Protein AF-0000000074578656 (afdb_homodimer)

Nearest PDB structures (foldseek):
  8wfl-assembly1_A  TM=9.248E-01  e=7.258E-25  Homo sapiens
  8wfk-assembly1_A  TM=9.212E-01  e=5.166E-25  Homo sapiens
  4hmk-assembly3_A  TM=8.824E-01  e=2.100E-24  Aquifex aeolicus VF5
  7dj1-assembly2_B  TM=8.710E-01  e=3.649E-24  Aquifex aeolicus
  8wfi-assembly1_A  TM=8.628E-01  e=2.013E-24  Homo sapiens

Foldseek 3Di:
DDFAAAPDPVLLLLLLLLQLQALCLQFVLLVLCLVLQAQQLVVLLVVLLVQFLLLLLLLLLLLLQLQLAFQLLSLCLLDVPRSLLSLLLLLLLLLCLLLLLLVLLLLVQLLVVCVVPNDDPALVCCSLCVRLVADPADVCLADFDVSSLVSSVVLLVLLLVQQLLDSHRHSSVLSVPLVVLLVVLLVVLLVVLCPAVQLVVLVCSNNDGPVVSNVDCVSNLSSNLSSLNSSSASNSLSSNSSSNHDNQDQSSVSSVSSSVVSVVSSSSSSSSLSSLLRNVCVVVVHDSSPQDDDRVCSLRPRNLVSLSPDVVSSVSSSSSSVSNSSSSSSNSSSSLNSNLRNVCFQAVDDSSVSSVVSSVVSSVVSSSLSTSNNVNLSVLLVLCSRQASRLVSLLSSLCSCPVPSNVVVSQVSNQVSHPDHCPVSSSPSSNPVNNVSSVVSNVVSVVCCVPPNPPPDDVVSSVVSNVSSVVSSVVSVCSSVRHGHDDPDPSHHSVVSSVVVVD/DDFAAAPDPVLLLLLLLLQLQALCLQFVLLVLCLVLQAQQLVVLLVVLLVQFLLLLLLLLLLLQQLQLAFQLLSLCLLDVPRSLLSLLLLLLLLLCLLLLLLVLLLLVQLLVVCVVPNDDPALVCCSLCVRLVADPADVCLADFDVSSLVSSVVLLVLLLVQQLLDSHRHSSVLSVPLVVLLVVLLVVLLVVLCPAVQLVVLVCSNNDGPVVSNVDCVSNLSSNLSSLRSSSASNSLSSNSSSNHDNQDQSSVSSVSSSVVSVVSSSSSSSSLSSLLSNVCVVVVHDSSPQDDDRSCSLRPRNLVSLSPDVVSSVSSSSSSVSNSSSSSSNSSSSLNSNLRNVCFQAVDDSSVSSVVSSVVSSVVSSSLSTSNNVNLSVLLVLCSRQASRLVSLLSSLCSCPVPSNVVVSQVSNQVSHPDHCPVSSSPSSNPVNNVSSVVSNVVSVVCCVPPNPPPHDVVSSVVSNVSSVVSSVVSVCSSVDHRPPPVPDSHHSVVSSVVVVD

Solvent-accessible surface area (backbone atoms only — not comparable to full-atom values): 47893 Å² total; per-residue (Å²): 131,83,76,66,49,55,83,38,70,65,36,47,47,38,33,53,26,24,35,23,36,26,55,50,30,57,39,46,47,39,40,51,23,61,74,36,44,17,20,30,25,53,54,42,31,50,49,30,34,66,47,31,39,33,33,45,42,34,49,34,33,46,43,3,45,63,53,56,20,22,30,29,53,24,32,29,19,65,32,82,86,37,22,31,57,18,31,33,12,28,35,48,21,51,57,49,42,26,50,50,45,40,51,36,12,51,34,51,48,50,48,53,46,37,72,72,71,43,81,69,93,48,39,59,53,43,41,46,46,69,70,46,43,54,48,92,36,68,88,38,41,76,53,72,35,60,68,41,42,53,33,35,51,51,52,53,47,51,38,46,55,31,55,51,47,33,57,45,70,9,47,24,51,50,22,70,47,44,46,59,52,38,50,52,40,48,48,53,42,27,58,51,13,60,71,36,74,40,3,56,60,16,39,27,46,45,54,32,51,36,62,76,51,67,77,40,67,62,41,44,53,52,23,40,51,49,38,39,58,39,58,41,56,37,28,25,31,46,13,33,59,29,26,23,51,66,92,87,47,44,48,52,38,48,26,38,44,34,49,49,53,34,49,50,48,29,54,50,31,32,44,23,51,28,5,36,44,13,26,38,16,58,76,69,71,45,61,62,87,70,65,62,87,47,60,72,41,36,63,58,21,45,45,50,51,36,30,64,73,38,92,64,16,68,59,52,43,46,43,49,34,49,35,45,34,46,24,30,49,41,21,47,38,36,33,49,42,22,40,26,45,35,47,22,63,40,52,58,42,58,60,60,58,28,37,49,52,50,49,51,54,39,53,62,66,24,47,64,44,25,21,15,16,7,66,53,49,40,52,49,34,51,51,46,40,61,43,42,50,34,41,48,36,41,37,50,51,36,44,43,54,32,70,67,65,38,31,64,61,56,44,50,53,47,33,73,44,18,95,52,66,55,61,68,58,42,51,43,26,33,54,47,52,34,38,53,51,36,50,49,46,35,52,51,42,50,51,44,45,74,74,69,51,60,97,79,57,60,65,68,58,52,51,55,32,48,42,50,62,50,50,29,47,52,50,12,63,48,52,65,73,50,76,65,40,64,81,89,59,74,83,55,41,46,72,60,43,44,56,57,71,75,106,130,84,76,65,49,54,84,38,71,65,36,46,46,37,34,52,26,23,36,21,37,26,54,48,32,58,37,46,47,37,40,51,24,61,73,35,44,16,19,30,24,52,55,42,30,50,51,29,36,65,47,30,38,33,34,45,42,34,48,35,32,46,43,3,46,64,52,56,21,23,31,28,54,24,32,29,19,65,33,82,85,38,22,30,56,18,32,33,11,28,34,47,21,51,56,48,42,26,48,52,47,40,53,34,12,51,34,50,48,48,48,54,47,39,73,71,70,44,83,70,93,47,39,58,53,45,40,45,47,69,69,46,43,53,48,91,36,67,88,38,41,75,53,73,34,60,68,42,44,52,33,34,52,50,51,53,47,50,38,46,55,33,55,51,48,34,55,46,71,8,47,25,50,51,23,68,47,45,49,58,52,38,50,53,40,49,50,52,43,27,57,52,14,60,70,36,72,38,3,56,61,16,39,28,46,46,53,33,51,36,61,74,51,66,75,40,67,62,42,45,53,53,23,40,50,48,38,41,60,37,59,41,55,37,27,27,32,46,13,33,60,28,26,22,51,67,92,88,46,44,48,52,38,48,24,38,43,34,49,47,53,34,49,49,48,28,55,48,30,31,43,23,51,29,5,36,43,13,25,38,16,56,76,70,70,46,61,58,85,70,64,63,89,45,62,72,41,36,62,58,22,44,45,52,52,36,30,63,74,38,90,66,15,69,60,52,43,46,43,49,33,49,34,45,35,46,25,30,49,42,21,46,37,38,32,50,41,22,40,27,45,34,48,22,63,41,54,58,41,58,59,61,58,27,37,49,51,49,49,52,53,40,52,62,65,23,48,63,44,25,20,15,16,7,68,53,50,40,53,49,34,50,51,46,41,61,44,44,51,34,41,47,35,41,38,52,50,36,44,45,53,30,69,66,64,38,33,64,60,53,44,51,55,47,32,73,43,17,95,52,65,54,60,68,59,42,52,42,28,31,54,45,52,34,38,52,49,36,50,47,45,34,52,52,42,49,51,43,45,74,74,70,52,60,97,79,57,59,66,66,59,51,52,55,32,49,43,51,62,51,48,28,48,52,50,12,64,48,52,66,73,52,74,67,40,73,47,88,57,72,81,56,41,46,72,60,44,44,55,57,70,76,106

Radius of gyration: 30.07 Å; Cα contacts (8 Å, |Δi|>4): 1705; chains: 2; bounding box: 66×87×66 Å

Secondary structure (DSSP, 8-state):
-PPP--S-HHHHHHHHHHHHSSHIIIIIHHHHHHHTTBHHHHHHHHHHIIIIIHHHHHHHHHHHHHHTS-HHHHHHHH-GGGHHHHHHHHHHHHHHHHHHHHHHHHHHHHHHHHHHH---S-HHHIIIIIIS---SSTT----B-HHHHHHHHHHHHHHHHHHHTTIIIIIIHHHHHHHHHHHHHHHHHHHHHHHSTTHHHHHHHHHSB-GGGGGSHHHHHHHHHHHHHHTTTTSSHHHHHHHTS-SS--HHHHHHHHHHHHHHHHHHHHHHHHHHHHHHHHHHTS-GGGS---HHHIIIIIHHHHHHTSTTHHHHHHHHHHHHHHHHHHHHHHHHHHHHHHHHHHHT--HHHHHHHHHHHHHHHHGGGGBTTHHHHHHHHHHHIIIIIHHHHHHHHHIIIIIITTHHHHHHHHHHH-SS--HHHHHHIIIIIHHHHHHHHHHHHHHHHHHH-STT--HHHHHHHHHHHHHHHHHHHHGGGSPP-SSS--PPPHHHHHHHHH-/-PPP--S-HHHHHHHHHHHHSSHIIIIIHHHHHHHTTBHHHHHHHHHHIIIIIHHHHHHHHHHHHHHTS-HHHHHHHH-GGGHHHHHHHHHHHHHHHHHHHHHHHHHHHHHHHHHHH---S-HHHIIIIIIS---SSTT----B-HHHHHHHHHHHHHHHHHHHTTIIIIIIHHHHHHHHHHHHHHHHHHHHHHHSTTHHHHHHHHHSB-GGGGGSHHHHHHHHHHHHHHTTTTSSHHHHHHHTS-SS--HHHHHHHHHHHHHHHHHHHHHHHHHHHHHHHHHHTS-GGGS---HHHIIIIIHHHHHHTSTTHHHHHHHHHHHHHHHHHHHHHHHHHHHHHHHHHHHT--HHHHHHHHHHHHHHHHGGGGBTTHHHHHHHHHHHIIIIIHHHHHHHHHIIIIIITTHHHHHHHHHHHSSS--HHHHHHIIIIIHHHHHHHHHHHHHHHHHHH-STT--HHHHHHHHHHHHHHHHHHHHGGGSPPSS--S-PPPHHHHHHHHH-

InterPro domains:
  IPR000175 Sodium:neurotransmitter symporter [PF00209] (3-117)
  IPR000175 Sodium:neurotransmitter symporter [PF00209] (126-474)
  IPR000175 Sodium:neurotransmitter symporter [PR00176] (11-32)
  IPR000175 Sodium:neurotransmitter symporter [PR00176] (40-59)
  IPR000175 Sodium:neurotransmitter symporter [PR00176] (84-110)
  IPR000175 Sodium:neurotransmitter symporter [PR00176] (310-329)
  IPR000175 Sodium:neurotransmitter symporter [PR00176] (387-407)
  IPR000175 Sodium:neurotransmitter symporter [PS00610] (27-41)
  IPR000175 Sodium:neurotransmitter symporter [PS50267] (2-483)
  IPR000175 Sodium:neurotransmitter symporter [PTHR11616] (3-468)
  IPR037272 Sodium:neurotransmitter symporter superfamily [SSF161070] (3-479)

pLDDT: mean 92.58, std 6.18, range [45.28, 98.5]

Organism: Methanococcus maripaludis (strain DSM 14266 / JCM 13030 / NBRC 101832 / S2 / LL) (NCBI:txid267377)

Structure (mmCIF, N/CA/C/O backbone):
data_AF-0000000074578656-model_v1
#
loop_
_entity.id
_entity.type
_entity.pdbx_description
1 polymer Transporter
#
loop_
_atom_site.group_PDB
_atom_site.id
_atom_site.type_symbol
_atom_site.label_atom_id
_atom_site.label_alt_id
_atom_site.label_comp_id
_atom_site.label_asym_id
_atom_site.label_entity_id
_atom_site.label_seq_id
_atom_site.pdbx_PDB_ins_code
_atom_site.Cartn_x
_atom_site.Cartn_y
_atom_site.Cartn_z
_atom_site.occupancy
_atom_site.B_iso_or_equiv
_atom_site.auth_seq_id
_atom_site.auth_comp_id
_atom_site.auth_asym_id
_atom_site.auth_atom_id
_atom_site.pdbx_PDB_model_num
ATOM 1 N N . MET A 1 1 ? -21.453 -36.281 -7.262 1 50.84 1 MET A N 1
ATOM 2 C CA . MET A 1 1 ? -21.297 -35.812 -5.879 1 50.84 1 MET A CA 1
ATOM 3 C C . MET A 1 1 ? -21.344 -34.312 -5.789 1 50.84 1 MET A C 1
ATOM 5 O O . MET A 1 1 ? -20.969 -33.594 -6.734 1 50.84 1 MET A O 1
ATOM 9 N N . ALA A 1 2 ? -21.922 -33.781 -4.668 1 67.75 2 ALA A N 1
ATOM 10 C CA . ALA A 1 2 ? -22.078 -32.344 -4.438 1 67.75 2 ALA A CA 1
ATOM 11 C C . ALA A 1 2 ? -20.719 -31.672 -4.281 1 67.75 2 ALA A C 1
ATOM 13 O O . ALA A 1 2 ? -19.844 -32.188 -3.566 1 67.75 2 ALA A O 1
ATOM 14 N N . ARG A 1 3 ? -20.469 -30.688 -5.031 1 84.44 3 ARG A N 1
ATOM 15 C CA . ARG A 1 3 ? -19.203 -29.969 -5 1 84.44 3 ARG A CA 1
ATOM 16 C C . ARG A 1 3 ? -18.953 -29.359 -3.623 1 84.44 3 ARG A C 1
ATOM 18 O O . ARG A 1 3 ? -19.859 -28.844 -2.988 1 84.44 3 ARG A O 1
ATOM 25 N N . GLU A 1 4 ? -17.719 -29.594 -3.148 1 88.81 4 GLU A N 1
ATOM 26 C CA . GLU A 1 4 ? -17.344 -29.016 -1.855 1 88.81 4 GLU A CA 1
ATOM 27 C C . GLU A 1 4 ? -17.484 -27.5 -1.857 1 88.81 4 GLU A C 1
ATOM 29 O O . GLU A 1 4 ? -17.5 -26.875 -2.92 1 88.81 4 GLU A O 1
ATOM 34 N N . GLN A 1 5 ? -17.734 -26.969 -0.674 1 92.38 5 GLN A N 1
ATOM 35 C CA . GLN A 1 5 ? -17.875 -25.531 -0.559 1 92.38 5 GLN A CA 1
ATOM 36 C C . GLN A 1 5 ? -16.984 -24.969 0.561 1 92.38 5 GLN A C 1
ATOM 38 O O . GLN A 1 5 ? -16.719 -25.672 1.542 1 92.38 5 GLN A O 1
ATOM 43 N N . TRP A 1 6 ? -16.562 -23.781 0.346 1 94.69 6 TRP A N 1
ATOM 44 C CA . TRP A 1 6 ? -15.852 -23.062 1.396 1 94.69 6 TRP A CA 1
ATOM 45 C C . TRP A 1 6 ? -16.719 -22.891 2.631 1 94.69 6 TRP A C 1
ATOM 47 O O . TRP A 1 6 ? -17.938 -22.75 2.52 1 94.69 6 TRP A O 1
ATOM 57 N N . ALA A 1 7 ? -16.078 -22.859 3.779 1 89.69 7 ALA A N 1
ATOM 58 C CA . ALA A 1 7 ? -16.812 -22.625 5.016 1 89.69 7 ALA A CA 1
ATOM 59 C C . ALA A 1 7 ? -17.172 -21.156 5.164 1 89.69 7 ALA A C 1
ATOM 61 O O . ALA A 1 7 ? -18.203 -20.812 5.742 1 89.69 7 ALA A O 1
ATOM 62 N N . SER A 1 8 ? -16.297 -20.359 4.688 1 89.25 8 SER A N 1
ATOM 63 C CA . SER A 1 8 ? -16.5 -18.922 4.824 1 89.25 8 SER A CA 1
ATOM 64 C C . SER A 1 8 ? -15.875 -18.172 3.654 1 89.25 8 SER A C 1
ATOM 66 O O . SER A 1 8 ? -14.969 -18.672 2.988 1 89.25 8 SER A O 1
ATOM 68 N N . LYS A 1 9 ? -16.422 -17 3.453 1 90.06 9 LYS A N 1
ATOM 69 C CA . LYS A 1 9 ? -15.836 -16.125 2.441 1 90.06 9 LYS A CA 1
ATOM 70 C C . LYS A 1 9 ? -14.391 -15.773 2.777 1 90.06 9 LYS A C 1
ATOM 72 O O . LYS A 1 9 ? -13.539 -15.703 1.887 1 90.06 9 LYS A O 1
ATOM 77 N N . MET A 1 10 ? -14.125 -15.555 4.008 1 89.38 10 MET A N 1
ATOM 78 C CA . MET A 1 10 ? -12.766 -15.258 4.449 1 89.38 10 MET A CA 1
ATOM 79 C C . MET A 1 10 ? -11.828 -16.422 4.152 1 89.38 10 MET A C 1
ATOM 81 O O . MET A 1 10 ? -10.68 -16.219 3.766 1 89.38 10 MET A O 1
ATOM 85 N N . GLY A 1 11 ? -12.367 -17.547 4.406 1 91.69 11 GLY A N 1
ATOM 86 C CA . GLY A 1 11 ? -11.578 -18.734 4.074 1 91.69 11 GLY A CA 1
ATOM 87 C C . GLY A 1 11 ? -11.195 -18.797 2.609 1 91.69 11 GLY A C 1
ATOM 88 O O . GLY A 1 11 ? -10.047 -19.109 2.275 1 91.69 11 GLY A O 1
ATOM 89 N N . PHE A 1 12 ? -12.172 -18.484 1.777 1 95.12 12 PHE A N 1
ATOM 90 C CA . PHE A 1 12 ? -11.914 -18.438 0.342 1 95.12 12 PHE A CA 1
ATOM 91 C C . PHE A 1 12 ? -10.875 -17.391 0.007 1 95.12 12 PHE A C 1
ATOM 93 O O . PHE A 1 12 ? -9.922 -17.656 -0.732 1 95.12 12 PHE A O 1
ATOM 100 N N . ILE A 1 13 ? -11.008 -16.203 0.541 1 94.12 13 ILE A N 1
ATOM 101 C CA . ILE A 1 13 ? -10.125 -15.086 0.232 1 94.12 13 ILE A CA 1
ATOM 102 C C . ILE A 1 13 ? -8.703 -15.414 0.674 1 94.12 13 ILE A C 1
ATOM 104 O O . ILE A 1 13 ? -7.75 -15.211 -0.082 1 94.12 13 ILE A O 1
ATOM 108 N N . LEU A 1 14 ? -8.547 -15.945 1.823 1 93.38 14 LEU A N 1
ATOM 109 C CA . LEU A 1 14 ? -7.215 -16.266 2.332 1 93.38 14 LEU A CA 1
ATOM 110 C C . LEU A 1 14 ? -6.566 -17.359 1.492 1 93.38 14 LEU A C 1
ATOM 112 O O . LEU A 1 14 ? -5.359 -17.328 1.24 1 93.38 14 LEU A O 1
ATOM 116 N N . ALA A 1 15 ? -7.383 -18.297 1.088 1 96 15 ALA A N 1
ATOM 117 C CA . ALA A 1 15 ? -6.852 -19.359 0.241 1 96 15 ALA A CA 1
ATOM 118 C C . ALA A 1 15 ? -6.414 -18.812 -1.115 1 96 15 ALA A C 1
ATOM 120 O O . ALA A 1 15 ? -5.367 -19.203 -1.638 1 96 15 ALA A O 1
ATOM 121 N N . ALA A 1 16 ? -7.25 -17.953 -1.66 1 96.56 16 ALA A N 1
ATOM 122 C CA . ALA A 1 16 ? -6.926 -17.359 -2.953 1 96.56 16 ALA A CA 1
ATOM 123 C C . ALA A 1 16 ? -5.684 -16.469 -2.852 1 96.56 16 ALA A C 1
ATOM 125 O O . ALA A 1 16 ? -4.836 -16.484 -3.75 1 96.56 16 ALA A O 1
ATOM 126 N N . VAL A 1 17 ? -5.594 -15.758 -1.809 1 95.38 17 VAL A N 1
ATOM 127 C CA . VAL A 1 17 ? -4.402 -14.953 -1.566 1 95.38 17 VAL A CA 1
ATOM 128 C C . VAL A 1 17 ? -3.193 -15.859 -1.369 1 95.38 17 VAL A C 1
ATOM 130 O O . VAL A 1 17 ? -2.098 -15.562 -1.851 1 95.38 17 VAL A O 1
ATOM 133 N N . GLY A 1 18 ? -3.416 -16.906 -0.67 1 95.31 18 GLY A N 1
ATOM 134 C CA . GLY A 1 18 ? -2.348 -17.859 -0.48 1 95.31 18 GLY A CA 1
ATOM 135 C C . GLY A 1 18 ? -1.84 -18.453 -1.78 1 95.31 18 GLY A C 1
ATOM 136 O O . GLY A 1 18 ? -0.661 -18.797 -1.895 1 95.31 18 GLY A O 1
ATOM 137 N N . SER A 1 19 ? -2.713 -18.578 -2.662 1 95.44 19 SER A N 1
ATOM 138 C CA . SER A 1 19 ? -2.33 -19.047 -3.988 1 95.44 19 SER A CA 1
ATOM 139 C C . SER A 1 19 ? -1.535 -17.984 -4.742 1 95.44 19 SER A C 1
ATOM 141 O O . SER A 1 19 ? -0.581 -18.297 -5.457 1 95.44 19 SER A O 1
ATOM 143 N N . ALA A 1 20 ? -1.947 -16.766 -4.562 1 93.94 20 ALA A N 1
ATOM 144 C CA . ALA A 1 20 ? -1.352 -15.656 -5.305 1 93.94 20 ALA A CA 1
ATOM 145 C C . ALA A 1 20 ? -0.014 -15.242 -4.699 1 93.94 20 ALA A C 1
ATOM 147 O O . ALA A 1 20 ? 0.956 -15 -5.422 1 93.94 20 ALA A O 1
ATOM 148 N N . VAL A 1 21 ? 0.011 -15.195 -3.402 1 93.75 21 VAL A N 1
ATOM 149 C CA . VAL A 1 21 ? 1.231 -14.812 -2.703 1 93.75 21 VAL A CA 1
ATOM 150 C C . VAL A 1 21 ? 2.174 -16 -2.611 1 93.75 21 VAL A C 1
ATOM 152 O O . VAL A 1 21 ? 1.906 -16.953 -1.875 1 93.75 21 VAL A O 1
ATOM 155 N N . GLY A 1 22 ? 3.236 -15.961 -3.295 1 92.38 22 GLY A N 1
ATOM 156 C CA . GLY A 1 22 ? 4.215 -17.031 -3.307 1 92.38 22 GLY A CA 1
ATOM 157 C C . GLY A 1 22 ? 5.648 -16.547 -3.322 1 92.38 22 GLY A C 1
ATOM 158 O O . GLY A 1 22 ? 5.953 -15.492 -2.76 1 92.38 22 GLY A O 1
ATOM 159 N N . LEU A 1 23 ? 6.492 -17.359 -3.861 1 89 23 LEU A N 1
ATOM 160 C CA . LEU A 1 23 ? 7.918 -17.062 -3.93 1 89 23 LEU A CA 1
ATOM 161 C C . LEU A 1 23 ? 8.18 -15.828 -4.789 1 89 23 LEU A C 1
ATOM 163 O O . LEU A 1 23 ? 9.07 -15.039 -4.492 1 89 23 LEU A O 1
ATOM 167 N N . GLY A 1 24 ? 7.367 -15.68 -5.719 1 87.5 24 GLY A N 1
ATOM 168 C CA . GLY A 1 24 ? 7.512 -14.555 -6.633 1 87.5 24 GLY A CA 1
ATOM 169 C C . GLY A 1 24 ? 7.301 -13.211 -5.965 1 87.5 24 GLY A C 1
ATOM 170 O O . GLY A 1 24 ? 7.914 -12.219 -6.355 1 87.5 24 GLY A O 1
ATOM 171 N N . ASN A 1 25 ? 6.527 -13.148 -4.98 1 92.19 25 ASN A N 1
ATOM 172 C CA . ASN A 1 25 ? 6.277 -11.906 -4.254 1 92.19 25 ASN A CA 1
ATOM 173 C C . ASN A 1 25 ? 7.465 -11.516 -3.383 1 92.19 25 ASN A C 1
ATOM 175 O O . ASN A 1 25 ? 7.699 -10.328 -3.139 1 92.19 25 ASN A O 1
ATOM 179 N N . ILE A 1 26 ? 8.164 -12.477 -2.979 1 89.56 26 ILE A N 1
ATOM 180 C CA . ILE A 1 26 ? 9.203 -12.227 -1.986 1 89.56 26 ILE A CA 1
ATOM 181 C C . ILE A 1 26 ? 10.523 -11.93 -2.689 1 89.56 26 ILE A C 1
ATOM 183 O O . ILE A 1 26 ? 11.258 -11.023 -2.281 1 89.56 26 ILE A O 1
ATOM 187 N N . TRP A 1 27 ? 10.828 -12.609 -3.736 1 87.44 27 TRP A N 1
ATOM 188 C CA . TRP A 1 27 ? 12.141 -12.312 -4.289 1 87.44 27 TRP A CA 1
ATOM 189 C C . TRP A 1 27 ? 12.031 -11.828 -5.73 1 87.44 27 TRP A C 1
ATOM 191 O O . TRP A 1 27 ? 12.828 -10.992 -6.176 1 87.44 27 TRP A O 1
ATOM 201 N N . ARG A 1 28 ? 11.062 -12.391 -6.465 1 88.5 28 ARG A N 1
ATOM 202 C CA . ARG A 1 28 ? 11.023 -12.016 -7.875 1 88.5 28 ARG A CA 1
ATOM 203 C C . ARG A 1 28 ? 10.562 -10.578 -8.047 1 88.5 28 ARG A C 1
ATOM 205 O O . ARG A 1 28 ? 11.133 -9.828 -8.844 1 88.5 28 ARG A O 1
ATOM 212 N N . PHE A 1 29 ? 9.516 -10.18 -7.359 1 93.19 29 PHE A N 1
ATOM 213 C CA . PHE A 1 29 ? 9.008 -8.82 -7.441 1 93.19 29 PHE A CA 1
ATOM 214 C C . PHE A 1 29 ? 10.094 -7.812 -7.082 1 93.19 29 PHE A C 1
ATOM 216 O O . PHE A 1 29 ? 10.367 -6.883 -7.844 1 93.19 29 PHE A O 1
ATOM 223 N N . PRO A 1 30 ? 10.719 -7.988 -5.941 1 93.19 30 PRO A N 1
ATOM 224 C CA . PRO A 1 30 ? 11.773 -7.027 -5.617 1 93.19 30 PRO A CA 1
ATOM 225 C C . PRO A 1 30 ? 12.914 -7.035 -6.633 1 93.19 30 PRO A C 1
ATOM 227 O O . PRO A 1 30 ? 13.508 -5.988 -6.914 1 93.19 30 PRO A O 1
ATOM 230 N N . TYR A 1 31 ? 13.195 -8.164 -7.16 1 90.06 31 TYR A N 1
ATOM 231 C CA . TYR A 1 31 ? 14.242 -8.234 -8.164 1 90.06 31 TYR A CA 1
ATOM 232 C C . TYR A 1 31 ? 13.859 -7.453 -9.414 1 90.06 31 TYR A C 1
ATOM 234 O O . TYR A 1 31 ? 14.688 -6.738 -9.992 1 90.06 31 TYR A O 1
ATOM 242 N N . MET A 1 32 ? 12.625 -7.656 -9.828 1 90.81 32 MET A N 1
ATOM 243 C CA . MET A 1 32 ? 12.148 -6.922 -11 1 90.81 32 MET A CA 1
ATOM 244 C C . MET A 1 32 ? 12.164 -5.418 -10.734 1 90.81 32 MET A C 1
ATOM 246 O O . MET A 1 32 ? 12.523 -4.633 -11.617 1 90.81 32 MET A O 1
ATOM 250 N N . ALA A 1 33 ? 11.75 -5.07 -9.539 1 92.31 33 ALA A N 1
ATOM 251 C CA . ALA A 1 33 ? 11.805 -3.658 -9.172 1 92.31 33 ALA A CA 1
ATOM 252 C C . ALA A 1 33 ? 13.242 -3.148 -9.172 1 92.31 33 ALA A C 1
ATOM 254 O O . ALA A 1 33 ? 13.516 -2.045 -9.656 1 92.31 33 ALA A O 1
ATOM 255 N N . TYR A 1 34 ? 14.125 -3.943 -8.664 1 90 34 TYR A N 1
ATOM 256 C CA . TYR A 1 34 ? 15.547 -3.621 -8.609 1 90 34 TYR A CA 1
ATOM 257 C C . TYR A 1 34 ? 16.125 -3.434 -10.008 1 90 34 TYR A C 1
ATOM 259 O O . TYR A 1 34 ? 16.828 -2.455 -10.273 1 90 34 TYR A O 1
ATOM 267 N N . GLU A 1 35 ? 15.742 -4.242 -10.883 1 88.69 35 GLU A N 1
ATOM 268 C CA . GLU A 1 35 ? 16.297 -4.25 -12.227 1 88.69 35 GLU A CA 1
ATOM 269 C C . GLU A 1 35 ? 15.688 -3.139 -13.078 1 88.69 35 GLU A C 1
ATOM 271 O O . GLU A 1 35 ? 16.328 -2.645 -14.016 1 88.69 35 GLU A O 1
ATOM 276 N N . ASN A 1 36 ? 14.469 -2.777 -12.711 1 91.25 36 ASN A N 1
ATOM 277 C CA . ASN A 1 36 ? 13.75 -1.833 -13.562 1 91.25 36 ASN A CA 1
ATOM 278 C C . ASN A 1 36 ? 13.695 -0.445 -12.93 1 91.25 36 ASN A C 1
ATOM 280 O O . ASN A 1 36 ? 12.711 0.277 -13.102 1 91.25 36 ASN A O 1
ATOM 284 N N . GLY A 1 37 ? 14.633 -0.065 -12.133 1 85.44 37 GLY A N 1
ATOM 285 C CA . GLY A 1 37 ? 14.742 1.308 -11.672 1 85.44 37 GLY A CA 1
ATOM 286 C C . GLY A 1 37 ? 13.914 1.584 -10.43 1 85.44 37 GLY A C 1
ATOM 287 O O . GLY A 1 37 ? 13.398 2.691 -10.258 1 85.44 37 GLY A O 1
ATOM 288 N N . GLY A 1 38 ? 13.695 0.582 -9.672 1 87.5 38 GLY A N 1
ATOM 289 C CA . GLY A 1 38 ? 13.039 0.774 -8.391 1 87.5 38 GLY A CA 1
ATOM 290 C C . GLY A 1 38 ? 11.609 1.269 -8.516 1 87.5 38 GLY A C 1
ATOM 291 O O . GLY A 1 38 ? 10.766 0.597 -9.109 1 87.5 38 GLY A O 1
ATOM 292 N N . GLY A 1 39 ? 11.43 2.521 -8.125 1 89.69 39 GLY A N 1
ATOM 293 C CA . GLY A 1 39 ? 10.094 3.1 -8.102 1 89.69 39 GLY A CA 1
ATOM 294 C C . GLY A 1 39 ? 9.453 3.178 -9.477 1 89.69 39 GLY A C 1
ATOM 295 O O . GLY A 1 39 ? 8.227 3.162 -9.594 1 89.69 39 GLY A O 1
ATOM 296 N N . ALA A 1 40 ? 10.234 3.275 -10.492 1 91.5 40 ALA A N 1
ATOM 297 C CA . ALA A 1 40 ? 9.695 3.34 -11.852 1 91.5 40 ALA A CA 1
ATOM 298 C C . ALA A 1 40 ? 8.922 2.072 -12.195 1 91.5 40 ALA A C 1
ATOM 300 O O . ALA A 1 40 ? 7.922 2.127 -12.922 1 91.5 40 ALA A O 1
ATOM 301 N N . PHE A 1 41 ? 9.312 0.972 -11.711 1 94.5 41 PHE A N 1
ATOM 302 C CA . PHE A 1 41 ? 8.672 -0.317 -11.945 1 94.5 41 PHE A CA 1
ATOM 303 C C . PHE A 1 41 ? 7.277 -0.351 -11.336 1 94.5 41 PHE A C 1
ATOM 305 O O . PHE A 1 41 ? 6.371 -0.982 -11.883 1 94.5 41 PHE A O 1
ATOM 312 N N . LEU A 1 42 ? 7.078 0.355 -10.258 1 93.06 42 LEU A N 1
ATOM 313 C CA . LEU A 1 42 ? 5.832 0.306 -9.5 1 93.06 42 LEU A CA 1
ATOM 314 C C . LEU A 1 42 ? 4.684 0.906 -10.305 1 93.06 42 LEU A C 1
ATOM 316 O O . LEU A 1 42 ? 3.537 0.471 -10.18 1 93.06 42 LEU A O 1
ATOM 320 N N . ILE A 1 43 ? 4.945 1.801 -11.133 1 90.88 43 ILE A N 1
ATOM 321 C CA . ILE A 1 43 ? 3.912 2.496 -11.891 1 90.88 43 ILE A CA 1
ATOM 322 C C . ILE A 1 43 ? 3.271 1.537 -12.891 1 90.88 43 ILE A C 1
ATOM 324 O O . ILE A 1 43 ? 2.07 1.267 -12.82 1 90.88 43 ILE A O 1
ATOM 328 N N . PRO A 1 44 ? 4.082 0.967 -13.797 1 93.12 44 PRO A N 1
ATOM 329 C CA . PRO A 1 44 ? 3.449 -0.006 -14.695 1 93.12 44 PRO A CA 1
ATOM 330 C C . PRO A 1 44 ? 2.893 -1.216 -13.945 1 93.12 44 PRO A C 1
ATOM 332 O O . PRO A 1 44 ? 1.905 -1.814 -14.383 1 93.12 44 PRO A O 1
ATOM 335 N N . TYR A 1 45 ? 3.49 -1.594 -12.875 1 94 45 TYR A N 1
ATOM 336 C CA . TYR A 1 45 ? 3.016 -2.709 -12.07 1 94 45 TYR A CA 1
ATOM 337 C C . TYR A 1 45 ? 1.585 -2.473 -11.602 1 94 45 TYR A C 1
ATOM 339 O O . TYR A 1 45 ? 0.732 -3.355 -11.719 1 94 45 TYR A O 1
ATOM 347 N N . PHE A 1 46 ? 1.271 -1.289 -11.172 1 91.5 46 PHE A N 1
ATOM 348 C CA . PHE A 1 46 ? -0.064 -0.966 -10.68 1 91.5 46 PHE A CA 1
ATOM 349 C C . PHE A 1 46 ? -1.042 -0.811 -11.844 1 91.5 46 PHE A C 1
ATOM 351 O O . PHE A 1 46 ? -2.217 -1.161 -11.719 1 91.5 46 PHE A O 1
ATOM 358 N N . VAL A 1 47 ? -0.571 -0.308 -12.875 1 90.12 47 VAL A N 1
ATOM 359 C CA . VAL A 1 47 ? -1.407 -0.197 -14.07 1 90.12 47 VAL A CA 1
ATOM 360 C C . VAL A 1 47 ? -1.808 -1.59 -14.555 1 90.12 47 VAL A C 1
ATOM 362 O O . VAL A 1 47 ? -2.979 -1.839 -14.844 1 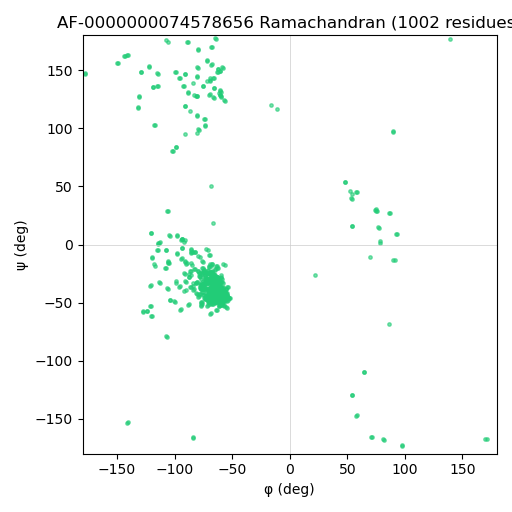90.12 47 VAL A O 1
ATOM 365 N N . ALA A 1 48 ? -0.825 -2.434 -14.578 1 93.94 48 ALA A N 1
ATOM 366 C CA . ALA A 1 48 ? -1.074 -3.811 -15 1 93.94 48 ALA A CA 1
ATOM 367 C C . ALA A 1 48 ? -2.033 -4.512 -14.047 1 93.94 48 ALA A C 1
ATOM 369 O O . ALA A 1 48 ? -2.879 -5.301 -14.469 1 93.94 48 ALA A O 1
ATOM 370 N N . LEU A 1 49 ? -1.881 -4.23 -12.797 1 94.88 49 LEU A N 1
ATOM 371 C CA . LEU A 1 49 ? -2.742 -4.84 -11.789 1 94.88 49 LEU A CA 1
ATOM 372 C C . LEU A 1 49 ? -4.195 -4.434 -12 1 94.88 49 LEU A C 1
ATOM 374 O O . LEU A 1 49 ? -5.086 -5.289 -12.047 1 94.88 49 LEU A O 1
ATOM 378 N N . LEU A 1 50 ? -4.457 -3.178 -12.227 1 91.06 50 LEU A N 1
ATOM 379 C CA . LEU A 1 50 ? -5.809 -2.627 -12.258 1 91.06 50 LEU A CA 1
ATOM 380 C C . LEU A 1 50 ? -6.512 -2.98 -13.562 1 91.06 50 LEU A C 1
ATOM 382 O O . LEU A 1 50 ? -7.703 -3.299 -13.57 1 91.06 50 LEU A O 1
ATOM 386 N N . PHE A 1 51 ? -5.742 -2.996 -14.641 1 90.94 51 PHE A N 1
ATOM 387 C CA . PHE A 1 51 ? -6.418 -3.041 -15.93 1 90.94 51 PHE A CA 1
ATOM 388 C C . PHE A 1 51 ? -6.312 -4.43 -16.547 1 90.94 51 PHE A C 1
ATOM 390 O O . PHE A 1 51 ? -7.066 -4.766 -17.469 1 90.94 51 PHE A O 1
ATOM 397 N N . VAL A 1 52 ? -5.426 -5.176 -16.031 1 93.5 52 VAL A N 1
ATOM 398 C CA . VAL A 1 52 ? -5.27 -6.5 -16.625 1 93.5 52 VAL A CA 1
ATOM 399 C C . VAL A 1 52 ? -5.449 -7.57 -15.547 1 93.5 52 VAL A C 1
ATOM 401 O O . VAL A 1 52 ? -6.363 -8.391 -15.633 1 93.5 52 VAL A O 1
ATOM 404 N N . GLY A 1 53 ? -4.664 -7.496 -14.523 1 95.38 53 GLY A N 1
ATOM 405 C CA . GLY A 1 53 ? -4.676 -8.516 -13.492 1 95.38 53 GLY A CA 1
ATOM 406 C C . GLY A 1 53 ? -6.051 -8.734 -12.883 1 95.38 53 GLY A C 1
ATOM 407 O O . GLY A 1 53 ? -6.59 -9.844 -12.945 1 95.38 53 GLY A O 1
ATOM 408 N N . ILE A 1 54 ? -6.66 -7.711 -12.422 1 96.31 54 ILE A N 1
ATOM 409 C CA . ILE A 1 54 ? -7.949 -7.797 -11.742 1 96.31 54 ILE A CA 1
ATOM 410 C C . ILE A 1 54 ? -9.039 -8.188 -12.734 1 96.31 54 ILE A C 1
ATOM 412 O O . ILE A 1 54 ? -9.914 -8.992 -12.414 1 96.31 54 ILE A O 1
ATOM 416 N N . MET A 1 55 ? -8.961 -7.691 -13.938 1 96 55 MET A N 1
ATOM 417 C CA . MET A 1 55 ? -9.977 -7.969 -14.945 1 96 55 MET A CA 1
ATOM 418 C C . MET A 1 55 ? -9.945 -9.438 -15.359 1 96 55 MET A C 1
ATOM 420 O O . MET A 1 55 ? -10.992 -10.055 -15.547 1 96 55 MET A O 1
ATOM 424 N N . VAL A 1 56 ? -8.797 -9.945 -15.453 1 96.25 56 VAL A N 1
ATOM 425 C CA . VAL A 1 56 ? -8.688 -11.352 -15.812 1 96.25 56 VAL A CA 1
ATOM 426 C C . VAL A 1 56 ? -9.047 -12.227 -14.617 1 96.25 56 VAL A C 1
ATOM 428 O O . VAL A 1 56 ? -9.617 -13.305 -14.773 1 96.25 56 VAL A O 1
ATOM 431 N N . MET A 1 57 ? -8.719 -11.781 -13.453 1 97.25 57 MET A N 1
ATOM 432 C CA . MET A 1 57 ? -9.133 -12.477 -12.242 1 97.25 57 MET A CA 1
ATOM 433 C C . MET A 1 57 ? -10.656 -12.594 -12.172 1 97.25 57 MET A C 1
ATOM 435 O O . MET A 1 57 ? -11.188 -13.656 -11.852 1 97.25 57 MET A O 1
ATOM 439 N N . VAL A 1 58 ? -11.344 -11.547 -12.477 1 97.06 58 VAL A N 1
ATOM 440 C CA . VAL A 1 58 ? -12.805 -11.562 -12.477 1 97.06 58 VAL A CA 1
ATOM 441 C C . VAL A 1 58 ? -13.305 -12.602 -13.469 1 97.06 58 VAL A C 1
ATOM 443 O O . VAL A 1 58 ? -14.258 -13.336 -13.18 1 97.06 58 VAL A O 1
ATOM 446 N N . LEU A 1 59 ? -12.672 -12.641 -14.555 1 97.38 59 LEU A N 1
ATOM 447 C CA . LEU A 1 59 ? -13.055 -13.609 -15.578 1 97.38 59 LEU A CA 1
ATOM 448 C C . LEU A 1 59 ? -12.922 -15.039 -15.055 1 97.38 59 LEU A C 1
ATOM 450 O O . LEU A 1 59 ? -13.852 -15.836 -15.18 1 97.38 59 LEU A O 1
ATOM 454 N N . GLU A 1 60 ? -11.805 -15.352 -14.492 1 97.56 60 GLU A N 1
ATOM 455 C CA . GLU A 1 60 ? -11.57 -16.719 -14.039 1 97.56 60 GLU A CA 1
ATOM 456 C C . GLU A 1 60 ? -12.5 -17.078 -12.875 1 97.56 60 GLU A C 1
ATOM 458 O O . GLU A 1 60 ? -12.992 -18.203 -12.789 1 97.56 60 GLU A O 1
ATOM 463 N N . LEU A 1 61 ? -12.68 -16.109 -12.023 1 97.81 61 LEU A N 1
ATOM 464 C CA . LEU A 1 61 ? -13.625 -16.359 -10.938 1 97.81 61 LEU A CA 1
ATOM 465 C C . LEU A 1 61 ? -15.023 -16.625 -11.484 1 97.81 61 LEU A C 1
ATOM 467 O O . LEU A 1 61 ? -15.742 -17.484 -10.984 1 97.81 61 LEU A O 1
ATOM 471 N N . ALA A 1 62 ? -15.406 -15.867 -12.5 1 97.44 62 ALA A N 1
ATOM 472 C CA . ALA A 1 62 ? -16.719 -16.031 -13.109 1 97.44 62 ALA A CA 1
ATOM 473 C C . ALA A 1 62 ? -16.844 -17.391 -13.789 1 97.44 62 ALA A C 1
ATOM 475 O O . ALA A 1 62 ? -17.906 -18.031 -13.734 1 97.44 62 ALA A O 1
ATOM 476 N N . LEU A 1 63 ? -15.859 -17.797 -14.422 1 97.5 63 LEU A N 1
ATOM 477 C CA . LEU A 1 63 ? -15.867 -19.094 -15.094 1 97.5 63 LEU A CA 1
ATOM 478 C C . LEU A 1 63 ? -16.078 -20.234 -14.094 1 97.5 63 LEU A C 1
ATOM 480 O O . LEU A 1 63 ? -16.938 -21.078 -14.289 1 97.5 63 LEU A O 1
ATOM 484 N N . GLY A 1 64 ? -15.289 -20.203 -13.094 1 97.5 64 GLY A N 1
ATOM 485 C CA . GLY A 1 64 ? -15.43 -21.25 -12.094 1 97.5 64 GLY A CA 1
ATOM 486 C C . GLY A 1 64 ? -16.75 -21.203 -11.359 1 97.5 64 GLY A C 1
ATOM 487 O O . GLY A 1 64 ? -17.406 -22.219 -11.172 1 97.5 64 GLY A O 1
ATOM 488 N N . HIS A 1 65 ? -17.141 -20.016 -10.984 1 97.38 65 HIS A N 1
ATOM 489 C CA . HIS A 1 65 ? -18.344 -19.844 -10.18 1 97.38 65 HIS A CA 1
ATOM 490 C C . HIS A 1 65 ? -19.594 -20.188 -10.984 1 97.38 65 HIS A C 1
ATOM 492 O O . HIS A 1 65 ? -20.516 -20.828 -10.469 1 97.38 65 HIS A O 1
ATOM 498 N N . SER A 1 66 ? -19.672 -19.797 -12.188 1 96.44 66 SER A N 1
ATOM 499 C CA . SER A 1 66 ? -20.875 -19.953 -12.992 1 96.44 66 SER A CA 1
ATOM 500 C C . SER A 1 66 ? -21 -21.391 -13.5 1 96.44 66 SER A C 1
ATOM 502 O O . SER A 1 66 ? -22.109 -21.859 -13.758 1 96.44 66 SER A O 1
ATOM 504 N N . THR A 1 67 ? -19.922 -22.062 -13.602 1 96.06 67 THR A N 1
ATOM 505 C CA . THR A 1 67 ? -19.969 -23.391 -14.188 1 96.06 67 THR A CA 1
ATOM 506 C C . THR A 1 67 ? -19.812 -24.469 -13.109 1 96.06 67 THR A C 1
ATOM 508 O O . THR A 1 67 ? -20.031 -25.656 -13.367 1 96.06 67 THR A O 1
ATOM 511 N N . LYS A 1 68 ? -19.391 -24.031 -11.969 1 95.94 68 LYS A N 1
ATOM 512 C CA . LYS A 1 68 ? -19.188 -24.938 -10.844 1 95.94 68 LYS A CA 1
ATOM 513 C C . LYS A 1 68 ? -18.297 -26.109 -11.234 1 95.94 68 LYS A C 1
ATOM 515 O O . LYS A 1 68 ? -18.578 -27.266 -10.891 1 95.94 68 LYS A O 1
ATOM 520 N N . GLY A 1 69 ? -17.312 -25.797 -11.992 1 95.69 69 GLY A N 1
ATOM 521 C CA . GLY A 1 69 ? -16.406 -26.828 -12.477 1 95.69 69 GLY A CA 1
ATOM 522 C C . GLY A 1 69 ? -14.953 -26.375 -12.5 1 95.69 69 GLY A C 1
ATOM 523 O O . GLY A 1 69 ? -14.664 -25.188 -12.367 1 95.69 69 GLY A O 1
ATOM 524 N N . SER A 1 70 ? -14.102 -27.438 -12.594 1 97.5 70 SER A N 1
ATOM 525 C CA . SER A 1 70 ? -12.695 -27.141 -12.836 1 97.5 70 SER A CA 1
ATOM 526 C C . SER A 1 70 ? -12.5 -26.5 -14.211 1 97.5 70 SER A C 1
ATOM 528 O O . SER A 1 70 ? -13.453 -26.359 -14.977 1 97.5 70 SER A O 1
ATOM 530 N N . ALA A 1 71 ? -11.227 -26.141 -14.508 1 98.12 71 ALA A N 1
ATOM 531 C CA . ALA A 1 71 ? -10.953 -25.375 -15.727 1 98.12 71 ALA A CA 1
ATOM 532 C C . ALA A 1 71 ? -11.414 -26.141 -16.969 1 98.12 71 ALA A C 1
ATOM 534 O O . ALA A 1 71 ? -12.102 -25.594 -17.828 1 98.12 71 ALA A O 1
ATOM 535 N N . PRO A 1 72 ? -11.148 -27.453 -17.078 1 97.88 72 PRO A N 1
ATOM 536 C CA . PRO A 1 72 ? -11.633 -28.188 -18.266 1 97.88 72 PRO A CA 1
ATOM 537 C C . PRO A 1 72 ? -13.156 -28.266 -18.328 1 97.88 72 PRO A C 1
ATOM 539 O O . PRO A 1 72 ? -13.742 -28.078 -19.391 1 97.88 72 PRO A O 1
ATOM 542 N N . LEU A 1 73 ? -13.781 -28.484 -17.234 1 96.62 73 LEU A N 1
ATOM 543 C CA . LEU A 1 73 ? -15.242 -28.562 -17.188 1 96.62 73 LEU A CA 1
ATOM 544 C C . LEU A 1 73 ? -15.867 -27.203 -17.484 1 96.62 73 LEU A C 1
ATOM 546 O O . LEU A 1 73 ? -16.891 -27.125 -18.172 1 96.62 73 LEU A O 1
ATOM 550 N N . ALA A 1 74 ? -15.281 -26.234 -16.938 1 97.38 74 ALA A N 1
ATOM 551 C CA . ALA A 1 74 ? -15.789 -24.875 -17.141 1 97.38 74 ALA A CA 1
ATOM 552 C C . ALA A 1 74 ? -15.781 -24.5 -18.625 1 97.38 74 ALA A C 1
ATOM 554 O O . ALA A 1 74 ? -16.781 -24.016 -19.156 1 97.38 74 ALA A O 1
ATOM 555 N N . LEU A 1 75 ? -14.641 -24.75 -19.266 1 97.56 75 LEU A N 1
ATOM 556 C CA . LEU A 1 75 ? -14.531 -24.375 -20.672 1 97.56 75 LEU A CA 1
ATOM 557 C C . LEU A 1 75 ? -15.352 -25.328 -21.547 1 97.56 75 LEU A C 1
ATOM 559 O O . LEU A 1 75 ? -15.875 -24.906 -22.578 1 97.56 75 LEU A O 1
ATOM 563 N N . ARG A 1 76 ? -15.539 -26.484 -21.109 1 96.25 76 ARG A N 1
ATOM 564 C CA . ARG A 1 76 ? -16.406 -27.422 -21.812 1 96.25 76 ARG A CA 1
ATOM 565 C C . ARG A 1 76 ? -17.859 -26.938 -21.797 1 96.25 76 ARG A C 1
ATOM 567 O O . ARG A 1 76 ? -18.594 -27.141 -22.766 1 96.25 76 ARG A O 1
ATOM 574 N N . ARG A 1 77 ? -18.266 -26.406 -20.719 1 95.38 77 ARG A N 1
ATOM 575 C CA . ARG A 1 77 ? -19.625 -25.922 -20.594 1 95.38 77 ARG A CA 1
ATOM 576 C C . ARG A 1 77 ? -19.859 -24.688 -21.469 1 95.38 77 ARG A C 1
ATOM 578 O O . ARG A 1 77 ? -21 -24.422 -21.875 1 95.38 77 ARG A O 1
ATOM 585 N N . LEU A 1 78 ? -18.781 -23.984 -21.734 1 96.19 78 LEU A N 1
ATOM 586 C CA . LEU A 1 78 ? -18.906 -22.844 -22.641 1 96.19 78 LEU A CA 1
ATOM 587 C C . LEU A 1 78 ? -19.078 -23.312 -24.078 1 96.19 78 LEU A C 1
ATOM 589 O O . LEU A 1 78 ? -19.672 -22.609 -24.906 1 96.19 78 LEU A O 1
ATOM 593 N N . GLY A 1 79 ? -18.469 -24.422 -24.359 1 94.56 79 GLY A N 1
ATOM 594 C CA . GLY A 1 79 ? -18.531 -25.062 -25.672 1 94.56 79 GLY A CA 1
ATOM 595 C C . GLY A 1 79 ? -17.766 -26.375 -25.734 1 94.56 79 GLY A C 1
ATOM 596 O O . GLY A 1 79 ? -16.703 -26.516 -25.125 1 94.56 79 GLY A O 1
ATOM 597 N N . LYS A 1 80 ? -18.281 -27.25 -26.531 1 91.81 80 LYS A N 1
ATOM 598 C CA . LYS A 1 80 ? -17.75 -28.609 -26.594 1 91.81 80 LYS A CA 1
ATOM 599 C C . LYS A 1 80 ? -16.312 -28.594 -27.125 1 91.81 80 LYS A C 1
ATOM 601 O O . LYS A 1 80 ? -15.5 -29.438 -26.719 1 91.81 80 LYS A O 1
ATOM 606 N N . ASN A 1 81 ? -15.961 -27.625 -27.875 1 95.12 81 ASN A N 1
ATOM 607 C CA . ASN A 1 81 ? -14.672 -27.609 -28.562 1 95.12 81 ASN A CA 1
ATOM 608 C C . ASN A 1 81 ? -13.602 -26.906 -27.734 1 95.12 81 ASN A C 1
ATOM 610 O O . ASN A 1 81 ? -12.438 -26.859 -28.109 1 95.12 81 ASN A O 1
ATOM 614 N N . PHE A 1 82 ? -13.945 -26.469 -26.562 1 97.44 82 PHE A N 1
ATOM 615 C CA . PHE A 1 82 ? -13 -25.609 -25.859 1 97.44 82 PHE A CA 1
ATOM 616 C C . PHE A 1 82 ? -12.453 -26.312 -24.625 1 97.44 82 PHE A C 1
ATOM 618 O O . PHE A 1 82 ? -11.641 -25.734 -23.891 1 97.44 82 PHE A O 1
ATOM 625 N N . GLU A 1 83 ? -12.812 -27.531 -24.344 1 97.06 83 GLU A N 1
ATOM 626 C CA . GLU A 1 83 ? -12.359 -28.297 -23.188 1 97.06 83 GLU A CA 1
ATOM 627 C C . GLU A 1 83 ? -10.836 -28.344 -23.125 1 97.06 83 GLU A C 1
ATOM 629 O O . GLU A 1 83 ? -10.258 -28.266 -22.031 1 97.06 83 GLU A O 1
ATOM 634 N N . TRP A 1 84 ? -10.211 -28.422 -24.266 1 98.12 84 TRP A N 1
ATOM 635 C CA . TRP A 1 84 ? -8.766 -28.625 -24.328 1 98.12 84 TRP A CA 1
ATOM 636 C C . TRP A 1 84 ? -8.039 -27.406 -23.75 1 98.12 84 TRP A C 1
ATOM 638 O O . TRP A 1 84 ? -6.941 -27.547 -23.188 1 98.12 84 TRP A O 1
ATOM 648 N N . ILE A 1 85 ? -8.594 -26.281 -23.812 1 98.25 85 ILE A N 1
ATOM 649 C CA . ILE A 1 85 ? -7.984 -25.078 -23.266 1 98.25 85 ILE A CA 1
ATOM 650 C C . ILE A 1 85 ? -7.918 -25.172 -21.734 1 98.25 85 ILE A C 1
ATOM 652 O O . ILE A 1 85 ? -6.934 -24.766 -21.125 1 98.25 85 ILE A O 1
ATOM 656 N N . GLY A 1 86 ? -8.977 -25.688 -21.172 1 98.38 86 GLY A N 1
ATOM 657 C CA . GLY A 1 86 ? -8.953 -25.953 -19.734 1 98.38 86 GLY A CA 1
ATOM 658 C C . GLY A 1 86 ? -7.871 -26.938 -19.328 1 98.38 86 GLY A C 1
ATOM 659 O O . GLY A 1 86 ? -7.207 -26.766 -18.312 1 98.38 86 GLY A O 1
ATOM 660 N N . TRP A 1 87 ? -7.75 -27.922 -20.156 1 98.38 87 TRP A N 1
ATOM 661 C CA . TRP A 1 87 ? -6.723 -28.922 -19.875 1 98.38 87 TRP A CA 1
ATOM 662 C C . TRP A 1 87 ? -5.324 -28.344 -20.062 1 98.38 87 TRP A C 1
ATOM 664 O O . TRP A 1 87 ? -4.379 -28.75 -19.375 1 98.38 87 TRP A O 1
ATOM 674 N N . LEU A 1 88 ? -5.184 -27.438 -20.969 1 98.25 88 LEU A N 1
ATOM 675 C CA . LEU A 1 88 ? -3.902 -26.75 -21.125 1 98.25 88 LEU A CA 1
ATOM 676 C C . LEU A 1 88 ? -3.543 -25.984 -19.875 1 98.25 88 LEU A C 1
ATOM 678 O O . LEU A 1 88 ? -2.377 -25.953 -19.469 1 98.25 88 LEU A O 1
ATOM 682 N N . ALA A 1 89 ? -4.512 -25.328 -19.281 1 97.88 89 ALA A N 1
ATOM 683 C CA . ALA A 1 89 ? -4.297 -24.641 -18.016 1 97.88 89 ALA A CA 1
ATOM 684 C C . ALA A 1 89 ? -3.838 -25.625 -16.938 1 97.88 89 ALA A C 1
ATOM 686 O O . ALA A 1 89 ? -2.914 -25.328 -16.172 1 97.88 89 ALA A O 1
ATOM 687 N N . ILE A 1 90 ? -4.441 -26.766 -16.906 1 98.25 90 ILE A N 1
ATOM 688 C CA . ILE A 1 90 ? -4.133 -27.781 -15.914 1 98.25 90 ILE A CA 1
ATOM 689 C C . ILE A 1 90 ? -2.725 -28.328 -16.156 1 98.25 90 ILE A C 1
ATOM 691 O O . ILE A 1 90 ? -1.967 -28.547 -15.203 1 98.25 90 ILE A O 1
ATOM 695 N N . ALA A 1 91 ? -2.438 -28.578 -17.406 1 97.88 91 ALA A N 1
ATOM 696 C CA . ALA A 1 91 ? -1.09 -29.031 -17.75 1 97.88 91 ALA A CA 1
ATOM 697 C C . ALA A 1 91 ? -0.041 -28.016 -17.297 1 97.88 91 ALA A C 1
ATOM 699 O O . ALA A 1 91 ? 1.031 -28.391 -16.812 1 97.88 91 ALA A O 1
ATOM 700 N N . THR A 1 92 ? -0.33 -26.797 -17.5 1 96.44 92 THR A N 1
ATOM 701 C CA . THR A 1 92 ? 0.559 -25.719 -17.078 1 96.44 92 THR A CA 1
ATOM 702 C C . THR A 1 92 ? 0.761 -25.734 -15.562 1 96.44 92 THR A C 1
ATOM 704 O O . THR A 1 92 ? 1.894 -25.672 -15.086 1 96.44 92 THR A O 1
ATOM 707 N N . ALA A 1 93 ? -0.319 -25.828 -14.852 1 96.81 93 ALA A N 1
ATOM 708 C CA . ALA A 1 93 ? -0.244 -25.891 -13.398 1 96.81 93 ALA A CA 1
ATOM 709 C C . ALA A 1 93 ? 0.579 -27.094 -12.945 1 96.81 93 ALA A C 1
ATOM 711 O O . ALA A 1 93 ? 1.372 -27 -12.008 1 96.81 93 ALA A O 1
ATOM 712 N N . PHE A 1 94 ? 0.353 -28.203 -13.617 1 97.81 94 PHE A N 1
ATOM 713 C CA . PHE A 1 94 ? 1.077 -29.422 -13.305 1 97.81 94 PHE A CA 1
ATOM 714 C C . PHE A 1 94 ? 2.578 -29.219 -13.484 1 97.81 94 PHE A C 1
ATOM 716 O O . PHE A 1 94 ? 3.361 -29.547 -12.586 1 97.81 94 PHE A O 1
ATOM 723 N N . ILE A 1 95 ? 2.988 -28.719 -14.555 1 97.44 95 ILE A N 1
ATOM 724 C CA . ILE A 1 95 ? 4.402 -28.516 -14.867 1 97.44 95 ILE A CA 1
ATOM 725 C C . ILE A 1 95 ? 5.012 -27.531 -13.867 1 97.44 95 ILE A C 1
ATOM 727 O O . ILE A 1 95 ? 6.098 -27.781 -13.328 1 97.44 95 ILE A O 1
ATOM 731 N N . ILE A 1 96 ? 4.367 -26.438 -13.57 1 95.62 96 ILE A N 1
ATOM 732 C CA . ILE A 1 96 ? 4.855 -25.422 -12.648 1 95.62 96 ILE A CA 1
ATOM 733 C C . ILE A 1 96 ? 5.051 -26.031 -11.266 1 95.62 96 ILE A C 1
ATOM 735 O O . ILE A 1 96 ? 6.074 -25.797 -10.609 1 95.62 96 ILE A O 1
ATOM 739 N N . THR A 1 97 ? 4.117 -26.828 -10.859 1 97.19 97 THR A N 1
ATOM 740 C CA . THR A 1 97 ? 4.18 -27.375 -9.516 1 97.19 97 THR A CA 1
ATOM 741 C C . THR A 1 97 ? 5.414 -28.25 -9.344 1 97.19 97 THR A C 1
ATOM 743 O O . THR A 1 97 ? 6.012 -28.297 -8.266 1 97.19 97 THR A O 1
ATOM 746 N N . THR A 1 98 ? 5.832 -28.906 -10.375 1 97.75 98 THR A N 1
ATOM 747 C CA . THR A 1 98 ? 6.949 -29.844 -10.289 1 97.75 98 THR A CA 1
ATOM 748 C C . THR A 1 98 ? 8.258 -29.094 -10.008 1 97.75 98 THR A C 1
ATOM 750 O O . THR A 1 98 ? 9.055 -29.531 -9.18 1 97.75 98 THR A O 1
ATOM 753 N N . TYR A 1 99 ? 8.484 -28.016 -10.688 1 96.31 99 TYR A N 1
ATOM 754 C CA . TYR A 1 99 ? 9.734 -27.328 -10.414 1 96.31 99 TYR A CA 1
ATOM 755 C C . TYR A 1 99 ? 9.57 -26.344 -9.25 1 96.31 99 TYR A C 1
ATOM 757 O O . TYR A 1 99 ? 10.547 -26 -8.586 1 96.31 99 TYR A O 1
ATOM 765 N N . TYR A 1 100 ? 8.352 -25.859 -9.016 1 95.88 100 TYR A N 1
ATOM 766 C CA . TYR A 1 100 ? 8.086 -24.969 -7.898 1 95.88 100 TYR A CA 1
ATOM 767 C C . TYR A 1 100 ? 8.406 -25.625 -6.566 1 95.88 100 TYR A C 1
ATOM 769 O O . TYR A 1 100 ? 8.984 -25 -5.676 1 95.88 100 TYR A O 1
ATOM 777 N N . THR A 1 101 ? 8.086 -26.891 -6.449 1 97.88 101 THR A N 1
ATOM 778 C CA . THR A 1 101 ? 8.328 -27.625 -5.215 1 97.88 101 THR A CA 1
ATOM 779 C C . THR A 1 101 ? 9.828 -27.812 -4.984 1 97.88 101 THR A C 1
ATOM 781 O O . THR A 1 101 ? 10.273 -27.891 -3.84 1 97.88 101 THR A O 1
ATOM 784 N N . ALA A 1 102 ? 10.555 -27.859 -6.047 1 97.56 102 ALA A N 1
ATOM 785 C CA . ALA A 1 102 ? 12 -27.953 -5.902 1 97.56 102 ALA A CA 1
ATOM 786 C C . ALA A 1 102 ? 12.57 -26.703 -5.25 1 97.56 102 ALA A C 1
ATOM 788 O O . ALA A 1 102 ? 13.484 -26.781 -4.426 1 97.56 102 ALA A O 1
ATOM 789 N N . ILE A 1 103 ? 12.078 -25.594 -5.602 1 96.31 103 ILE A N 1
ATOM 790 C CA . ILE A 1 103 ? 12.539 -24.344 -5.031 1 96.31 103 ILE A CA 1
ATOM 791 C C . ILE A 1 103 ? 12.203 -24.281 -3.545 1 96.31 103 ILE A C 1
ATOM 793 O O . ILE A 1 103 ? 13.008 -23.828 -2.734 1 96.31 103 ILE A O 1
ATOM 797 N N . ILE A 1 104 ? 11.023 -24.75 -3.225 1 97.62 104 ILE A N 1
ATOM 798 C CA . ILE A 1 104 ? 10.641 -24.812 -1.818 1 97.62 104 ILE A CA 1
ATOM 799 C C . ILE A 1 104 ? 11.617 -25.719 -1.061 1 97.62 104 ILE A C 1
ATOM 801 O O . ILE A 1 104 ? 12.016 -25.406 0.063 1 97.62 104 ILE A O 1
ATOM 805 N N . ALA A 1 105 ? 11.93 -26.797 -1.699 1 98.06 105 ALA A N 1
ATOM 806 C CA . ALA A 1 105 ? 12.883 -27.719 -1.083 1 98.06 105 ALA A CA 1
ATOM 807 C C . ALA A 1 105 ? 14.234 -27.047 -0.862 1 98.06 105 ALA A C 1
ATOM 809 O O . ALA A 1 105 ? 14.891 -27.281 0.158 1 98.06 105 ALA A O 1
ATOM 810 N N . TRP A 1 106 ? 14.719 -26.25 -1.856 1 97.19 106 TRP A N 1
ATOM 811 C CA . TRP A 1 106 ? 15.953 -25.5 -1.685 1 97.19 106 TRP A CA 1
ATOM 812 C C . TRP A 1 106 ? 15.898 -24.625 -0.429 1 97.19 106 TRP A C 1
ATOM 814 O O . TRP A 1 106 ? 16.875 -24.562 0.331 1 97.19 106 TRP A O 1
ATOM 824 N N . ALA A 1 107 ? 14.789 -23.984 -0.237 1 96.5 107 ALA A N 1
ATOM 825 C CA . ALA A 1 107 ? 14.617 -23.094 0.91 1 96.5 107 ALA A CA 1
ATOM 826 C C . ALA A 1 107 ? 14.672 -23.875 2.221 1 96.5 107 ALA A C 1
ATOM 828 O O . ALA A 1 107 ? 15.289 -23.422 3.189 1 96.5 107 ALA A O 1
ATOM 829 N N . LEU A 1 108 ? 14.055 -24.984 2.25 1 97.44 108 LEU A N 1
ATOM 830 C CA . LEU A 1 108 ? 14.047 -25.828 3.447 1 97.44 108 LEU A CA 1
ATOM 831 C C . LEU A 1 108 ? 15.445 -26.344 3.764 1 97.44 108 LEU A C 1
ATOM 833 O O . LEU A 1 108 ? 15.875 -26.312 4.918 1 97.44 108 LEU A O 1
ATOM 837 N N . VAL A 1 109 ? 16.125 -26.844 2.799 1 97.62 109 VAL A N 1
ATOM 838 C CA . VAL A 1 109 ? 17.469 -27.375 2.982 1 97.62 109 VAL A CA 1
ATOM 839 C C . VAL A 1 109 ? 18.422 -26.25 3.43 1 97.62 109 VAL A C 1
ATOM 841 O O . VAL A 1 109 ? 19.266 -26.469 4.301 1 97.62 109 VAL A O 1
ATOM 844 N N . TYR A 1 110 ? 18.266 -25.094 2.764 1 97.06 110 TYR A N 1
ATOM 845 C CA . TYR A 1 110 ? 19.062 -23.938 3.152 1 97.06 110 TYR A CA 1
ATOM 846 C C . TYR A 1 110 ? 18.875 -23.625 4.629 1 97.06 110 TYR A C 1
ATOM 848 O O . TYR A 1 110 ? 19.859 -23.391 5.348 1 97.06 110 TYR A O 1
ATOM 856 N N . LEU A 1 111 ? 17.641 -23.594 5.094 1 96.5 111 LEU A N 1
ATOM 857 C CA . LEU A 1 111 ? 17.297 -23.297 6.48 1 96.5 111 LEU A CA 1
ATOM 858 C C . LEU A 1 111 ? 17.953 -24.297 7.426 1 96.5 111 LEU A C 1
ATOM 860 O O . LEU A 1 111 ? 18.578 -23.922 8.422 1 96.5 111 LEU A O 1
ATOM 864 N N . VAL A 1 112 ? 17.875 -25.562 7.094 1 96.31 112 VAL A N 1
ATOM 865 C CA . VAL A 1 112 ? 18.422 -26.625 7.945 1 96.31 112 VAL A CA 1
ATOM 866 C C . VAL A 1 112 ? 19.938 -26.516 7.984 1 96.31 112 VAL A C 1
ATOM 868 O O . VAL A 1 112 ? 20.547 -26.609 9.055 1 96.31 112 VAL A O 1
ATOM 871 N N . LYS A 1 113 ? 20.531 -26.297 6.848 1 95.31 113 LYS A N 1
ATOM 872 C CA . LYS A 1 113 ? 21.984 -26.219 6.777 1 95.31 113 LYS A CA 1
ATOM 873 C C . LYS A 1 113 ? 22.5 -24.969 7.504 1 95.31 113 LYS A C 1
ATOM 875 O O . LYS A 1 113 ? 23.578 -25 8.109 1 95.31 113 LYS A O 1
ATOM 880 N N . LEU A 1 114 ? 21.781 -23.969 7.371 1 93.94 114 LEU A N 1
ATOM 881 C CA . LEU A 1 114 ? 22.172 -22.734 8.07 1 93.94 114 LEU A CA 1
ATOM 882 C C . LEU A 1 114 ? 22.234 -22.969 9.578 1 93.94 114 LEU A C 1
ATOM 884 O O . LEU A 1 114 ? 23.109 -22.438 10.25 1 93.94 114 LEU A O 1
ATOM 888 N N . PHE A 1 115 ? 21.344 -23.734 10.141 1 93.19 115 PHE A N 1
ATOM 889 C CA . PHE A 1 115 ? 21.328 -24 11.57 1 93.19 115 PHE A CA 1
ATOM 890 C C . PHE A 1 115 ? 22.406 -25 11.961 1 93.19 115 PHE A C 1
ATOM 892 O O . PHE A 1 115 ? 22.906 -24.984 13.086 1 93.19 115 PHE A O 1
ATOM 899 N N . MET A 1 116 ? 22.766 -25.766 11.062 1 93.25 116 MET A N 1
ATOM 900 C CA . MET A 1 116 ? 23.75 -26.812 11.352 1 93.25 116 MET A CA 1
ATOM 901 C C . MET A 1 116 ? 25.172 -26.266 11.273 1 93.25 116 MET A C 1
ATOM 903 O O . MET A 1 116 ? 26.016 -26.609 12.094 1 93.25 116 MET A O 1
ATOM 907 N N . VAL A 1 117 ? 25.422 -25.375 10.289 1 92.62 117 VAL A N 1
ATOM 908 C CA . VAL A 1 117 ? 26.812 -25 10.031 1 92.62 117 VAL A CA 1
ATOM 909 C C . VAL A 1 117 ? 27 -23.5 10.234 1 92.62 117 VAL A C 1
ATOM 911 O O . VAL A 1 117 ? 28.125 -23.016 10.328 1 92.62 117 VAL A O 1
ATOM 914 N N . GLY A 1 118 ? 25.891 -22.766 10.352 1 92.5 118 GLY A N 1
ATOM 915 C CA . GLY A 1 118 ? 25.984 -21.328 10.477 1 92.5 118 GLY A CA 1
ATOM 916 C C . GLY A 1 118 ? 26.156 -20.625 9.133 1 92.5 118 GLY A C 1
ATOM 917 O O . GLY A 1 118 ? 25.969 -21.234 8.086 1 92.5 118 GLY A O 1
ATOM 918 N N . PHE A 1 119 ? 26.484 -19.359 9.266 1 93.88 119 PHE A N 1
ATOM 919 C CA . PHE A 1 119 ? 26.656 -18.594 8.039 1 93.88 119 PHE A CA 1
ATOM 920 C C . PHE A 1 119 ? 27.969 -18.938 7.352 1 93.88 119 PHE A C 1
ATOM 922 O O . PHE A 1 119 ? 29.016 -19.031 8 1 93.88 119 PHE A O 1
ATOM 929 N N . PRO A 1 120 ? 27.891 -19.094 6.066 1 93.44 120 PRO A N 1
ATOM 930 C CA . PRO A 1 120 ? 29.109 -19.359 5.312 1 93.44 120 PRO A CA 1
ATOM 931 C C . PRO A 1 120 ? 29.922 -18.094 5.035 1 93.44 120 PRO A C 1
ATOM 933 O O . PRO A 1 120 ? 29.422 -16.984 5.227 1 93.44 120 PRO A O 1
ATOM 936 N N . THR A 1 121 ? 31.188 -18.312 4.555 1 92.06 121 THR A N 1
ATOM 937 C CA . THR A 1 121 ? 32.031 -17.203 4.113 1 92.06 121 THR A CA 1
ATOM 938 C C . THR A 1 121 ? 31.703 -16.844 2.66 1 92.06 121 THR A C 1
ATOM 940 O O . THR A 1 121 ? 31.75 -15.672 2.283 1 92.06 121 THR A O 1
ATOM 943 N N . ASP A 1 122 ? 31.391 -17.906 1.926 1 94.31 122 ASP A N 1
ATOM 944 C CA . ASP A 1 122 ? 31.016 -17.75 0.523 1 94.31 122 ASP A CA 1
ATOM 945 C C . ASP A 1 122 ? 29.578 -18.219 0.286 1 94.31 122 ASP A C 1
ATOM 947 O O . ASP A 1 122 ? 29.328 -19.406 0.113 1 94.31 122 ASP A O 1
ATOM 951 N N . PHE A 1 123 ? 28.766 -17.266 0.172 1 93.25 123 PHE A N 1
ATOM 952 C CA . PHE A 1 123 ? 27.344 -17.562 0.078 1 93.25 123 PHE A CA 1
ATOM 953 C C . PHE A 1 123 ? 27 -18.141 -1.29 1 93.25 123 PHE A C 1
ATOM 955 O O . PHE A 1 123 ? 26.078 -18.953 -1.415 1 93.25 123 PHE A O 1
ATOM 962 N N . GLY A 1 124 ? 27.672 -17.703 -2.342 1 92.56 124 GLY A N 1
ATOM 963 C CA . GLY A 1 124 ? 27.5 -18.312 -3.652 1 92.56 124 GLY A CA 1
ATOM 964 C C . GLY A 1 124 ? 27.859 -19.781 -3.686 1 92.56 124 GLY A C 1
ATOM 965 O O . GLY A 1 124 ? 27.078 -20.609 -4.156 1 92.56 124 GLY A O 1
ATOM 966 N N . GLY A 1 125 ? 29.062 -20.016 -3.18 1 94.19 125 GLY A N 1
ATOM 967 C CA . GLY A 1 125 ? 29.5 -21.406 -3.086 1 94.19 125 GLY A CA 1
ATOM 968 C C . GLY A 1 125 ? 28.609 -22.25 -2.201 1 94.19 125 GLY A C 1
ATOM 969 O O . GLY A 1 125 ? 28.359 -23.422 -2.496 1 94.19 125 GLY A O 1
ATOM 970 N N . PHE A 1 126 ? 28.156 -21.688 -1.17 1 95.5 126 PHE A N 1
ATOM 971 C CA . PHE A 1 126 ? 27.281 -22.391 -0.247 1 95.5 126 PHE A CA 1
ATOM 972 C C . PHE A 1 126 ? 26 -22.828 -0.951 1 95.5 126 PHE A C 1
ATOM 974 O O . PHE A 1 126 ? 25.578 -23.984 -0.826 1 95.5 126 PHE A O 1
ATOM 981 N N . PHE A 1 127 ? 25.406 -21.984 -1.711 1 95.38 127 PHE A N 1
ATOM 982 C CA . PHE A 1 127 ? 24.141 -22.297 -2.379 1 95.38 127 PHE A CA 1
ATOM 983 C C . PHE A 1 127 ? 24.375 -23.203 -3.582 1 95.38 127 PHE A C 1
ATOM 985 O O . PHE A 1 127 ? 23.781 -24.266 -3.686 1 95.38 127 PHE A O 1
ATOM 992 N N . PHE A 1 128 ? 25.297 -22.859 -4.477 1 95.12 128 PHE A N 1
ATOM 993 C CA . PHE A 1 128 ? 25.438 -23.516 -5.773 1 95.12 128 PHE A CA 1
ATOM 994 C C . PHE A 1 128 ? 26.219 -24.812 -5.641 1 95.12 128 PHE A C 1
ATOM 996 O O . PHE A 1 128 ? 25.953 -25.781 -6.355 1 95.12 128 PHE A O 1
ATOM 1003 N N . SER A 1 129 ? 27.156 -24.859 -4.742 1 94.81 129 SER A N 1
ATOM 1004 C CA . SER A 1 129 ? 28 -26.031 -4.617 1 94.81 129 SER A CA 1
ATOM 1005 C C . SER A 1 129 ? 27.547 -26.922 -3.463 1 94.81 129 SER A C 1
ATOM 1007 O O . SER A 1 129 ? 27.328 -28.125 -3.643 1 94.81 129 SER A O 1
ATOM 1009 N N . ASP A 1 130 ? 27.328 -26.359 -2.32 1 95 130 ASP A N 1
ATOM 1010 C CA . ASP A 1 130 ? 27.062 -27.172 -1.136 1 95 130 ASP A CA 1
ATOM 1011 C C . ASP A 1 130 ? 25.594 -27.625 -1.095 1 95 130 ASP A C 1
ATOM 1013 O O . ASP A 1 130 ? 25.312 -28.766 -0.746 1 95 130 ASP A O 1
ATOM 1017 N N . ILE A 1 131 ? 24.734 -26.781 -1.417 1 95.81 131 ILE A N 1
ATOM 1018 C CA . ILE A 1 131 ? 23.312 -27.094 -1.291 1 95.81 131 ILE A CA 1
ATOM 1019 C C . ILE A 1 131 ? 22.812 -27.766 -2.572 1 95.81 131 ILE A C 1
ATOM 1021 O O . ILE A 1 131 ? 22.234 -28.844 -2.527 1 95.81 131 ILE A O 1
ATOM 1025 N N . LEU A 1 132 ? 23.094 -27.109 -3.717 1 96.19 132 LEU A N 1
ATOM 1026 C CA . LEU A 1 132 ? 22.562 -27.625 -4.977 1 96.19 132 LEU A CA 1
ATOM 1027 C C . LEU A 1 132 ? 23.484 -28.688 -5.555 1 96.19 132 LEU A C 1
ATOM 1029 O O . LEU A 1 132 ? 23.062 -29.516 -6.379 1 96.19 132 LEU A O 1
ATOM 1033 N N . ALA A 1 133 ? 24.781 -28.656 -5.16 1 96.31 133 ALA A N 1
ATOM 1034 C CA . ALA A 1 133 ? 25.766 -29.547 -5.77 1 96.31 133 ALA A CA 1
ATOM 1035 C C . ALA A 1 133 ? 25.672 -29.516 -7.293 1 96.31 133 ALA A C 1
ATOM 1037 O O . ALA A 1 133 ? 25.562 -30.562 -7.938 1 96.31 133 ALA A O 1
ATOM 1038 N N . LEU A 1 134 ? 25.75 -28.312 -7.809 1 95.44 134 LEU A N 1
ATOM 1039 C CA . LEU A 1 134 ? 25.453 -28.062 -9.211 1 95.44 134 LEU A CA 1
ATOM 1040 C C . LEU A 1 134 ? 26.469 -28.734 -10.117 1 95.44 134 LEU A C 1
ATOM 1042 O O . LEU A 1 134 ? 27.672 -28.672 -9.859 1 95.44 134 LEU A O 1
ATOM 1046 N N . SER A 1 135 ? 25.984 -29.359 -11.117 1 96.12 135 SER A N 1
ATOM 1047 C CA . SER A 1 135 ? 26.828 -29.969 -12.148 1 96.12 135 SER A CA 1
ATOM 1048 C C . SER A 1 135 ? 27.234 -28.953 -13.203 1 96.12 135 SER A C 1
ATOM 1050 O O . SER A 1 135 ? 27.078 -27.75 -13 1 96.12 135 SER A O 1
ATOM 1052 N N . SER A 1 136 ? 27.75 -29.469 -14.328 1 93.69 136 SER A N 1
ATOM 1053 C CA . SER A 1 136 ? 28.297 -28.562 -15.344 1 93.69 136 SER A CA 1
ATOM 1054 C C . SER A 1 136 ? 27.203 -28.062 -16.281 1 93.69 136 SER A C 1
ATOM 1056 O O . SER A 1 136 ? 27.406 -27.094 -17.016 1 93.69 136 SER A O 1
ATOM 1058 N N . GLY A 1 137 ? 26.047 -28.734 -16.266 1 94.06 137 GLY A N 1
ATOM 1059 C CA . GLY A 1 137 ? 25 -28.297 -17.156 1 94.06 137 GLY A CA 1
ATOM 1060 C C . GLY A 1 137 ? 23.828 -29.266 -17.234 1 94.06 137 GLY A C 1
ATOM 1061 O O . GLY A 1 137 ? 23.766 -30.219 -16.453 1 94.06 137 GLY A O 1
ATOM 1062 N N . HIS A 1 138 ? 23 -29 -18.234 1 94.88 138 HIS A N 1
ATOM 1063 C CA . HIS A 1 138 ? 21.797 -29.797 -18.422 1 94.88 138 HIS A CA 1
ATOM 1064 C C . HIS A 1 138 ? 22.125 -31.266 -18.641 1 94.88 138 HIS A C 1
ATOM 1066 O O . HIS A 1 138 ? 21.453 -32.156 -18.109 1 94.88 138 HIS A O 1
ATOM 1072 N N . GLY A 1 139 ? 23.094 -31.516 -19.422 1 93.38 139 GLY A N 1
ATOM 1073 C CA . GLY A 1 139 ? 23.422 -32.844 -19.859 1 93.38 139 GLY A CA 1
ATOM 1074 C C . GLY A 1 139 ? 24.109 -33.688 -18.781 1 93.38 139 GLY A C 1
ATOM 1075 O O . GLY A 1 139 ? 24.188 -34.906 -18.891 1 93.38 139 GLY A O 1
ATOM 1076 N N . ASP A 1 140 ? 24.578 -33.062 -17.766 1 95.62 140 ASP A N 1
ATOM 1077 C CA . ASP A 1 140 ? 25.234 -33.719 -16.641 1 95.62 140 ASP A CA 1
ATOM 1078 C C . ASP A 1 140 ? 24.297 -33.844 -15.438 1 95.62 140 ASP A C 1
ATOM 1080 O O . ASP A 1 140 ? 24.453 -33.125 -14.453 1 95.62 140 ASP A O 1
ATOM 1084 N N . LEU A 1 141 ? 23.469 -34.875 -15.555 1 94.31 141 LEU A N 1
ATOM 1085 C CA . LEU A 1 141 ? 22.438 -35.031 -14.539 1 94.31 141 LEU A CA 1
ATOM 1086 C C . LEU A 1 141 ? 23.062 -35.344 -13.18 1 94.31 141 LEU A C 1
ATOM 1088 O O . LEU A 1 141 ? 22.469 -35.031 -12.141 1 94.31 141 LEU A O 1
ATOM 1092 N N . GLY A 1 142 ? 24.203 -35.969 -13.266 1 93 142 GLY A N 1
ATOM 1093 C CA . GLY A 1 142 ? 24.797 -36.406 -12.016 1 93 142 GLY A CA 1
ATOM 1094 C C . GLY A 1 142 ? 23.906 -37.344 -11.234 1 93 142 GLY A C 1
ATOM 1095 O O . GLY A 1 142 ? 23.297 -38.25 -11.805 1 93 142 GLY A O 1
ATOM 1096 N N . GLY A 1 143 ? 23.938 -37.312 -9.945 1 94.31 143 GLY A N 1
ATOM 1097 C CA . GLY A 1 143 ? 23.078 -38.094 -9.062 1 94.31 143 GLY A CA 1
ATOM 1098 C C . GLY A 1 143 ? 22.016 -37.281 -8.367 1 94.31 143 GLY A C 1
ATOM 1099 O O . GLY A 1 143 ? 21.891 -36.062 -8.633 1 94.31 143 GLY A O 1
ATOM 1100 N N . PHE A 1 144 ? 21.266 -37.969 -7.699 1 96.75 144 PHE A N 1
ATOM 1101 C CA . PHE A 1 144 ? 20.281 -37.281 -6.887 1 96.75 144 PHE A CA 1
ATOM 1102 C C . PHE A 1 144 ? 20.953 -36.562 -5.719 1 96.75 144 PHE A C 1
ATOM 1104 O O . PHE A 1 144 ? 21.859 -37.094 -5.098 1 96.75 144 PHE A O 1
ATOM 1111 N N . ASN A 1 145 ? 20.625 -35.312 -5.594 1 97.19 145 ASN A N 1
ATOM 1112 C CA . ASN A 1 145 ? 20.953 -34.594 -4.371 1 97.19 145 ASN A CA 1
ATOM 1113 C C . ASN A 1 145 ? 20.047 -35 -3.213 1 97.19 145 ASN A C 1
ATOM 1115 O O . ASN A 1 145 ? 18.891 -34.562 -3.129 1 97.19 145 ASN A O 1
ATOM 1119 N N . LEU A 1 146 ? 20.531 -35.688 -2.303 1 96.69 146 LEU A N 1
ATOM 1120 C CA . LEU A 1 146 ? 19.734 -36.375 -1.296 1 96.69 146 LEU A CA 1
ATOM 1121 C C . LEU A 1 146 ? 18.984 -35.375 -0.421 1 96.69 146 LEU A C 1
ATOM 1123 O O . LEU A 1 146 ? 17.797 -35.562 -0.152 1 96.69 146 LEU A O 1
ATOM 1127 N N . PRO A 1 147 ? 19.641 -34.375 0.123 1 97.31 147 PRO A N 1
ATOM 1128 C CA . PRO A 1 147 ? 18.891 -33.406 0.926 1 97.31 147 PRO A CA 1
ATOM 1129 C C . PRO A 1 147 ? 17.719 -32.812 0.163 1 97.31 147 PRO A C 1
ATOM 1131 O O . PRO A 1 147 ? 16.641 -32.625 0.727 1 97.31 147 PRO A O 1
ATOM 1134 N N . ILE A 1 148 ? 17.906 -32.5 -1.054 1 97.75 148 ILE A N 1
ATOM 1135 C CA . ILE A 1 148 ? 16.844 -31.891 -1.861 1 97.75 148 ILE A CA 1
ATOM 1136 C C . ILE A 1 148 ? 15.75 -32.938 -2.121 1 97.75 148 ILE A C 1
ATOM 1138 O O . ILE A 1 148 ? 14.562 -32.594 -2.105 1 97.75 148 ILE A O 1
ATOM 1142 N N . LEU A 1 149 ? 16.172 -34.125 -2.4 1 98.06 149 LEU A N 1
ATOM 1143 C CA . LEU A 1 149 ? 15.219 -35.219 -2.625 1 98.06 149 LEU A CA 1
ATOM 1144 C C . LEU A 1 149 ? 14.328 -35.406 -1.4 1 98.06 149 LEU A C 1
ATOM 1146 O O . LEU A 1 149 ? 13.117 -35.594 -1.53 1 98.06 149 LEU A O 1
ATOM 1150 N N . VAL A 1 150 ? 14.914 -35.406 -0.254 1 97.94 150 VAL A N 1
ATOM 1151 C CA . VAL A 1 150 ? 14.164 -35.562 0.988 1 97.94 150 VAL A CA 1
ATOM 1152 C C . VAL A 1 150 ? 13.227 -34.375 1.177 1 97.94 150 VAL A C 1
ATOM 1154 O O . VAL A 1 150 ? 12.07 -34.531 1.579 1 97.94 150 VAL A O 1
ATOM 1157 N N . GLY A 1 151 ? 13.766 -33.156 0.964 1 97.88 151 GLY A N 1
ATOM 1158 C CA . GLY A 1 151 ? 12.914 -32 1.013 1 97.88 151 GLY A CA 1
ATOM 1159 C C . GLY A 1 151 ? 11.727 -32.094 0.069 1 97.88 151 GLY A C 1
ATOM 1160 O O . GLY A 1 151 ? 10.602 -31.734 0.445 1 97.88 151 GLY A O 1
ATOM 1161 N N . LEU A 1 152 ? 12.008 -32.531 -1.101 1 97.94 152 LEU A N 1
ATOM 1162 C CA . LEU A 1 152 ? 10.961 -32.688 -2.105 1 97.94 152 LEU A CA 1
ATOM 1163 C C . LEU A 1 152 ? 9.891 -33.656 -1.624 1 97.94 152 LEU A C 1
ATOM 1165 O O . LEU A 1 152 ? 8.695 -33.375 -1.765 1 97.94 152 LEU A O 1
ATOM 1169 N N . ALA A 1 153 ? 10.32 -34.719 -1.103 1 98.06 153 ALA A N 1
ATOM 1170 C CA . ALA A 1 153 ? 9.383 -35.719 -0.591 1 98.06 153 ALA A CA 1
ATOM 1171 C C . ALA A 1 153 ? 8.523 -35.156 0.531 1 98.06 153 ALA A C 1
ATOM 1173 O O . ALA A 1 153 ? 7.32 -35.406 0.596 1 98.06 153 ALA A O 1
ATOM 1174 N N . LEU A 1 154 ? 9.094 -34.406 1.354 1 98.12 154 LEU A N 1
ATOM 1175 C CA . LEU A 1 154 ? 8.375 -33.812 2.467 1 98.12 154 LEU A CA 1
ATOM 1176 C C . LEU A 1 154 ? 7.332 -32.812 1.958 1 98.12 154 LEU A C 1
ATOM 1178 O O . LEU A 1 154 ? 6.203 -32.781 2.455 1 98.12 154 LEU A O 1
ATOM 1182 N N . ILE A 1 155 ? 7.707 -32.031 1.023 1 98.19 155 ILE A N 1
ATOM 1183 C CA . ILE A 1 155 ? 6.809 -31.031 0.478 1 98.19 155 ILE A CA 1
ATOM 1184 C C . ILE A 1 155 ? 5.621 -31.703 -0.199 1 98.19 155 ILE A C 1
ATOM 1186 O O . ILE A 1 155 ? 4.477 -31.281 -0.03 1 98.19 155 ILE A O 1
ATOM 1190 N N . TRP A 1 156 ? 5.887 -32.688 -0.977 1 98.5 156 TRP A N 1
ATOM 1191 C CA . TRP A 1 156 ? 4.801 -33.406 -1.625 1 98.5 156 TRP A CA 1
ATOM 1192 C C . TRP A 1 156 ? 3.916 -34.094 -0.593 1 98.5 156 TRP A C 1
ATOM 1194 O O . TRP A 1 156 ? 2.705 -34.25 -0.791 1 98.5 156 TRP A O 1
ATOM 1204 N N . GLY A 1 157 ? 4.531 -34.531 0.485 1 98.31 157 GLY A N 1
ATOM 1205 C CA . GLY A 1 157 ? 3.748 -35.062 1.59 1 98.31 157 GLY A CA 1
ATOM 1206 C C . GLY A 1 157 ? 2.795 -34.062 2.184 1 98.31 157 GLY A C 1
ATOM 1207 O O . GLY A 1 157 ? 1.63 -34.344 2.445 1 98.31 157 GLY A O 1
ATOM 1208 N N . VAL A 1 158 ? 3.252 -32.875 2.402 1 97.94 158 VAL A N 1
ATOM 1209 C CA . VAL A 1 158 ? 2.42 -31.797 2.939 1 97.94 158 VAL A CA 1
ATOM 1210 C C . VAL A 1 158 ? 1.295 -31.484 1.96 1 97.94 158 VAL A C 1
ATOM 1212 O O . VAL A 1 158 ? 0.143 -31.297 2.363 1 97.94 158 VAL A O 1
ATOM 1215 N N . ASN A 1 159 ? 1.654 -31.391 0.692 1 98.25 159 ASN A N 1
ATOM 1216 C CA . ASN A 1 159 ? 0.643 -31.141 -0.33 1 98.25 159 ASN A CA 1
ATOM 1217 C C . ASN A 1 159 ? -0.446 -32.219 -0.311 1 98.25 159 ASN A C 1
ATOM 1219 O O . ASN A 1 159 ? -1.63 -31.891 -0.454 1 98.25 159 ASN A O 1
ATOM 1223 N N . TYR A 1 160 ? -0.008 -33.406 -0.143 1 98.06 160 TYR A N 1
ATOM 1224 C CA . TYR A 1 160 ? -0.97 -34.5 -0.107 1 98.06 160 TYR A CA 1
ATOM 1225 C C . TYR A 1 160 ? -1.913 -34.375 1.082 1 98.06 160 TYR A C 1
ATOM 1227 O O . TYR A 1 160 ? -3.129 -34.5 0.938 1 98.06 160 TYR A O 1
ATOM 1235 N N . ILE A 1 161 ? -1.38 -34.094 2.188 1 98 161 ILE A N 1
ATOM 1236 C CA . ILE A 1 161 ? -2.17 -34 3.408 1 98 161 ILE A CA 1
ATOM 1237 C C . ILE A 1 161 ? -3.193 -32.875 3.27 1 98 161 ILE A C 1
ATOM 1239 O O . ILE A 1 161 ? -4.371 -33.062 3.592 1 98 161 ILE A O 1
ATOM 1243 N N . VAL A 1 162 ? -2.822 -31.781 2.785 1 97.62 162 VAL A N 1
ATOM 1244 C CA . VAL A 1 162 ? -3.697 -30.609 2.697 1 97.62 162 VAL A CA 1
ATOM 1245 C C . VAL A 1 162 ? -4.766 -30.844 1.633 1 97.62 162 VAL A C 1
ATOM 1247 O O . VAL A 1 162 ? -5.957 -30.656 1.888 1 97.62 162 VAL A O 1
ATOM 1250 N N . VAL A 1 163 ? -4.375 -31.297 0.457 1 97.38 163 VAL A N 1
ATOM 1251 C CA . VAL A 1 163 ? -5.309 -31.453 -0.653 1 97.38 163 VAL A CA 1
ATOM 1252 C C . VAL A 1 163 ? -6.273 -32.594 -0.361 1 97.38 163 VAL A C 1
ATOM 1254 O O . VAL A 1 163 ? -7.469 -32.5 -0.649 1 97.38 163 VAL A O 1
ATOM 1257 N N . ASN A 1 164 ? -5.738 -33.625 0.2 1 96.62 164 ASN A N 1
ATOM 1258 C CA . ASN A 1 164 ? -6.574 -34.781 0.508 1 96.62 164 ASN A CA 1
ATOM 1259 C C . ASN A 1 164 ? -7.594 -34.469 1.596 1 96.62 164 ASN A C 1
ATOM 1261 O O . ASN A 1 164 ? -8.648 -35.094 1.668 1 96.62 164 ASN A O 1
ATOM 1265 N N . SER A 1 165 ? -7.336 -33.5 2.395 1 96.62 165 SER A N 1
ATOM 1266 C CA . SER A 1 165 ? -8.219 -33.156 3.498 1 96.62 165 SER A CA 1
ATOM 1267 C C . SER A 1 165 ? -9.406 -32.344 3.004 1 96.62 165 SER A C 1
ATOM 1269 O O . SER A 1 165 ? -10.336 -32.062 3.766 1 96.62 165 SER A O 1
ATOM 1271 N N . GLY A 1 166 ? -9.398 -31.906 1.798 1 94.56 166 GLY A N 1
ATOM 1272 C CA . GLY A 1 166 ? -10.555 -31.234 1.222 1 94.56 166 GLY A CA 1
ATOM 1273 C C . GLY A 1 166 ? -10.445 -29.719 1.268 1 94.56 166 GLY A C 1
ATOM 1274 O O . GLY A 1 166 ? -9.406 -29.172 1.638 1 94.56 166 GLY A O 1
ATOM 1275 N N . VAL A 1 167 ? -11.586 -29.141 0.864 1 94.31 167 VAL A N 1
ATOM 1276 C CA . VAL A 1 167 ? -11.602 -27.688 0.721 1 94.31 167 VAL A CA 1
ATOM 1277 C C . VAL A 1 167 ? -11.711 -27.031 2.098 1 94.31 167 VAL A C 1
ATOM 1279 O O . VAL A 1 167 ? -10.891 -26.172 2.453 1 94.31 167 VAL A O 1
ATOM 1282 N N . ARG A 1 168 ? -12.672 -27.406 2.877 1 92.44 168 ARG A N 1
ATOM 1283 C CA . ARG A 1 168 ? -12.938 -26.781 4.168 1 92.44 168 ARG A CA 1
ATOM 1284 C C . ARG A 1 168 ? -11.875 -27.156 5.191 1 92.44 168 ARG A C 1
ATOM 1286 O O . ARG A 1 168 ? -11.266 -26.281 5.816 1 92.44 168 ARG A O 1
ATOM 1293 N N . LYS A 1 169 ? -11.547 -28.406 5.266 1 94.88 169 LYS A N 1
ATOM 1294 C CA . LYS A 1 169 ? -10.664 -28.906 6.316 1 94.88 169 LYS A CA 1
ATOM 1295 C C . LYS A 1 169 ? -9.211 -28.875 5.867 1 94.88 169 LYS A C 1
ATOM 1297 O O . LYS A 1 169 ? -8.297 -29 6.688 1 94.88 169 LYS A O 1
ATOM 1302 N N . GLY A 1 170 ? -8.961 -28.734 4.695 1 96 170 GLY A N 1
ATOM 1303 C CA . GLY A 1 170 ? -7.613 -28.734 4.145 1 96 170 GLY A CA 1
ATOM 1304 C C . GLY A 1 170 ? -7.148 -27.359 3.705 1 96 170 GLY A C 1
ATOM 1305 O O . GLY A 1 170 ? -6.488 -26.656 4.465 1 96 170 GLY A O 1
ATOM 1306 N N . LEU A 1 171 ? -7.617 -26.984 2.562 1 94.5 171 LEU A N 1
ATOM 1307 C CA . LEU A 1 171 ? -7.172 -25.75 1.927 1 94.5 171 LEU A CA 1
ATOM 1308 C C . LEU A 1 171 ? -7.465 -24.547 2.814 1 94.5 171 LEU A C 1
ATOM 1310 O O . LEU A 1 171 ? -6.582 -23.719 3.072 1 94.5 171 LEU A O 1
ATOM 1314 N N . GLU A 1 172 ? -8.688 -24.438 3.246 1 95 172 GLU A N 1
ATOM 1315 C CA . GLU A 1 172 ? -9.117 -23.281 4.035 1 95 172 GLU A CA 1
ATOM 1316 C C . GLU A 1 172 ? -8.359 -23.203 5.359 1 95 172 GLU A C 1
ATOM 1318 O O . GLU A 1 172 ? -7.809 -22.156 5.707 1 95 172 GLU A O 1
ATOM 1323 N N . LYS A 1 173 ? -8.297 -24.297 6.062 1 95.44 173 LYS A N 1
ATOM 1324 C CA . LYS A 1 173 ? -7.641 -24.312 7.367 1 95.44 173 LYS A CA 1
ATOM 1325 C C . LYS A 1 173 ? -6.148 -24.047 7.238 1 95.44 173 LYS A C 1
ATOM 1327 O O . LYS A 1 173 ? -5.566 -23.344 8.07 1 95.44 173 LYS A O 1
ATOM 1332 N N . ALA A 1 174 ? -5.574 -24.609 6.266 1 95.81 174 ALA A N 1
ATOM 1333 C CA . ALA A 1 174 ? -4.148 -24.391 6.039 1 95.81 174 ALA A CA 1
ATOM 1334 C C . ALA A 1 174 ? -3.852 -22.906 5.824 1 95.81 174 ALA A C 1
ATOM 1336 O O . ALA A 1 174 ? -2.938 -22.359 6.445 1 95.81 174 ALA A O 1
ATOM 1337 N N . ASN A 1 175 ? -4.637 -22.281 5.031 1 95.25 175 ASN A N 1
ATOM 1338 C CA . ASN A 1 175 ? -4.344 -20.891 4.676 1 95.25 175 ASN A CA 1
ATOM 1339 C C . ASN A 1 175 ? -4.773 -19.922 5.773 1 95.25 175 ASN A C 1
ATOM 1341 O O . ASN A 1 175 ? -4.262 -18.812 5.859 1 95.25 175 ASN A O 1
ATOM 1345 N N . GLU A 1 176 ? -5.703 -20.312 6.621 1 92.19 176 GLU A N 1
ATOM 1346 C CA . GLU A 1 176 ? -6.066 -19.516 7.793 1 92.19 176 GLU A CA 1
ATOM 1347 C C . GLU A 1 176 ? -4.887 -19.375 8.75 1 92.19 176 GLU A C 1
ATOM 1349 O O . GLU A 1 176 ? -4.805 -18.406 9.508 1 92.19 176 GLU A O 1
ATOM 1354 N N . ILE A 1 177 ? -4.004 -20.234 8.594 1 93.12 177 ILE A N 1
ATOM 1355 C CA . ILE A 1 177 ? -2.826 -20.219 9.453 1 93.12 177 ILE A CA 1
ATOM 1356 C C . ILE A 1 177 ? -1.634 -19.656 8.68 1 93.12 177 ILE A C 1
ATOM 1358 O O . ILE A 1 177 ? -0.95 -18.75 9.156 1 93.12 177 ILE A O 1
ATOM 1362 N N . LEU A 1 178 ? -1.418 -20.109 7.516 1 94.44 178 LEU A N 1
ATOM 1363 C CA . LEU A 1 178 ? -0.219 -19.797 6.742 1 94.44 178 LEU A CA 1
ATOM 1364 C C . LEU A 1 178 ? -0.166 -18.312 6.391 1 94.44 178 LEU A C 1
ATOM 1366 O O . LEU A 1 178 ? 0.895 -17.688 6.465 1 94.44 178 LEU A O 1
ATOM 1370 N N . MET A 1 179 ? -1.294 -17.734 6.043 1 93.19 179 MET A N 1
ATOM 1371 C CA . MET A 1 179 ? -1.281 -16.375 5.535 1 93.19 179 MET A CA 1
ATOM 1372 C C . MET A 1 179 ? -0.978 -15.383 6.652 1 93.19 179 MET A C 1
ATOM 1374 O O . MET A 1 179 ? -0.119 -14.508 6.496 1 93.19 179 MET A O 1
ATOM 1378 N N . PRO A 1 180 ? -1.575 -15.492 7.855 1 90 180 PRO A N 1
ATOM 1379 C CA . PRO A 1 180 ? -1.191 -14.609 8.953 1 90 180 PRO A CA 1
ATOM 1380 C C . PRO A 1 180 ? 0.263 -14.789 9.383 1 90 180 PRO A C 1
ATOM 1382 O O . PRO A 1 180 ? 0.958 -13.812 9.664 1 90 180 PRO A O 1
ATOM 1385 N N . VAL A 1 181 ? 0.644 -16.016 9.414 1 93.44 181 VAL A N 1
ATOM 1386 C CA . VAL A 1 181 ? 2.031 -16.281 9.781 1 93.44 181 VAL A CA 1
ATOM 1387 C C . VAL A 1 181 ? 2.969 -15.602 8.781 1 93.44 181 VAL A C 1
ATOM 1389 O O . VAL A 1 181 ? 3.93 -14.938 9.18 1 93.44 181 VAL A O 1
ATOM 1392 N N . LEU A 1 182 ? 2.674 -15.797 7.578 1 94.31 182 LEU A N 1
ATOM 1393 C CA . LEU A 1 182 ? 3.486 -15.18 6.535 1 94.31 182 LEU A CA 1
ATOM 1394 C C . LEU A 1 182 ? 3.502 -13.664 6.688 1 94.31 182 LEU A C 1
ATOM 1396 O O . LEU A 1 182 ? 4.551 -13.031 6.543 1 94.31 182 LEU A O 1
ATOM 1400 N N . PHE A 1 183 ? 2.426 -13.055 6.957 1 91.75 183 PHE A N 1
ATOM 1401 C CA . PHE A 1 183 ? 2.309 -11.609 7.113 1 91.75 183 PHE A CA 1
ATOM 1402 C C . PHE A 1 183 ? 3.207 -11.117 8.242 1 91.75 183 PHE A C 1
ATOM 1404 O O . PHE A 1 183 ? 3.947 -10.148 8.07 1 91.75 183 PHE A O 1
ATOM 1411 N N . PHE A 1 184 ? 3.197 -11.758 9.312 1 91.31 184 PHE A N 1
ATOM 1412 C CA . PHE A 1 184 ? 3.969 -11.32 10.477 1 91.31 184 PHE A CA 1
ATOM 1413 C C . PHE A 1 184 ? 5.461 -11.539 10.25 1 91.31 184 PHE A C 1
ATOM 1415 O O . PHE A 1 184 ? 6.289 -10.766 10.719 1 91.31 184 PHE A O 1
ATOM 1422 N N . LEU A 1 185 ? 5.766 -12.578 9.539 1 92.62 185 LEU A N 1
ATOM 1423 C CA . LEU A 1 185 ? 7.168 -12.82 9.234 1 92.62 185 LEU A CA 1
ATOM 1424 C C . LEU A 1 185 ? 7.734 -11.711 8.352 1 92.62 185 LEU A C 1
ATOM 1426 O O . LEU A 1 185 ? 8.82 -11.195 8.617 1 92.62 185 LEU A O 1
ATOM 1430 N N . ILE A 1 186 ? 6.961 -11.375 7.387 1 93.5 186 ILE A N 1
ATOM 1431 C CA . ILE A 1 186 ? 7.422 -10.336 6.477 1 93.5 186 ILE A CA 1
ATOM 1432 C C . ILE A 1 186 ? 7.469 -8.992 7.207 1 93.5 186 ILE A C 1
ATOM 1434 O O . ILE A 1 186 ? 8.383 -8.195 6.996 1 93.5 186 ILE A O 1
ATOM 1438 N N . LEU A 1 187 ? 6.488 -8.727 8.023 1 90.81 187 LEU A N 1
ATOM 1439 C CA . LEU A 1 187 ? 6.461 -7.492 8.797 1 90.81 187 LEU A CA 1
ATOM 1440 C C . LEU A 1 187 ? 7.691 -7.387 9.695 1 90.81 187 LEU A C 1
ATOM 1442 O O . LEU A 1 187 ? 8.258 -6.305 9.859 1 90.81 187 LEU A O 1
ATOM 1446 N N . ALA A 1 188 ? 8.062 -8.477 10.266 1 91.19 188 ALA A N 1
ATOM 1447 C CA . ALA A 1 188 ? 9.258 -8.5 11.102 1 91.19 188 ALA A CA 1
ATOM 1448 C C . ALA A 1 188 ? 10.5 -8.117 10.297 1 91.19 188 ALA A C 1
ATOM 1450 O O . ALA A 1 188 ? 11.352 -7.367 10.773 1 91.19 188 ALA A O 1
ATOM 1451 N N . LEU A 1 189 ? 10.562 -8.625 9.125 1 92 189 LEU A N 1
ATOM 1452 C CA . LEU A 1 189 ? 11.703 -8.305 8.266 1 92 189 LEU A CA 1
ATOM 1453 C C . LEU A 1 189 ? 11.672 -6.844 7.84 1 92 189 LEU A C 1
ATOM 1455 O O . LEU A 1 189 ? 12.719 -6.203 7.727 1 92 189 LEU A O 1
ATOM 1459 N N . VAL A 1 190 ? 10.508 -6.344 7.629 1 91 190 VAL A N 1
ATOM 1460 C CA . VAL A 1 190 ? 10.352 -4.949 7.23 1 91 190 VAL A CA 1
ATOM 1461 C C . VAL A 1 190 ? 10.805 -4.035 8.367 1 91 190 VAL A C 1
ATOM 1463 O O . VAL A 1 190 ? 11.57 -3.092 8.141 1 91 190 VAL A O 1
ATOM 1466 N N . VAL A 1 191 ? 10.375 -4.277 9.547 1 86.19 191 VAL A N 1
ATOM 1467 C CA . VAL A 1 191 ? 10.727 -3.455 10.703 1 86.19 191 VAL A CA 1
ATOM 1468 C C . VAL A 1 191 ? 12.234 -3.461 10.906 1 86.19 191 VAL A C 1
ATOM 1470 O O . VAL A 1 191 ? 12.844 -2.412 11.141 1 86.19 191 VAL A O 1
ATOM 1473 N N . ARG A 1 192 ? 12.781 -4.57 10.766 1 89.06 192 ARG A N 1
ATOM 1474 C CA . ARG A 1 192 ? 14.227 -4.668 10.945 1 89.06 192 ARG A CA 1
ATOM 1475 C C . ARG A 1 192 ? 14.969 -3.924 9.836 1 89.06 192 ARG A C 1
ATOM 1477 O O . ARG A 1 192 ? 15.961 -3.238 10.094 1 89.06 192 ARG A O 1
ATOM 1484 N N . SER A 1 193 ? 14.5 -4.098 8.664 1 89.06 193 SER A N 1
ATOM 1485 C CA . SER A 1 193 ? 15.18 -3.5 7.52 1 89.06 193 SER A CA 1
ATOM 1486 C C . SER A 1 193 ? 15.164 -1.977 7.605 1 89.06 193 SER A C 1
ATOM 1488 O O . SER A 1 193 ? 16.141 -1.32 7.215 1 89.06 193 SER A O 1
ATOM 1490 N N . ILE A 1 194 ? 14.172 -1.404 8.117 1 83.19 194 ILE A N 1
ATOM 1491 C CA . ILE A 1 194 ? 14.023 0.046 8.172 1 83.19 194 ILE A CA 1
ATOM 1492 C C . ILE A 1 194 ? 14.93 0.613 9.266 1 83.19 194 ILE A C 1
ATOM 1494 O O . ILE A 1 194 ? 15.344 1.775 9.195 1 83.19 194 ILE A O 1
ATOM 1498 N N . THR A 1 195 ? 15.273 -0.208 10.219 1 83.25 195 THR A N 1
ATOM 1499 C CA . THR A 1 195 ? 16.047 0.269 11.359 1 83.25 195 THR A CA 1
ATOM 1500 C C . THR A 1 195 ? 17.547 0.052 11.125 1 83.25 195 THR A C 1
ATOM 1502 O O . THR A 1 195 ? 18.359 0.467 11.938 1 83.25 195 THR A O 1
ATOM 1505 N N . LEU A 1 196 ? 17.875 -0.549 10.031 1 85.75 196 LEU A N 1
ATOM 1506 C CA . LEU A 1 196 ? 19.281 -0.803 9.727 1 85.75 196 LEU A CA 1
ATOM 1507 C C . LEU A 1 196 ? 19.953 0.447 9.164 1 85.75 196 LEU A C 1
ATOM 1509 O O . LEU A 1 196 ? 19.312 1.229 8.453 1 85.75 196 LEU A O 1
ATOM 1513 N N . PRO A 1 197 ? 21.266 0.556 9.562 1 86.81 197 PRO A N 1
ATOM 1514 C CA . PRO A 1 197 ? 22 1.61 8.859 1 86.81 197 PRO A CA 1
ATOM 1515 C C . PRO A 1 197 ? 22.047 1.401 7.348 1 86.81 197 PRO A C 1
ATOM 1517 O O . PRO A 1 197 ? 22.328 0.297 6.883 1 86.81 197 PRO A O 1
ATOM 1520 N N . GLY A 1 198 ? 21.672 2.338 6.602 1 87.44 198 GLY A N 1
ATOM 1521 C CA . GLY A 1 198 ? 21.625 2.236 5.152 1 87.44 198 GLY A CA 1
ATOM 1522 C C . GLY A 1 198 ? 20.281 1.762 4.633 1 87.44 198 GLY A C 1
ATOM 1523 O O . GLY A 1 198 ? 20.047 1.769 3.424 1 87.44 198 GLY A O 1
ATOM 1524 N N . GLY A 1 199 ? 19.516 1.274 5.566 1 90.06 199 GLY A N 1
ATOM 1525 C CA . GLY A 1 199 ? 18.203 0.783 5.18 1 90.06 199 GLY A CA 1
ATOM 1526 C C . GLY A 1 199 ? 17.375 1.819 4.453 1 90.06 199 GLY A C 1
ATOM 1527 O O . GLY A 1 199 ? 16.719 1.509 3.453 1 90.06 199 GLY A O 1
ATOM 1528 N N . LEU A 1 200 ? 17.453 3.029 4.859 1 87.94 200 LEU A N 1
ATOM 1529 C CA . LEU A 1 200 ? 16.672 4.102 4.266 1 87.94 200 LEU A CA 1
ATOM 1530 C C . LEU A 1 200 ? 17.094 4.363 2.828 1 87.94 200 LEU A C 1
ATOM 1532 O O . LEU A 1 200 ? 16.266 4.684 1.977 1 87.94 200 LEU A O 1
ATOM 1536 N N . MET A 1 201 ? 18.359 4.289 2.598 1 89.19 201 MET A N 1
ATOM 1537 C CA . MET A 1 201 ? 18.859 4.484 1.235 1 89.19 201 MET A CA 1
ATOM 1538 C C . MET A 1 201 ? 18.266 3.438 0.293 1 89.19 201 MET A C 1
ATOM 1540 O O . MET A 1 201 ? 17.922 3.75 -0.845 1 89.19 201 MET A O 1
ATOM 1544 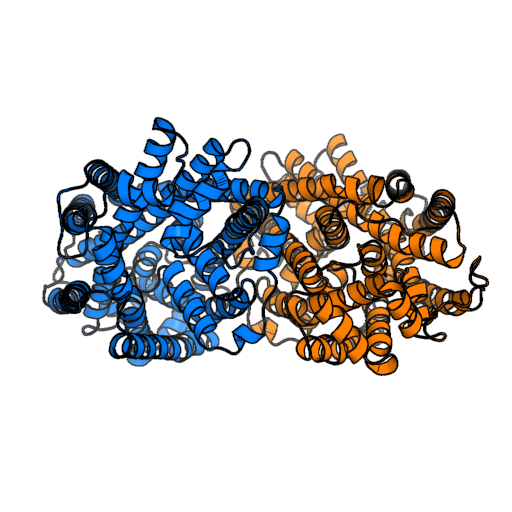N N . GLY A 1 202 ? 18.203 2.219 0.786 1 91.94 202 GLY A N 1
ATOM 1545 C CA . GLY A 1 202 ? 17.594 1.167 -0.002 1 91.94 202 GLY A CA 1
ATOM 1546 C C . GLY A 1 202 ? 16.109 1.406 -0.256 1 91.94 202 GLY A C 1
ATOM 1547 O O . GLY A 1 202 ? 15.625 1.182 -1.365 1 91.94 202 GLY A O 1
ATOM 1548 N N . ILE A 1 203 ? 15.453 1.909 0.727 1 92.06 203 ILE A N 1
ATOM 1549 C CA . ILE A 1 203 ? 14.023 2.18 0.627 1 92.06 203 ILE A CA 1
ATOM 1550 C C . ILE A 1 203 ? 13.781 3.336 -0.34 1 92.06 203 ILE A C 1
ATOM 1552 O O . ILE A 1 203 ? 12.82 3.32 -1.11 1 92.06 203 ILE A O 1
ATOM 1556 N N . GLU A 1 204 ? 14.609 4.277 -0.31 1 91.38 204 GLU A N 1
ATOM 1557 C CA . GLU A 1 204 ? 14.5 5.398 -1.239 1 91.38 204 GLU A CA 1
ATOM 1558 C C . GLU A 1 204 ? 14.68 4.941 -2.684 1 91.38 204 GLU A C 1
ATOM 1560 O O . GLU A 1 204 ? 13.984 5.414 -3.584 1 91.38 204 GLU A O 1
ATOM 1565 N N . TYR A 1 205 ? 15.633 4.016 -2.818 1 89.56 205 TYR A N 1
ATOM 1566 C CA . TYR A 1 205 ? 15.812 3.432 -4.145 1 89.56 205 TYR A CA 1
ATOM 1567 C C . TYR A 1 205 ? 14.547 2.73 -4.609 1 89.56 205 TYR A C 1
ATOM 1569 O O . TYR A 1 205 ? 14.164 2.834 -5.781 1 89.56 205 TYR A O 1
ATOM 1577 N N . TYR A 1 206 ? 13.891 2.125 -3.729 1 93.06 206 TYR A N 1
ATOM 1578 C CA . TYR A 1 206 ? 12.688 1.344 -3.994 1 93.06 206 TYR A CA 1
ATOM 1579 C C . TYR A 1 206 ? 11.523 2.248 -4.387 1 93.06 206 TYR A C 1
ATOM 1581 O O . TYR A 1 206 ? 10.711 1.89 -5.242 1 93.06 206 TYR A O 1
ATOM 1589 N N . LEU A 1 207 ? 11.539 3.455 -3.854 1 91.56 207 LEU A N 1
ATOM 1590 C CA . LEU A 1 207 ? 10.32 4.242 -3.943 1 91.56 207 LEU A CA 1
ATOM 1591 C C . LEU A 1 207 ? 10.469 5.375 -4.949 1 91.56 207 LEU A C 1
ATOM 1593 O O . LEU A 1 207 ? 9.477 5.938 -5.418 1 91.56 207 LEU A O 1
ATOM 1597 N N . THR A 1 208 ? 11.625 5.758 -5.277 1 89.88 208 THR A N 1
ATOM 1598 C CA . THR A 1 208 ? 11.852 6.902 -6.152 1 89.88 208 THR A CA 1
ATOM 1599 C C . THR A 1 208 ? 11.93 6.461 -7.613 1 89.88 208 THR A C 1
ATOM 1601 O O . THR A 1 208 ? 12.836 5.719 -7.996 1 89.88 208 THR A O 1
ATOM 1604 N N . PRO A 1 209 ? 11.078 6.926 -8.43 1 89.19 209 PRO A N 1
ATOM 1605 C CA . PRO A 1 209 ? 11.055 6.477 -9.82 1 89.19 209 PRO A CA 1
ATOM 1606 C C . PRO A 1 209 ? 12.102 7.184 -10.688 1 89.19 209 PRO A C 1
ATOM 1608 O O . PRO A 1 209 ? 12.242 8.406 -10.609 1 89.19 209 PRO A O 1
ATOM 1611 N N . ASN A 1 210 ? 12.875 6.379 -11.367 1 87.25 210 ASN A N 1
ATOM 1612 C CA . ASN A 1 210 ? 13.594 6.895 -12.531 1 87.25 210 ASN A CA 1
ATOM 1613 C C . ASN A 1 210 ? 12.688 6.984 -13.75 1 87.25 210 ASN A C 1
ATOM 1615 O O . ASN A 1 210 ? 12.508 6 -14.477 1 87.25 210 ASN A O 1
ATOM 1619 N N . PHE A 1 211 ? 12.188 8.078 -14.062 1 83.81 211 PHE A N 1
ATOM 1620 C CA . PHE A 1 211 ? 11.148 8.273 -15.07 1 83.81 211 PHE A CA 1
ATOM 1621 C C . PHE A 1 211 ? 11.672 7.953 -16.469 1 83.81 211 PHE A C 1
ATOM 1623 O O . PHE A 1 211 ? 10.898 7.613 -17.359 1 83.81 211 PHE A O 1
ATOM 1630 N N . ALA A 1 212 ? 12.961 8.07 -16.625 1 85.12 212 ALA A N 1
ATOM 1631 C CA . ALA A 1 212 ? 13.547 7.77 -17.938 1 85.12 212 ALA A CA 1
ATOM 1632 C C . ALA A 1 212 ? 13.312 6.316 -18.328 1 85.12 212 ALA A C 1
ATOM 1634 O O . ALA A 1 212 ? 13.141 6.004 -19.5 1 85.12 212 ALA A O 1
ATOM 1635 N N . VAL A 1 213 ? 13.203 5.48 -17.359 1 89.62 213 VAL A N 1
ATOM 1636 C CA . VAL A 1 213 ? 13.047 4.047 -17.594 1 89.62 213 VAL A CA 1
ATOM 1637 C C . VAL A 1 213 ? 11.633 3.75 -18.078 1 89.62 213 VAL A C 1
ATOM 1639 O O . VAL A 1 213 ? 11.406 2.766 -18.781 1 89.62 213 VAL A O 1
ATOM 1642 N N . LEU A 1 214 ? 10.711 4.582 -17.781 1 88.75 214 LEU A N 1
ATOM 1643 C CA . LEU A 1 214 ? 9.312 4.379 -18.125 1 88.75 214 LEU A CA 1
ATOM 1644 C C . LEU A 1 214 ? 9.109 4.508 -19.641 1 88.75 214 LEU A C 1
ATOM 1646 O O . LEU A 1 214 ? 8.086 4.078 -20.172 1 88.75 214 LEU A O 1
ATOM 1650 N N . LEU A 1 215 ? 10.078 5.137 -20.25 1 88.06 215 LEU A N 1
ATOM 1651 C CA . LEU A 1 215 ? 9.969 5.332 -21.688 1 88.06 215 LEU A CA 1
ATOM 1652 C C . LEU A 1 215 ? 10.414 4.082 -22.438 1 88.06 215 LEU A C 1
ATOM 1654 O O . LEU A 1 215 ? 10.188 3.967 -23.641 1 88.06 215 LEU A O 1
ATOM 1658 N N . THR A 1 216 ? 10.93 3.125 -21.75 1 88.56 216 THR A N 1
ATOM 1659 C CA . THR A 1 216 ? 11.344 1.868 -22.359 1 88.56 216 THR A CA 1
ATOM 1660 C C . THR A 1 216 ? 10.25 0.814 -22.234 1 88.56 216 THR A C 1
ATOM 1662 O O . THR A 1 216 ? 9.602 0.711 -21.188 1 88.56 216 THR A O 1
ATOM 1665 N N . PRO A 1 217 ? 10.07 -0.031 -23.234 1 87.12 217 PRO A N 1
ATOM 1666 C CA . PRO A 1 217 ? 9.031 -1.062 -23.188 1 87.12 217 PRO A CA 1
ATOM 1667 C C . PRO A 1 217 ? 9.352 -2.182 -22.203 1 87.12 217 PRO A C 1
ATOM 1669 O O . PRO A 1 217 ? 8.445 -2.828 -21.672 1 87.12 217 PRO A O 1
ATOM 1672 N N . LYS A 1 218 ? 10.531 -2.391 -21.922 1 88.12 218 LYS A N 1
ATOM 1673 C CA . LYS A 1 218 ? 10.969 -3.502 -21.078 1 88.12 218 LYS A CA 1
ATOM 1674 C C . LYS A 1 218 ? 10.305 -3.445 -19.703 1 88.12 218 LYS A C 1
ATOM 1676 O O . LYS A 1 218 ? 9.812 -4.461 -19.203 1 88.12 218 LYS A O 1
ATOM 1681 N N . VAL A 1 219 ? 10.32 -2.26 -19.094 1 92.44 219 VAL A N 1
ATOM 1682 C CA . VAL A 1 219 ? 9.781 -2.121 -17.75 1 92.44 219 VAL A CA 1
ATOM 1683 C C . VAL A 1 219 ? 8.297 -2.475 -17.75 1 92.44 219 VAL A C 1
ATOM 1685 O O . VAL A 1 219 ? 7.805 -3.111 -16.812 1 92.44 219 VAL A O 1
ATOM 1688 N N . TRP A 1 220 ? 7.605 -2.162 -18.766 1 89.75 220 TRP A N 1
ATOM 1689 C CA . TRP A 1 220 ? 6.18 -2.451 -18.859 1 89.75 220 TRP A CA 1
ATOM 1690 C C . TRP A 1 220 ? 5.941 -3.943 -19.078 1 89.75 220 TRP A C 1
ATOM 1692 O O . TRP A 1 220 ? 5.07 -4.535 -18.438 1 89.75 220 TRP A O 1
ATOM 1702 N N . ILE A 1 221 ? 6.695 -4.543 -19.922 1 87.19 221 ILE A N 1
ATOM 1703 C CA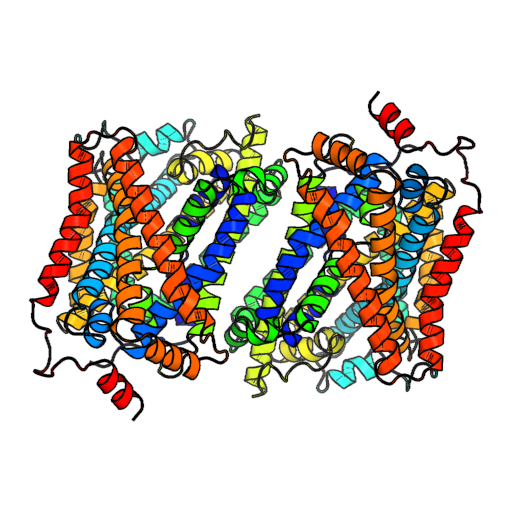 . ILE A 1 221 ? 6.562 -5.969 -20.188 1 87.19 221 ILE A CA 1
ATOM 1704 C C . ILE A 1 221 ? 6.855 -6.77 -18.922 1 87.19 221 ILE A C 1
ATOM 1706 O O . ILE A 1 221 ? 6.125 -7.707 -18.594 1 87.19 221 ILE A O 1
ATOM 1710 N N . ASP A 1 222 ? 7.871 -6.367 -18.203 1 88.81 222 ASP A N 1
ATOM 1711 C CA . ASP A 1 222 ? 8.25 -7.062 -16.969 1 88.81 222 ASP A CA 1
ATOM 1712 C C . ASP A 1 222 ? 7.164 -6.93 -15.914 1 88.81 222 ASP A C 1
ATOM 1714 O O . ASP A 1 222 ? 6.844 -7.902 -15.219 1 88.81 222 ASP A O 1
ATOM 1718 N N . ALA A 1 223 ? 6.656 -5.742 -15.828 1 92.31 223 ALA A N 1
ATOM 1719 C CA . ALA A 1 223 ? 5.621 -5.492 -14.828 1 92.31 223 ALA A CA 1
ATOM 1720 C C . ALA A 1 223 ? 4.359 -6.293 -15.141 1 92.31 223 ALA A C 1
ATOM 1722 O O . ALA A 1 223 ? 3.779 -6.918 -14.25 1 92.31 223 ALA A O 1
ATOM 1723 N N . PHE A 1 224 ? 3.957 -6.316 -16.359 1 88.62 224 PHE A N 1
ATOM 1724 C CA . PHE A 1 224 ? 2.748 -7.023 -16.75 1 88.62 224 PHE A CA 1
ATOM 1725 C C . PHE A 1 224 ? 2.928 -8.531 -16.609 1 88.62 224 PHE A C 1
ATOM 1727 O O . PHE A 1 224 ? 2.012 -9.227 -16.172 1 88.62 224 PHE A O 1
ATOM 1734 N N . SER A 1 225 ? 4.059 -8.953 -16.938 1 84.12 225 SER A N 1
ATOM 1735 C CA . SER A 1 225 ? 4.355 -10.367 -16.766 1 84.12 225 SER A CA 1
ATOM 1736 C C . SER A 1 225 ? 4.316 -10.766 -15.289 1 84.12 225 SER A C 1
ATOM 1738 O O . SER A 1 225 ? 3.779 -11.82 -14.938 1 84.12 225 SER A O 1
ATOM 1740 N N . GLN A 1 226 ? 4.855 -9.922 -14.484 1 88.38 226 GLN A N 1
ATOM 1741 C CA . GLN A 1 226 ? 4.883 -10.188 -13.047 1 88.38 226 GLN A CA 1
ATOM 1742 C C . GLN A 1 226 ? 3.473 -10.281 -12.477 1 88.38 226 GLN A C 1
ATOM 1744 O O . GLN A 1 226 ? 3.201 -11.117 -11.609 1 88.38 226 GLN A O 1
ATOM 1749 N N . ILE A 1 227 ? 2.59 -9.5 -12.969 1 91.5 227 ILE A N 1
ATOM 1750 C CA . ILE A 1 227 ? 1.223 -9.477 -12.461 1 91.5 227 ILE A CA 1
ATOM 1751 C C . ILE A 1 227 ? 0.518 -10.789 -12.82 1 91.5 227 ILE A C 1
ATOM 1753 O O . ILE A 1 227 ? -0.193 -11.359 -11.992 1 91.5 227 ILE A O 1
ATOM 1757 N N . PHE A 1 228 ? 0.681 -11.266 -13.93 1 82.19 228 PHE A N 1
ATOM 1758 C CA . PHE A 1 228 ? 0.036 -12.5 -14.367 1 82.19 228 PHE A CA 1
ATOM 1759 C C . PHE A 1 228 ? 0.556 -13.688 -13.57 1 82.19 228 PHE A C 1
ATOM 1761 O O . PHE A 1 228 ? -0.218 -14.562 -13.18 1 82.19 228 PHE A O 1
ATOM 1768 N N . PHE A 1 229 ? 1.788 -13.617 -13.336 1 80.69 229 PHE A N 1
ATOM 1769 C CA . PHE A 1 229 ? 2.412 -14.703 -12.594 1 80.69 229 PHE A CA 1
ATOM 1770 C C . PHE A 1 229 ? 1.988 -14.664 -11.133 1 80.69 229 PHE A C 1
ATOM 1772 O O . PHE A 1 229 ? 1.621 -15.695 -10.562 1 80.69 229 PHE A O 1
ATOM 1779 N N . THR A 1 230 ? 2.016 -13.539 -10.602 1 90.31 230 THR A N 1
ATOM 1780 C CA . THR A 1 230 ? 1.821 -13.438 -9.156 1 90.31 230 THR A CA 1
ATOM 1781 C C . THR A 1 230 ? 0.366 -13.711 -8.789 1 90.31 230 THR A C 1
ATOM 1783 O O . THR A 1 230 ? 0.079 -14.219 -7.699 1 90.31 230 THR A O 1
ATOM 1786 N N . LEU A 1 231 ? -0.533 -13.492 -9.688 1 92.31 231 LEU A N 1
ATOM 1787 C CA . LEU A 1 231 ? -1.947 -13.688 -9.383 1 92.31 231 LEU A CA 1
ATOM 1788 C C . LEU A 1 231 ? -2.395 -15.094 -9.773 1 92.31 231 LEU A C 1
ATOM 1790 O O . LEU A 1 231 ? -3.576 -15.422 -9.656 1 92.31 231 LEU A O 1
ATOM 1794 N N . SER A 1 232 ? -1.533 -15.883 -10.18 1 89.56 232 SER A N 1
ATOM 1795 C CA . SER A 1 232 ? -1.823 -17.266 -10.539 1 89.56 232 SER A CA 1
ATOM 1796 C C . SER A 1 232 ? -2.891 -17.344 -11.625 1 89.56 232 SER A C 1
ATOM 1798 O O . SER A 1 232 ? -3.842 -18.109 -11.516 1 89.56 232 SER A O 1
ATOM 1800 N N . LEU A 1 233 ? -2.746 -16.531 -12.609 1 92.88 233 LEU A N 1
ATOM 1801 C CA . LEU A 1 233 ? -3.719 -16.516 -13.695 1 92.88 233 LEU A CA 1
ATOM 1802 C C . LEU A 1 233 ? -3.291 -17.453 -14.828 1 92.88 233 LEU A C 1
ATOM 1804 O O . LEU A 1 233 ? -2.104 -17.547 -15.141 1 92.88 233 LEU A O 1
ATOM 1808 N N . GLY A 1 234 ? -4.188 -18.172 -15.312 1 92.12 234 GLY A N 1
ATOM 1809 C CA . GLY A 1 234 ? -3.9 -19.078 -16.406 1 92.12 234 GLY A CA 1
ATOM 1810 C C . GLY A 1 234 ? -3.533 -20.469 -15.961 1 92.12 234 GLY A C 1
ATOM 1811 O O . GLY A 1 234 ? -3.082 -21.297 -16.766 1 92.12 234 GLY A O 1
ATOM 1812 N N . PHE A 1 235 ? -3.717 -20.703 -14.648 1 93.5 235 PHE A N 1
ATOM 1813 C CA . PHE A 1 235 ? -3.332 -21.984 -14.062 1 93.5 235 PHE A CA 1
ATOM 1814 C C . PHE A 1 235 ? -4.562 -22.812 -13.719 1 93.5 235 PHE A C 1
ATOM 1816 O O . PHE A 1 235 ? -4.445 -23.953 -13.273 1 93.5 235 PHE A O 1
ATOM 1823 N N . GLY A 1 236 ? -5.66 -22.297 -13.883 1 96.31 236 GLY A N 1
ATOM 1824 C CA . GLY A 1 236 ? -6.895 -22.984 -13.539 1 96.31 236 GLY A CA 1
ATOM 1825 C C . GLY A 1 236 ? -7.191 -22.953 -12.047 1 96.31 236 GLY A C 1
ATOM 1826 O O . GLY A 1 236 ? -8.188 -23.531 -11.602 1 96.31 236 GLY A O 1
ATOM 1827 N N . ILE A 1 237 ? -6.324 -22.312 -11.312 1 97.19 237 ILE A N 1
ATOM 1828 C CA . ILE A 1 237 ? -6.461 -22.312 -9.859 1 97.19 237 ILE A CA 1
ATOM 1829 C C . ILE A 1 237 ? -7.684 -21.484 -9.453 1 97.19 237 ILE A C 1
ATOM 1831 O O . ILE A 1 237 ? -8.523 -21.953 -8.688 1 97.19 237 ILE A O 1
ATOM 1835 N N . MET A 1 238 ? -7.793 -20.328 -9.969 1 97.44 238 MET A N 1
ATOM 1836 C CA . MET A 1 238 ? -8.883 -19.438 -9.57 1 97.44 238 MET A CA 1
ATOM 1837 C C . MET A 1 238 ? -10.219 -19.969 -10.07 1 97.44 238 MET A C 1
ATOM 1839 O O . MET A 1 238 ? -11.25 -19.781 -9.43 1 97.44 238 MET A O 1
ATOM 1843 N N . VAL A 1 239 ? -10.188 -20.703 -11.188 1 98 239 VAL A N 1
ATOM 1844 C CA . VAL A 1 239 ? -11.398 -21.344 -11.695 1 98 239 VAL A CA 1
ATOM 1845 C C . VAL A 1 239 ? -11.859 -22.422 -10.719 1 98 239 VAL A C 1
ATOM 1847 O O . VAL A 1 239 ? -13.031 -22.484 -10.344 1 98 239 VAL A O 1
ATOM 1850 N N . ALA A 1 240 ? -10.945 -23.188 -10.297 1 97.69 240 ALA A N 1
ATOM 1851 C CA . ALA A 1 240 ? -11.289 -24.234 -9.336 1 97.69 240 ALA A CA 1
ATOM 1852 C C . ALA A 1 240 ? -11.742 -23.641 -8.008 1 97.69 240 ALA A C 1
ATOM 1854 O O . ALA A 1 240 ? -12.773 -24.047 -7.465 1 97.69 240 ALA A O 1
ATOM 1855 N N . TYR A 1 241 ? -10.984 -22.719 -7.504 1 97.62 241 TYR A N 1
ATOM 1856 C CA . TYR A 1 241 ? -11.266 -22.125 -6.199 1 97.62 241 TYR A CA 1
ATOM 1857 C C . TYR A 1 241 ? -12.633 -21.453 -6.195 1 97.62 241 TYR A C 1
ATOM 1859 O O . TYR A 1 241 ? -13.375 -21.547 -5.219 1 97.62 241 TYR A O 1
ATOM 1867 N N . SER A 1 242 ? -12.977 -20.75 -7.262 1 97.56 242 SER A N 1
ATOM 1868 C CA . SER A 1 242 ? -14.25 -20.031 -7.301 1 97.56 242 SER A CA 1
ATOM 1869 C C . SER A 1 242 ? -15.414 -21 -7.504 1 97.56 242 SER A C 1
ATOM 1871 O O . SER A 1 242 ? -16.562 -20.672 -7.18 1 97.56 242 SER A O 1
ATOM 1873 N N . SER A 1 243 ? -15.156 -22.172 -8.031 1 97.31 243 SER A N 1
ATOM 1874 C CA . SER A 1 243 ? -16.203 -23.172 -8.219 1 97.31 243 SER A CA 1
ATOM 1875 C C . SER A 1 243 ? -16.719 -23.703 -6.879 1 97.31 243 SER A C 1
ATOM 1877 O O . SER A 1 243 ? -17.797 -24.297 -6.812 1 97.31 243 SER A O 1
ATOM 1879 N N . TYR A 1 244 ? -15.922 -23.453 -5.801 1 97.25 244 TYR A N 1
ATOM 1880 C CA . TYR A 1 244 ? -16.312 -23.906 -4.473 1 97.25 244 TYR A CA 1
ATOM 1881 C C . TYR A 1 244 ? -17.062 -22.828 -3.715 1 97.25 244 TYR A C 1
ATOM 1883 O O . TYR A 1 244 ? -17.406 -23.016 -2.543 1 97.25 244 TYR A O 1
ATOM 1891 N N . LEU A 1 245 ? -17.344 -21.719 -4.324 1 96.31 245 LEU A N 1
ATOM 1892 C CA . LEU A 1 245 ? -18.047 -20.625 -3.684 1 96.31 245 LEU A CA 1
ATOM 1893 C C . LEU A 1 245 ? -19.547 -20.875 -3.674 1 96.31 245 LEU A C 1
ATOM 1895 O O . LEU A 1 245 ? -20.094 -21.516 -4.582 1 96.31 245 LEU A O 1
ATOM 1899 N N . PRO A 1 246 ? -20.234 -20.312 -2.695 1 94.25 246 PRO A N 1
ATOM 1900 C CA . PRO A 1 246 ? -21.703 -20.359 -2.738 1 94.25 246 PRO A CA 1
ATOM 1901 C C . PRO A 1 246 ? -22.297 -19.516 -3.869 1 94.25 246 PRO A C 1
ATOM 1903 O O . PRO A 1 246 ? -21.578 -18.734 -4.488 1 94.25 246 PRO A O 1
ATOM 1906 N N . LYS A 1 247 ? -23.578 -19.688 -4.082 1 92.44 247 LYS A N 1
ATOM 1907 C CA . LYS A 1 247 ? -24.266 -19.094 -5.227 1 92.44 247 LYS A CA 1
ATOM 1908 C C . LYS A 1 247 ? -24.25 -17.562 -5.129 1 92.44 247 LYS A C 1
ATOM 1910 O O . LYS A 1 247 ? -24.078 -16.875 -6.141 1 92.44 247 LYS A O 1
ATOM 1915 N N . LYS A 1 248 ? -24.406 -17.094 -3.939 1 91.19 248 LYS A N 1
ATOM 1916 C CA . LYS A 1 248 ? -24.422 -15.641 -3.752 1 91.19 248 LYS A CA 1
ATOM 1917 C C . LYS A 1 248 ? -23.062 -15.133 -3.289 1 91.19 248 LYS A C 1
ATOM 1919 O O . LYS A 1 248 ? -22.797 -15.055 -2.088 1 91.19 248 LYS A O 1
ATOM 1924 N N . SER A 1 249 ? -22.203 -14.922 -4.223 1 93.19 249 SER A N 1
ATOM 1925 C CA . SER A 1 249 ? -20.875 -14.414 -3.939 1 93.19 249 SER A CA 1
ATOM 1926 C C . SER A 1 249 ? -20.531 -13.234 -4.844 1 93.19 249 SER A C 1
ATOM 1928 O O . SER A 1 249 ? -20.719 -13.297 -6.059 1 93.19 249 SER A O 1
ATOM 1930 N N . ASP A 1 250 ? -20.125 -12.148 -4.242 1 93.88 250 ASP A N 1
ATOM 1931 C CA . ASP A 1 250 ? -19.688 -10.984 -5.016 1 93.88 250 ASP A CA 1
ATOM 1932 C C . ASP A 1 250 ? -18.312 -11.219 -5.641 1 93.88 250 ASP A C 1
ATOM 1934 O O . ASP A 1 250 ? -17.281 -11.062 -4.973 1 93.88 250 ASP A O 1
ATOM 1938 N N . LEU A 1 251 ? -18.312 -11.508 -6.867 1 95.81 251 LEU A N 1
ATOM 1939 C CA . LEU A 1 251 ? -17.094 -11.914 -7.555 1 95.81 251 LEU A CA 1
ATOM 1940 C C . LEU A 1 251 ? -16.188 -10.711 -7.801 1 95.81 251 LEU A C 1
ATOM 1942 O O . LEU A 1 251 ? -14.961 -10.82 -7.699 1 95.81 251 LEU A O 1
ATOM 1946 N N . THR A 1 252 ? -16.781 -9.586 -8.125 1 94.69 252 THR A N 1
ATOM 1947 C CA . THR A 1 252 ? -16 -8.375 -8.375 1 94.69 252 THR A CA 1
ATOM 1948 C C . THR A 1 252 ? -15.234 -7.957 -7.121 1 94.69 252 THR A C 1
ATOM 1950 O O . THR A 1 252 ? -14.023 -7.734 -7.172 1 94.69 252 THR A O 1
ATOM 1953 N N . ALA A 1 253 ? -15.93 -7.91 -6.051 1 93.19 253 ALA A N 1
ATOM 1954 C CA . ALA A 1 253 ? -15.305 -7.523 -4.789 1 93.19 253 ALA A CA 1
ATOM 1955 C C . ALA A 1 253 ? -14.203 -8.508 -4.398 1 93.19 253 ALA A C 1
ATOM 1957 O O . ALA A 1 253 ? -13.156 -8.102 -3.887 1 93.19 253 ALA A O 1
ATOM 1958 N N . SER A 1 254 ? -14.453 -9.75 -4.617 1 95.44 254 SER A N 1
ATOM 1959 C CA . SER A 1 254 ? -13.469 -10.773 -4.293 1 95.44 254 SER A CA 1
ATOM 1960 C C . SER A 1 254 ? -12.211 -10.617 -5.141 1 95.44 254 SER A C 1
ATOM 1962 O O . SER A 1 254 ? -11.094 -10.742 -4.633 1 95.44 254 SER A O 1
ATOM 1964 N N . ALA A 1 255 ? -12.438 -10.383 -6.402 1 96.56 255 ALA A N 1
ATOM 1965 C CA . ALA A 1 255 ? -11.305 -10.227 -7.312 1 96.56 255 ALA A CA 1
ATOM 1966 C C . ALA A 1 255 ? -10.43 -9.039 -6.902 1 96.56 255 ALA A C 1
ATOM 1968 O O . ALA A 1 255 ? -9.203 -9.148 -6.887 1 96.56 255 ALA A O 1
ATOM 1969 N N . PHE A 1 256 ? -11.055 -7.977 -6.586 1 94.5 256 PHE A N 1
ATOM 1970 C CA . PHE A 1 256 ? -10.312 -6.797 -6.156 1 94.5 256 PHE A CA 1
ATOM 1971 C C . PHE A 1 256 ? -9.578 -7.062 -4.848 1 94.5 256 PHE A C 1
ATOM 1973 O O . PHE A 1 256 ? -8.406 -6.703 -4.699 1 94.5 256 PHE A O 1
ATOM 1980 N N . THR A 1 257 ? -10.211 -7.652 -3.939 1 92.75 257 THR A N 1
ATOM 1981 C CA . THR A 1 257 ? -9.641 -7.914 -2.625 1 92.75 257 THR A CA 1
ATOM 1982 C C . THR A 1 257 ? -8.422 -8.828 -2.738 1 92.75 257 THR A C 1
ATOM 1984 O O . THR A 1 257 ? -7.355 -8.523 -2.201 1 92.75 257 THR A O 1
ATOM 1987 N N . ILE A 1 258 ? -8.578 -9.906 -3.469 1 95.75 258 ILE A N 1
ATOM 1988 C CA . ILE A 1 258 ? -7.508 -10.875 -3.637 1 95.75 258 ILE A CA 1
ATOM 1989 C C . ILE A 1 258 ? -6.305 -10.211 -4.301 1 95.75 258 ILE A C 1
ATOM 1991 O O . ILE A 1 258 ? -5.172 -10.352 -3.832 1 95.75 258 ILE A O 1
ATOM 1995 N N . SER A 1 259 ? -6.566 -9.5 -5.332 1 96.19 259 SER A N 1
ATOM 1996 C CA . SER A 1 259 ? -5.504 -8.898 -6.133 1 96.19 259 SER A CA 1
ATOM 1997 C C . SER A 1 259 ? -4.773 -7.809 -5.359 1 96.19 259 SER A C 1
ATOM 1999 O O . SER A 1 259 ? -3.547 -7.707 -5.426 1 96.19 259 SER A O 1
ATOM 2001 N N . LEU A 1 260 ? -5.465 -7.07 -4.633 1 92.12 260 LEU A N 1
ATOM 2002 C CA . LEU A 1 260 ? -4.848 -5.969 -3.9 1 92.12 260 LEU A CA 1
ATOM 2003 C C . LEU A 1 260 ? -4.098 -6.484 -2.676 1 92.12 260 LEU A C 1
ATOM 2005 O O . LEU A 1 260 ? -3.068 -5.922 -2.293 1 92.12 260 LEU A O 1
ATOM 2009 N N . MET A 1 261 ? -4.633 -7.453 -2.066 1 90.81 261 MET A N 1
ATOM 2010 C CA . MET A 1 261 ? -3.893 -8.062 -0.965 1 90.81 261 MET A CA 1
ATOM 2011 C C . MET A 1 261 ? -2.58 -8.664 -1.457 1 90.81 261 MET A C 1
ATOM 2013 O O . MET A 1 261 ? -1.549 -8.539 -0.794 1 90.81 261 MET A O 1
ATOM 2017 N N . ASN A 1 262 ? -2.678 -9.32 -2.592 1 94.38 262 ASN A N 1
ATOM 2018 C CA . ASN A 1 262 ? -1.466 -9.844 -3.213 1 94.38 262 ASN A CA 1
ATOM 2019 C C . ASN A 1 262 ? -0.454 -8.742 -3.488 1 94.38 262 ASN A C 1
ATOM 2021 O O . ASN A 1 262 ? 0.729 -8.883 -3.178 1 94.38 262 ASN A O 1
ATOM 2025 N N . CYS A 1 263 ? -0.931 -7.766 -4.059 1 92 263 CYS A N 1
ATOM 2026 C CA . CYS A 1 263 ? -0.061 -6.641 -4.387 1 92 263 CYS A CA 1
ATOM 2027 C C . CYS A 1 263 ? 0.488 -5.992 -3.123 1 92 263 CYS A C 1
ATOM 2029 O O . CYS A 1 263 ? 1.65 -5.582 -3.084 1 92 263 CYS A O 1
ATOM 2031 N N . GLY A 1 264 ? -0.338 -5.84 -2.152 1 90.12 264 GLY A N 1
ATOM 2032 C CA . GLY A 1 264 ? 0.107 -5.309 -0.875 1 90.12 264 GLY A CA 1
ATOM 2033 C C . GLY A 1 264 ? 1.24 -6.105 -0.257 1 90.12 264 GLY A C 1
ATOM 2034 O O . GLY A 1 264 ? 2.178 -5.531 0.301 1 90.12 264 GLY A O 1
ATOM 2035 N N . PHE A 1 265 ? 1.124 -7.316 -0.385 1 92.5 265 PHE A N 1
ATOM 2036 C CA . PHE A 1 265 ? 2.174 -8.18 0.136 1 92.5 265 PHE A CA 1
ATOM 2037 C C . PHE A 1 265 ? 3.479 -7.969 -0.624 1 92.5 265 PHE A C 1
ATOM 2039 O O . PHE A 1 265 ? 4.551 -7.883 -0.019 1 92.5 265 PHE A O 1
ATOM 2046 N N . SER A 1 266 ? 3.377 -7.977 -1.917 1 94 266 SER A N 1
ATOM 2047 C CA . SER A 1 266 ? 4.562 -7.727 -2.73 1 94 266 SER A CA 1
ATOM 2048 C C . SER A 1 266 ? 5.203 -6.391 -2.379 1 94 266 SER A C 1
ATOM 2050 O O . SER A 1 266 ? 6.43 -6.289 -2.275 1 94 266 SER A O 1
ATOM 2052 N N . PHE A 1 267 ? 4.398 -5.465 -2.205 1 91.31 267 PHE A N 1
ATOM 2053 C CA . PHE A 1 267 ? 4.883 -4.129 -1.885 1 91.31 267 PHE A CA 1
ATOM 2054 C C . PHE A 1 267 ? 5.598 -4.117 -0.54 1 91.31 267 PHE A C 1
ATOM 2056 O O . PHE A 1 267 ? 6.652 -3.496 -0.397 1 91.31 267 PHE A O 1
ATOM 2063 N N . LEU A 1 268 ? 5.109 -4.77 0.409 1 90.31 268 LEU A N 1
ATOM 2064 C CA . LEU A 1 268 ? 5.73 -4.879 1.726 1 90.31 268 LEU A CA 1
ATOM 2065 C C . LEU A 1 268 ? 7.047 -5.641 1.645 1 90.31 268 LEU A C 1
ATOM 2067 O O . LEU A 1 268 ? 8.031 -5.258 2.283 1 90.31 268 LEU A O 1
ATOM 2071 N N . ALA A 1 269 ? 6.988 -6.723 0.901 1 93.62 269 ALA A N 1
ATOM 2072 C CA . ALA A 1 269 ? 8.211 -7.508 0.722 1 93.62 269 ALA A CA 1
ATOM 2073 C C . ALA A 1 269 ? 9.32 -6.664 0.106 1 93.62 269 ALA A C 1
ATOM 2075 O O . ALA A 1 269 ? 10.5 -6.852 0.421 1 93.62 269 ALA A O 1
ATOM 2076 N N . GLY A 1 270 ? 8.945 -5.75 -0.712 1 93.56 270 GLY A N 1
ATOM 2077 C CA . GLY A 1 270 ? 9.914 -4.836 -1.296 1 93.56 270 GLY A CA 1
ATOM 2078 C C . GLY A 1 270 ? 10.656 -4.012 -0.261 1 93.56 270 GLY A C 1
ATOM 2079 O O . GLY A 1 270 ? 11.867 -3.809 -0.374 1 93.56 270 GLY A O 1
ATOM 2080 N N . PHE A 1 271 ? 9.977 -3.564 0.774 1 92.75 271 PHE A N 1
ATOM 2081 C CA . PHE A 1 271 ? 10.617 -2.803 1.838 1 92.75 271 PHE A CA 1
ATOM 2082 C C . PHE A 1 271 ? 11.656 -3.65 2.561 1 92.75 271 PHE A C 1
ATOM 2084 O O . PHE A 1 271 ? 12.75 -3.172 2.875 1 92.75 271 PHE A O 1
ATOM 2091 N N . ALA A 1 272 ? 11.281 -4.848 2.814 1 92.38 272 ALA A N 1
ATOM 2092 C CA . ALA A 1 272 ? 12.195 -5.754 3.502 1 92.38 272 ALA A CA 1
ATOM 2093 C C . ALA A 1 272 ? 13.453 -6.004 2.668 1 92.38 272 ALA A C 1
ATOM 2095 O O . ALA A 1 272 ? 14.57 -5.949 3.184 1 92.38 272 ALA A O 1
ATOM 2096 N N . VAL A 1 273 ? 13.234 -6.234 1.407 1 92.19 273 VAL A N 1
ATOM 2097 C CA . VAL A 1 273 ? 14.336 -6.605 0.527 1 92.19 273 VAL A CA 1
ATOM 2098 C C . VAL A 1 273 ? 15.219 -5.387 0.264 1 92.19 273 VAL A C 1
ATOM 2100 O O . VAL A 1 273 ? 16.438 -5.445 0.443 1 92.19 273 VAL A O 1
ATOM 2103 N N . PHE A 1 274 ? 14.672 -4.266 -0.051 1 92.88 274 PHE A N 1
ATOM 2104 C CA . PHE A 1 274 ? 15.453 -3.1 -0.426 1 92.88 274 PHE A CA 1
ATOM 2105 C C . PHE A 1 274 ? 16.125 -2.484 0.795 1 92.88 274 PHE A C 1
ATOM 2107 O O . PHE A 1 274 ? 17.25 -1.968 0.703 1 92.88 274 PHE A O 1
ATOM 2114 N N . GLY A 1 275 ? 15.438 -2.486 1.921 1 92.31 275 GLY A N 1
ATOM 2115 C CA . GLY A 1 275 ? 16.109 -2.055 3.137 1 92.31 275 GLY A CA 1
ATOM 2116 C C . GLY A 1 275 ? 17.344 -2.881 3.463 1 92.31 275 GLY A C 1
ATOM 2117 O O . GLY A 1 275 ? 18.375 -2.338 3.857 1 92.31 275 GLY A O 1
ATOM 2118 N N . THR A 1 276 ? 17.219 -4.137 3.264 1 90.44 276 THR A N 1
ATOM 2119 C CA . THR A 1 276 ? 18.328 -5.047 3.52 1 90.44 276 THR A CA 1
ATOM 2120 C C . THR A 1 276 ? 19.438 -4.848 2.496 1 90.44 276 THR A C 1
ATOM 2122 O O . THR A 1 276 ? 20.625 -4.859 2.846 1 90.44 276 THR A O 1
ATOM 2125 N N . LEU A 1 277 ? 19.094 -4.684 1.264 1 89.5 277 LEU A N 1
ATOM 2126 C CA . LEU A 1 277 ? 20.078 -4.438 0.219 1 89.5 277 LEU A CA 1
ATOM 2127 C C . LEU A 1 277 ? 20.781 -3.107 0.445 1 89.5 277 LEU A C 1
ATOM 2129 O O . LEU A 1 277 ? 21.969 -2.969 0.123 1 89.5 277 LEU A O 1
ATOM 2133 N N . GLY A 1 278 ? 20.047 -2.18 0.952 1 91.06 278 GLY A N 1
ATOM 2134 C CA . GLY A 1 278 ? 20.688 -0.921 1.313 1 91.06 278 GLY A CA 1
ATOM 2135 C C . GLY A 1 278 ? 21.766 -1.077 2.369 1 91.06 278 GLY A C 1
ATOM 2136 O O . GLY A 1 278 ? 22.828 -0.472 2.268 1 91.06 278 GLY A O 1
ATOM 2137 N N . TYR A 1 279 ? 21.422 -1.844 3.34 1 90.62 279 TYR A N 1
ATOM 2138 C CA . TYR A 1 279 ? 22.406 -2.141 4.375 1 90.62 279 TYR A CA 1
ATOM 2139 C C . TYR A 1 279 ? 23.625 -2.84 3.781 1 90.62 279 TYR A C 1
ATOM 2141 O O . TYR A 1 279 ? 24.766 -2.508 4.117 1 90.62 279 TYR A O 1
ATOM 2149 N N . MET A 1 280 ? 23.375 -3.746 2.963 1 88.38 280 MET A N 1
ATOM 2150 C CA . MET A 1 280 ? 24.453 -4.48 2.318 1 88.38 280 MET A CA 1
ATOM 2151 C C . MET A 1 280 ? 25.312 -3.545 1.471 1 88.38 280 MET A C 1
ATOM 2153 O O . MET A 1 280 ? 26.547 -3.637 1.491 1 88.38 280 MET A O 1
ATOM 2157 N N . ALA A 1 281 ? 24.688 -2.732 0.762 1 90.31 281 ALA A N 1
ATOM 2158 C CA . ALA A 1 281 ? 25.406 -1.764 -0.068 1 90.31 281 ALA A CA 1
ATOM 2159 C C . ALA A 1 281 ? 26.297 -0.864 0.782 1 90.31 281 ALA A C 1
ATOM 2161 O O . ALA A 1 281 ? 27.453 -0.612 0.43 1 90.31 281 ALA A O 1
ATOM 2162 N N . MET A 1 282 ? 25.797 -0.444 1.838 1 90 282 MET A N 1
ATOM 2163 C CA . MET A 1 282 ? 26.547 0.418 2.75 1 90 282 MET A CA 1
ATOM 2164 C C . MET A 1 282 ? 27.734 -0.327 3.355 1 90 282 MET A C 1
ATOM 2166 O O . MET A 1 282 ? 28.844 0.2 3.398 1 90 282 MET A O 1
ATOM 2170 N N . THR A 1 283 ? 27.5 -1.483 3.797 1 88.06 283 THR A N 1
ATOM 2171 C CA . THR A 1 283 ? 28.531 -2.271 4.477 1 88.06 283 THR A CA 1
ATOM 2172 C C . THR A 1 283 ? 29.625 -2.693 3.498 1 88.06 283 THR A C 1
ATOM 2174 O O . THR A 1 283 ? 30.797 -2.77 3.867 1 88.06 283 THR A O 1
ATOM 2177 N N . GLN A 1 284 ? 29.25 -2.934 2.275 1 88 284 GLN A N 1
ATOM 2178 C CA . GLN A 1 284 ? 30.203 -3.371 1.271 1 88 284 GLN A CA 1
ATOM 2179 C C . GLN A 1 284 ? 30.828 -2.18 0.545 1 88 284 GLN A C 1
ATOM 2181 O O . GLN A 1 284 ? 31.828 -2.328 -0.167 1 88 284 GLN A O 1
ATOM 2186 N N . GLY A 1 285 ? 30.203 -1.052 0.677 1 90.25 285 GLY A N 1
ATOM 2187 C CA . GLY A 1 285 ? 30.719 0.16 0.059 1 90.25 285 GLY A CA 1
ATOM 2188 C C . GLY A 1 285 ? 30.5 0.207 -1.44 1 90.25 285 GLY A C 1
ATOM 2189 O O . GLY A 1 285 ? 31.359 0.66 -2.189 1 90.25 285 GLY A O 1
ATOM 2190 N N . VAL A 1 286 ? 29.469 -0.398 -1.873 1 88.44 286 VAL A N 1
ATOM 2191 C CA . VAL A 1 286 ? 29.109 -0.4 -3.287 1 88.44 286 VAL A CA 1
ATOM 2192 C C . VAL A 1 286 ? 27.703 0.173 -3.467 1 88.44 286 VAL A C 1
ATOM 2194 O O . VAL A 1 286 ? 26.922 0.197 -2.523 1 88.44 286 VAL A O 1
ATOM 2197 N N . PRO A 1 287 ? 27.484 0.73 -4.652 1 87.19 287 PRO A N 1
ATOM 2198 C CA . PRO A 1 287 ? 26.125 1.21 -4.898 1 87.19 287 PRO A CA 1
ATOM 2199 C C . PRO A 1 287 ? 25.078 0.089 -4.859 1 87.19 287 PRO A C 1
ATOM 2201 O O . PRO A 1 287 ? 25.406 -1.061 -5.176 1 87.19 287 PRO A O 1
ATOM 2204 N N . ILE A 1 288 ? 23.953 0.412 -4.512 1 86.31 288 ILE A N 1
ATOM 2205 C CA . ILE A 1 288 ? 22.859 -0.551 -4.363 1 86.31 288 ILE A CA 1
ATOM 2206 C C . ILE A 1 288 ? 22.609 -1.258 -5.695 1 86.31 288 ILE A C 1
ATOM 2208 O O . ILE A 1 288 ? 22.25 -2.436 -5.723 1 86.31 288 ILE A O 1
ATOM 2212 N N . SER A 1 289 ? 22.875 -0.631 -6.816 1 83.12 289 SER A N 1
ATOM 2213 C CA . SER A 1 289 ? 22.594 -1.165 -8.148 1 83.12 289 SER A CA 1
ATOM 2214 C C . SER A 1 289 ? 23.562 -2.291 -8.5 1 83.12 289 SER A C 1
ATOM 2216 O O . SER A 1 289 ? 23.359 -3.02 -9.469 1 83.12 289 SER A O 1
ATOM 2218 N N . GLU A 1 290 ? 24.531 -2.586 -7.656 1 83.69 290 GLU A N 1
ATOM 2219 C CA . GLU A 1 290 ? 25.562 -3.568 -7.996 1 83.69 290 GLU A CA 1
ATOM 2220 C C . GLU A 1 290 ? 25.578 -4.723 -6.996 1 83.69 290 GLU A C 1
ATOM 2222 O O . GLU A 1 290 ? 26.422 -5.621 -7.086 1 83.69 290 GLU A O 1
ATOM 2227 N N . VAL A 1 291 ? 24.625 -4.73 -6.211 1 80.94 291 VAL A N 1
ATOM 2228 C CA . VAL A 1 291 ? 24.656 -5.699 -5.121 1 80.94 291 VAL A CA 1
ATOM 2229 C C . VAL A 1 291 ? 24.047 -7.02 -5.582 1 80.94 291 VAL A C 1
ATOM 2231 O O . VAL A 1 291 ? 24.406 -8.086 -5.082 1 80.94 291 VAL A O 1
ATOM 2234 N N . VAL A 1 292 ? 23.141 -6.969 -6.52 1 80.25 292 VAL A N 1
ATOM 2235 C CA . VAL A 1 292 ? 22.438 -8.18 -6.938 1 80.25 292 VAL A CA 1
ATOM 2236 C C . VAL A 1 292 ? 22.719 -8.453 -8.414 1 80.25 292 VAL A C 1
ATOM 2238 O O . VAL A 1 292 ? 22.703 -7.535 -9.234 1 80.25 292 VAL A O 1
ATOM 2241 N N . THR A 1 293 ? 22.984 -9.727 -8.641 1 71.88 293 THR A N 1
ATOM 2242 C CA . THR A 1 293 ? 23.375 -10.047 -10.008 1 71.88 293 THR A CA 1
ATOM 2243 C C . THR A 1 293 ? 22.312 -10.914 -10.688 1 71.88 293 THR A C 1
ATOM 2245 O O . THR A 1 293 ? 22.219 -10.93 -11.922 1 71.88 293 THR A O 1
ATOM 2248 N N . GLN A 1 294 ? 21.656 -11.734 -9.992 1 75.06 294 GLN A N 1
ATOM 2249 C CA . GLN A 1 294 ? 20.625 -12.586 -10.586 1 75.06 294 GLN A CA 1
ATOM 2250 C C . GLN A 1 294 ? 19.438 -12.773 -9.633 1 75.06 294 GLN A C 1
ATOM 2252 O O . GLN A 1 294 ? 19.562 -12.531 -8.43 1 75.06 294 GLN A O 1
ATOM 2257 N N . SER A 1 295 ? 18.344 -13.203 -10.227 1 76.56 295 SER A N 1
ATOM 2258 C CA . SER A 1 295 ? 17.094 -13.312 -9.492 1 76.56 295 SER A CA 1
ATOM 2259 C C . SER A 1 295 ? 17.188 -14.328 -8.367 1 76.56 295 SER A C 1
ATOM 2261 O O . SER A 1 295 ? 17.109 -13.969 -7.188 1 76.56 295 SER A O 1
ATOM 2263 N N . ILE A 1 296 ? 17.547 -15.578 -8.695 1 82.06 296 ILE A N 1
ATOM 2264 C CA . ILE A 1 296 ? 17.625 -16.625 -7.68 1 82.06 296 ILE A CA 1
ATOM 2265 C C . ILE A 1 296 ? 18.734 -16.297 -6.684 1 82.06 296 ILE A C 1
ATOM 2267 O O . ILE A 1 296 ? 18.641 -16.641 -5.504 1 82.06 296 ILE A O 1
ATOM 2271 N N . GLY A 1 297 ? 19.656 -15.578 -7.172 1 83.44 297 GLY A N 1
ATOM 2272 C CA . GLY A 1 297 ? 20.766 -15.133 -6.34 1 83.44 297 GLY A CA 1
ATOM 2273 C C . GLY A 1 297 ? 20.344 -14.141 -5.273 1 83.44 297 GLY A C 1
ATOM 2274 O O . GLY A 1 297 ? 20.984 -14.031 -4.227 1 83.44 297 GLY A O 1
ATOM 2275 N N . LEU A 1 298 ? 19.297 -13.531 -5.551 1 85 298 LEU A N 1
ATOM 2276 C CA . LEU A 1 298 ? 18.812 -12.57 -4.559 1 85 298 LEU A CA 1
ATOM 2277 C C . LEU A 1 298 ? 18.344 -13.289 -3.299 1 85 298 LEU A C 1
ATOM 2279 O O . LEU A 1 298 ? 18.703 -12.906 -2.188 1 85 298 LEU A O 1
ATOM 2283 N N . ALA A 1 299 ? 17.609 -14.352 -3.451 1 88.69 299 ALA A N 1
ATOM 2284 C CA . ALA A 1 299 ? 17 -15.031 -2.316 1 88.69 299 ALA A CA 1
ATOM 2285 C C . ALA A 1 299 ? 18 -15.938 -1.608 1 88.69 299 ALA A C 1
ATOM 2287 O O . ALA A 1 299 ? 17.953 -16.078 -0.385 1 88.69 299 ALA A O 1
ATOM 2288 N N . PHE A 1 300 ? 18.938 -16.5 -2.375 1 93.75 300 PHE A N 1
ATOM 2289 C CA . PHE A 1 300 ? 19.703 -17.594 -1.773 1 93.75 300 PHE A CA 1
ATOM 2290 C C . PHE A 1 300 ? 21.172 -17.203 -1.611 1 93.75 300 PHE A C 1
ATOM 2292 O O . PHE A 1 300 ? 21.969 -17.969 -1.068 1 93.75 300 PHE A O 1
ATOM 2299 N N . VAL A 1 301 ? 21.531 -16.047 -2.096 1 92 301 VAL A N 1
ATOM 2300 C CA . VAL A 1 301 ? 22.922 -15.625 -1.958 1 92 301 VAL A CA 1
ATOM 2301 C C . VAL A 1 301 ? 22.984 -14.227 -1.337 1 92 301 VAL A C 1
ATOM 2303 O O . VAL A 1 301 ? 23.391 -14.078 -0.182 1 92 301 VAL A O 1
ATOM 2306 N N . ALA A 1 302 ? 22.328 -13.305 -1.989 1 86.44 302 ALA A N 1
ATOM 2307 C CA . ALA A 1 302 ? 22.469 -11.906 -1.588 1 86.44 302 ALA A CA 1
ATOM 2308 C C . ALA A 1 302 ? 21.75 -11.641 -0.266 1 86.44 302 ALA A C 1
ATOM 2310 O O . ALA A 1 302 ? 22.312 -11 0.63 1 86.44 302 ALA A O 1
ATOM 2311 N N . PHE A 1 303 ? 20.594 -12.109 -0.16 1 88 303 PHE A N 1
ATOM 2312 C CA . PHE A 1 303 ? 19.797 -11.812 1.02 1 88 303 PHE A CA 1
ATOM 2313 C C . PHE A 1 303 ? 20.391 -12.453 2.262 1 88 303 PHE A C 1
ATOM 2315 O O . PHE A 1 303 ? 20.562 -11.797 3.289 1 88 303 PHE A O 1
ATOM 2322 N N . PRO A 1 304 ? 20.688 -13.719 2.164 1 91.25 304 PRO A N 1
ATOM 2323 C CA . PRO A 1 304 ? 21.344 -14.305 3.34 1 91.25 304 PRO A CA 1
ATOM 2324 C C . PRO A 1 304 ? 22.672 -13.633 3.68 1 91.25 304 PRO A C 1
ATOM 2326 O O . PRO A 1 304 ? 23.016 -13.516 4.855 1 91.25 304 PRO A O 1
ATOM 2329 N N . GLN A 1 305 ? 23.391 -13.25 2.697 1 90.31 305 GLN A N 1
ATOM 2330 C CA . GLN A 1 305 ? 24.625 -12.523 2.949 1 90.31 305 GLN A CA 1
ATOM 2331 C C . GLN A 1 305 ? 24.359 -11.219 3.697 1 90.31 305 GLN A C 1
ATOM 2333 O O . GLN A 1 305 ? 25.062 -10.891 4.652 1 90.31 305 GLN A O 1
ATOM 2338 N N . ALA A 1 306 ? 23.359 -10.602 3.287 1 88 306 ALA A N 1
ATOM 2339 C CA . ALA A 1 306 ? 22.984 -9.344 3.938 1 88 306 ALA A CA 1
ATOM 2340 C C . ALA A 1 306 ? 22.562 -9.586 5.383 1 88 306 ALA A C 1
ATOM 2342 O O . ALA A 1 306 ? 22.922 -8.82 6.281 1 88 306 ALA A O 1
ATOM 2343 N N . LEU A 1 307 ? 21.875 -10.57 5.574 1 90.25 307 LEU A N 1
ATOM 2344 C CA . LEU A 1 307 ? 21.375 -10.875 6.91 1 90.25 307 LEU A CA 1
ATOM 2345 C C . LEU A 1 307 ? 22.5 -11.289 7.84 1 90.25 307 LEU A C 1
ATOM 2347 O O . LEU A 1 307 ? 22.453 -11.023 9.039 1 90.25 307 LEU A O 1
ATOM 2351 N N . SER A 1 308 ? 23.5 -11.938 7.242 1 91.56 308 SER A N 1
ATOM 2352 C CA . SER A 1 308 ? 24.625 -12.398 8.039 1 91.56 308 SER A CA 1
ATOM 2353 C C . SER A 1 308 ? 25.406 -11.227 8.633 1 91.56 308 SER A C 1
ATOM 2355 O O . SER A 1 308 ? 26.109 -11.383 9.633 1 91.56 308 SER A O 1
ATOM 2357 N N . LEU A 1 309 ? 25.234 -10.094 8.023 1 87.31 309 LEU A N 1
ATOM 2358 C CA . LEU A 1 309 ? 25.953 -8.906 8.453 1 87.31 309 LEU A CA 1
ATOM 2359 C C . LEU A 1 309 ? 25.203 -8.195 9.578 1 87.31 309 LEU A C 1
ATOM 2361 O O . LEU A 1 309 ? 25.734 -7.258 10.188 1 87.31 309 LEU A O 1
ATOM 2365 N N . MET A 1 310 ? 24.078 -8.68 9.906 1 85.44 310 MET A N 1
ATOM 2366 C CA . MET A 1 310 ? 23.234 -8.016 10.898 1 85.44 310 MET A CA 1
ATOM 2367 C C . MET A 1 310 ? 23.375 -8.688 12.258 1 85.44 310 MET A C 1
ATOM 2369 O O . MET A 1 310 ? 23.641 -9.891 12.344 1 85.44 310 MET A O 1
ATOM 2373 N N . PRO A 1 311 ? 23.219 -7.781 13.344 1 84.44 311 PRO A N 1
ATOM 2374 C CA . PRO A 1 311 ? 23.078 -8.422 14.656 1 84.44 311 PRO A CA 1
ATOM 2375 C C . PRO A 1 311 ? 21.859 -9.336 14.734 1 84.44 311 PRO A C 1
ATOM 2377 O O . PRO A 1 311 ? 20.75 -8.93 14.359 1 84.44 311 PRO A O 1
ATOM 2380 N N . GLY A 1 312 ? 22.062 -10.555 15.172 1 88.62 312 GLY A N 1
ATOM 2381 C CA . GLY A 1 312 ? 20.969 -11.508 15.203 1 88.62 312 GLY A CA 1
ATOM 2382 C C . GLY A 1 312 ? 20.594 -12.039 13.836 1 88.62 312 GLY A C 1
ATOM 2383 O O . GLY A 1 312 ? 19.453 -12.414 13.594 1 88.62 312 GLY A O 1
ATOM 2384 N N . GLY A 1 313 ? 21.547 -12.078 13.062 1 92.25 313 GLY A N 1
ATOM 2385 C CA . GLY A 1 313 ? 21.328 -12.398 11.656 1 92.25 313 GLY A CA 1
ATOM 2386 C C . GLY A 1 313 ? 20.75 -13.789 11.453 1 92.25 313 GLY A C 1
ATOM 2387 O O . GLY A 1 313 ? 19.922 -13.992 10.562 1 92.25 313 GLY A O 1
ATOM 2388 N N . ILE A 1 314 ? 21.172 -14.703 12.281 1 93.38 314 ILE A N 1
ATOM 2389 C CA . ILE A 1 314 ? 20.75 -16.094 12.102 1 93.38 314 ILE A CA 1
ATOM 2390 C C . ILE A 1 314 ? 19.234 -16.203 12.312 1 93.38 314 ILE A C 1
ATOM 2392 O O . ILE A 1 314 ? 18.562 -16.969 11.625 1 93.38 314 ILE A O 1
ATOM 2396 N N . ILE A 1 315 ? 18.672 -15.453 13.219 1 93.94 315 ILE A N 1
ATOM 2397 C CA . ILE A 1 315 ? 17.234 -15.461 13.484 1 93.94 315 ILE A CA 1
ATOM 2398 C C . ILE A 1 315 ? 16.5 -14.828 12.312 1 93.94 315 ILE A C 1
ATOM 2400 O O . ILE A 1 315 ? 15.453 -15.328 11.891 1 93.94 315 ILE A O 1
ATOM 2404 N N . LEU A 1 316 ? 17.078 -13.797 11.844 1 94.06 316 LEU A N 1
ATOM 2405 C CA . LEU A 1 316 ? 16.453 -13.117 10.719 1 94.06 316 LEU A CA 1
ATOM 2406 C C . LEU A 1 316 ? 16.484 -13.984 9.469 1 94.06 316 LEU A C 1
ATOM 2408 O O . LEU A 1 316 ? 15.516 -14 8.695 1 94.06 316 LEU A O 1
ATOM 2412 N N . ALA A 1 317 ? 17.578 -14.664 9.352 1 95.19 317 ALA A N 1
ATOM 2413 C CA . ALA A 1 317 ? 17.672 -15.586 8.227 1 95.19 317 ALA A CA 1
ATOM 2414 C C . ALA A 1 317 ? 16.641 -16.703 8.359 1 95.19 317 ALA A C 1
ATOM 2416 O O . ALA A 1 317 ? 16.031 -17.125 7.367 1 95.19 317 ALA A O 1
ATOM 2417 N N . ALA A 1 318 ? 16.5 -17.156 9.531 1 95.62 318 ALA A N 1
ATOM 2418 C CA . ALA A 1 318 ? 15.477 -18.172 9.773 1 95.62 318 ALA A CA 1
ATOM 2419 C C . ALA A 1 318 ? 14.086 -17.656 9.43 1 95.62 318 ALA A C 1
ATOM 2421 O O . ALA A 1 318 ? 13.305 -18.359 8.781 1 95.62 318 ALA A O 1
ATOM 2422 N N . ILE A 1 319 ? 13.805 -16.453 9.844 1 95.69 319 ILE A N 1
ATOM 2423 C CA . ILE A 1 319 ? 12.508 -15.828 9.555 1 95.69 319 ILE A CA 1
ATOM 2424 C C . ILE A 1 319 ? 12.305 -15.734 8.047 1 95.69 319 ILE A C 1
ATOM 2426 O O . ILE A 1 319 ? 11.227 -16.047 7.543 1 95.69 319 ILE A O 1
ATOM 2430 N N . PHE A 1 320 ? 13.312 -15.43 7.406 1 95 320 PHE A N 1
ATOM 2431 C CA . PHE A 1 320 ? 13.234 -15.258 5.957 1 95 320 PHE A CA 1
ATOM 2432 C C . PHE A 1 320 ? 12.945 -16.594 5.273 1 95 320 PHE A C 1
ATOM 2434 O O . PHE A 1 320 ? 12.039 -16.688 4.449 1 95 320 PHE A O 1
ATOM 2441 N N . PHE A 1 321 ? 13.68 -17.562 5.57 1 96.56 321 PHE A N 1
ATOM 2442 C CA . PHE A 1 321 ? 13.531 -18.844 4.883 1 96.56 321 PHE A CA 1
ATOM 2443 C C . PHE A 1 321 ? 12.25 -19.547 5.316 1 96.56 321 PHE A C 1
ATOM 2445 O O . PHE A 1 321 ? 11.633 -20.25 4.523 1 96.56 321 PHE A O 1
ATOM 2452 N N . ILE A 1 322 ? 11.797 -19.312 6.512 1 96.88 322 ILE A N 1
ATOM 2453 C CA . ILE A 1 322 ? 10.492 -19.812 6.914 1 96.88 322 ILE A CA 1
ATOM 2454 C C . ILE A 1 322 ? 9.398 -19.109 6.102 1 96.88 322 ILE A C 1
ATOM 2456 O O . ILE A 1 322 ? 8.422 -19.75 5.691 1 96.88 322 ILE A O 1
ATOM 2460 N N . ALA A 1 323 ? 9.57 -17.828 5.934 1 95.94 323 ALA A N 1
ATOM 2461 C CA . ALA A 1 323 ? 8.617 -17.094 5.109 1 95.94 323 ALA A CA 1
ATOM 2462 C C . ALA A 1 323 ? 8.57 -17.656 3.691 1 95.94 323 ALA A C 1
ATOM 2464 O O . ALA A 1 323 ? 7.488 -17.812 3.119 1 95.94 323 ALA A O 1
ATOM 2465 N N . LEU A 1 324 ? 9.734 -17.938 3.148 1 95.5 324 LEU A N 1
ATOM 2466 C CA . LEU A 1 324 ? 9.797 -18.516 1.812 1 95.5 324 LEU A CA 1
ATOM 2467 C C . LEU A 1 324 ? 9.102 -19.875 1.778 1 95.5 324 LEU A C 1
ATOM 2469 O O . LEU A 1 324 ? 8.383 -20.188 0.828 1 95.5 324 LEU A O 1
ATOM 2473 N N . PHE A 1 325 ? 9.344 -20.594 2.74 1 96.5 325 PHE A N 1
ATOM 2474 C CA . PHE A 1 325 ? 8.758 -21.922 2.836 1 96.5 325 PHE A CA 1
ATOM 2475 C C . PHE A 1 325 ? 7.238 -21.844 2.939 1 96.5 325 PHE A C 1
ATOM 2477 O O . PHE A 1 325 ? 6.523 -22.547 2.227 1 96.5 325 PHE A O 1
ATOM 2484 N N . VAL A 1 326 ? 6.758 -20.969 3.77 1 96.38 326 VAL A N 1
ATOM 2485 C CA . VAL A 1 326 ? 5.328 -20.828 4.004 1 96.38 326 VAL A CA 1
ATOM 2486 C C . VAL A 1 326 ? 4.645 -20.312 2.74 1 96.38 326 VAL A C 1
ATOM 2488 O O . VAL A 1 326 ? 3.6 -20.828 2.338 1 96.38 326 VAL A O 1
ATOM 2491 N N . ALA A 1 327 ? 5.219 -19.328 2.145 1 95.62 327 ALA A N 1
ATOM 2492 C CA . ALA A 1 327 ? 4.68 -18.797 0.898 1 95.62 327 ALA A CA 1
ATOM 2493 C C . ALA A 1 327 ? 4.668 -19.859 -0.198 1 95.62 327 ALA A C 1
ATOM 2495 O O . ALA A 1 327 ? 3.709 -19.953 -0.967 1 95.62 327 ALA A O 1
ATOM 2496 N N . GLY A 1 328 ? 5.688 -20.609 -0.248 1 96.69 328 GLY A N 1
ATOM 2497 C CA . GLY A 1 328 ? 5.785 -21.672 -1.239 1 96.69 328 GLY A CA 1
ATOM 2498 C C . GLY A 1 328 ? 4.742 -22.75 -1.058 1 96.69 328 GLY A C 1
ATOM 2499 O O . GLY A 1 328 ? 4.098 -23.172 -2.021 1 96.69 328 GLY A O 1
ATOM 2500 N N . ILE A 1 329 ? 4.531 -23.141 0.125 1 97.31 329 ILE A N 1
ATOM 2501 C CA . ILE A 1 329 ? 3.605 -24.234 0.409 1 97.31 329 ILE A CA 1
ATOM 2502 C C . ILE A 1 329 ? 2.178 -23.797 0.088 1 97.31 329 ILE A C 1
ATOM 2504 O O . ILE A 1 329 ? 1.407 -24.562 -0.5 1 97.31 329 ILE A O 1
ATOM 2508 N N . SER A 1 330 ? 1.85 -22.625 0.498 1 96.38 330 SER A N 1
ATOM 2509 C CA . SER A 1 330 ? 0.495 -22.156 0.238 1 96.38 330 SER A CA 1
ATOM 2510 C C . SER A 1 330 ? 0.192 -22.141 -1.257 1 96.38 330 SER A C 1
ATOM 2512 O O . SER A 1 330 ? -0.909 -22.5 -1.675 1 96.38 330 SER A O 1
ATOM 2514 N N . SER A 1 331 ? 1.122 -21.781 -2.061 1 95.94 331 SER A N 1
ATOM 2515 C CA . SER A 1 331 ? 0.938 -21.75 -3.508 1 95.94 331 SER A CA 1
ATOM 2516 C C . SER A 1 331 ? 0.96 -23.141 -4.105 1 95.94 331 SER A C 1
ATOM 2518 O O . SER A 1 331 ? 0.187 -23.453 -5.016 1 95.94 331 SER A O 1
ATOM 2520 N N . SER A 1 332 ? 1.861 -23.984 -3.611 1 97.44 332 SER A N 1
ATOM 2521 C CA . SER A 1 332 ? 1.964 -25.328 -4.168 1 97.44 332 SER A CA 1
ATOM 2522 C C . SER A 1 332 ? 0.688 -26.125 -3.926 1 97.44 332 SER A C 1
ATOM 2524 O O . SER A 1 332 ? 0.262 -26.906 -4.781 1 97.44 332 SER A O 1
ATOM 2526 N N . VAL A 1 333 ? 0.088 -25.906 -2.826 1 97.5 333 VAL A N 1
ATOM 2527 C CA . VAL A 1 333 ? -1.16 -26.594 -2.5 1 97.5 333 VAL A CA 1
ATOM 2528 C C . VAL A 1 333 ? -2.244 -26.188 -3.496 1 97.5 333 VAL A C 1
ATOM 2530 O O . VAL A 1 333 ? -3.031 -27.031 -3.939 1 97.5 333 VAL A O 1
ATOM 2533 N N . SER A 1 334 ? -2.299 -24.938 -3.828 1 97.19 334 SER A N 1
ATOM 2534 C CA . SER A 1 334 ? -3.305 -24.453 -4.77 1 97.19 334 SER A CA 1
ATOM 2535 C C . SER A 1 334 ? -3.066 -25.016 -6.168 1 97.19 334 SER A C 1
ATOM 2537 O O . SER A 1 334 ? -4.016 -25.312 -6.891 1 97.19 334 SER A O 1
ATOM 2539 N N . LEU A 1 335 ? -1.835 -25.125 -6.535 1 97.06 335 LEU A N 1
ATOM 2540 C CA . LEU A 1 335 ? -1.493 -25.688 -7.832 1 97.06 335 LEU A CA 1
ATOM 2541 C C . LEU A 1 335 ? -1.939 -27.156 -7.914 1 97.06 335 LEU A C 1
ATOM 2543 O O . LEU A 1 335 ? -2.529 -27.562 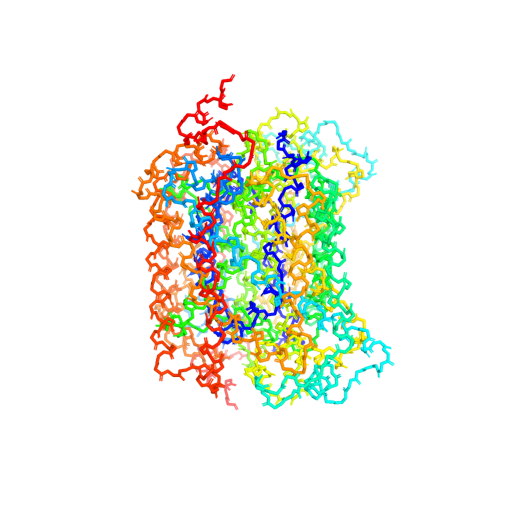-8.914 1 97.06 335 LEU A O 1
ATOM 2547 N N . VAL A 1 336 ? -1.7 -27.859 -6.887 1 98.06 336 VAL A N 1
ATOM 2548 C CA . VAL A 1 336 ? -2.09 -29.266 -6.844 1 98.06 336 VAL A CA 1
ATOM 2549 C C . VAL A 1 336 ? -3.613 -29.375 -6.863 1 98.06 336 VAL A C 1
ATOM 2551 O O . VAL A 1 336 ? -4.168 -30.25 -7.535 1 98.06 336 VAL A O 1
ATOM 2554 N N . GLU A 1 337 ? -4.23 -28.516 -6.152 1 97.69 337 GLU A N 1
ATOM 2555 C CA . GLU A 1 337 ? -5.688 -28.547 -6.117 1 97.69 337 GLU A CA 1
ATOM 2556 C C . GLU A 1 337 ? -6.281 -28.297 -7.504 1 97.69 337 GLU A C 1
ATOM 2558 O O . GLU A 1 337 ? -7.293 -28.906 -7.867 1 97.69 337 GLU A O 1
ATOM 2563 N N . SER A 1 338 ? -5.715 -27.391 -8.211 1 97.62 338 SER A N 1
ATOM 2564 C CA . SER A 1 338 ? -6.176 -27.109 -9.562 1 97.62 338 SER A CA 1
ATOM 2565 C C . SER A 1 338 ? -6.168 -28.391 -10.414 1 97.62 338 SER A C 1
ATOM 2567 O O . SER A 1 338 ? -7.145 -28.688 -11.102 1 97.62 338 SER A O 1
ATOM 2569 N N . THR A 1 339 ? -5.145 -29.156 -10.312 1 98.25 339 THR A N 1
ATOM 2570 C CA . THR A 1 339 ? -4.996 -30.391 -11.086 1 98.25 339 THR A CA 1
ATOM 2571 C C . THR A 1 339 ? -5.91 -31.484 -10.539 1 98.25 339 THR A C 1
ATOM 2573 O O . THR A 1 339 ? -6.574 -32.188 -11.297 1 98.25 339 THR A O 1
ATOM 2576 N N . ALA A 1 340 ? -5.934 -31.578 -9.281 1 97.75 340 ALA A N 1
ATOM 2577 C CA . ALA A 1 340 ? -6.754 -32.625 -8.648 1 97.75 340 ALA A CA 1
ATOM 2578 C C . ALA A 1 340 ? -8.234 -32.406 -8.953 1 97.75 340 ALA A C 1
ATOM 2580 O O . ALA A 1 340 ? -8.961 -33.344 -9.242 1 97.75 340 ALA A O 1
ATOM 2581 N N . SER A 1 341 ? -8.68 -31.172 -8.852 1 97.12 341 SER A N 1
ATOM 2582 C CA . SER A 1 341 ? -10.078 -30.859 -9.125 1 97.12 341 SER A CA 1
ATOM 2583 C C . SER A 1 341 ? -10.461 -31.25 -10.555 1 97.12 341 SER A C 1
ATOM 2585 O O . SER A 1 341 ? -11.57 -31.719 -10.789 1 97.12 341 SER A O 1
ATOM 2587 N N . ALA A 1 342 ? -9.586 -31.047 -11.469 1 97.56 342 ALA A N 1
ATOM 2588 C CA . ALA A 1 342 ? -9.844 -31.391 -12.867 1 97.56 342 ALA A CA 1
ATOM 2589 C C . ALA A 1 342 ? -9.969 -32.906 -13.031 1 97.56 342 ALA A C 1
ATOM 2591 O O . ALA A 1 342 ? -10.844 -33.406 -13.75 1 97.56 342 ALA A O 1
ATOM 2592 N N . VAL A 1 343 ? -9.125 -33.625 -12.367 1 96.94 343 VAL A N 1
ATOM 2593 C CA . VAL A 1 343 ? -9.133 -35.094 -12.445 1 96.94 343 VAL A CA 1
ATOM 2594 C C . VAL A 1 343 ? -10.391 -35.625 -11.773 1 96.94 343 VAL A C 1
ATOM 2596 O O . VAL A 1 343 ? -11.008 -36.562 -12.281 1 96.94 343 VAL A O 1
ATOM 2599 N N . ILE A 1 344 ? -10.766 -35.062 -10.688 1 95.81 344 ILE A N 1
ATOM 2600 C CA . ILE A 1 344 ? -11.977 -35.469 -9.984 1 95.81 344 ILE A CA 1
ATOM 2601 C C . ILE A 1 344 ? -13.195 -35.25 -10.891 1 95.81 344 ILE A C 1
ATOM 2603 O O . ILE A 1 344 ? -14.031 -36.156 -11.023 1 95.81 344 ILE A O 1
ATOM 2607 N N . ASP A 1 345 ? -13.258 -34.125 -11.516 1 94.69 345 ASP A N 1
ATOM 2608 C CA . ASP A 1 345 ? -14.391 -33.812 -12.383 1 94.69 345 ASP A CA 1
ATOM 2609 C C . ASP A 1 345 ? -14.438 -34.75 -13.578 1 94.69 345 ASP A C 1
ATOM 2611 O O . ASP A 1 345 ? -15.5 -35.25 -13.93 1 94.69 345 ASP A O 1
ATOM 2615 N N . LYS A 1 346 ? -13.32 -34.938 -14.195 1 95.19 346 LYS A N 1
ATOM 2616 C CA . LYS A 1 346 ? -13.25 -35.688 -15.453 1 95.19 346 LYS A CA 1
ATOM 2617 C C . LYS A 1 346 ? -13.555 -37.188 -15.227 1 95.19 346 LYS A C 1
ATOM 2619 O O . LYS A 1 346 ? -14.281 -37.781 -16.016 1 95.19 346 LYS A O 1
ATOM 2624 N N . PHE A 1 347 ? -13.078 -37.688 -14.125 1 94.38 347 PHE A N 1
ATOM 2625 C CA . PHE A 1 347 ? -13.125 -39.156 -13.953 1 94.38 347 PHE A CA 1
ATOM 2626 C C . PHE A 1 347 ? -14.047 -39.531 -12.805 1 94.38 347 PHE A C 1
ATOM 2628 O O . PHE A 1 347 ? -14.211 -40.719 -12.492 1 94.38 347 PHE A O 1
ATOM 2635 N N . ASN A 1 348 ? -14.633 -38.562 -12.18 1 93.12 348 ASN A N 1
ATOM 2636 C CA . ASN A 1 348 ? -15.539 -38.781 -11.055 1 93.12 348 ASN A CA 1
ATOM 2637 C C . ASN A 1 348 ? -14.883 -39.656 -9.984 1 93.12 348 ASN A C 1
ATOM 2639 O O . ASN A 1 348 ? -15.469 -40.656 -9.539 1 93.12 348 ASN A O 1
ATOM 2643 N N . LEU A 1 349 ? -13.703 -39.344 -9.68 1 94 349 LEU A N 1
ATOM 2644 C CA . LEU A 1 349 ? -12.93 -40.062 -8.672 1 94 349 LEU A CA 1
ATOM 2645 C C . LEU A 1 349 ? -13.109 -39.438 -7.297 1 94 349 LEU A C 1
ATOM 2647 O O . LEU A 1 349 ? -13.289 -38.219 -7.18 1 94 349 LEU A O 1
ATOM 2651 N N . PRO A 1 350 ? -13.047 -40.406 -6.363 1 94.88 350 PRO A N 1
ATOM 2652 C CA . PRO A 1 350 ? -12.969 -39.812 -5.023 1 94.88 350 PRO A CA 1
ATOM 2653 C C . PRO A 1 350 ? -11.703 -39 -4.824 1 94.88 350 PRO A C 1
ATOM 2655 O O . PRO A 1 350 ? -10.656 -39.281 -5.402 1 94.88 350 PRO A O 1
ATOM 2658 N N . ARG A 1 351 ? -11.805 -38.031 -4.051 1 95.62 351 ARG A N 1
ATOM 2659 C CA . ARG A 1 351 ? -10.742 -37.062 -3.842 1 95.62 351 ARG A CA 1
ATOM 2660 C C . ARG A 1 351 ? -9.43 -37.75 -3.475 1 95.62 351 ARG A C 1
ATOM 2662 O O . ARG A 1 351 ? -8.367 -37.375 -3.982 1 95.62 351 ARG A O 1
ATOM 2669 N N . HIS A 1 352 ? -9.461 -38.719 -2.551 1 96.38 352 HIS A N 1
ATOM 2670 C CA . HIS A 1 352 ? -8.242 -39.344 -2.086 1 96.38 352 HIS A CA 1
ATOM 2671 C C . HIS A 1 352 ? -7.516 -40.062 -3.232 1 96.38 352 HIS A C 1
ATOM 2673 O O . HIS A 1 352 ? -6.285 -40.094 -3.273 1 96.38 352 HIS A O 1
ATOM 2679 N N . LYS A 1 353 ? -8.227 -40.625 -4.16 1 97.12 353 LYS A N 1
ATOM 2680 C CA . LYS A 1 353 ? -7.621 -41.281 -5.309 1 97.12 353 LYS A CA 1
ATOM 2681 C C . LYS A 1 353 ? -7.051 -40.25 -6.297 1 97.12 353 LYS A C 1
ATOM 2683 O O . LYS A 1 353 ? -5.957 -40.469 -6.832 1 97.12 353 LYS A O 1
ATOM 2688 N N . ALA A 1 354 ? -7.82 -39.281 -6.555 1 96.81 354 ALA A N 1
ATOM 2689 C CA . ALA A 1 354 ? -7.359 -38.25 -7.465 1 96.81 354 ALA A CA 1
ATOM 2690 C C . ALA A 1 354 ? -6.113 -37.562 -6.918 1 96.81 354 ALA A C 1
ATOM 2692 O O . ALA A 1 354 ? -5.137 -37.375 -7.648 1 96.81 354 ALA A O 1
ATOM 2693 N N . ALA A 1 355 ? -6.152 -37.188 -5.656 1 97.06 355 ALA A N 1
ATOM 2694 C CA . ALA A 1 355 ? -5.012 -36.531 -5.02 1 97.06 355 ALA A CA 1
ATOM 2695 C C . ALA A 1 355 ? -3.775 -37.438 -5.055 1 97.06 355 ALA A C 1
ATOM 2697 O O . ALA A 1 355 ? -2.672 -36.969 -5.344 1 97.06 355 ALA A O 1
ATOM 2698 N N . SER A 1 356 ? -3.963 -38.656 -4.734 1 97.88 356 SER A N 1
ATOM 2699 C CA . SER A 1 356 ? -2.848 -39.594 -4.75 1 97.88 356 SER A CA 1
ATOM 2700 C C . SER A 1 356 ? -2.236 -39.719 -6.145 1 97.88 356 SER A C 1
ATOM 2702 O O . SER A 1 356 ? -1.013 -39.719 -6.289 1 97.88 356 SER A O 1
ATOM 2704 N N . ALA A 1 357 ? -3.068 -39.812 -7.102 1 97.69 357 ALA A N 1
ATOM 2705 C CA . ALA A 1 357 ? -2.586 -39.938 -8.477 1 97.69 357 ALA A CA 1
ATOM 2706 C C . ALA A 1 357 ? -1.821 -38.688 -8.906 1 97.69 357 ALA A C 1
ATOM 2708 O O . ALA A 1 357 ? -0.746 -38.781 -9.508 1 97.69 357 ALA A O 1
ATOM 2709 N N . VAL A 1 358 ? -2.396 -37.562 -8.656 1 97.88 358 VAL A N 1
ATOM 2710 C CA . VAL A 1 358 ? -1.792 -36.312 -9.062 1 97.88 358 VAL A CA 1
ATOM 2711 C C . VAL A 1 358 ? -0.468 -36.125 -8.328 1 97.88 358 VAL A C 1
ATOM 2713 O O . VAL A 1 358 ? 0.533 -35.719 -8.93 1 97.88 358 VAL A O 1
ATOM 2716 N N . ILE A 1 359 ? -0.463 -36.375 -7.059 1 98.12 359 ILE A N 1
ATOM 2717 C CA . ILE A 1 359 ? 0.734 -36.156 -6.25 1 98.12 359 ILE A CA 1
ATOM 2718 C C . ILE A 1 359 ? 1.814 -37.156 -6.668 1 98.12 359 ILE A C 1
ATOM 2720 O O . ILE A 1 359 ? 2.984 -36.781 -6.805 1 98.12 359 ILE A O 1
ATOM 2724 N N . ALA A 1 360 ? 1.454 -38.375 -6.824 1 98 360 ALA A N 1
ATOM 2725 C CA . ALA A 1 360 ? 2.424 -39.406 -7.23 1 98 360 ALA A CA 1
ATOM 2726 C C . ALA A 1 360 ? 3.059 -39.031 -8.57 1 98 360 ALA A C 1
ATOM 2728 O O . ALA A 1 360 ? 4.281 -39.094 -8.719 1 98 360 ALA A O 1
ATOM 2729 N N . THR A 1 361 ? 2.248 -38.719 -9.523 1 97.81 361 THR A N 1
ATOM 2730 C CA . THR A 1 361 ? 2.771 -38.406 -10.844 1 97.81 361 THR A CA 1
ATOM 2731 C C . THR A 1 361 ? 3.625 -37.125 -10.781 1 97.81 361 THR A C 1
ATOM 2733 O O . THR A 1 361 ? 4.656 -37.031 -11.453 1 97.81 361 THR A O 1
ATOM 2736 N N . SER A 1 362 ? 3.207 -36.188 -10.031 1 98 362 SER A N 1
ATOM 2737 C CA . SER A 1 362 ? 3.957 -34.938 -9.906 1 98 362 SER A CA 1
ATOM 2738 C C . SER A 1 362 ? 5.277 -35.156 -9.18 1 98 362 SER A C 1
ATOM 2740 O O . SER A 1 362 ? 6.289 -34.531 -9.516 1 98 362 SER A O 1
ATOM 2742 N N . PHE A 1 363 ? 5.211 -35.969 -8.133 1 98.06 363 PHE A N 1
ATOM 2743 C CA . PHE A 1 363 ? 6.434 -36.281 -7.402 1 98.06 363 PHE A CA 1
ATOM 2744 C C . PHE A 1 363 ? 7.477 -36.906 -8.328 1 98.06 363 PHE A C 1
ATOM 2746 O O . PHE A 1 363 ? 8.625 -36.469 -8.359 1 98.06 363 PHE A O 1
ATOM 2753 N N . PHE A 1 364 ? 7.07 -37.844 -9.102 1 98 364 PHE A N 1
ATOM 2754 C CA . PHE A 1 364 ? 8.008 -38.5 -10 1 98 364 PHE A CA 1
ATOM 2755 C C . PHE A 1 364 ? 8.492 -37.531 -11.086 1 98 364 PHE A C 1
ATOM 2757 O O . PHE A 1 364 ? 9.664 -37.562 -11.469 1 98 364 PHE A O 1
ATOM 2764 N N . ALA A 1 365 ? 7.629 -36.719 -11.57 1 97.25 365 ALA A N 1
ATOM 2765 C CA . ALA A 1 365 ? 8.008 -35.75 -12.586 1 97.25 365 ALA A CA 1
ATOM 2766 C C . ALA A 1 365 ? 8.984 -34.719 -12.008 1 97.25 365 ALA A C 1
ATOM 2768 O O . ALA A 1 365 ? 9.812 -34.188 -12.734 1 97.25 365 ALA A O 1
ATOM 2769 N N . SER A 1 366 ? 8.938 -34.5 -10.742 1 98.12 366 SER A N 1
ATOM 2770 C CA . SER A 1 366 ? 9.758 -33.438 -10.117 1 98.12 366 SER A CA 1
ATOM 2771 C C . SER A 1 366 ? 11.156 -33.969 -9.805 1 98.12 366 SER A C 1
ATOM 2773 O O . SER A 1 366 ? 12.047 -33.188 -9.445 1 98.12 366 SER A O 1
ATOM 2775 N N . LEU A 1 367 ? 11.398 -35.25 -9.992 1 97.88 367 LEU A N 1
ATOM 2776 C CA . LEU A 1 367 ? 12.664 -35.875 -9.609 1 97.88 367 LEU A CA 1
ATOM 2777 C C . LEU A 1 367 ? 13.82 -35.312 -10.414 1 97.88 367 LEU A C 1
ATOM 2779 O O . LEU A 1 367 ? 14.945 -35.219 -9.914 1 97.88 367 LEU A O 1
ATOM 2783 N N . ILE A 1 368 ? 13.586 -34.875 -11.625 1 96.81 368 ILE A N 1
ATOM 2784 C CA . ILE A 1 368 ? 14.641 -34.344 -12.477 1 96.81 368 ILE A CA 1
ATOM 2785 C C . ILE A 1 368 ? 15.227 -33.094 -11.828 1 96.81 368 ILE A C 1
ATOM 2787 O O . ILE A 1 368 ? 16.422 -32.812 -11.984 1 96.81 368 ILE A O 1
ATOM 2791 N N . TYR A 1 369 ? 14.438 -32.406 -11.055 1 97.81 369 TYR A N 1
ATOM 2792 C CA . TYR A 1 369 ? 14.867 -31.141 -10.461 1 97.81 369 TYR A CA 1
ATOM 2793 C C . TYR A 1 369 ? 15.625 -31.375 -9.156 1 97.81 369 TYR A C 1
ATOM 2795 O O . TYR A 1 369 ? 16.156 -30.453 -8.562 1 97.81 369 TYR A O 1
ATOM 2803 N N . ALA A 1 370 ? 15.648 -32.656 -8.719 1 97.62 370 ALA A N 1
ATOM 2804 C CA . ALA A 1 370 ? 16.391 -33.031 -7.52 1 97.62 370 ALA A CA 1
ATOM 2805 C C . ALA A 1 370 ? 17.75 -33.594 -7.879 1 97.62 370 ALA A C 1
ATOM 2807 O O . ALA A 1 370 ? 18.484 -34.094 -7.008 1 97.62 370 ALA A O 1
ATOM 2808 N N . THR A 1 371 ? 18.109 -33.531 -9.148 1 97.5 371 THR A N 1
ATOM 2809 C CA . THR A 1 371 ? 19.438 -33.969 -9.594 1 97.5 371 THR A CA 1
ATOM 2810 C C . THR A 1 371 ? 20.422 -32.812 -9.531 1 97.5 371 THR A C 1
ATOM 2812 O O . THR A 1 371 ? 20.031 -31.672 -9.234 1 97.5 371 THR A O 1
ATOM 2815 N N . ASN A 1 372 ? 21.75 -33.094 -9.812 1 97.75 372 ASN A N 1
ATOM 2816 C CA . ASN A 1 372 ? 22.766 -32.031 -9.797 1 97.75 372 ASN A CA 1
ATOM 2817 C C . ASN A 1 372 ? 22.578 -31.078 -10.953 1 97.75 372 ASN A C 1
ATOM 2819 O O . ASN A 1 372 ? 23.172 -30 -10.969 1 97.75 372 ASN A O 1
ATOM 2823 N N . ALA A 1 373 ? 21.703 -31.406 -11.891 1 97.19 373 ALA A N 1
ATOM 2824 C CA . ALA A 1 373 ? 21.391 -30.531 -13.016 1 97.19 373 ALA A CA 1
ATOM 2825 C C . ALA A 1 373 ? 20.031 -29.859 -12.82 1 97.19 373 ALA A C 1
ATOM 2827 O O . ALA A 1 373 ? 19.516 -29.203 -13.727 1 97.19 373 ALA A O 1
ATOM 2828 N N . GLY A 1 374 ? 19.484 -30.031 -11.664 1 96.62 374 GLY A N 1
ATOM 2829 C CA . GLY A 1 374 ? 18.125 -29.594 -11.383 1 96.62 374 GLY A CA 1
ATOM 2830 C C . GLY A 1 374 ? 17.875 -28.125 -11.672 1 96.62 374 GLY A C 1
ATOM 2831 O O . GLY A 1 374 ? 16.859 -27.766 -12.266 1 96.62 374 GLY A O 1
ATOM 2832 N N . LEU A 1 375 ? 18.797 -27.281 -11.281 1 95.81 375 LEU A N 1
ATOM 2833 C CA . LEU A 1 375 ? 18.641 -25.844 -11.477 1 95.81 375 LEU A CA 1
ATOM 2834 C C . LEU A 1 375 ? 18.578 -25.5 -12.953 1 95.81 375 LEU A C 1
ATOM 2836 O O . LEU A 1 375 ? 17.781 -24.641 -13.367 1 95.81 375 LEU A O 1
ATOM 2840 N N . TYR A 1 376 ? 19.391 -26.109 -13.789 1 96.12 376 TYR A N 1
ATOM 2841 C CA . TYR A 1 376 ? 19.422 -25.812 -15.219 1 96.12 376 TYR A CA 1
ATOM 2842 C C . TYR A 1 376 ? 18.094 -26.188 -15.875 1 96.12 376 TYR A C 1
ATOM 2844 O O . TYR A 1 376 ? 17.562 -25.406 -16.672 1 96.12 376 TYR A O 1
ATOM 2852 N N . TRP A 1 377 ? 17.625 -27.328 -15.508 1 97 377 TRP A N 1
ATOM 2853 C CA . TRP A 1 377 ? 16.359 -27.781 -16.078 1 97 377 TRP A CA 1
ATOM 2854 C C . TRP A 1 377 ? 15.203 -26.922 -15.594 1 97 377 TRP A C 1
ATOM 2856 O O . TRP A 1 377 ? 14.32 -26.547 -16.375 1 97 377 TRP A O 1
ATOM 2866 N N . LEU A 1 378 ? 15.219 -26.688 -14.312 1 96.56 378 LEU A N 1
ATOM 2867 C CA . LEU A 1 378 ? 14.203 -25.797 -13.75 1 96.56 378 LEU A CA 1
ATOM 2868 C C . LEU A 1 378 ? 14.195 -24.453 -14.453 1 96.56 378 LEU A C 1
ATOM 2870 O O . LEU A 1 378 ? 13.141 -23.953 -14.852 1 96.56 378 LEU A O 1
ATOM 2874 N N . ASP A 1 379 ? 15.305 -23.859 -14.609 1 94.31 379 ASP A N 1
ATOM 2875 C CA . ASP A 1 379 ? 15.453 -22.531 -15.203 1 94.31 379 ASP A CA 1
ATOM 2876 C C . ASP A 1 379 ? 14.938 -22.516 -16.641 1 94.31 379 ASP A C 1
ATOM 2878 O O . ASP A 1 379 ? 14.188 -21.609 -17.016 1 94.31 379 ASP A O 1
ATOM 2882 N N . SER A 1 380 ? 15.289 -23.484 -17.422 1 95.56 380 SER A N 1
ATOM 2883 C CA . SER A 1 380 ? 14.898 -23.516 -18.828 1 95.56 380 SER A CA 1
ATOM 2884 C C . SER A 1 380 ? 13.414 -23.812 -18.984 1 95.56 380 SER A C 1
ATOM 2886 O O . SER A 1 380 ? 12.742 -23.219 -19.812 1 95.56 380 SER A O 1
ATOM 2888 N N . VAL A 1 381 ? 12.898 -24.719 -18.203 1 96.12 381 VAL A N 1
ATOM 2889 C CA . VAL A 1 381 ? 11.477 -25.047 -18.281 1 96.12 381 VAL A CA 1
ATOM 2890 C C . VAL A 1 381 ? 10.641 -23.844 -17.828 1 96.12 381 VAL A C 1
ATOM 2892 O O . VAL A 1 381 ? 9.648 -23.5 -18.469 1 96.12 381 VAL A O 1
ATOM 2895 N N . ASP A 1 382 ? 11.07 -23.281 -16.734 1 92.88 382 ASP A N 1
ATOM 2896 C CA . ASP A 1 382 ? 10.391 -22.094 -16.203 1 92.88 382 ASP A CA 1
ATOM 2897 C C . ASP A 1 382 ? 10.375 -20.969 -17.219 1 92.88 382 ASP A C 1
ATOM 2899 O O . ASP A 1 382 ? 9.383 -20.234 -17.328 1 92.88 382 ASP A O 1
ATOM 2903 N N . HIS A 1 383 ? 11.391 -20.844 -17.922 1 91.62 383 HIS A N 1
ATOM 2904 C CA . HIS A 1 383 ? 11.508 -19.812 -18.953 1 91.62 383 HIS A CA 1
ATOM 2905 C C . HIS A 1 383 ? 10.406 -19.953 -20 1 91.62 383 HIS A C 1
ATOM 2907 O O . HIS A 1 383 ? 9.719 -18.984 -20.312 1 91.62 383 HIS A O 1
ATOM 2913 N N . TYR A 1 384 ? 10.141 -21.141 -20.453 1 93.56 384 TYR A N 1
ATOM 2914 C CA . TYR A 1 384 ? 9.156 -21.359 -21.516 1 93.56 384 TYR A CA 1
ATOM 2915 C C . TYR A 1 384 ? 7.738 -21.281 -20.969 1 93.56 384 TYR A C 1
ATOM 2917 O O . TYR A 1 384 ? 6.828 -20.812 -21.656 1 93.56 384 TYR A O 1
ATOM 2925 N N . ILE A 1 385 ? 7.586 -21.719 -19.797 1 92.5 385 ILE A N 1
ATOM 2926 C CA . ILE A 1 385 ? 6.27 -21.641 -19.172 1 92.5 385 ILE A CA 1
ATOM 2927 C C . ILE A 1 385 ? 5.852 -20.188 -19 1 92.5 385 ILE A C 1
ATOM 2929 O O . ILE A 1 385 ? 4.703 -19.828 -19.266 1 92.5 385 ILE A O 1
ATOM 2933 N N . ASN A 1 386 ? 6.762 -19.344 -18.688 1 86.75 386 ASN A N 1
ATOM 2934 C CA . ASN A 1 386 ? 6.453 -17.969 -18.297 1 86.75 386 ASN A CA 1
ATOM 2935 C C . ASN A 1 386 ? 6.164 -17.094 -19.516 1 86.75 386 ASN A C 1
ATOM 2937 O O . ASN A 1 386 ? 5.223 -16.297 -19.5 1 86.75 386 ASN A O 1
ATOM 2941 N N . TRP A 1 387 ? 6.957 -17.203 -20.547 1 85.94 387 TRP A N 1
ATOM 2942 C CA . TRP A 1 387 ? 6.746 -16.234 -21.609 1 85.94 387 TRP A CA 1
ATOM 2943 C C . TRP A 1 387 ? 5.82 -16.781 -22.688 1 85.94 387 TRP A C 1
ATOM 2945 O O . TRP A 1 387 ? 5.262 -16.031 -23.484 1 85.94 387 TRP A O 1
ATOM 2955 N N . PHE A 1 388 ? 5.57 -18.172 -22.609 1 89.31 388 PHE A N 1
ATOM 2956 C CA . PHE A 1 388 ? 4.809 -18.766 -23.703 1 89.31 388 PHE A CA 1
ATOM 2957 C C . PHE A 1 388 ? 3.52 -19.391 -23.188 1 89.31 388 PHE A C 1
ATOM 2959 O O . PHE A 1 388 ? 2.426 -18.906 -23.484 1 89.31 388 PHE A O 1
ATOM 2966 N N . THR A 1 389 ? 3.604 -20.344 -22.344 1 92.62 389 THR A N 1
ATOM 2967 C CA . THR A 1 389 ? 2.465 -21.188 -22.031 1 92.62 389 THR A CA 1
ATOM 2968 C C . THR A 1 389 ? 1.416 -20.422 -21.234 1 92.62 389 THR A C 1
ATOM 2970 O O . THR A 1 389 ? 0.226 -20.469 -21.562 1 92.62 389 THR A O 1
ATOM 2973 N N . ILE A 1 390 ? 1.829 -19.734 -20.172 1 91.38 390 ILE A N 1
ATOM 2974 C CA . ILE A 1 390 ? 0.893 -19.047 -19.297 1 91.38 390 ILE A CA 1
ATOM 2975 C C . ILE A 1 390 ? 0.141 -17.969 -20.094 1 91.38 390 ILE A C 1
ATOM 2977 O O . ILE A 1 390 ? -1.092 -17.953 -20.094 1 91.38 390 ILE A O 1
ATOM 2981 N N . PRO A 1 391 ? 0.861 -17.094 -20.781 1 91.69 391 PRO A N 1
ATOM 2982 C CA . PRO A 1 391 ? 0.133 -16.094 -21.562 1 91.69 391 PRO A CA 1
ATOM 2983 C C . PRO A 1 391 ? -0.757 -16.719 -22.641 1 91.69 391 PRO A C 1
ATOM 2985 O O . PRO A 1 391 ? -1.825 -16.188 -22.953 1 91.69 391 PRO A O 1
ATOM 2988 N N . LEU A 1 392 ? -0.364 -17.812 -23.188 1 94.31 392 LEU A N 1
ATOM 2989 C CA . LEU A 1 392 ? -1.167 -18.484 -24.219 1 94.31 392 LEU A CA 1
ATOM 2990 C C . LEU A 1 392 ? -2.494 -18.953 -23.641 1 94.31 392 LEU A C 1
ATOM 2992 O O . LEU A 1 392 ? -3.549 -18.75 -24.25 1 94.31 392 LEU A O 1
ATOM 2996 N N . VAL A 1 393 ? -2.398 -19.578 -22.531 1 95.75 393 VAL A N 1
ATOM 2997 C CA . VAL A 1 393 ? -3.609 -20.047 -21.875 1 95.75 393 VAL A CA 1
ATOM 2998 C C . VAL A 1 393 ? -4.543 -18.875 -21.594 1 95.75 393 VAL A C 1
ATOM 3000 O O . VAL A 1 393 ? -5.746 -18.953 -21.859 1 95.75 393 VAL A O 1
ATOM 3003 N N . ALA A 1 394 ? -3.994 -17.828 -21.109 1 94.5 394 ALA A N 1
ATOM 3004 C CA . ALA A 1 394 ? -4.789 -16.656 -20.766 1 94.5 394 ALA A CA 1
ATOM 3005 C C . ALA A 1 394 ? -5.465 -16.047 -22 1 94.5 394 ALA A C 1
ATOM 3007 O O . ALA A 1 394 ? -6.652 -15.719 -21.969 1 94.5 394 ALA A O 1
ATOM 3008 N N . VAL A 1 395 ? -4.734 -15.953 -23.062 1 96.12 395 VAL A N 1
ATOM 3009 C CA . VAL A 1 395 ? -5.27 -15.383 -24.297 1 96.12 395 VAL A CA 1
ATOM 3010 C C . VAL A 1 395 ? -6.41 -16.266 -24.812 1 96.12 395 VAL A C 1
ATOM 3012 O O . VAL A 1 395 ? -7.473 -15.75 -25.172 1 96.12 395 VAL A O 1
ATOM 3015 N N . LEU A 1 396 ? -6.223 -17.5 -24.812 1 97.44 396 LEU A N 1
ATOM 3016 C CA . LEU A 1 396 ? -7.23 -18.422 -25.328 1 97.44 396 LEU A CA 1
ATOM 3017 C C . LEU A 1 396 ? -8.477 -18.406 -24.438 1 97.44 396 LEU A C 1
ATOM 3019 O O . LEU A 1 396 ? -9.602 -18.422 -24.953 1 97.44 396 LEU A O 1
ATOM 3023 N N . GLU A 1 397 ? -8.242 -18.375 -23.188 1 96.75 397 GLU A N 1
ATOM 3024 C CA . GLU A 1 397 ? -9.359 -18.297 -22.25 1 96.75 397 GLU A CA 1
ATOM 3025 C C . GLU A 1 397 ? -10.188 -17.031 -22.484 1 96.75 397 GLU A C 1
ATOM 3027 O O . GLU A 1 397 ? -11.422 -17.078 -22.469 1 96.75 397 GLU A O 1
ATOM 3032 N N . ILE A 1 398 ? -9.523 -15.992 -22.703 1 96.75 398 ILE A N 1
ATOM 3033 C CA . ILE A 1 398 ? -10.188 -14.711 -22.906 1 96.75 398 ILE A CA 1
ATOM 3034 C C . ILE A 1 398 ? -10.953 -14.727 -24.234 1 96.75 398 ILE A C 1
ATOM 3036 O O . ILE A 1 398 ? -12.125 -14.336 -24.281 1 96.75 398 ILE A O 1
ATOM 3040 N N . ILE A 1 399 ? -10.328 -15.203 -25.234 1 97.06 399 ILE A N 1
ATOM 3041 C CA . ILE A 1 399 ? -10.945 -15.227 -26.562 1 97.06 399 ILE A CA 1
ATOM 3042 C C . ILE A 1 399 ? -12.188 -16.109 -26.531 1 97.06 399 ILE A C 1
ATOM 3044 O O . ILE A 1 399 ? -13.25 -15.703 -27.016 1 97.06 399 ILE A O 1
ATOM 3048 N N . VAL A 1 400 ? -12.109 -17.188 -25.969 1 97.31 400 VAL A N 1
ATOM 3049 C CA . VAL A 1 400 ? -13.227 -18.125 -25.938 1 97.31 400 VAL A CA 1
ATOM 3050 C C . VAL A 1 400 ? -14.336 -17.562 -25.047 1 97.31 400 VAL A C 1
ATOM 3052 O O . VAL A 1 400 ? -15.508 -17.547 -25.438 1 97.31 400 VAL A O 1
ATOM 3055 N N . SER A 1 401 ? -14.008 -17.047 -23.906 1 96.62 401 SER A N 1
ATOM 3056 C CA . SER A 1 401 ? -14.992 -16.641 -22.906 1 96.62 401 SER A CA 1
ATOM 3057 C C . SER A 1 401 ? -15.688 -15.344 -23.312 1 96.62 401 SER A C 1
ATOM 3059 O O . SER A 1 401 ? -16.891 -15.172 -23.062 1 96.62 401 SER A O 1
ATOM 3061 N N . ILE A 1 402 ? -14.93 -14.484 -23.969 1 95.81 402 ILE A N 1
ATOM 3062 C CA . ILE A 1 402 ? -15.484 -13.156 -24.188 1 95.81 402 ILE A CA 1
ATOM 3063 C C . ILE A 1 402 ? -15.883 -13.008 -25.656 1 95.81 402 ILE A C 1
ATOM 3065 O O . ILE A 1 402 ? -16.953 -12.461 -25.969 1 95.81 402 ILE A O 1
ATOM 3069 N N . TRP A 1 403 ? -15.141 -13.539 -26.594 1 95.06 403 TRP A N 1
ATOM 3070 C CA . TRP A 1 403 ? -15.375 -13.242 -28 1 95.06 403 TRP A CA 1
ATOM 3071 C C . TRP A 1 403 ? -16.172 -14.352 -28.672 1 95.06 403 TRP A C 1
ATOM 3073 O O . TRP A 1 403 ? -16.953 -14.102 -29.594 1 95.06 403 TRP A O 1
ATOM 3083 N N . ILE A 1 404 ? -16.016 -15.562 -28.234 1 95.31 404 ILE A N 1
ATOM 3084 C CA . ILE A 1 404 ? -16.719 -16.672 -28.875 1 95.31 404 ILE A CA 1
ATOM 3085 C C . ILE A 1 404 ? -18.016 -16.969 -28.109 1 95.31 404 ILE A C 1
ATOM 3087 O O . ILE A 1 404 ? -19.094 -17.016 -28.703 1 95.31 404 ILE A O 1
ATOM 3091 N N . PHE A 1 405 ? -18.031 -17.25 -26.797 1 91.94 405 PHE A N 1
ATOM 3092 C CA . PHE A 1 405 ? -19.188 -17.578 -25.984 1 91.94 405 PHE A CA 1
ATOM 3093 C C . PHE A 1 405 ? -20.094 -16.375 -25.828 1 91.94 405 PHE A C 1
ATOM 3095 O O . PHE A 1 405 ? -21.297 -16.516 -25.547 1 91.94 405 PHE A O 1
ATOM 3102 N N . LYS A 1 406 ? -19.688 -15.055 -26.062 1 86.69 406 LYS A N 1
ATOM 3103 C CA . LYS A 1 406 ? -20.344 -13.766 -25.875 1 86.69 406 LYS A CA 1
ATOM 3104 C C . LYS A 1 406 ? -20.078 -13.203 -24.484 1 86.69 406 LYS A C 1
ATOM 3106 O O . LYS A 1 406 ? -20.859 -13.414 -23.562 1 86.69 406 LYS A O 1
ATOM 3111 N N . GLY A 1 407 ? -19.312 -12.531 -24.438 1 89.12 407 GLY A N 1
ATOM 3112 C CA . GLY A 1 407 ? -18.844 -11.891 -23.219 1 89.12 407 GLY A CA 1
ATOM 3113 C C . GLY A 1 407 ? -19.938 -11.148 -22.469 1 89.12 407 GLY A C 1
ATOM 3114 O O . GLY A 1 407 ? -19.859 -10.969 -21.266 1 89.12 407 GLY A O 1
ATOM 3115 N N . SER A 1 408 ? -21.016 -10.859 -23.109 1 92.5 408 SER A N 1
ATOM 3116 C CA . SER A 1 408 ? -22.125 -10.141 -22.5 1 92.5 408 SER A CA 1
ATOM 3117 C C . SER A 1 408 ? -22.859 -11 -21.484 1 92.5 408 SER A C 1
ATOM 3119 O O . SER A 1 408 ? -23.375 -10.492 -20.484 1 92.5 408 SER A O 1
ATOM 3121 N N . LYS A 1 409 ? -22.922 -12.289 -21.734 1 94.25 409 LYS A N 1
ATOM 3122 C CA . LYS A 1 409 ? -23.547 -13.203 -20.781 1 94.25 409 LYS A CA 1
ATOM 3123 C C . LYS A 1 409 ? -22.75 -13.258 -19.469 1 94.25 409 LYS A C 1
ATOM 3125 O O . LYS A 1 409 ? -23.328 -13.211 -18.391 1 94.25 409 LYS A O 1
ATOM 3130 N N . LEU A 1 410 ? -21.531 -13.328 -19.641 1 95.12 410 LEU A N 1
ATOM 3131 C CA . LEU A 1 410 ? -20.672 -13.367 -18.469 1 95.12 410 LEU A CA 1
ATOM 3132 C C . LEU A 1 410 ? -20.688 -12.023 -17.734 1 95.12 410 LEU A C 1
ATOM 3134 O O . LEU A 1 410 ? -20.656 -11.977 -16.516 1 95.12 410 LEU A O 1
ATOM 3138 N N . GLU A 1 411 ? -20.641 -10.984 -18.516 1 95.31 411 GLU A N 1
ATOM 3139 C CA . GLU A 1 411 ? -20.734 -9.648 -17.938 1 95.31 411 GLU A CA 1
ATOM 3140 C C . GLU A 1 411 ? -21.969 -9.5 -17.062 1 95.31 411 GLU A C 1
ATOM 3142 O O . GLU A 1 411 ? -21.891 -9 -15.945 1 95.31 411 GLU A O 1
ATOM 3147 N N . LYS A 1 412 ? -23.109 -9.914 -17.562 1 94.75 412 LYS A N 1
ATOM 3148 C CA . LYS A 1 412 ? -24.359 -9.844 -16.812 1 94.75 412 LYS A CA 1
ATOM 3149 C C . LYS A 1 412 ? -24.312 -10.734 -15.578 1 94.75 412 LYS A C 1
ATOM 3151 O O . LYS A 1 412 ? -24.828 -10.367 -14.516 1 94.75 412 LYS A O 1
ATOM 3156 N N . TYR A 1 413 ? -23.75 -11.859 -15.766 1 95.31 413 TYR A N 1
ATOM 3157 C CA . TYR A 1 413 ? -23.625 -12.781 -14.641 1 95.31 413 TYR A CA 1
ATOM 3158 C C . TYR A 1 413 ? -22.812 -12.156 -13.516 1 95.31 413 TYR A C 1
ATOM 3160 O O . TYR A 1 413 ? -23.219 -12.203 -12.352 1 95.31 413 TYR A O 1
ATOM 3168 N N . ILE A 1 414 ? -21.703 -11.57 -13.82 1 95.19 414 ILE A N 1
ATOM 3169 C CA . ILE A 1 414 ? -20.812 -10.922 -12.867 1 95.19 414 ILE A CA 1
ATOM 3170 C C . ILE A 1 414 ? -21.531 -9.758 -12.188 1 95.19 414 ILE A C 1
ATOM 3172 O O . ILE A 1 414 ? -21.516 -9.641 -10.961 1 95.19 414 ILE A O 1
ATOM 3176 N N . ASP A 1 415 ? -22.156 -8.945 -12.992 1 93.75 415 ASP A N 1
ATOM 3177 C CA . ASP A 1 415 ? -22.781 -7.727 -12.492 1 93.75 415 ASP A CA 1
ATOM 3178 C C . ASP A 1 415 ? -23.984 -8.047 -11.617 1 93.75 415 ASP A C 1
ATOM 3180 O O . ASP A 1 415 ? -24.266 -7.328 -10.656 1 93.75 415 ASP A O 1
ATOM 3184 N N . ASN A 1 416 ? -24.688 -9.117 -11.883 1 93.25 416 ASN A N 1
ATOM 3185 C CA . ASN A 1 416 ? -25.859 -9.516 -11.086 1 93.25 416 ASN A CA 1
ATOM 3186 C C . ASN A 1 416 ? -25.453 -9.977 -9.688 1 93.25 416 ASN A C 1
ATOM 3188 O O . ASN A 1 416 ? -26.219 -9.844 -8.742 1 93.25 416 ASN A O 1
ATOM 3192 N N . LEU A 1 417 ? -24.266 -10.414 -9.609 1 92.69 417 LEU A N 1
ATOM 3193 C CA . LEU A 1 417 ? -23.812 -10.969 -8.336 1 92.69 417 LEU A CA 1
ATOM 3194 C C . LEU A 1 417 ? -23.016 -9.938 -7.551 1 92.69 417 LEU A C 1
ATOM 3196 O O . LEU A 1 417 ? -22.719 -10.141 -6.371 1 92.69 417 LEU A O 1
ATOM 3200 N N . SER A 1 418 ? -22.734 -8.836 -8.188 1 90 418 SER A N 1
ATOM 3201 C CA . SER A 1 418 ? -21.797 -7.902 -7.574 1 90 418 SER A CA 1
ATOM 3202 C C . SER A 1 418 ? -22.484 -6.594 -7.211 1 90 418 SER A C 1
ATOM 3204 O O . SER A 1 418 ? -23.422 -6.164 -7.895 1 90 418 SER A O 1
ATOM 3206 N N . GLU A 1 419 ? -22.047 -5.992 -6.137 1 82.81 419 GLU A N 1
ATOM 3207 C CA . GLU A 1 419 ? -22.594 -4.711 -5.695 1 82.81 419 GLU A CA 1
ATOM 3208 C C . GLU A 1 419 ? -22.281 -3.605 -6.707 1 82.81 419 GLU A C 1
ATOM 3210 O O . GLU A 1 419 ? -23.109 -2.705 -6.914 1 82.81 419 GLU A O 1
ATOM 3215 N N . TYR A 1 420 ? -21.156 -3.709 -7.223 1 83.38 420 TYR A N 1
ATOM 3216 C CA . TYR A 1 420 ? -20.766 -2.721 -8.227 1 83.38 420 TYR A CA 1
ATOM 3217 C C . TYR A 1 420 ? -20.594 -3.367 -9.594 1 83.38 420 TYR A C 1
ATOM 3219 O O . TYR A 1 420 ? -19.938 -4.406 -9.719 1 83.38 420 TYR A O 1
ATOM 3227 N N . ASN A 1 421 ? -21.125 -2.654 -10.555 1 88.62 421 ASN A N 1
ATOM 3228 C CA . ASN A 1 421 ? -21.062 -3.174 -11.922 1 88.62 421 ASN A CA 1
ATOM 3229 C C . ASN A 1 421 ? -19.781 -2.738 -12.625 1 88.62 421 ASN A C 1
ATOM 3231 O O . ASN A 1 421 ? -19.391 -1.573 -12.547 1 88.62 421 ASN A O 1
ATOM 3235 N N . LEU A 1 422 ? -19.141 -3.678 -13.203 1 89.88 422 LEU A N 1
ATOM 3236 C CA . LEU A 1 422 ? -17.984 -3.363 -14.023 1 89.88 422 LEU A CA 1
ATOM 3237 C C . LEU A 1 422 ? -18.406 -3.033 -15.453 1 89.88 422 LEU A C 1
ATOM 3239 O O . LEU A 1 422 ? -17.812 -2.158 -16.094 1 89.88 422 LEU A O 1
ATOM 3243 N N . GLY A 1 423 ? -19.406 -3.725 -15.914 1 89.81 423 GLY A N 1
ATOM 3244 C CA . GLY A 1 423 ? -20.016 -3.449 -17.203 1 89.81 423 GLY A CA 1
ATOM 3245 C C . GLY A 1 423 ? -19.016 -3.436 -18.344 1 89.81 423 GLY A C 1
ATOM 3246 O O . GLY A 1 423 ? -18.219 -4.359 -18.484 1 89.81 423 GLY A O 1
ATOM 3247 N N . SER A 1 424 ? -19.062 -2.359 -19.156 1 88.44 424 SER A N 1
ATOM 3248 C CA . SER A 1 424 ? -18.266 -2.25 -20.375 1 88.44 424 SER A CA 1
ATOM 3249 C C . SER A 1 424 ? -16.797 -2.061 -20.062 1 88.44 424 SER A C 1
ATOM 3251 O O . SER A 1 424 ? -15.93 -2.393 -20.875 1 88.44 424 SER A O 1
ATOM 3253 N N . PHE A 1 425 ? -16.578 -1.593 -18.906 1 89.19 425 PHE A N 1
ATOM 3254 C CA . PHE A 1 425 ? -15.195 -1.435 -18.469 1 89.19 425 PHE A CA 1
ATOM 3255 C C . PHE A 1 425 ? -14.484 -2.779 -18.438 1 89.19 425 PHE A C 1
ATOM 3257 O O . PHE A 1 425 ? -13.375 -2.914 -18.953 1 89.19 425 PHE A O 1
ATOM 3264 N N . TRP A 1 426 ? -15.148 -3.732 -17.875 1 93.69 426 TRP A N 1
ATOM 3265 C CA . TRP A 1 426 ? -14.586 -5.078 -17.797 1 93.69 426 TRP A CA 1
ATOM 3266 C C . TRP A 1 426 ? -14.43 -5.695 -19.172 1 93.69 426 TRP A C 1
ATOM 3268 O O . TRP A 1 426 ? -13.398 -6.301 -19.469 1 93.69 426 TRP A O 1
ATOM 3278 N N . LYS A 1 427 ? -15.445 -5.52 -20.047 1 93.12 427 LYS A N 1
ATOM 3279 C CA . LYS A 1 427 ? -15.414 -6.125 -21.375 1 93.12 427 LYS A CA 1
ATOM 3280 C C . LYS A 1 427 ? -14.266 -5.566 -22.203 1 93.12 427 LYS A C 1
ATOM 3282 O O . LYS A 1 427 ? -13.625 -6.305 -22.969 1 93.12 427 LYS A O 1
ATOM 3287 N N . PHE A 1 428 ? -14.008 -4.371 -21.984 1 93.81 428 PHE A N 1
ATOM 3288 C CA . PHE A 1 428 ? -12.953 -3.736 -22.766 1 93.81 428 PHE A CA 1
ATOM 3289 C C . PHE A 1 428 ? -11.578 -4.16 -22.266 1 93.81 428 PHE A C 1
ATOM 3291 O O . PHE A 1 428 ? -10.734 -4.598 -23.047 1 93.81 428 PHE A O 1
ATOM 3298 N N . PHE A 1 429 ? -11.344 -4.082 -21.047 1 94.31 429 PHE A N 1
ATOM 3299 C CA . PHE A 1 429 ? -10 -4.324 -20.531 1 94.31 429 PHE A CA 1
ATOM 3300 C C . PHE A 1 429 ? -9.703 -5.816 -20.469 1 94.31 429 PHE A C 1
ATOM 3302 O O . PHE A 1 429 ? -8.578 -6.238 -20.766 1 94.31 429 PHE A O 1
ATOM 3309 N N . ALA A 1 430 ? -10.625 -6.598 -20.156 1 95 430 ALA A N 1
ATOM 3310 C CA . ALA A 1 430 ? -10.422 -8.047 -20.156 1 95 430 ALA A CA 1
ATOM 3311 C C . ALA A 1 430 ? -10.438 -8.602 -21.578 1 95 430 ALA A C 1
ATOM 3313 O O . ALA A 1 430 ? -9.656 -9.492 -21.922 1 95 430 ALA A O 1
ATOM 3314 N N . GLY A 1 431 ? -11.32 -8.047 -22.391 1 95.94 431 GLY A N 1
ATOM 3315 C CA . GLY A 1 431 ? -11.594 -8.664 -23.672 1 95.94 431 GLY A CA 1
ATOM 3316 C C . GLY A 1 431 ? -10.711 -8.125 -24.781 1 95.94 431 GLY A C 1
ATOM 3317 O O . GLY A 1 431 ? -10.484 -8.805 -25.781 1 95.94 431 GLY A O 1
ATOM 3318 N N . ILE A 1 432 ? -10.227 -6.961 -24.625 1 95.75 432 ILE A N 1
ATOM 3319 C CA . ILE A 1 432 ? -9.477 -6.363 -25.719 1 95.75 432 ILE A CA 1
ATOM 3320 C C . ILE A 1 432 ? -8.062 -6.016 -25.266 1 95.75 432 ILE A C 1
ATOM 3322 O O . ILE A 1 432 ? -7.086 -6.523 -25.812 1 95.75 432 ILE A O 1
ATOM 3326 N N . PHE A 1 433 ? -7.98 -5.289 -24.203 1 95.12 433 PHE A N 1
ATOM 3327 C CA . PHE A 1 433 ? -6.684 -4.785 -23.766 1 95.12 433 PHE A CA 1
ATOM 3328 C C . PHE A 1 433 ? -5.793 -5.93 -23.297 1 95.12 433 PHE A C 1
ATOM 3330 O O . PHE A 1 433 ? -4.621 -6.004 -23.672 1 95.12 433 PHE A O 1
ATOM 3337 N N . SER A 1 434 ? -6.332 -6.781 -22.516 1 94.12 434 SER A N 1
ATOM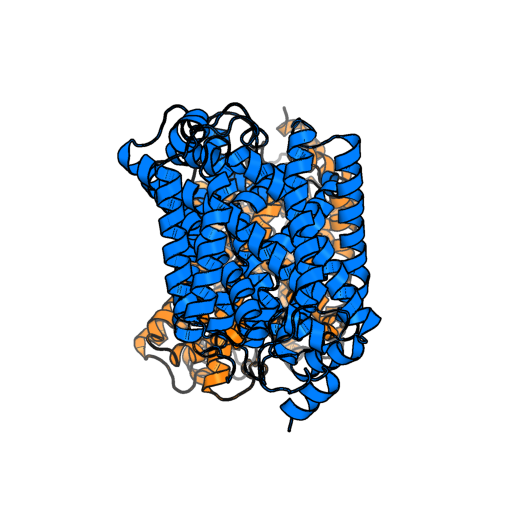 3338 C CA . SER A 1 434 ? -5.543 -7.848 -21.906 1 94.12 434 SER A CA 1
ATOM 3339 C C . SER A 1 434 ? -5.004 -8.812 -22.953 1 94.12 434 SER A C 1
ATOM 3341 O O . SER A 1 434 ? -3.807 -9.094 -22.984 1 94.12 434 SER A O 1
ATOM 3343 N N . PRO A 1 435 ? -5.848 -9.297 -23.859 1 95.06 435 PRO A N 1
ATOM 3344 C CA . PRO A 1 435 ? -5.312 -10.234 -24.859 1 95.06 435 PRO A CA 1
ATOM 3345 C C . PRO A 1 435 ? -4.32 -9.578 -25.812 1 95.06 435 PRO A C 1
ATOM 3347 O O . PRO A 1 435 ? -3.367 -10.227 -26.266 1 95.06 435 PRO A O 1
ATOM 3350 N N . LEU A 1 436 ? -4.504 -8.352 -26.109 1 95.19 436 LEU A N 1
ATOM 3351 C CA . LEU A 1 436 ? -3.561 -7.664 -26.984 1 95.19 436 LEU A CA 1
ATOM 3352 C C . LEU A 1 436 ? -2.188 -7.57 -26.328 1 95.19 436 LEU A C 1
ATOM 3354 O O . LEU A 1 436 ? -1.165 -7.801 -26.969 1 95.19 436 LEU A O 1
ATOM 3358 N N . PHE A 1 437 ? -2.209 -7.277 -25.141 1 91 437 PHE A N 1
ATOM 3359 C CA . PHE A 1 437 ? -0.947 -7.188 -24.422 1 91 437 PHE A CA 1
ATOM 3360 C C . PHE A 1 437 ? -0.282 -8.555 -24.312 1 91 437 PHE A C 1
ATOM 3362 O O . PHE A 1 437 ? 0.937 -8.672 -24.453 1 91 437 PHE A O 1
ATOM 3369 N N . LEU A 1 438 ? -1.044 -9.523 -23.969 1 91.62 438 LEU A N 1
ATOM 3370 C CA . LEU A 1 438 ? -0.501 -10.867 -23.812 1 91.62 438 LEU A CA 1
ATOM 3371 C C . LEU A 1 438 ? 0.05 -11.391 -25.125 1 91.62 438 LEU A C 1
ATOM 3373 O O . LEU A 1 438 ? 1.086 -12.062 -25.141 1 91.62 438 LEU A O 1
ATOM 3377 N N . ILE A 1 439 ? -0.68 -11.109 -26.188 1 95.12 439 ILE A N 1
ATOM 3378 C CA . ILE A 1 439 ? -0.196 -11.523 -27.5 1 95.12 439 ILE A CA 1
ATOM 3379 C C . ILE A 1 439 ? 1.128 -10.82 -27.797 1 95.12 439 ILE A C 1
ATOM 3381 O O . ILE A 1 439 ? 2.059 -11.445 -28.312 1 95.12 439 ILE A O 1
ATOM 3385 N N . TYR A 1 440 ? 1.163 -9.578 -27.453 1 92.44 440 TYR A N 1
ATOM 3386 C CA . TYR A 1 440 ? 2.414 -8.844 -27.641 1 92.44 440 TYR A CA 1
ATOM 3387 C C . TYR A 1 440 ? 3.533 -9.484 -26.812 1 92.44 440 TYR A C 1
ATOM 3389 O O . TYR A 1 440 ? 4.668 -9.586 -27.297 1 92.44 440 TYR A O 1
ATOM 3397 N N . MET A 1 441 ? 3.248 -9.867 -25.672 1 88.06 441 MET A N 1
ATOM 3398 C CA . MET A 1 441 ? 4.234 -10.5 -24.797 1 88.06 441 MET A CA 1
ATOM 3399 C C . MET A 1 441 ? 4.75 -11.797 -25.422 1 88.06 441 MET A C 1
ATOM 3401 O O . MET A 1 441 ? 5.949 -12.078 -25.375 1 88.06 441 MET A O 1
ATOM 3405 N N . ILE A 1 442 ? 3.859 -12.578 -25.969 1 91.62 442 ILE A N 1
ATOM 3406 C CA . ILE A 1 442 ? 4.223 -13.852 -26.578 1 91.62 442 ILE A CA 1
ATOM 3407 C C . ILE A 1 442 ? 5.117 -13.594 -27.797 1 91.62 442 ILE A C 1
ATOM 3409 O O . ILE A 1 442 ? 6.152 -14.242 -27.969 1 91.62 442 ILE A O 1
ATOM 3413 N N . LEU A 1 443 ? 4.719 -12.617 -28.578 1 94.25 443 LEU A N 1
ATOM 3414 C CA . LEU A 1 443 ? 5.477 -12.312 -29.797 1 94.25 443 LEU A CA 1
ATOM 3415 C C . LEU A 1 443 ? 6.859 -11.773 -29.453 1 94.25 443 LEU A C 1
ATOM 3417 O O . LEU A 1 443 ? 7.848 -12.133 -30.094 1 94.25 443 LEU A O 1
ATOM 3421 N N . ASN A 1 444 ? 6.91 -10.93 -28.484 1 90.31 444 ASN A N 1
ATOM 3422 C CA . ASN A 1 444 ? 8.203 -10.406 -28.047 1 90.31 444 ASN A CA 1
ATOM 3423 C C . ASN A 1 444 ? 9.078 -11.508 -27.469 1 90.31 444 ASN A C 1
ATOM 3425 O O . ASN A 1 444 ? 10.297 -11.492 -27.641 1 90.31 444 ASN A O 1
ATOM 3429 N N . GLY A 1 445 ? 8.508 -12.352 -26.688 1 87.94 445 GLY A N 1
ATOM 3430 C CA . GLY A 1 445 ? 9.242 -13.492 -26.156 1 87.94 445 GLY A CA 1
ATOM 3431 C C . GLY A 1 445 ? 9.781 -14.414 -27.234 1 87.94 445 GLY A C 1
ATOM 3432 O O . GLY A 1 445 ? 10.93 -14.859 -27.172 1 87.94 445 GLY A O 1
ATOM 3433 N N . ALA A 1 446 ? 8.969 -14.633 -28.219 1 91.25 446 ALA A N 1
ATOM 3434 C CA . ALA A 1 446 ? 9.383 -15.477 -29.328 1 91.25 446 ALA A CA 1
ATOM 3435 C C . ALA A 1 446 ? 10.523 -14.836 -30.109 1 91.25 446 ALA A C 1
ATOM 3437 O O . ALA A 1 446 ? 11.484 -15.508 -30.484 1 91.25 446 ALA A O 1
ATOM 3438 N N . TRP A 1 447 ? 10.344 -13.586 -30.312 1 92.19 447 TRP A N 1
ATOM 3439 C CA . TRP A 1 447 ? 11.383 -12.859 -31.047 1 92.19 447 TRP A CA 1
ATOM 3440 C C . TRP A 1 447 ? 12.711 -12.914 -30.281 1 92.19 447 TRP A C 1
ATOM 3442 O O . TRP A 1 447 ? 13.758 -13.164 -30.875 1 92.19 447 TRP A O 1
ATOM 3452 N N . THR A 1 448 ? 12.664 -12.711 -29.016 1 88.75 448 THR A N 1
ATOM 3453 C CA . THR A 1 448 ? 13.867 -12.719 -28.188 1 88.75 448 THR A CA 1
ATOM 3454 C C . THR A 1 448 ? 14.492 -14.117 -28.156 1 88.75 448 THR A C 1
ATOM 3456 O O . THR A 1 448 ? 15.711 -14.258 -28.203 1 88.75 448 THR A O 1
ATOM 3459 N N . GLU A 1 449 ? 13.68 -15.086 -28.062 1 88.56 449 GLU A N 1
ATOM 3460 C CA . GLU A 1 449 ? 14.141 -16.469 -28.047 1 88.56 449 GLU A CA 1
ATOM 3461 C C . GLU A 1 449 ? 14.844 -16.828 -29.344 1 88.56 449 GLU A C 1
ATOM 3463 O O . GLU A 1 449 ? 15.891 -17.484 -29.344 1 88.56 449 GLU A O 1
ATOM 3468 N N . LEU A 1 450 ? 14.344 -16.406 -30.422 1 89.81 450 LEU A N 1
ATOM 3469 C CA . LEU A 1 450 ? 14.852 -16.781 -31.734 1 89.81 450 LEU A CA 1
ATOM 3470 C C . LEU A 1 450 ? 16.125 -16 -32.062 1 89.81 450 LEU A C 1
ATOM 3472 O O . LEU A 1 450 ? 17 -16.516 -32.75 1 89.81 450 LEU A O 1
ATOM 3476 N N . THR A 1 451 ? 16.297 -14.805 -31.531 1 91.44 451 THR A N 1
ATOM 3477 C CA . THR A 1 451 ? 17.422 -13.953 -31.906 1 91.44 451 THR A CA 1
ATOM 3478 C C . THR A 1 451 ? 18.562 -14.109 -30.922 1 91.44 451 THR A C 1
ATOM 3480 O O . THR A 1 451 ? 19.734 -14.102 -31.312 1 91.44 451 THR A O 1
ATOM 3483 N N . LEU A 1 452 ? 18.266 -14.281 -29.625 1 88.38 452 LEU A N 1
ATOM 3484 C CA . LEU A 1 452 ? 19.312 -14.203 -28.625 1 88.38 452 LEU A CA 1
ATOM 3485 C C . LEU A 1 452 ? 19.484 -15.539 -27.906 1 88.38 452 LEU A C 1
ATOM 3487 O O . LEU A 1 452 ? 20.516 -15.789 -27.281 1 88.38 452 LEU A O 1
ATOM 3491 N N . GLY A 1 453 ? 18.562 -16.359 -27.969 1 88.31 453 GLY A N 1
ATOM 3492 C CA . GLY A 1 453 ? 18.578 -17.562 -27.156 1 88.31 453 GLY A CA 1
ATOM 3493 C C . GLY A 1 453 ? 18.328 -17.281 -25.688 1 88.31 453 GLY A C 1
ATOM 3494 O O . GLY A 1 453 ? 17.781 -16.234 -25.328 1 88.31 453 GLY A O 1
ATOM 3495 N N . TYR A 1 454 ? 18.641 -18.328 -24.812 1 90.5 454 TYR A N 1
ATOM 3496 C CA . TYR A 1 454 ? 18.391 -18.156 -23.391 1 90.5 454 TYR A CA 1
ATOM 3497 C C . TYR A 1 454 ? 19.609 -18.578 -22.562 1 90.5 454 TYR A C 1
ATOM 3499 O O . TYR A 1 454 ? 20 -19.734 -22.578 1 90.5 454 TYR A O 1
ATOM 3507 N N . GLU A 1 455 ? 20.172 -17.609 -21.828 1 88.06 455 GLU A N 1
ATOM 3508 C CA . GLU A 1 455 ? 21.234 -17.766 -20.844 1 88.06 455 GLU A CA 1
ATOM 3509 C C . GLU A 1 455 ? 22.438 -18.484 -21.453 1 88.06 455 GLU A C 1
ATOM 3511 O O . GLU A 1 455 ? 23.219 -19.125 -20.734 1 88.06 455 GLU A O 1
ATOM 3516 N N . GLY A 1 456 ? 22.547 -18.578 -22.75 1 89.62 456 GLY A N 1
ATOM 3517 C CA . GLY A 1 456 ? 23.688 -19.219 -23.391 1 89.62 456 GLY A CA 1
ATOM 3518 C C . GLY A 1 456 ? 23.625 -20.734 -23.328 1 89.62 456 GLY A C 1
ATOM 3519 O O . GLY A 1 456 ? 24.625 -21.406 -23.594 1 89.62 456 GLY A O 1
ATOM 3520 N N . TYR A 1 457 ? 22.516 -21.281 -23.016 1 93.5 457 TYR A N 1
ATOM 3521 C CA . TYR A 1 457 ? 22.359 -22.734 -22.969 1 93.5 457 TYR A CA 1
ATOM 3522 C C . TYR A 1 457 ? 22.453 -23.344 -24.359 1 93.5 457 TYR A C 1
ATOM 3524 O O . TYR A 1 457 ? 22.094 -22.703 -25.359 1 93.5 457 TYR A O 1
ATOM 3532 N N . ALA A 1 458 ? 22.844 -24.625 -24.391 1 93.81 458 ALA A N 1
ATOM 3533 C CA . ALA A 1 458 ? 22.906 -25.344 -25.656 1 93.81 458 ALA A CA 1
ATOM 3534 C C . ALA A 1 458 ? 21.5 -25.516 -26.25 1 93.81 458 ALA A C 1
ATOM 3536 O O . ALA A 1 458 ? 20.562 -25.828 -25.516 1 93.81 458 ALA A O 1
ATOM 3537 N N . PRO A 1 459 ? 21.391 -25.422 -27.562 1 92.81 459 PRO A N 1
ATOM 3538 C CA . PRO A 1 459 ? 20.094 -25.453 -28.234 1 92.81 459 PRO A CA 1
ATOM 3539 C C . PRO A 1 459 ? 19.359 -26.781 -27.984 1 92.81 459 PRO A C 1
ATOM 3541 O O . PRO A 1 459 ? 18.125 -26.797 -27.875 1 92.81 459 PRO A O 1
ATOM 3544 N N . ILE A 1 460 ? 20.062 -27.781 -27.922 1 94.12 460 ILE A N 1
ATOM 3545 C CA . ILE A 1 460 ? 19.406 -29.078 -27.75 1 94.12 460 ILE A CA 1
ATOM 3546 C C . ILE A 1 460 ? 18.672 -29.109 -26.406 1 94.12 460 ILE A C 1
ATOM 3548 O O . ILE A 1 460 ? 17.594 -29.672 -26.312 1 94.12 460 ILE A O 1
ATOM 3552 N N . PHE A 1 461 ? 19.25 -28.562 -25.406 1 94.44 461 PHE A N 1
ATOM 3553 C CA . PHE A 1 461 ? 18.625 -28.578 -24.078 1 94.44 461 PHE A CA 1
ATOM 3554 C C . PHE A 1 461 ? 17.453 -27.609 -24.031 1 94.44 461 PHE A C 1
ATOM 3556 O O . PHE A 1 461 ? 16.469 -27.859 -23.328 1 94.44 461 PHE A O 1
ATOM 3563 N N . LEU A 1 462 ? 17.562 -26.547 -24.75 1 94.19 462 LEU A N 1
ATOM 3564 C CA . LEU A 1 462 ? 16.422 -25.625 -24.875 1 94.19 462 LEU A CA 1
ATOM 3565 C C . LEU A 1 462 ? 15.266 -26.312 -25.609 1 94.19 462 LEU A C 1
ATOM 3567 O O . LEU A 1 462 ? 14.102 -26.141 -25.219 1 94.19 462 LEU A O 1
ATOM 3571 N N . LEU A 1 463 ? 15.578 -27.062 -26.594 1 93.56 463 LEU A N 1
ATOM 3572 C CA . LEU A 1 463 ? 14.547 -27.797 -27.328 1 93.56 463 LEU A CA 1
ATOM 3573 C C . LEU A 1 463 ? 13.883 -28.844 -26.438 1 93.56 463 LEU A C 1
ATOM 3575 O O . LEU A 1 463 ? 12.664 -29.016 -26.484 1 93.56 463 LEU A O 1
ATOM 3579 N N . LEU A 1 464 ? 14.672 -29.531 -25.703 1 94.38 464 LEU A N 1
ATOM 3580 C CA . LEU A 1 464 ? 14.141 -30.531 -24.797 1 94.38 464 LEU A CA 1
ATOM 3581 C C . LEU A 1 464 ? 13.281 -29.875 -23.703 1 94.38 464 LEU A C 1
ATOM 3583 O O . LEU A 1 464 ? 12.25 -30.438 -23.312 1 94.38 464 LEU A O 1
ATOM 3587 N N . SER A 1 465 ? 13.766 -28.766 -23.234 1 95.94 465 SER A N 1
ATOM 3588 C CA . SER A 1 465 ? 12.992 -28.031 -22.234 1 95.94 465 SER A CA 1
ATOM 3589 C C . SER A 1 465 ? 11.664 -27.547 -22.812 1 95.94 465 SER A C 1
ATOM 3591 O O . SER A 1 465 ? 10.641 -27.578 -22.125 1 95.94 465 SER A O 1
ATOM 3593 N N . LEU A 1 466 ? 11.695 -27.078 -24.016 1 94.31 466 LEU A N 1
ATOM 3594 C CA . LEU A 1 466 ? 10.484 -26.672 -24.719 1 94.31 466 LEU A CA 1
ATOM 3595 C C . LEU A 1 466 ? 9.547 -27.859 -24.922 1 94.31 466 LEU A C 1
ATOM 3597 O O . LEU A 1 466 ? 8.328 -27.703 -24.953 1 94.31 466 LEU A O 1
ATOM 3601 N N . GLY A 1 467 ? 10.125 -28.969 -25 1 95.06 467 GLY A N 1
ATOM 3602 C CA . GLY A 1 467 ? 9.359 -30.203 -25.188 1 95.06 467 GLY A CA 1
ATOM 3603 C C . GLY A 1 467 ? 8.375 -30.453 -24.062 1 95.06 467 GLY A C 1
ATOM 3604 O O . GLY A 1 467 ? 7.324 -31.062 -24.266 1 95.06 467 GLY A O 1
ATOM 3605 N N . ILE A 1 468 ? 8.672 -29.969 -22.938 1 95 468 ILE A N 1
ATOM 3606 C CA . ILE A 1 468 ? 7.836 -30.234 -21.766 1 95 468 ILE A CA 1
ATOM 3607 C C . ILE A 1 468 ? 6.516 -29.484 -21.891 1 95 468 ILE A C 1
ATOM 3609 O O . ILE A 1 468 ? 5.438 -30.078 -21.828 1 95 468 ILE A O 1
ATOM 3613 N N . PRO A 1 469 ? 6.551 -28.188 -22.141 1 95.12 469 PRO A N 1
ATOM 3614 C CA . PRO A 1 469 ? 5.266 -27.5 -22.359 1 95.12 469 PRO A CA 1
ATOM 3615 C C . PRO A 1 469 ? 4.551 -28 -23.609 1 95.12 469 PRO A C 1
ATOM 3617 O O . PRO A 1 469 ? 3.316 -28.016 -23.656 1 95.12 469 PRO A O 1
ATOM 3620 N N . VAL A 1 470 ? 5.25 -28.375 -24.609 1 95 470 VAL A N 1
ATOM 3621 C CA . VAL A 1 470 ? 4.633 -28.922 -25.812 1 95 470 VAL A CA 1
ATOM 3622 C C . VAL A 1 470 ? 3.945 -30.234 -25.484 1 95 470 VAL A C 1
ATOM 3624 O O . VAL A 1 470 ? 2.857 -30.516 -26 1 95 470 VAL A O 1
ATOM 3627 N N . PHE A 1 471 ? 4.625 -31.016 -24.719 1 95.25 471 PHE A N 1
ATOM 3628 C CA . PHE A 1 471 ? 3.994 -32.25 -24.25 1 95.25 471 PHE A CA 1
ATOM 3629 C C . PHE A 1 471 ? 2.713 -31.938 -23.484 1 95.25 471 PHE A C 1
ATOM 3631 O O . PHE A 1 471 ? 1.708 -32.625 -23.641 1 95.25 471 PHE A O 1
ATOM 3638 N N . GLY A 1 472 ? 2.729 -30.953 -22.672 1 95.88 472 GLY A N 1
ATOM 3639 C CA . GLY A 1 472 ? 1.518 -30.5 -22 1 95.88 472 GLY A CA 1
ATOM 3640 C C . GLY A 1 472 ? 0.404 -30.141 -22.969 1 95.88 472 GLY A C 1
ATOM 3641 O O . GLY A 1 472 ? -0.761 -30.469 -22.734 1 95.88 472 GLY A O 1
ATOM 3642 N N . LEU A 1 473 ? 0.771 -29.453 -24 1 96.19 473 LEU A N 1
ATOM 3643 C CA . LEU A 1 473 ? -0.199 -29.094 -25.031 1 96.19 473 LEU A CA 1
ATOM 3644 C C . LEU A 1 473 ? -0.79 -30.328 -25.688 1 96.19 473 LEU A C 1
ATOM 3646 O O . LEU A 1 473 ? -2 -30.406 -25.922 1 96.19 473 LEU A O 1
ATOM 3650 N N . VAL A 1 474 ? 0.011 -31.297 -25.953 1 97 474 VAL A N 1
ATOM 3651 C CA . VAL A 1 474 ? -0.443 -32.531 -26.594 1 97 474 VAL A CA 1
ATOM 3652 C C . VAL A 1 474 ? -1.404 -33.281 -25.656 1 97 474 VAL A C 1
ATOM 3654 O O . VAL A 1 474 ? -2.465 -33.719 -26.078 1 97 474 VAL A O 1
ATOM 3657 N N . VAL A 1 475 ? -1.027 -33.312 -24.438 1 96.38 475 VAL A N 1
ATOM 3658 C CA . VAL A 1 475 ? -1.886 -33.969 -23.453 1 96.38 475 VAL A CA 1
ATOM 3659 C C . VAL A 1 475 ? -3.229 -33.25 -23.391 1 96.38 475 VAL A C 1
ATOM 3661 O O . VAL A 1 475 ? -4.277 -33.875 -23.281 1 96.38 475 VAL A O 1
ATOM 3664 N N . SER A 1 476 ? -3.17 -31.953 -23.438 1 97.56 476 SER A N 1
ATOM 3665 C CA . SER A 1 476 ? -4.383 -31.156 -23.344 1 97.56 476 SER A CA 1
ATOM 3666 C C . SER A 1 476 ? -5.309 -31.406 -24.531 1 97.56 476 SER A C 1
ATOM 3668 O O . SER A 1 476 ? -6.527 -31.297 -24.406 1 97.56 476 SER A O 1
ATOM 3670 N N . LEU A 1 477 ? -4.766 -31.781 -25.672 1 96.88 477 LEU A N 1
ATOM 3671 C CA . LEU A 1 477 ? -5.551 -32.062 -26.875 1 96.88 477 LEU A CA 1
ATOM 3672 C C . LEU A 1 477 ? -6.105 -33.469 -26.844 1 96.88 477 LEU A C 1
ATOM 3674 O O . LEU A 1 477 ? -7.148 -33.75 -27.438 1 96.88 477 LEU A O 1
ATOM 3678 N N . ILE A 1 478 ? -5.52 -34.312 -26.078 1 97.12 478 ILE A N 1
ATOM 3679 C CA . ILE A 1 478 ? -5.91 -35.719 -26.031 1 97.12 478 ILE A CA 1
ATOM 3680 C C . ILE A 1 478 ? -6.977 -35.938 -24.953 1 97.12 478 ILE A C 1
ATOM 3682 O O . ILE A 1 478 ? -7.879 -36.75 -25.125 1 97.12 478 ILE A O 1
ATOM 3686 N N . MET A 1 479 ? -6.934 -35.219 -23.969 1 95.94 479 MET A N 1
ATOM 3687 C CA . MET A 1 479 ? -7.785 -35.438 -22.797 1 95.94 479 MET A CA 1
ATOM 3688 C C . MET A 1 479 ? -9.258 -35.281 -23.172 1 95.94 479 MET A C 1
ATOM 3690 O O . MET A 1 479 ? -10.094 -36.062 -22.703 1 95.94 479 MET A O 1
ATOM 3694 N N . PRO A 1 480 ? -9.57 -34.312 -24.047 1 94.81 480 PRO A N 1
ATOM 3695 C CA . PRO A 1 480 ? -10.984 -34.219 -24.406 1 94.81 480 PRO A CA 1
ATOM 3696 C C . PRO A 1 480 ? -11.508 -35.438 -25.141 1 94.81 480 PRO A C 1
ATOM 3698 O O . PRO A 1 480 ? -12.719 -35.656 -25.203 1 94.81 480 PRO A O 1
ATOM 3701 N N . MET A 1 481 ? -10.617 -36.188 -25.656 1 94.19 481 MET A N 1
ATOM 3702 C CA . MET A 1 481 ? -11.023 -37.406 -26.375 1 94.19 481 MET A CA 1
ATOM 3703 C C . MET A 1 481 ? -11.445 -38.5 -25.406 1 94.19 481 MET A C 1
ATOM 3705 O O . MET A 1 481 ? -12.141 -39.438 -25.812 1 94.19 481 MET A O 1
ATOM 3709 N N . ILE A 1 482 ? -11.055 -38.406 -24.266 1 93.5 482 ILE A N 1
ATOM 3710 C CA . ILE A 1 482 ? -11.484 -39.312 -23.219 1 93.5 482 ILE A CA 1
ATOM 3711 C C . ILE A 1 482 ? -12.859 -38.906 -22.688 1 93.5 482 ILE A C 1
ATOM 3713 O O . ILE A 1 482 ? -13.055 -37.781 -22.297 1 93.5 482 ILE A O 1
ATOM 3717 N N . PRO A 1 483 ? -13.773 -39.812 -22.641 1 91 483 PRO A N 1
ATOM 3718 C CA . PRO A 1 483 ? -15.133 -39.469 -22.219 1 91 483 PRO A CA 1
ATOM 3719 C C . PRO A 1 483 ? -15.203 -39.125 -20.719 1 91 483 PRO A C 1
ATOM 3721 O O . PRO A 1 483 ? -14.445 -39.688 -19.922 1 91 483 PRO A O 1
ATOM 3724 N N . TRP A 1 484 ? -15.961 -38.188 -20.375 1 92.69 484 TRP A N 1
ATOM 3725 C CA . TRP A 1 484 ? -16.25 -37.875 -18.984 1 92.69 484 TRP A CA 1
ATOM 3726 C C . TRP A 1 484 ? -16.891 -39.062 -18.281 1 92.69 484 TRP A C 1
ATOM 3728 O O . TRP A 1 484 ? -17.766 -39.719 -18.844 1 92.69 484 TRP A O 1
ATOM 3738 N N . ILE A 1 485 ? -16.188 -39.344 -16.938 1 80.94 485 ILE A N 1
ATOM 3739 C CA . ILE A 1 485 ? -16.688 -40.469 -16.203 1 80.94 485 ILE A CA 1
ATOM 3740 C C . ILE A 1 485 ? -17.859 -40.062 -15.312 1 80.94 485 ILE A C 1
ATOM 3742 O O . ILE A 1 485 ? -17.75 -39.094 -14.547 1 80.94 485 ILE A O 1
ATOM 3746 N N . ASP A 1 486 ? -18.703 -40.312 -15.352 1 61.22 486 ASP A N 1
ATOM 3747 C CA . ASP A 1 486 ? -20.047 -40.219 -14.789 1 61.22 486 ASP A CA 1
ATOM 3748 C C . ASP A 1 486 ? -21.094 -40.156 -15.891 1 61.22 486 ASP A C 1
ATOM 3750 O O . ASP A 1 486 ? -20.781 -39.812 -17.031 1 61.22 486 ASP A O 1
ATOM 3754 N N . LYS A 1 487 ? -22.609 -40.125 -15.391 1 45.28 487 LYS A N 1
ATOM 3755 C CA . LYS A 1 487 ? -23.875 -40.812 -15.516 1 45.28 487 LYS A CA 1
ATOM 3756 C C . LYS A 1 487 ? -24.469 -40.656 -16.906 1 45.28 487 LYS A C 1
ATOM 3758 O O . LYS A 1 487 ? -25.391 -39.875 -17.125 1 45.28 487 LYS A O 1
ATOM 3763 N N . GLY A 1 488 ? -23.734 -40.906 -18.094 1 48.5 488 GLY A N 1
ATOM 3764 C CA . GLY A 1 488 ? -24.578 -40.906 -19.281 1 48.5 488 GLY A CA 1
ATOM 3765 C C . GLY A 1 488 ? -25.109 -39.531 -19.641 1 48.5 488 GLY A C 1
ATOM 3766 O O . GLY A 1 488 ? -25.875 -39.406 -20.609 1 48.5 488 GLY A O 1
ATOM 3767 N N . ARG A 1 489 ? -24.828 -38.5 -18.484 1 54.91 489 ARG A N 1
ATOM 3768 C CA . ARG A 1 489 ? -25.562 -37.25 -18.703 1 54.91 489 ARG A CA 1
ATOM 3769 C C . ARG A 1 489 ? -24.734 -36.25 -19.484 1 54.91 489 ARG A C 1
ATOM 3771 O O . ARG A 1 489 ? -23.547 -36.094 -19.219 1 54.91 489 ARG A O 1
ATOM 3778 N N . GLU A 1 490 ? -24.812 -36.125 -20.641 1 74.25 490 GLU A N 1
ATOM 3779 C CA . GLU A 1 490 ? -24.344 -35.031 -21.484 1 74.25 490 GLU A CA 1
ATOM 3780 C C . GLU A 1 490 ? -24.047 -33.781 -20.656 1 74.25 490 GLU A C 1
ATOM 3782 O O . GLU A 1 490 ? -24.844 -33.375 -19.812 1 74.25 490 GLU A O 1
ATOM 3787 N N . ILE A 1 491 ? -22.672 -33.344 -20.766 1 87.25 491 ILE A N 1
ATOM 3788 C CA . ILE A 1 491 ? -22.297 -32.125 -20.094 1 87.25 491 ILE A CA 1
ATOM 3789 C C . ILE A 1 491 ? -23.172 -30.969 -20.578 1 87.25 491 ILE A C 1
ATOM 3791 O O . ILE A 1 491 ? -23.234 -30.703 -21.781 1 87.25 491 ILE A O 1
ATOM 3795 N N . GLU A 1 492 ? -23.781 -30.359 -19.641 1 89.44 492 GLU A N 1
ATOM 3796 C CA . GLU A 1 492 ? -24.703 -29.266 -19.953 1 89.44 492 GLU A CA 1
ATOM 3797 C C . GLU A 1 492 ? -23.938 -28.031 -20.422 1 89.44 492 GLU A C 1
ATOM 3799 O O . GLU A 1 492 ? -22.875 -27.703 -19.875 1 89.44 492 GLU A O 1
ATOM 3804 N N . GLU A 1 493 ? -24.469 -27.406 -21.359 1 92.19 493 GLU A N 1
ATOM 3805 C CA . GLU A 1 493 ? -23.938 -26.125 -21.797 1 92.19 493 GLU A CA 1
ATOM 3806 C C . GLU A 1 493 ? -24.219 -25.031 -20.766 1 92.19 493 GLU A C 1
ATOM 3808 O O . GLU A 1 493 ? -25.125 -25.156 -19.953 1 92.19 493 GLU A O 1
ATOM 3813 N N . TRP A 1 494 ? -23.453 -24.047 -20.844 1 94.12 494 TRP A N 1
ATOM 3814 C CA . TRP A 1 494 ? -23.469 -22.984 -19.844 1 94.12 494 TRP A CA 1
ATOM 3815 C C . TRP A 1 494 ? -24.875 -22.438 -19.641 1 94.12 494 TRP A C 1
ATOM 3817 O O . TRP A 1 494 ? -25.344 -22.312 -18.5 1 94.12 494 TRP A O 1
ATOM 3827 N N . ASP A 1 495 ? -25.625 -22.156 -20.75 1 92.19 495 ASP A N 1
ATOM 3828 C CA . ASP A 1 495 ? -26.953 -21.562 -20.656 1 92.19 495 ASP A CA 1
ATOM 3829 C C . ASP A 1 495 ? -27.922 -22.469 -19.922 1 92.19 495 ASP A C 1
ATOM 3831 O O . ASP A 1 495 ? -28.703 -22.016 -19.094 1 92.19 495 ASP A O 1
ATOM 3835 N N . GLU A 1 496 ? -27.844 -23.688 -20.219 1 88.88 496 GLU A N 1
ATOM 3836 C CA . GLU A 1 496 ? -28.703 -24.672 -19.562 1 88.88 496 GLU A CA 1
ATOM 3837 C C . GLU A 1 496 ? -28.312 -24.859 -18.109 1 88.88 496 GLU A C 1
ATOM 3839 O O . GLU A 1 496 ? -29.172 -24.984 -17.234 1 88.88 496 GLU A O 1
ATOM 3844 N N . PHE A 1 497 ? -27.094 -24.844 -17.922 1 89 497 PHE A N 1
ATOM 3845 C CA . PHE A 1 497 ? -26.594 -25.094 -16.578 1 89 497 PHE A CA 1
ATOM 3846 C C . PHE A 1 497 ? -26.953 -23.953 -15.641 1 89 497 PHE A C 1
ATOM 3848 O O . PHE A 1 497 ? -27.453 -24.188 -14.531 1 89 497 PHE A O 1
ATOM 3855 N N . VAL A 1 498 ? -26.672 -22.75 -16.031 1 89.06 498 VAL A N 1
ATOM 3856 C CA . VAL A 1 498 ? -26.906 -21.562 -15.203 1 89.06 498 VAL A CA 1
ATOM 3857 C C . VAL A 1 498 ? -28.406 -21.422 -14.938 1 89.06 498 VAL A C 1
ATOM 3859 O O . VAL A 1 498 ? -28.812 -21.047 -13.828 1 89.06 498 VAL A O 1
ATOM 3862 N N . LYS A 1 499 ? -29.312 -21.734 -15.914 1 82.12 499 LYS A N 1
ATOM 3863 C CA . LYS A 1 499 ? -30.766 -21.672 -15.742 1 82.12 499 LYS A CA 1
ATOM 3864 C C . LYS A 1 499 ? -31.234 -22.672 -14.68 1 82.12 499 LYS A C 1
ATOM 3866 O O . LYS A 1 499 ? -32.094 -22.344 -13.844 1 82.12 499 LYS A O 1
ATOM 3871 N N . LYS A 1 500 ? -30.672 -23.734 -14.727 1 81 500 LYS A N 1
ATOM 3872 C CA . LYS A 1 500 ? -31.031 -24.797 -13.789 1 81 500 LYS A CA 1
ATOM 3873 C C . LYS A 1 500 ? -30.562 -24.469 -12.375 1 81 500 LYS A C 1
ATOM 3875 O O . LYS A 1 500 ? -31.25 -24.766 -11.398 1 81 500 LYS A O 1
ATOM 3880 N N . ASP A 1 501 ? -29.422 -23.906 -12.352 1 76.31 501 ASP A N 1
ATOM 3881 C CA . ASP A 1 501 ? -28.828 -23.594 -11.055 1 76.31 501 ASP A CA 1
ATOM 3882 C C . ASP A 1 501 ? -29.594 -22.469 -10.367 1 76.31 501 ASP A C 1
ATOM 3884 O O . ASP A 1 501 ? -29.609 -22.375 -9.141 1 76.31 501 ASP A O 1
ATOM 3888 N N . GLU A 1 502 ? -30.203 -21.516 -11.047 1 74.56 502 GLU A N 1
ATOM 3889 C CA . GLU A 1 502 ? -31 -20.422 -10.508 1 74.56 502 GLU A CA 1
ATOM 3890 C C . GLU A 1 502 ? -32.344 -20.922 -10 1 74.56 502 GLU A C 1
ATOM 3892 O O . GLU A 1 502 ? -32.938 -20.328 -9.102 1 74.56 502 GLU A O 1
ATOM 3897 N N . GLU A 1 503 ? -32.938 -22.016 -10.609 1 65.88 503 GLU A N 1
ATOM 3898 C CA . GLU A 1 503 ? -34.219 -22.594 -10.203 1 65.88 503 GLU A CA 1
ATOM 3899 C C . GLU A 1 503 ? -34.062 -23.438 -8.93 1 65.88 503 GLU A C 1
ATOM 3901 O O . GLU A 1 503 ? -34.969 -23.453 -8.086 1 65.88 503 GLU A O 1
ATOM 3906 N N . MET B 1 1 ? 23.406 32.969 14.227 1 50.94 1 MET B N 1
ATOM 3907 C CA . MET B 1 1 ? 23.656 31.641 14.789 1 50.94 1 MET B CA 1
ATOM 3908 C C . MET B 1 1 ? 23.5 30.562 13.727 1 50.94 1 MET B C 1
ATOM 3910 O O . MET B 1 1 ? 22.719 30.719 12.781 1 50.94 1 MET B O 1
ATOM 3914 N N . ALA B 1 2 ? 24.281 29.562 13.828 1 64.81 2 ALA B N 1
ATOM 3915 C CA . ALA B 1 2 ? 24.297 28.453 12.875 1 64.81 2 ALA B CA 1
ATOM 3916 C C . ALA B 1 2 ? 23 27.656 12.93 1 64.81 2 ALA B C 1
ATOM 3918 O O . ALA B 1 2 ? 22.5 27.344 14.016 1 64.81 2 ALA B O 1
ATOM 3919 N N . ARG B 1 3 ? 22.391 27.484 11.844 1 84.19 3 ARG B N 1
ATOM 3920 C CA . ARG B 1 3 ? 21.125 26.781 11.766 1 84.19 3 ARG B CA 1
ATOM 3921 C C . ARG B 1 3 ? 21.266 25.344 12.25 1 84.19 3 ARG B C 1
ATOM 3923 O O . ARG B 1 3 ? 22.266 24.672 11.945 1 84.19 3 ARG B O 1
ATOM 3930 N N . GLU B 1 4 ? 20.328 24.938 13.102 1 88.69 4 GLU B N 1
ATOM 3931 C CA . GLU B 1 4 ? 20.344 23.562 13.602 1 88.69 4 GLU B CA 1
ATOM 3932 C C . GLU B 1 4 ? 20.25 22.562 12.461 1 88.69 4 GLU B C 1
ATOM 3934 O O . GLU B 1 4 ? 19.797 22.906 11.367 1 88.69 4 GLU B O 1
ATOM 3939 N N . GLN B 1 5 ? 20.797 21.406 12.711 1 92.25 5 GLN B N 1
ATOM 3940 C CA . GLN B 1 5 ? 20.75 20.359 11.695 1 92.25 5 GLN B CA 1
ATOM 3941 C C . GLN B 1 5 ? 20.234 19.047 12.273 1 92.25 5 GLN B C 1
ATOM 3943 O O . GLN B 1 5 ? 20.422 18.766 13.461 1 92.25 5 GLN B O 1
ATOM 3948 N N . TRP B 1 6 ? 19.578 18.328 11.438 1 94.62 6 TRP B N 1
ATOM 3949 C CA . TRP B 1 6 ? 19.172 16.969 11.805 1 94.62 6 TRP B CA 1
ATOM 3950 C C . TRP B 1 6 ? 20.391 16.094 12.109 1 94.62 6 TRP B C 1
ATOM 3952 O O . TRP B 1 6 ? 21.453 16.281 11.531 1 94.62 6 TRP B O 1
ATOM 3962 N N . ALA B 1 7 ? 20.172 15.156 13.008 1 89.56 7 ALA B N 1
ATOM 3963 C CA . ALA B 1 7 ? 21.25 14.227 13.32 1 89.56 7 ALA B CA 1
ATOM 3964 C C . ALA B 1 7 ? 21.406 13.172 12.227 1 89.56 7 ALA B C 1
ATOM 3966 O O . ALA B 1 7 ? 22.516 12.688 11.977 1 89.56 7 ALA B O 1
ATOM 3967 N N . SER B 1 8 ? 20.312 12.844 11.672 1 89.19 8 SER B N 1
ATOM 3968 C CA . SER B 1 8 ? 20.328 11.805 10.648 1 89.19 8 SER B CA 1
ATOM 3969 C C . SER B 1 8 ? 19.219 12.039 9.617 1 89.19 8 SER B C 1
ATOM 3971 O O . SER B 1 8 ? 18.234 12.719 9.898 1 89.19 8 SER B O 1
ATOM 3973 N N . LYS B 1 9 ? 19.484 11.469 8.469 1 89.94 9 LYS B N 1
ATOM 3974 C CA . LYS B 1 9 ? 18.453 11.516 7.43 1 89.94 9 LYS B CA 1
ATOM 3975 C C . LYS B 1 9 ? 17.188 10.812 7.883 1 89.94 9 LYS B C 1
ATOM 3977 O O . LYS B 1 9 ? 16.078 11.273 7.594 1 89.94 9 LYS B O 1
ATOM 3982 N N . MET B 1 10 ? 17.328 9.734 8.57 1 89.38 10 MET B N 1
ATOM 3983 C CA . MET B 1 10 ? 16.188 9.008 9.094 1 89.38 10 MET B CA 1
ATOM 3984 C C . MET B 1 10 ? 15.398 9.867 10.078 1 89.38 10 MET B C 1
ATOM 3986 O O . MET B 1 10 ? 14.164 9.828 10.094 1 89.38 10 MET B O 1
ATOM 3990 N N . GLY B 1 11 ? 16.156 10.531 10.844 1 91.56 11 GLY B N 1
ATOM 3991 C CA . GLY B 1 11 ? 15.492 11.445 11.766 1 91.56 11 GLY B CA 1
ATOM 3992 C C . GLY B 1 11 ? 14.641 12.484 11.062 1 91.56 11 GLY B C 1
ATOM 3993 O O . GLY B 1 11 ? 13.508 12.758 11.477 1 91.56 11 GLY B O 1
ATOM 3994 N N . PHE B 1 12 ? 15.203 13.016 10 1 95.06 12 PHE B N 1
ATOM 3995 C CA . PHE B 1 12 ? 14.469 13.984 9.195 1 95.06 12 PHE B CA 1
ATOM 3996 C C . PHE B 1 12 ? 13.219 13.344 8.586 1 95.06 12 PHE B C 1
ATOM 3998 O O . PHE B 1 12 ? 12.133 13.906 8.656 1 95.06 12 PHE B O 1
ATOM 4005 N N . ILE B 1 13 ? 13.359 12.18 8.016 1 94.06 13 ILE B N 1
ATOM 4006 C CA . ILE B 1 13 ? 12.266 11.508 7.332 1 94.06 13 ILE B CA 1
ATOM 4007 C C . ILE B 1 13 ? 11.148 11.188 8.328 1 94.06 13 ILE B C 1
ATOM 4009 O O . ILE B 1 13 ? 9.977 11.445 8.055 1 94.06 13 ILE B O 1
ATOM 4013 N N . LEU B 1 14 ? 11.477 10.695 9.461 1 93.31 14 LEU B N 1
ATOM 4014 C CA . LEU B 1 14 ? 10.477 10.344 10.453 1 93.31 14 LEU B CA 1
ATOM 4015 C C . LEU B 1 14 ? 9.75 11.586 10.961 1 93.31 14 LEU B C 1
ATOM 4017 O O . LEU B 1 14 ? 8.539 11.555 11.203 1 93.31 14 LEU B O 1
ATOM 4021 N N . ALA B 1 15 ? 10.516 12.633 11.109 1 95.94 15 ALA B N 1
ATOM 4022 C CA . ALA B 1 15 ? 9.898 13.883 11.547 1 95.94 15 ALA B CA 1
ATOM 4023 C C . ALA B 1 15 ? 8.938 14.422 10.492 1 95.94 15 ALA B C 1
ATOM 4025 O O . ALA B 1 15 ? 7.844 14.891 10.82 1 95.94 15 ALA B O 1
ATOM 4026 N N . ALA B 1 16 ? 9.383 14.359 9.25 1 96.5 16 ALA B N 1
ATOM 4027 C CA . ALA B 1 16 ? 8.547 14.828 8.156 1 96.5 16 ALA B CA 1
ATOM 4028 C C . ALA B 1 16 ? 7.293 13.969 8.016 1 96.5 16 ALA B C 1
ATOM 4030 O O . ALA B 1 16 ? 6.199 14.484 7.766 1 96.5 16 ALA B O 1
ATOM 4031 N N . VAL B 1 17 ? 7.461 12.719 8.156 1 95.38 17 VAL B N 1
ATOM 4032 C CA . VAL B 1 17 ? 6.32 11.812 8.133 1 95.38 17 VAL B CA 1
ATOM 4033 C C . VAL B 1 17 ? 5.406 12.094 9.328 1 95.38 17 VAL B C 1
ATOM 4035 O O . VAL B 1 17 ? 4.18 12.062 9.203 1 95.38 17 VAL B O 1
ATOM 4038 N N . GLY B 1 18 ? 6.023 12.328 10.422 1 95.25 18 GLY B N 1
ATOM 4039 C CA . GLY B 1 18 ? 5.25 12.68 11.602 1 95.25 18 GLY B CA 1
ATOM 4040 C C . GLY B 1 18 ? 4.418 13.938 11.422 1 95.25 18 GLY B C 1
ATOM 4041 O O . GLY B 1 18 ? 3.34 14.07 12 1 95.25 18 GLY B O 1
ATOM 4042 N N . SER B 1 19 ? 4.938 14.789 10.664 1 95.31 19 SER B N 1
ATOM 4043 C CA . SER B 1 19 ? 4.191 16 10.336 1 95.31 19 SER B CA 1
ATOM 4044 C C . SER B 1 19 ? 3.029 15.703 9.398 1 95.31 19 SER B C 1
ATOM 4046 O O . SER B 1 19 ? 1.948 16.281 9.539 1 95.31 19 SER B O 1
ATOM 4048 N N . ALA B 1 20 ? 3.287 14.82 8.484 1 93.94 20 ALA B N 1
ATOM 4049 C CA . ALA B 1 20 ? 2.305 14.508 7.449 1 93.94 20 ALA B CA 1
ATOM 4050 C C . ALA B 1 20 ? 1.215 13.586 7.984 1 93.94 20 ALA B C 1
ATOM 4052 O O . ALA B 1 20 ? 0.029 13.789 7.719 1 93.94 20 ALA B O 1
ATOM 4053 N N . VAL B 1 21 ? 1.644 12.617 8.734 1 93.69 21 VAL B N 1
ATOM 4054 C CA . VAL B 1 21 ? 0.697 11.664 9.305 1 93.69 21 VAL B CA 1
ATOM 4055 C C . VAL B 1 21 ? 0.04 12.258 10.547 1 93.69 21 VAL B C 1
ATOM 4057 O O . VAL B 1 21 ? 0.689 12.43 11.578 1 93.69 21 VAL B O 1
ATOM 4060 N N . GLY B 1 22 ? -1.192 12.547 10.469 1 92.12 22 GLY B N 1
ATOM 4061 C CA . GLY B 1 22 ? -1.934 13.133 11.57 1 92.12 22 GLY B CA 1
ATOM 4062 C C . GLY B 1 22 ? -3.344 12.586 11.703 1 92.12 22 GLY B C 1
ATOM 4063 O O . GLY B 1 22 ? -3.594 11.422 11.391 1 92.12 22 GLY B O 1
ATOM 4064 N N . LEU B 1 23 ? -4.184 13.406 12.258 1 88.62 23 LEU B N 1
ATOM 4065 C CA . LEU B 1 23 ? -5.57 13.031 12.492 1 88.62 23 LEU B CA 1
ATOM 4066 C C . LEU B 1 23 ? -6.301 12.781 11.18 1 88.62 23 LEU B C 1
ATOM 4068 O O . LEU B 1 23 ? -7.148 11.891 11.094 1 88.62 23 LEU B O 1
ATOM 4072 N N . GLY B 1 24 ? -5.891 13.469 10.234 1 87.38 24 GLY B N 1
ATOM 4073 C CA . GLY B 1 24 ? -6.516 13.344 8.93 1 87.38 24 GLY B CA 1
ATOM 4074 C C . GLY B 1 24 ? -6.297 11.984 8.289 1 87.38 24 GLY B C 1
ATOM 4075 O O . GLY B 1 24 ? -7.156 11.492 7.555 1 87.38 24 GLY B O 1
ATOM 4076 N N . ASN B 1 25 ? -5.254 11.359 8.562 1 92.25 25 ASN B N 1
ATOM 4077 C CA . ASN B 1 25 ? -4.965 10.031 8.023 1 92.25 25 ASN B CA 1
ATOM 4078 C C . ASN B 1 25 ? -5.82 8.961 8.68 1 92.25 25 ASN B C 1
ATOM 4080 O O . ASN B 1 25 ? -6.141 7.945 8.055 1 92.25 25 ASN B O 1
ATOM 4084 N N . ILE B 1 26 ? -6.164 9.203 9.867 1 89.5 26 ILE B N 1
ATOM 4085 C CA . ILE B 1 26 ? -6.82 8.156 10.641 1 89.5 26 ILE B CA 1
ATOM 4086 C C . ILE B 1 26 ? -8.336 8.25 10.461 1 89.5 26 ILE B C 1
ATOM 4088 O O . ILE B 1 26 ? -9.016 7.234 10.32 1 89.5 26 ILE B O 1
ATOM 4092 N N . TRP B 1 27 ? -8.875 9.422 10.414 1 87.38 27 TRP B N 1
ATOM 4093 C CA . TRP B 1 27 ? -10.328 9.406 10.32 1 87.38 27 TRP B CA 1
ATOM 4094 C C . TRP B 1 27 ? -10.805 10.133 9.062 1 87.38 27 TRP B C 1
ATOM 4096 O O . TRP B 1 27 ? -11.812 9.758 8.469 1 87.38 27 TRP B O 1
ATOM 4106 N N . ARG B 1 28 ? -10.078 11.203 8.711 1 88.38 28 ARG B N 1
ATOM 4107 C CA . ARG B 1 28 ? -10.586 11.969 7.578 1 88.38 28 ARG B CA 1
ATOM 4108 C C . ARG B 1 28 ? -10.445 11.188 6.277 1 88.38 28 ARG B C 1
ATOM 4110 O O . ARG B 1 28 ? -11.367 11.164 5.457 1 88.38 28 ARG B O 1
ATOM 4117 N N . PHE B 1 29 ? -9.305 10.594 6.035 1 93.12 29 PHE B N 1
ATOM 4118 C CA . PHE B 1 29 ? -9.078 9.812 4.828 1 93.12 29 PHE B CA 1
ATOM 4119 C C . PHE B 1 29 ? -10.109 8.695 4.699 1 93.12 29 PHE B C 1
ATOM 4121 O O . PHE B 1 29 ? -10.766 8.57 3.668 1 93.12 29 PHE B O 1
ATOM 4128 N N . PRO B 1 30 ? -10.258 7.902 5.734 1 93.12 30 PRO B N 1
ATOM 4129 C CA . PRO B 1 30 ? -11.273 6.855 5.602 1 93.12 30 PRO B CA 1
ATOM 4130 C C . PRO B 1 30 ? -12.68 7.414 5.391 1 93.12 30 PRO B C 1
ATOM 4132 O O . PRO B 1 30 ? -13.484 6.812 4.672 1 93.12 30 PRO B O 1
ATOM 4135 N N . TYR B 1 31 ? -12.945 8.508 5.988 1 89.94 31 TYR B N 1
ATOM 4136 C CA . TYR B 1 31 ? -14.258 9.117 5.797 1 89.94 31 TYR B CA 1
ATOM 4137 C C . TYR B 1 31 ? -14.453 9.539 4.344 1 89.94 31 TYR B C 1
ATOM 4139 O O . TYR B 1 31 ? -15.523 9.336 3.771 1 89.94 31 TYR B O 1
ATOM 4147 N N . MET B 1 32 ? -13.422 10.172 3.814 1 90.69 32 MET B N 1
ATOM 4148 C CA . MET B 1 32 ? -13.5 10.586 2.416 1 90.69 32 MET B CA 1
ATOM 4149 C C . MET B 1 32 ? -13.664 9.375 1.501 1 90.69 32 MET B C 1
ATOM 4151 O O . MET B 1 32 ? -14.422 9.422 0.532 1 90.69 32 MET B O 1
ATOM 4155 N N . ALA B 1 33 ? -12.914 8.344 1.82 1 92.25 33 ALA B N 1
ATOM 4156 C CA . ALA B 1 33 ? -13.062 7.117 1.045 1 92.25 33 ALA B CA 1
ATOM 4157 C C . ALA B 1 33 ? -14.477 6.547 1.177 1 92.25 33 ALA B C 1
ATOM 4159 O O . ALA B 1 33 ? -15.062 6.102 0.191 1 92.25 33 ALA B O 1
ATOM 4160 N N . TYR B 1 34 ? -14.984 6.586 2.363 1 89.88 34 TYR B N 1
ATOM 4161 C CA . TYR B 1 34 ? -16.328 6.102 2.662 1 89.88 34 TYR B CA 1
ATOM 4162 C C . TYR B 1 34 ? -17.375 6.891 1.883 1 89.88 34 TYR B C 1
ATOM 4164 O O . TYR B 1 34 ? -18.266 6.305 1.264 1 89.88 34 TYR B O 1
ATOM 4172 N N . GLU B 1 35 ? -17.203 8.133 1.809 1 88.5 35 GLU B N 1
ATOM 4173 C CA . GLU B 1 35 ? -18.172 9.016 1.19 1 88.5 35 GLU B CA 1
ATOM 4174 C C . GLU B 1 35 ? -18.078 8.969 -0.332 1 88.5 35 GLU B C 1
ATOM 4176 O O . GLU B 1 35 ? -19.078 9.195 -1.027 1 88.5 35 GLU B O 1
ATOM 4181 N N . ASN B 1 36 ? -16.891 8.656 -0.794 1 91.19 36 ASN B N 1
ATOM 4182 C CA . ASN B 1 36 ? -16.672 8.742 -2.234 1 91.19 36 ASN B CA 1
ATOM 4183 C C . ASN B 1 36 ? -16.609 7.355 -2.873 1 91.19 36 ASN B C 1
ATOM 4185 O O . ASN B 1 36 ? -15.875 7.141 -3.84 1 91.19 36 ASN B O 1
ATOM 4189 N N . GLY B 1 37 ? -17.266 6.379 -2.342 1 85.38 37 GLY B N 1
ATOM 4190 C CA . GLY B 1 37 ? -17.422 5.098 -3.01 1 85.38 37 GLY B CA 1
ATOM 4191 C C . GLY B 1 37 ? -16.266 4.148 -2.754 1 85.38 37 GLY B C 1
ATOM 4192 O O . GLY B 1 37 ? -15.891 3.359 -3.627 1 85.38 37 GLY B O 1
ATOM 4193 N N . GLY B 1 38 ? -15.641 4.309 -1.659 1 87.5 38 GLY B N 1
ATOM 4194 C CA . GLY B 1 38 ? -14.617 3.355 -1.249 1 87.5 38 GLY B CA 1
ATOM 4195 C C . GLY B 1 38 ? -13.414 3.332 -2.174 1 87.5 38 GLY B C 1
ATOM 4196 O O . GLY B 1 38 ? -12.734 4.348 -2.342 1 87.5 38 GLY B O 1
ATOM 4197 N N . GLY B 1 39 ? -13.312 2.229 -2.898 1 89.75 39 GLY B N 1
ATOM 4198 C CA . GLY B 1 39 ? -12.156 2.027 -3.764 1 89.75 39 GLY B CA 1
ATOM 4199 C C . GLY B 1 39 ? -12.055 3.061 -4.867 1 89.75 39 GLY B C 1
ATOM 4200 O O . GLY B 1 39 ? -10.953 3.348 -5.355 1 89.75 39 GLY B O 1
ATOM 4201 N N . ALA B 1 40 ? -13.141 3.604 -5.293 1 91.5 40 ALA B N 1
ATOM 4202 C CA . ALA B 1 40 ? -13.117 4.617 -6.344 1 91.5 40 ALA B CA 1
ATOM 4203 C C . ALA B 1 40 ? -12.32 5.844 -5.91 1 91.5 40 ALA B C 1
ATOM 4205 O O . ALA B 1 40 ? -11.648 6.477 -6.727 1 91.5 40 ALA B O 1
ATOM 4206 N N . PHE B 1 41 ? -12.352 6.18 -4.68 1 94.44 41 PHE B N 1
ATOM 4207 C CA . PHE B 1 41 ? -11.648 7.328 -4.121 1 94.44 41 PHE B CA 1
ATOM 4208 C C . PHE B 1 41 ? -10.141 7.133 -4.207 1 94.44 41 PHE B C 1
ATOM 4210 O O . PHE B 1 41 ? -9.398 8.094 -4.398 1 94.44 41 PHE B O 1
ATOM 4217 N N . LEU B 1 42 ? -9.688 5.906 -4.141 1 93.06 42 LEU B N 1
ATOM 4218 C CA . LEU B 1 42 ? -8.266 5.594 -4.082 1 93.06 42 LEU B CA 1
ATOM 4219 C C . LEU B 1 42 ? -7.574 5.941 -5.398 1 93.06 42 LEU B C 1
ATOM 4221 O O . LEU B 1 42 ? -6.402 6.324 -5.406 1 93.06 42 LEU B O 1
ATOM 4225 N N . ILE B 1 43 ? -8.242 5.898 -6.445 1 90.75 43 ILE B N 1
ATOM 4226 C CA . ILE B 1 43 ? -7.66 6.137 -7.762 1 90.75 43 ILE B CA 1
ATOM 4227 C C . ILE B 1 43 ? -7.266 7.605 -7.891 1 90.75 43 ILE B C 1
ATOM 4229 O O . ILE B 1 43 ? -6.086 7.922 -8.07 1 90.75 43 ILE B O 1
ATOM 4233 N N . PRO B 1 44 ? -8.242 8.516 -7.754 1 93.06 44 PRO B N 1
ATOM 4234 C CA . PRO B 1 44 ? -7.812 9.914 -7.805 1 93.06 44 PRO B CA 1
ATOM 4235 C C . PRO B 1 44 ? -6.852 10.289 -6.68 1 93.06 44 PRO B C 1
ATOM 4237 O O . PRO B 1 44 ? -6 11.156 -6.852 1 93.06 44 PRO B O 1
ATOM 4240 N N . TYR B 1 45 ? -6.98 9.672 -5.555 1 93.94 45 TYR B N 1
ATOM 4241 C CA . TYR B 1 45 ? -6.09 9.922 -4.426 1 93.94 45 TYR B CA 1
ATOM 4242 C C . TYR B 1 45 ? -4.641 9.648 -4.809 1 93.94 45 TYR B C 1
ATOM 4244 O O . TYR B 1 45 ? -3.756 10.461 -4.539 1 93.94 45 TYR B O 1
ATOM 4252 N N . PHE B 1 46 ? -4.375 8.586 -5.52 1 91.44 46 PHE B N 1
ATOM 4253 C CA . PHE B 1 46 ? -3.021 8.227 -5.918 1 91.44 46 PHE B CA 1
ATOM 4254 C C . PHE B 1 46 ? -2.543 9.109 -7.066 1 91.44 46 PHE B C 1
ATOM 4256 O O . PHE B 1 46 ? -1.358 9.438 -7.148 1 91.44 46 PHE B O 1
ATOM 4263 N N . VAL B 1 47 ? -3.418 9.445 -7.887 1 90 47 VAL B N 1
ATOM 4264 C CA . VAL B 1 47 ? -3.074 10.359 -8.977 1 90 47 VAL B CA 1
ATOM 4265 C C . VAL B 1 47 ? -2.656 11.711 -8.398 1 90 47 VAL B C 1
ATOM 4267 O O . VAL B 1 47 ? -1.638 12.273 -8.805 1 90 47 VAL B O 1
ATOM 4270 N N . ALA B 1 48 ? -3.439 12.148 -7.469 1 93.81 48 ALA B N 1
ATOM 4271 C CA . ALA B 1 48 ? -3.143 13.414 -6.812 1 93.81 48 ALA B CA 1
ATOM 4272 C C . ALA B 1 48 ? -1.814 13.352 -6.066 1 93.81 48 ALA B C 1
ATOM 4274 O O . ALA B 1 48 ? -1.058 14.328 -6.043 1 93.81 48 ALA B O 1
ATOM 4275 N N . LEU B 1 49 ? -1.57 12.234 -5.469 1 94.75 49 LEU B N 1
ATOM 4276 C CA . LEU B 1 49 ? -0.33 12.055 -4.723 1 94.75 49 LEU B CA 1
ATOM 4277 C C . LEU B 1 49 ? 0.88 12.156 -5.645 1 94.75 49 LEU B C 1
ATOM 4279 O O . LEU B 1 49 ? 1.818 12.906 -5.359 1 94.75 49 LEU B O 1
ATOM 4283 N N . LEU B 1 50 ? 0.85 11.516 -6.766 1 90.88 50 LEU B N 1
ATOM 4284 C CA . LEU B 1 50 ? 2.004 11.375 -7.648 1 90.88 50 LEU B CA 1
ATOM 4285 C C . LEU B 1 50 ? 2.256 12.664 -8.422 1 90.88 50 LEU B C 1
ATOM 4287 O O . LEU B 1 50 ? 3.406 13.062 -8.609 1 90.88 50 LEU B O 1
ATOM 4291 N N . PHE B 1 51 ? 1.172 13.32 -8.797 1 90.62 51 PHE B N 1
ATOM 4292 C CA . PHE B 1 51 ? 1.354 14.383 -9.781 1 90.62 51 PHE B CA 1
ATOM 4293 C C . PHE B 1 51 ? 1.262 15.758 -9.117 1 90.62 51 PHE B C 1
ATOM 4295 O O . PHE B 1 51 ? 1.698 16.75 -9.688 1 90.62 51 PHE B O 1
ATOM 4302 N N . VAL B 1 52 ? 0.738 15.75 -7.961 1 93.31 52 VAL B N 1
ATOM 4303 C CA . VAL B 1 52 ? 0.593 17.047 -7.312 1 93.31 52 VAL B CA 1
ATOM 4304 C C . VAL B 1 52 ? 1.299 17.031 -5.957 1 93.31 52 VAL B C 1
ATOM 4306 O O . VAL B 1 52 ? 2.246 17.781 -5.734 1 93.31 52 VAL B O 1
ATOM 4309 N N . GLY B 1 53 ? 0.904 16.125 -5.125 1 95.31 53 GLY B N 1
ATOM 4310 C CA . GLY B 1 53 ? 1.434 16.062 -3.77 1 95.31 53 GLY B CA 1
ATOM 4311 C C . GLY B 1 53 ? 2.949 16 -3.725 1 95.31 53 GLY B C 1
ATOM 4312 O O . GLY B 1 53 ? 3.6 16.875 -3.154 1 95.31 53 GLY B O 1
ATOM 4313 N N . ILE B 1 54 ? 3.525 15.062 -4.398 1 96.25 54 ILE B N 1
ATOM 4314 C CA . ILE B 1 54 ? 4.965 14.828 -4.371 1 96.25 54 ILE B CA 1
ATOM 4315 C C . ILE B 1 54 ? 5.688 15.984 -5.062 1 96.25 54 ILE B C 1
ATOM 4317 O O . ILE B 1 54 ? 6.738 16.438 -4.602 1 96.25 54 ILE B O 1
ATOM 4321 N N . MET B 1 55 ? 5.121 16.5 -6.117 1 95.94 55 MET B N 1
ATOM 4322 C CA . MET B 1 55 ? 5.754 17.562 -6.879 1 95.94 55 MET B CA 1
ATOM 4323 C C . MET B 1 55 ? 5.812 18.859 -6.062 1 95.94 55 MET B C 1
ATOM 4325 O O . MET B 1 55 ? 6.812 19.578 -6.098 1 95.94 55 MET B O 1
ATOM 4329 N N . VAL B 1 56 ? 4.797 19.078 -5.363 1 96.19 56 VAL B N 1
ATOM 4330 C CA . VAL B 1 56 ? 4.781 20.281 -4.527 1 96.19 56 VAL B CA 1
ATOM 4331 C C . VAL B 1 56 ? 5.664 20.062 -3.299 1 96.19 56 VAL B C 1
ATOM 4333 O O . VAL B 1 56 ? 6.309 21 -2.82 1 96.19 56 VAL B O 1
ATOM 4336 N N . MET B 1 57 ? 5.695 18.891 -2.809 1 97.19 57 MET B N 1
ATOM 4337 C CA . MET B 1 57 ? 6.605 18.547 -1.717 1 97.19 57 MET B CA 1
ATOM 4338 C C . MET B 1 57 ? 8.055 18.812 -2.119 1 97.19 57 MET B C 1
ATOM 4340 O O . MET B 1 57 ? 8.82 19.375 -1.343 1 97.19 57 MET B O 1
ATOM 4344 N N . VAL B 1 58 ? 8.422 18.422 -3.297 1 97.06 58 VAL B N 1
ATOM 4345 C CA . VAL B 1 58 ? 9.773 18.672 -3.793 1 97.06 58 VAL B CA 1
ATOM 4346 C C . VAL B 1 58 ? 10.062 20.172 -3.816 1 97.06 58 VAL B C 1
ATOM 4348 O O . VAL B 1 58 ? 11.156 20.609 -3.455 1 97.06 58 VAL B O 1
ATOM 4351 N N . LEU B 1 59 ? 9.109 20.875 -4.219 1 97.31 59 LEU B N 1
ATOM 4352 C CA . LEU B 1 59 ? 9.258 22.328 -4.273 1 97.31 59 LEU B CA 1
ATOM 4353 C C . LEU B 1 59 ? 9.531 22.891 -2.887 1 97.31 59 LEU B C 1
ATOM 4355 O O . LEU B 1 59 ? 10.469 23.672 -2.705 1 97.31 59 LEU B O 1
ATOM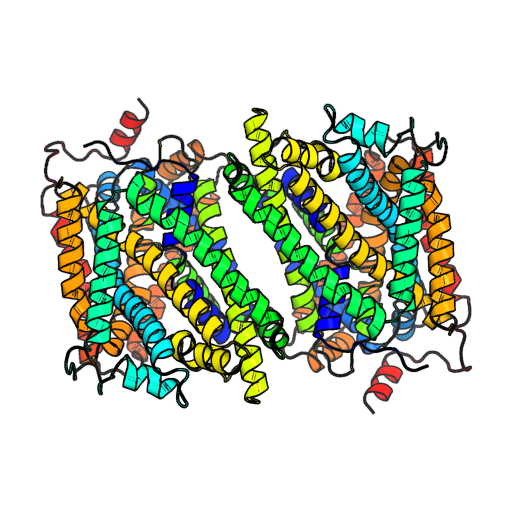 4359 N N . GLU B 1 60 ? 8.734 22.531 -1.935 1 97.5 60 GLU B N 1
ATOM 4360 C CA . GLU B 1 60 ? 8.891 23.094 -0.595 1 97.5 60 GLU B CA 1
ATOM 4361 C C . GLU B 1 60 ? 10.211 22.641 0.04 1 97.5 60 GLU B C 1
ATOM 4363 O O . GLU B 1 60 ? 10.859 23.422 0.738 1 97.5 60 GLU B O 1
ATOM 4368 N N . LEU B 1 61 ? 10.523 21.406 -0.201 1 97.81 61 LEU B N 1
ATOM 4369 C CA . LEU B 1 61 ? 11.805 20.938 0.309 1 97.81 61 LEU B CA 1
ATOM 4370 C C . LEU B 1 61 ? 12.953 21.719 -0.322 1 97.81 61 LEU B C 1
ATOM 4372 O O . LEU B 1 61 ? 13.93 22.062 0.356 1 97.81 61 LEU B O 1
ATOM 4376 N N . ALA B 1 62 ? 12.852 22 -1.604 1 97.38 62 ALA B N 1
ATOM 4377 C CA . ALA B 1 62 ? 13.883 22.766 -2.309 1 97.38 62 ALA B CA 1
ATOM 4378 C C . ALA B 1 62 ? 13.969 24.188 -1.783 1 97.38 62 ALA B C 1
ATOM 4380 O O . ALA B 1 62 ? 15.062 24.75 -1.656 1 97.38 62 ALA B O 1
ATOM 4381 N N . LEU B 1 63 ? 12.891 24.766 -1.53 1 97.5 63 LEU B N 1
ATOM 4382 C CA . LEU B 1 63 ? 12.867 26.125 -1.008 1 97.5 63 LEU B CA 1
ATOM 4383 C C . LEU B 1 63 ? 13.578 26.219 0.337 1 97.5 63 LEU B C 1
ATOM 4385 O O . LEU B 1 63 ? 14.445 27.062 0.535 1 97.5 63 LEU B O 1
ATOM 4389 N N . GLY B 1 64 ? 13.195 25.359 1.188 1 97.5 64 GLY B N 1
ATOM 4390 C CA . GLY B 1 64 ? 13.836 25.359 2.496 1 97.5 64 GLY B CA 1
ATOM 4391 C C . GLY B 1 64 ? 15.305 25 2.447 1 97.5 64 GLY B C 1
ATOM 4392 O O . GLY B 1 64 ? 16.125 25.672 3.078 1 97.5 64 GLY B O 1
ATOM 4393 N N . HIS B 1 65 ? 15.602 24 1.697 1 97.38 65 HIS B N 1
ATOM 4394 C CA . HIS B 1 65 ? 16.969 23.484 1.641 1 97.38 65 HIS B CA 1
ATOM 4395 C C . HIS B 1 65 ? 17.906 24.484 0.967 1 97.38 65 HIS B C 1
ATOM 4397 O O . HIS B 1 65 ? 19.031 24.703 1.426 1 97.38 65 HIS B O 1
ATOM 4403 N N . SER B 1 66 ? 17.484 25.109 -0.07 1 96.44 66 SER B N 1
ATOM 4404 C CA . SER B 1 66 ? 18.344 25.984 -0.854 1 96.44 66 SER B CA 1
ATOM 4405 C C . SER B 1 66 ? 18.516 27.344 -0.173 1 96.44 66 SER B C 1
ATOM 4407 O O . SER B 1 66 ? 19.531 28.016 -0.376 1 96.44 66 SER B O 1
ATOM 4409 N N . THR B 1 67 ? 17.578 27.703 0.623 1 96.06 67 THR B N 1
ATOM 4410 C CA . THR B 1 67 ? 17.625 29.031 1.216 1 96.06 67 THR B CA 1
ATOM 4411 C C . THR B 1 67 ? 18.031 28.953 2.688 1 96.06 67 THR B C 1
ATOM 4413 O O . THR B 1 67 ? 18.328 29.969 3.311 1 96.06 67 THR B O 1
ATOM 4416 N N . LYS B 1 68 ? 17.953 27.766 3.219 1 95.88 68 LYS B N 1
ATOM 4417 C CA . LYS B 1 68 ? 18.297 27.531 4.617 1 95.88 68 LYS B CA 1
ATOM 4418 C C . LYS B 1 68 ? 17.516 28.469 5.535 1 95.88 68 LYS B C 1
ATOM 4420 O O . LYS B 1 68 ? 18.094 29.062 6.457 1 95.88 68 LYS B O 1
ATOM 4425 N N . GLY B 1 69 ? 16.297 28.672 5.195 1 95.69 69 GLY B N 1
ATOM 4426 C CA . GLY B 1 69 ? 15.453 29.562 5.957 1 95.69 69 GLY B CA 1
ATOM 4427 C C . GLY B 1 69 ? 14.031 29.062 6.121 1 95.69 69 GLY B C 1
ATOM 4428 O O . GLY B 1 69 ? 13.625 28.109 5.445 1 95.69 69 GLY B O 1
ATOM 4429 N N . SER B 1 70 ? 13.383 29.703 7.117 1 97.56 70 SER B N 1
ATOM 4430 C CA . SER B 1 70 ? 11.945 29.469 7.242 1 97.56 70 SER B CA 1
ATOM 4431 C C . SER B 1 70 ? 11.188 29.984 6.027 1 97.56 70 SER B C 1
ATOM 4433 O O . SER B 1 70 ? 11.781 30.594 5.133 1 97.56 70 SER B O 1
ATOM 4435 N N . ALA B 1 71 ? 9.859 29.766 6.012 1 98.12 71 ALA B N 1
ATOM 4436 C CA . ALA B 1 71 ? 9.062 30.094 4.832 1 98.12 71 ALA B CA 1
ATOM 4437 C C . ALA B 1 71 ? 9.18 31.562 4.477 1 98.12 71 ALA B C 1
ATOM 4439 O O . ALA B 1 71 ? 9.43 31.922 3.32 1 98.12 71 ALA B O 1
ATOM 4440 N N . PRO B 1 72 ? 9.102 32.5 5.453 1 97.88 72 PRO B N 1
ATOM 4441 C CA . PRO B 1 72 ? 9.25 33.906 5.094 1 97.88 72 PRO B CA 1
ATOM 4442 C C . PRO B 1 72 ? 10.648 34.25 4.586 1 97.88 72 PRO B C 1
ATOM 4444 O O . PRO B 1 72 ? 10.797 34.969 3.605 1 97.88 72 PRO B O 1
ATOM 4447 N N . LEU B 1 73 ? 11.641 33.719 5.18 1 96.69 73 LEU B N 1
ATOM 4448 C CA . LEU B 1 73 ? 13.016 33.969 4.758 1 96.69 73 LEU B CA 1
ATOM 4449 C C . LEU B 1 73 ? 13.281 33.344 3.387 1 96.69 73 LEU B C 1
ATOM 4451 O O . LEU B 1 73 ? 13.977 33.938 2.559 1 96.69 73 LEU B O 1
ATOM 4455 N N . ALA B 1 74 ? 12.766 32.219 3.217 1 97.38 74 ALA B N 1
ATOM 4456 C CA . ALA B 1 74 ? 12.961 31.516 1.943 1 97.38 74 ALA B CA 1
ATOM 4457 C C . ALA B 1 74 ? 12.383 32.312 0.788 1 97.38 74 ALA B C 1
ATOM 4459 O O . ALA B 1 74 ? 13.047 32.531 -0.228 1 97.38 74 ALA B O 1
ATOM 4460 N N . LEU B 1 75 ? 11.156 32.781 0.972 1 97.56 75 LEU B N 1
ATOM 4461 C CA . LEU B 1 75 ? 10.508 33.531 -0.102 1 97.56 75 LEU B CA 1
ATOM 4462 C C . LEU B 1 75 ? 11.109 34.906 -0.24 1 97.56 75 LEU B C 1
ATOM 4464 O O . LEU B 1 75 ? 11.172 35.469 -1.343 1 97.56 75 LEU B O 1
ATOM 4468 N N . ARG B 1 76 ? 11.609 35.406 0.802 1 96.25 76 ARG B N 1
ATOM 4469 C CA . ARG B 1 76 ? 12.32 36.688 0.75 1 96.25 76 ARG B CA 1
ATOM 4470 C C . ARG B 1 76 ? 13.586 36.594 -0.083 1 96.25 76 ARG B C 1
ATOM 4472 O O . ARG B 1 76 ? 13.969 37.531 -0.781 1 96.25 76 ARG B O 1
ATOM 4479 N N . ARG B 1 77 ? 14.258 35.5 0.026 1 95.31 77 ARG B N 1
ATOM 4480 C CA . ARG B 1 77 ? 15.492 35.281 -0.717 1 95.31 77 ARG B CA 1
ATOM 4481 C C . ARG B 1 77 ? 15.219 35.125 -2.207 1 95.31 77 ARG B C 1
ATOM 4483 O O . ARG B 1 77 ? 16.078 35.406 -3.041 1 95.31 77 ARG B O 1
ATOM 4490 N N . LEU B 1 78 ? 14 34.688 -2.49 1 96.12 78 LEU B N 1
ATOM 4491 C CA . LEU B 1 78 ? 13.633 34.562 -3.898 1 96.12 78 LEU B CA 1
ATOM 4492 C C . LEU B 1 78 ? 13.359 35.969 -4.488 1 96.12 78 LEU B C 1
ATOM 4494 O O . LEU B 1 78 ? 13.508 36.156 -5.695 1 96.12 78 LEU B O 1
ATOM 4498 N N . GLY B 1 79 ? 12.875 36.812 -3.646 1 94.5 79 GLY B N 1
ATOM 4499 C CA . GLY B 1 79 ? 12.57 38.188 -4.004 1 94.5 79 GLY B CA 1
ATOM 4500 C C . GLY B 1 79 ? 12.055 39 -2.84 1 94.5 79 GLY B C 1
ATOM 4501 O O . GLY B 1 79 ? 11.312 38.5 -1.998 1 94.5 79 GLY B O 1
ATOM 4502 N N . LYS B 1 80 ? 12.391 40.25 -2.863 1 91.62 80 LYS B N 1
ATOM 4503 C CA . LYS B 1 80 ? 12.078 41.156 -1.741 1 91.62 80 LYS B CA 1
ATOM 4504 C C . LYS B 1 80 ? 10.57 41.281 -1.559 1 91.62 80 LYS B C 1
ATOM 4506 O O . LYS B 1 80 ? 10.086 41.469 -0.435 1 91.62 80 LYS B O 1
ATOM 4511 N N . ASN B 1 81 ? 9.828 41.125 -2.621 1 95 81 ASN B N 1
ATOM 4512 C CA . ASN B 1 81 ? 8.398 41.406 -2.584 1 95 81 ASN B CA 1
ATOM 4513 C C . ASN B 1 81 ? 7.594 40.156 -2.225 1 95 81 ASN B C 1
ATOM 4515 O O . ASN B 1 81 ? 6.371 40.219 -2.082 1 95 81 ASN B O 1
ATOM 4519 N N . PHE B 1 82 ? 8.242 39.094 -1.938 1 97.38 82 PHE B N 1
ATOM 4520 C CA . PHE B 1 82 ? 7.477 37.844 -1.81 1 97.38 82 PHE B CA 1
ATOM 4521 C C . PHE B 1 82 ? 7.504 37.344 -0.373 1 97.38 82 PHE B C 1
ATOM 4523 O O . PHE B 1 82 ? 6.918 36.312 -0.064 1 97.38 82 PHE B O 1
ATOM 4530 N N . GLU B 1 83 ? 8.133 38.031 0.548 1 97.12 83 GLU B N 1
ATOM 4531 C CA . GLU B 1 83 ? 8.234 37.656 1.953 1 97.12 83 GLU B CA 1
ATOM 4532 C C . GLU B 1 83 ? 6.855 37.406 2.559 1 97.12 83 GLU B C 1
ATOM 4534 O O . GLU B 1 83 ? 6.684 36.469 3.35 1 97.12 83 GLU B O 1
ATOM 4539 N N . TRP B 1 84 ? 5.891 38.188 2.133 1 98.12 84 TRP B N 1
ATOM 4540 C CA . TRP B 1 84 ? 4.562 38.125 2.738 1 98.12 84 TRP B CA 1
ATOM 4541 C C . TRP B 1 84 ? 3.904 36.75 2.473 1 98.12 84 TRP B C 1
ATOM 4543 O O . TRP B 1 84 ? 3.104 36.281 3.281 1 98.12 84 TRP B O 1
ATOM 4553 N N . ILE B 1 85 ? 4.223 36.125 1.425 1 98.19 85 ILE B N 1
ATOM 4554 C CA . ILE B 1 85 ? 3.662 34.812 1.103 1 98.19 85 ILE B CA 1
ATOM 4555 C C . ILE B 1 85 ? 4.145 33.781 2.119 1 98.19 85 ILE B C 1
ATOM 4557 O O . ILE B 1 85 ? 3.383 32.906 2.529 1 98.19 85 ILE B O 1
ATOM 4561 N N . GLY B 1 86 ? 5.398 33.906 2.463 1 98.38 86 GLY B N 1
ATOM 4562 C CA . GLY B 1 86 ? 5.91 33.031 3.525 1 98.38 86 GLY B CA 1
ATOM 4563 C C . GLY B 1 86 ? 5.203 33.25 4.852 1 98.38 86 GLY B C 1
ATOM 4564 O O . GLY B 1 86 ? 4.918 32.281 5.566 1 98.38 86 GLY B O 1
ATOM 4565 N N . TRP B 1 87 ? 4.953 34.5 5.113 1 98.38 87 TRP B N 1
ATOM 4566 C CA . TRP B 1 87 ? 4.258 34.812 6.359 1 98.38 87 TRP B CA 1
ATOM 4567 C C . TRP B 1 87 ? 2.811 34.312 6.305 1 98.38 87 TRP B C 1
ATOM 4569 O O . TRP B 1 87 ? 2.234 33.969 7.332 1 98.38 87 TRP B O 1
ATOM 4579 N N . LEU B 1 88 ? 2.229 34.344 5.152 1 98.19 88 LEU B N 1
ATOM 4580 C CA . LEU B 1 88 ? 0.884 33.812 5.016 1 98.19 88 LEU B CA 1
ATOM 4581 C C . LEU B 1 88 ? 0.87 32.312 5.34 1 98.19 88 LEU B C 1
ATOM 4583 O O . LEU B 1 88 ? -0.071 31.812 5.969 1 98.19 88 LEU B O 1
ATOM 4587 N N . ALA B 1 89 ? 1.861 31.594 4.879 1 97.81 89 ALA B N 1
ATOM 4588 C CA . ALA B 1 89 ? 2 30.172 5.23 1 97.81 89 ALA B CA 1
ATOM 4589 C C . ALA B 1 89 ? 2.102 30 6.742 1 97.81 89 ALA B C 1
ATOM 4591 O O . ALA B 1 89 ? 1.471 29.094 7.309 1 97.81 89 ALA B O 1
ATOM 4592 N N . ILE B 1 90 ? 2.852 30.844 7.367 1 98.19 90 ILE B N 1
ATOM 4593 C CA . ILE B 1 90 ? 3.07 30.766 8.805 1 98.19 90 ILE B CA 1
ATOM 4594 C C . ILE B 1 90 ? 1.772 31.094 9.547 1 98.19 90 ILE B C 1
ATOM 4596 O O . ILE B 1 90 ? 1.435 30.438 10.531 1 98.19 90 ILE B O 1
ATOM 4600 N N . ALA B 1 91 ? 1.112 32.125 9.07 1 97.88 91 ALA B N 1
ATOM 4601 C CA . ALA B 1 91 ? -0.178 32.469 9.664 1 97.88 91 ALA B CA 1
ATOM 4602 C C . ALA B 1 91 ? -1.152 31.297 9.562 1 97.88 91 ALA B C 1
ATOM 4604 O O . ALA B 1 91 ? -1.92 31.031 10.492 1 97.88 91 ALA B O 1
ATOM 4605 N N . THR B 1 92 ? -1.145 30.656 8.469 1 96.38 92 THR B N 1
ATOM 4606 C CA . THR B 1 92 ? -1.992 29.484 8.258 1 96.38 92 THR B CA 1
ATOM 4607 C C . THR B 1 92 ? -1.651 28.375 9.25 1 96.38 92 THR B C 1
ATOM 4609 O O . THR B 1 92 ? -2.543 27.812 9.875 1 96.38 92 THR B O 1
ATOM 4612 N N . ALA B 1 93 ? -0.395 28.094 9.352 1 96.75 93 ALA B N 1
ATOM 4613 C CA . ALA B 1 93 ? 0.053 27.078 10.305 1 96.75 93 ALA B CA 1
ATOM 4614 C C . ALA B 1 93 ? -0.366 27.438 11.727 1 96.75 93 ALA B C 1
ATOM 4616 O O . ALA B 1 93 ? -0.788 26.578 12.5 1 96.75 93 ALA B O 1
ATOM 4617 N N . PHE B 1 94 ? -0.211 28.703 12.055 1 97.75 94 PHE B N 1
ATOM 4618 C CA . PHE B 1 94 ? -0.584 29.203 13.375 1 97.75 94 PHE B CA 1
ATOM 4619 C C . PHE B 1 94 ? -2.064 28.953 13.648 1 97.75 94 PHE B C 1
ATOM 4621 O O . PHE B 1 94 ? -2.43 28.406 14.68 1 97.75 94 PHE B O 1
ATOM 4628 N N . ILE B 1 95 ? -2.895 29.328 12.766 1 97.31 95 ILE B N 1
ATOM 4629 C CA . ILE B 1 95 ? -4.34 29.188 12.922 1 97.31 95 ILE B CA 1
ATOM 4630 C C . ILE B 1 95 ? -4.707 27.703 13.031 1 97.31 95 ILE B C 1
ATOM 4632 O O . ILE B 1 95 ? -5.492 27.328 13.906 1 97.31 95 ILE B O 1
ATOM 4636 N N . ILE B 1 96 ? -4.176 26.859 12.211 1 95.5 96 ILE B N 1
ATOM 4637 C CA . ILE B 1 96 ? -4.469 25.422 12.203 1 95.5 96 ILE B CA 1
ATOM 4638 C C . ILE B 1 96 ? -4.074 24.812 13.539 1 95.5 96 ILE B C 1
ATOM 4640 O O . ILE B 1 96 ? -4.828 24.031 14.117 1 95.5 96 ILE B O 1
ATOM 4644 N N . THR B 1 97 ? -2.947 25.203 14.016 1 97.19 97 THR B N 1
ATOM 4645 C CA . THR B 1 97 ? -2.449 24.594 15.25 1 97.19 97 THR B CA 1
ATOM 4646 C C . THR B 1 97 ? -3.4 24.875 16.406 1 97.19 97 THR B C 1
ATOM 4648 O O . THR B 1 97 ? -3.568 24.047 17.297 1 97.19 97 THR B O 1
ATOM 4651 N N . THR B 1 98 ? -4.043 26 16.406 1 97.69 98 THR B N 1
ATOM 4652 C CA . THR B 1 98 ? -4.902 26.391 17.531 1 97.69 98 THR B CA 1
ATOM 4653 C C . THR B 1 98 ? -6.125 25.484 17.609 1 97.69 98 THR B C 1
ATOM 4655 O O . THR B 1 98 ? -6.516 25.062 18.688 1 97.69 98 THR B O 1
ATOM 4658 N N . TYR B 1 99 ? -6.746 25.219 16.5 1 96.19 99 TYR B N 1
ATOM 4659 C CA . TYR B 1 99 ? -7.914 24.344 16.594 1 96.19 99 TYR B CA 1
ATOM 4660 C C . TYR B 1 99 ? -7.508 22.875 16.531 1 96.19 99 TYR B C 1
ATOM 4662 O O . TYR B 1 99 ? -8.234 22 17.016 1 96.19 99 TYR B O 1
ATOM 4670 N N . TYR B 1 100 ? -6.391 22.562 15.906 1 95.75 100 TYR B N 1
ATOM 4671 C CA . TYR B 1 100 ? -5.891 21.188 15.844 1 95.75 100 TYR B CA 1
ATOM 4672 C C . TYR B 1 100 ? -5.625 20.641 17.234 1 95.75 100 TYR B C 1
ATOM 4674 O O . TYR B 1 100 ? -5.949 19.484 17.531 1 95.75 100 TYR B O 1
ATOM 4682 N N . THR B 1 101 ? -5.086 21.453 18.094 1 97.81 101 THR B N 1
ATOM 4683 C CA . THR B 1 101 ? -4.77 21.031 19.453 1 97.81 101 THR B CA 1
ATOM 4684 C C . THR B 1 101 ? -6.043 20.766 20.25 1 97.81 101 THR B C 1
ATOM 4686 O O . THR B 1 101 ? -6.051 19.922 21.156 1 97.81 101 THR B O 1
ATOM 4689 N N . ALA B 1 102 ? -7.078 21.453 19.906 1 97.5 102 ALA B N 1
ATOM 4690 C CA . ALA B 1 102 ? -8.359 21.188 20.562 1 97.5 102 ALA B CA 1
ATOM 4691 C C . ALA B 1 102 ? -8.852 19.781 20.25 1 97.5 102 ALA B C 1
ATOM 4693 O O . ALA B 1 102 ? -9.398 19.094 21.109 1 97.5 102 ALA B O 1
ATOM 4694 N N . ILE B 1 103 ? -8.688 19.359 19.078 1 96.25 103 ILE B N 1
ATOM 4695 C CA . ILE B 1 103 ? -9.109 18.031 18.672 1 96.25 103 ILE B CA 1
ATOM 4696 C C . ILE B 1 103 ? -8.289 16.969 19.406 1 96.25 103 ILE B C 1
ATOM 4698 O O . ILE B 1 103 ? -8.828 15.953 19.844 1 96.25 103 ILE B O 1
ATOM 4702 N N . ILE B 1 104 ? -7.023 17.234 19.516 1 97.56 104 ILE B N 1
ATOM 4703 C CA . ILE B 1 104 ? -6.172 16.328 20.281 1 97.56 104 ILE B CA 1
ATOM 4704 C C . ILE B 1 104 ? -6.672 16.234 21.719 1 97.56 104 ILE B C 1
ATOM 4706 O O . ILE B 1 104 ? -6.703 15.156 22.312 1 97.56 104 ILE B O 1
ATOM 4710 N N . ALA B 1 105 ? -7.012 17.375 22.234 1 98.06 105 ALA B N 1
ATOM 4711 C CA . ALA B 1 105 ? -7.531 17.406 23.594 1 98.06 105 ALA B CA 1
ATOM 4712 C C . ALA B 1 105 ? -8.812 16.594 23.719 1 98.06 105 ALA B C 1
ATOM 4714 O O . ALA B 1 105 ? -9.023 15.914 24.719 1 98.06 105 ALA B O 1
ATOM 4715 N N . TRP B 1 106 ? -9.727 16.688 22.703 1 97.12 106 TRP B N 1
ATOM 4716 C CA . TRP B 1 106 ? -10.93 15.859 22.703 1 97.12 106 TRP B CA 1
ATOM 4717 C C . TRP B 1 106 ? -10.57 14.383 22.812 1 97.12 106 TRP B C 1
ATOM 4719 O O . TRP B 1 106 ? -11.211 13.641 23.562 1 97.12 106 TRP B O 1
ATOM 4729 N N . ALA B 1 107 ? -9.578 13.977 22.062 1 96.5 107 ALA B N 1
ATOM 4730 C CA . ALA B 1 107 ? -9.164 12.578 22.062 1 96.5 107 ALA B CA 1
ATOM 4731 C C . ALA B 1 107 ? -8.641 12.156 23.438 1 96.5 107 ALA B C 1
ATOM 4733 O O . ALA B 1 107 ? -8.945 11.055 23.906 1 96.5 107 ALA B O 1
ATOM 4734 N N . LEU B 1 108 ? -7.887 12.992 24.047 1 97.44 108 LEU B N 1
ATOM 4735 C CA . LEU B 1 108 ? -7.332 12.695 25.359 1 97.44 108 LEU B CA 1
ATOM 4736 C C . LEU B 1 108 ? -8.438 12.602 26.406 1 97.44 108 LEU B C 1
ATOM 4738 O O . LEU B 1 108 ? -8.445 11.68 27.234 1 97.44 108 LEU B O 1
ATOM 4742 N N . VAL B 1 109 ? -9.336 13.523 26.422 1 97.56 109 VAL B N 1
ATOM 4743 C CA . VAL B 1 109 ? -10.438 13.539 27.391 1 97.56 109 VAL B CA 1
ATOM 4744 C C . VAL B 1 109 ? -11.32 12.32 27.172 1 97.56 109 VAL B C 1
ATOM 4746 O O . VAL B 1 109 ? -11.773 11.695 28.141 1 97.56 109 VAL B O 1
ATOM 4749 N N . TYR B 1 110 ? -11.594 12.039 25.891 1 97 110 TYR B N 1
ATOM 4750 C CA . TYR B 1 110 ? -12.383 10.852 25.562 1 97 110 TYR B CA 1
ATOM 4751 C C . TYR B 1 110 ? -11.742 9.602 26.156 1 97 110 TYR B C 1
ATOM 4753 O O . TYR B 1 110 ? -12.43 8.773 26.766 1 97 110 TYR B O 1
ATOM 4761 N N . LEU B 1 111 ? -10.438 9.445 25.984 1 96.5 111 LEU B N 1
ATOM 4762 C CA . LEU B 1 111 ? -9.695 8.297 26.484 1 96.5 111 LEU B CA 1
ATOM 4763 C C . LEU B 1 111 ? -9.812 8.188 28 1 96.5 111 LEU B C 1
ATOM 4765 O O . LEU B 1 111 ? -10.102 7.113 28.547 1 96.5 111 LEU B O 1
ATOM 4769 N N . VAL B 1 112 ? -9.656 9.289 28.688 1 96.31 112 VAL B N 1
ATOM 4770 C CA . VAL B 1 112 ? -9.695 9.305 30.156 1 96.31 112 VAL B CA 1
ATOM 4771 C C . VAL B 1 112 ? -11.109 8.977 30.625 1 96.31 112 VAL B C 1
ATOM 4773 O O . VAL B 1 112 ? -11.281 8.172 31.547 1 96.31 112 VAL B O 1
ATOM 4776 N N . LYS B 1 113 ? -12.086 9.555 30 1 95.25 113 LYS B N 1
ATOM 4777 C CA . LYS B 1 113 ? -13.477 9.32 30.391 1 95.25 113 LYS B CA 1
ATOM 4778 C C . LYS B 1 113 ? -13.883 7.879 30.109 1 95.25 113 LYS B C 1
ATOM 4780 O O . LYS B 1 113 ? -14.664 7.293 30.875 1 95.25 113 LYS B O 1
ATOM 4785 N N . LEU B 1 114 ? -13.414 7.406 29.062 1 93.88 114 LEU B N 1
ATOM 4786 C CA . LEU B 1 114 ? -13.719 6.02 28.734 1 93.88 114 LEU B CA 1
ATOM 4787 C C . LEU B 1 114 ? -13.211 5.082 29.828 1 93.88 114 LEU B C 1
ATOM 4789 O O . LEU B 1 114 ? -13.875 4.102 30.172 1 93.88 114 LEU B O 1
ATOM 4793 N N . PHE B 1 115 ? -12.086 5.324 30.406 1 93.12 115 PHE B N 1
ATOM 4794 C CA . PHE B 1 115 ? -11.516 4.48 31.453 1 93.12 115 PHE B CA 1
ATOM 4795 C C . PHE B 1 115 ? -12.227 4.711 32.781 1 93.12 115 PHE B C 1
ATOM 4797 O O . PHE B 1 115 ? -12.305 3.809 33.625 1 93.12 115 PHE B O 1
ATOM 4804 N N . MET B 1 116 ? -12.758 5.812 32.906 1 93.19 116 MET B N 1
ATOM 4805 C CA . MET B 1 116 ? -13.406 6.156 34.188 1 93.19 116 MET B CA 1
ATOM 4806 C C . MET B 1 116 ? -14.828 5.617 34.219 1 93.19 116 MET B C 1
ATOM 4808 O O . MET B 1 116 ? -15.281 5.133 35.281 1 93.19 116 MET B O 1
ATOM 4812 N N . VAL B 1 117 ? -15.555 5.684 33.094 1 92.5 117 VAL B N 1
ATOM 4813 C CA . VAL B 1 117 ? -16.984 5.398 33.156 1 92.5 117 VAL B CA 1
ATOM 4814 C C . VAL B 1 117 ? -17.312 4.211 32.25 1 92.5 117 VAL B C 1
ATOM 4816 O O . VAL B 1 117 ? -18.406 3.633 32.344 1 92.5 117 VAL B O 1
ATOM 4819 N N . GLY B 1 118 ? -16.359 3.803 31.422 1 92.44 118 GLY B N 1
ATOM 4820 C CA . GLY B 1 118 ? -16.625 2.727 30.484 1 92.44 118 GLY B CA 1
ATOM 4821 C C . GLY B 1 118 ? -17.359 3.189 29.234 1 92.44 118 GLY B C 1
ATOM 4822 O O . GLY B 1 118 ? -17.469 4.391 28.984 1 92.44 118 GLY B O 1
ATOM 4823 N N . PHE B 1 119 ? -17.828 2.195 28.516 1 93.88 119 PHE B N 1
ATOM 4824 C CA . PHE B 1 119 ? -18.531 2.527 27.281 1 93.88 119 PHE B CA 1
ATOM 4825 C C . PHE B 1 119 ? -19.922 3.055 27.578 1 93.88 119 PHE B C 1
ATOM 4827 O O . PHE B 1 119 ? -20.641 2.486 28.391 1 93.88 119 PHE B O 1
ATOM 4834 N N . PRO B 1 120 ? -20.266 4.098 26.891 1 93.38 120 PRO B N 1
ATOM 4835 C CA . PRO B 1 120 ? -21.609 4.625 27.047 1 93.38 120 PRO B CA 1
ATOM 4836 C C . PRO B 1 120 ? -22.656 3.842 26.25 1 93.38 120 PRO B C 1
ATOM 4838 O O . PRO B 1 120 ? -22.297 3.031 25.391 1 93.38 120 PRO B O 1
ATOM 4841 N N . THR B 1 121 ? -23.969 4.129 26.578 1 92.06 121 THR B N 1
ATOM 4842 C CA . THR B 1 121 ? -25.047 3.562 25.781 1 92.06 121 THR B CA 1
ATOM 4843 C C . THR B 1 121 ? -25.328 4.414 24.547 1 92.06 121 THR B C 1
ATOM 4845 O O . THR B 1 121 ? -25.656 3.887 23.484 1 92.06 121 THR B O 1
ATOM 4848 N N . ASP B 1 122 ? -25.125 5.707 24.75 1 94.25 122 ASP B N 1
ATOM 4849 C CA . ASP B 1 122 ? -25.297 6.672 23.672 1 94.25 122 ASP B CA 1
ATOM 4850 C C . ASP B 1 122 ? -23.969 7.379 23.375 1 94.25 122 ASP B C 1
ATOM 4852 O O . ASP B 1 122 ? -23.609 8.344 24.047 1 94.25 122 ASP B O 1
ATOM 4856 N N . PHE B 1 123 ? -23.406 6.945 22.328 1 93.19 123 PHE B N 1
ATOM 4857 C CA . PHE B 1 123 ? -22.078 7.441 22 1 93.19 123 PHE B CA 1
ATOM 4858 C C . PHE B 1 123 ? -22.156 8.867 21.469 1 93.19 123 PHE B C 1
ATOM 4860 O O . PHE B 1 123 ? -21.219 9.656 21.656 1 93.19 123 PHE B O 1
ATOM 4867 N N . GLY B 1 124 ? -23.203 9.219 20.75 1 92.56 124 GLY B N 1
ATOM 4868 C CA . GLY B 1 124 ? -23.406 10.594 20.328 1 92.56 124 GLY B CA 1
ATOM 4869 C C . GLY B 1 124 ? -23.531 11.562 21.5 1 92.56 124 GLY B C 1
ATOM 4870 O O . GLY B 1 124 ? -22.844 12.586 21.531 1 92.56 124 GLY B O 1
ATOM 4871 N N . GLY B 1 125 ? -24.438 11.172 22.391 1 94.06 125 GLY B N 1
ATOM 4872 C CA . GLY B 1 125 ? -24.594 11.984 23.594 1 94.06 125 GLY B CA 1
ATOM 4873 C C . GLY B 1 125 ? -23.328 12.055 24.422 1 94.06 125 GLY B C 1
ATOM 4874 O O . GLY B 1 125 ? -23.016 13.102 25 1 94.06 125 GLY B O 1
ATOM 4875 N N . PHE B 1 126 ? -22.641 11.008 24.5 1 95.44 126 PHE B N 1
ATOM 4876 C CA . PHE B 1 126 ? -21.391 10.953 25.25 1 95.44 126 PHE B CA 1
ATOM 4877 C C . PHE B 1 126 ? -20.391 11.961 24.703 1 95.44 126 PHE B C 1
ATOM 4879 O O . PHE B 1 126 ? -19.766 12.711 25.453 1 95.44 126 PHE B O 1
ATOM 4886 N N . PHE B 1 127 ? -20.234 12.016 23.422 1 95.31 127 PHE B N 1
ATOM 4887 C CA . PHE B 1 127 ? -19.25 12.906 22.812 1 95.31 127 PHE B CA 1
ATOM 4888 C C . PHE B 1 127 ? -19.75 14.344 22.828 1 95.31 127 PHE B C 1
ATOM 4890 O O . PHE B 1 127 ? -19.062 15.242 23.328 1 95.31 127 PHE B O 1
ATOM 4897 N N . PHE B 1 128 ? -20.953 14.617 22.359 1 95.06 128 PHE B N 1
ATOM 4898 C CA . PHE B 1 128 ? -21.422 15.977 22.094 1 95.06 128 PHE B CA 1
ATOM 4899 C C . PHE B 1 128 ? -21.906 16.641 23.375 1 95.06 128 PHE B C 1
ATOM 4901 O O . PHE B 1 128 ? -21.75 17.844 23.547 1 95.06 128 PHE B O 1
ATOM 4908 N N . SER B 1 129 ? -22.469 15.875 24.266 1 94.75 129 SER B N 1
ATOM 4909 C CA . SER B 1 129 ? -23.031 16.453 25.484 1 94.75 129 SER B CA 1
ATOM 4910 C C . SER B 1 129 ? -22.062 16.297 26.656 1 94.75 129 SER B C 1
ATOM 4912 O O . SER B 1 129 ? -21.75 17.266 27.344 1 94.75 129 SER B O 1
ATOM 4914 N N . ASP B 1 130 ? -21.562 15.141 26.859 1 94.88 130 ASP B N 1
ATOM 4915 C CA . ASP B 1 130 ? -20.766 14.875 28.062 1 94.88 130 ASP B CA 1
ATOM 4916 C C . ASP B 1 130 ? -19.344 15.375 27.906 1 94.88 130 ASP B C 1
ATOM 4918 O O . ASP B 1 130 ? -18.766 15.938 28.844 1 94.88 130 ASP B O 1
ATOM 4922 N N . ILE B 1 131 ? -18.766 15.164 26.812 1 95.75 131 ILE B N 1
ATOM 4923 C CA . ILE B 1 131 ? -17.375 15.508 26.625 1 95.75 131 ILE B CA 1
ATOM 4924 C C . ILE B 1 131 ? -17.25 16.953 26.156 1 95.75 131 ILE B C 1
ATOM 4926 O O . ILE B 1 131 ? -16.531 17.75 26.766 1 95.75 131 ILE B O 1
ATOM 4930 N N . LEU B 1 132 ? -18 17.297 25.109 1 96.12 132 LEU B N 1
ATOM 4931 C CA . LEU B 1 132 ? -17.859 18.641 24.531 1 96.12 132 LEU B CA 1
ATOM 4932 C C . LEU B 1 132 ? -18.75 19.625 25.266 1 96.12 132 LEU B C 1
ATOM 4934 O O . LEU B 1 132 ? -18.516 20.844 25.219 1 96.12 132 LEU B O 1
ATOM 4938 N N . ALA B 1 133 ? -19.812 19.125 25.922 1 96.19 133 ALA B N 1
ATOM 4939 C CA . ALA B 1 133 ? -20.797 20 26.531 1 96.19 133 ALA B CA 1
ATOM 4940 C C . ALA B 1 133 ? -21.25 21.094 25.562 1 96.19 133 ALA B C 1
ATOM 4942 O O . ALA B 1 133 ? -21.219 22.281 25.891 1 96.19 133 ALA B O 1
ATOM 4943 N N . LEU B 1 134 ? -21.688 20.641 24.406 1 95.31 134 LEU B N 1
ATOM 4944 C CA . LEU B 1 134 ? -21.938 21.531 23.281 1 95.31 134 LEU B CA 1
ATOM 4945 C C . LEU B 1 134 ? -23.078 22.484 23.578 1 95.31 134 LEU B C 1
ATOM 4947 O O . LEU B 1 134 ? -24.109 22.062 24.109 1 95.31 134 LEU B O 1
ATOM 4951 N N . SER B 1 135 ? -22.875 23.703 23.266 1 96.06 135 SER B N 1
ATOM 4952 C CA . SER B 1 135 ? -23.922 24.719 23.375 1 96.06 135 SER B CA 1
ATOM 4953 C C . SER B 1 135 ? -24.812 24.734 22.156 1 96.06 135 SER B C 1
ATOM 4955 O O . SER B 1 135 ? -24.797 23.797 21.344 1 96.06 135 SER B O 1
ATOM 4957 N N . SER B 1 136 ? -25.625 25.797 22.016 1 93.44 136 SER B N 1
ATOM 4958 C CA . SER B 1 136 ? -26.609 25.828 20.953 1 93.44 136 SER B CA 1
ATOM 4959 C C . SER B 1 136 ? -26 26.328 19.641 1 93.44 136 SER B C 1
ATOM 4961 O O . SER B 1 136 ? -26.594 26.172 18.578 1 93.44 136 SER B O 1
ATOM 4963 N N . GLY B 1 137 ? -24.844 26.969 19.75 1 93.88 137 GLY B N 1
ATOM 4964 C CA . GLY B 1 137 ? -24.25 27.469 18.516 1 93.88 137 GLY B CA 1
ATOM 4965 C C . GLY B 1 137 ? -23.047 28.375 18.766 1 93.88 137 GLY B C 1
ATOM 4966 O O . GLY B 1 137 ? -22.562 28.469 19.891 1 93.88 137 GLY B O 1
ATOM 4967 N N . HIS B 1 138 ? -22.672 29.047 17.672 1 94.75 138 HIS B N 1
ATOM 4968 C CA . HIS B 1 138 ? -21.5 29.906 17.703 1 94.75 138 HIS B CA 1
ATOM 4969 C C . HIS B 1 138 ? -21.656 31.016 18.75 1 94.75 138 HIS B C 1
ATOM 4971 O O . HIS B 1 138 ? -20.719 31.328 19.469 1 94.75 138 HIS B O 1
ATOM 4977 N N . GLY B 1 139 ? -22.781 31.578 18.797 1 93.25 139 GLY B N 1
ATOM 4978 C CA . GLY B 1 139 ? -23.031 32.75 19.609 1 93.25 139 GLY B CA 1
ATOM 4979 C C . GLY B 1 139 ? -23.172 32.438 21.094 1 93.25 139 GLY B C 1
ATOM 4980 O O . GLY B 1 139 ? -23.094 33.312 21.938 1 93.25 139 GLY B O 1
ATOM 4981 N N . ASP B 1 140 ? -23.344 31.203 21.438 1 95.5 140 ASP B N 1
ATOM 4982 C CA . ASP B 1 140 ? -23.453 30.734 22.812 1 95.5 140 ASP B CA 1
ATOM 4983 C C . ASP B 1 140 ? -22.156 30.094 23.297 1 95.5 140 ASP B C 1
ATOM 4985 O O . ASP B 1 140 ? -22.062 28.875 23.406 1 95.5 140 ASP B O 1
ATOM 4989 N N . LEU B 1 141 ? -21.266 31 23.672 1 94.19 141 LEU B N 1
ATOM 4990 C CA . LEU B 1 141 ? -19.938 30.547 24.047 1 94.19 141 LEU B CA 1
ATOM 4991 C C . LEU B 1 141 ? -19.984 29.672 25.297 1 94.19 141 LEU B C 1
ATOM 4993 O O . LEU B 1 141 ? -19.141 28.797 25.484 1 94.19 141 LEU B O 1
ATOM 4997 N N . GLY B 1 142 ? -20.984 29.969 26.094 1 92.94 142 GLY B N 1
ATOM 4998 C CA . GLY B 1 142 ? -21.031 29.281 27.359 1 92.94 142 GLY B CA 1
ATOM 4999 C C . GLY B 1 142 ? -19.781 29.484 28.203 1 92.94 142 GLY B C 1
ATOM 5000 O O . GLY B 1 142 ? -19.266 30.609 28.297 1 92.94 142 GLY B O 1
ATOM 5001 N N . GLY B 1 143 ? -19.375 28.547 28.984 1 94.38 143 GLY B N 1
ATOM 5002 C CA . GLY B 1 143 ? -18.172 28.562 29.781 1 94.38 143 GLY B CA 1
ATOM 5003 C C . GLY B 1 143 ? -17.062 27.672 29.234 1 94.38 143 GLY B C 1
ATOM 5004 O O . GLY B 1 143 ? -17.219 27.078 28.172 1 94.38 143 GLY B O 1
ATOM 5005 N N . PHE B 1 144 ? -16.031 27.797 29.875 1 96.81 144 PHE B N 1
ATOM 5006 C CA . PHE B 1 144 ? -14.938 26.891 29.531 1 96.81 144 PHE B CA 1
ATOM 5007 C C . PHE B 1 144 ? -15.258 25.469 29.938 1 96.81 144 PHE B C 1
ATOM 5009 O O . PHE B 1 144 ? -15.812 25.234 31.016 1 96.81 144 PHE B O 1
ATOM 5016 N N . ASN B 1 145 ? -15.094 24.578 29 1 97.19 145 ASN B N 1
ATOM 5017 C CA . ASN B 1 145 ? -15.078 23.156 29.328 1 97.19 145 ASN B CA 1
ATOM 5018 C C . ASN B 1 145 ? -13.773 22.75 30.016 1 97.19 145 ASN B C 1
ATOM 5020 O O . ASN B 1 145 ? -12.742 22.609 29.359 1 97.19 145 ASN B O 1
ATOM 5024 N N . LEU B 1 146 ? -13.805 22.484 31.234 1 96.69 146 LEU B N 1
ATOM 5025 C CA . LEU B 1 146 ? -12.617 22.359 32.062 1 96.69 146 LEU B CA 1
ATOM 5026 C C . LEU B 1 146 ? -11.766 21.172 31.625 1 96.69 146 LEU B C 1
ATOM 5028 O O . LEU B 1 146 ? -10.539 21.297 31.5 1 96.69 146 LEU B O 1
ATOM 5032 N N . PRO B 1 147 ? -12.344 20 31.453 1 97.25 147 PRO B N 1
ATOM 5033 C CA . PRO B 1 147 ? -11.508 18.891 30.969 1 97.25 147 PRO B CA 1
ATOM 5034 C C . PRO B 1 147 ? -10.781 19.203 29.672 1 97.25 147 PRO B C 1
ATOM 5036 O O . PRO B 1 147 ? -9.617 18.844 29.5 1 97.25 147 PRO B O 1
ATOM 5039 N N . ILE B 1 148 ? -11.445 19.828 28.781 1 97.75 148 ILE B N 1
ATOM 5040 C CA . ILE B 1 148 ? -10.836 20.172 27.5 1 97.75 148 ILE B CA 1
ATOM 5041 C C . ILE B 1 148 ? -9.758 21.234 27.703 1 97.75 148 ILE B C 1
ATOM 5043 O O . ILE B 1 148 ? -8.703 21.188 27.062 1 97.75 148 ILE B O 1
ATOM 5047 N N . LEU B 1 149 ? -10.055 22.188 28.547 1 98.06 149 LEU B N 1
ATOM 5048 C CA . LEU B 1 149 ? -9.078 23.234 28.859 1 98.06 149 LEU B CA 1
ATOM 5049 C C . LEU B 1 149 ? -7.801 22.625 29.438 1 98.06 149 LEU B C 1
ATOM 5051 O O . LEU B 1 149 ? -6.695 23.031 29.078 1 98.06 149 LEU B O 1
ATOM 5055 N N . VAL B 1 150 ? -7.941 21.688 30.312 1 97.94 150 VAL B N 1
ATOM 5056 C CA . VAL B 1 150 ? -6.793 21.031 30.922 1 97.94 150 VAL B CA 1
ATOM 5057 C C . VAL B 1 150 ? -6.039 20.234 29.844 1 97.94 150 VAL B C 1
ATOM 5059 O O . VAL B 1 150 ? -4.805 20.234 29.812 1 97.94 150 VAL B O 1
ATOM 5062 N N . GLY B 1 151 ? -6.805 19.484 29.047 1 97.81 151 GLY B N 1
ATOM 5063 C CA . GLY B 1 151 ? -6.176 18.797 27.938 1 97.81 151 GLY B CA 1
ATOM 5064 C C . GLY B 1 151 ? -5.395 19.719 27.031 1 97.81 151 GLY B C 1
ATOM 5065 O O . GLY B 1 151 ? -4.281 19.391 26.609 1 97.81 151 GLY B O 1
ATOM 5066 N N . LEU B 1 152 ? -6.004 20.812 26.719 1 97.94 152 LEU B N 1
ATOM 5067 C CA . LEU B 1 152 ? -5.363 21.812 25.875 1 97.94 152 LEU B CA 1
ATOM 5068 C C . LEU B 1 152 ? -4.055 22.297 26.484 1 97.94 152 LEU B C 1
ATOM 5070 O O . LEU B 1 152 ? -3.039 22.391 25.797 1 97.94 152 LEU B O 1
ATOM 5074 N N . ALA B 1 153 ? -4.09 22.578 27.734 1 98.06 153 ALA B N 1
ATOM 5075 C CA . ALA B 1 153 ? -2.896 23.031 28.438 1 98.06 153 ALA B CA 1
ATOM 5076 C C . ALA B 1 153 ? -1.8 21.969 28.406 1 98.06 153 ALA B C 1
ATOM 5078 O O . ALA B 1 153 ? -0.623 22.297 28.219 1 98.06 153 ALA B O 1
ATOM 5079 N N . LEU B 1 154 ? -2.15 20.797 28.562 1 98.12 154 LEU B N 1
ATOM 5080 C CA . LEU B 1 154 ? -1.189 19.688 28.547 1 98.12 154 LEU B CA 1
ATOM 5081 C C . LEU B 1 154 ? -0.552 19.547 27.172 1 98.12 154 LEU B C 1
ATOM 5083 O O . LEU B 1 154 ? 0.66 19.359 27.062 1 98.12 154 LEU B O 1
ATOM 5087 N N . ILE B 1 155 ? -1.344 19.641 26.172 1 98.12 155 ILE B N 1
ATOM 5088 C CA . ILE B 1 155 ? -0.857 19.484 24.797 1 98.12 155 ILE B CA 1
ATOM 5089 C C . ILE B 1 155 ? 0.112 20.625 24.469 1 98.12 155 ILE B C 1
ATOM 5091 O O . ILE B 1 155 ? 1.164 20.391 23.875 1 98.12 155 ILE B O 1
ATOM 5095 N N . TRP B 1 156 ? -0.264 21.812 24.812 1 98.44 156 TRP B N 1
ATOM 5096 C CA . TRP B 1 156 ? 0.627 22.938 24.578 1 98.44 156 TRP B CA 1
ATOM 5097 C C . TRP B 1 156 ? 1.91 22.797 25.391 1 98.44 156 TRP B C 1
ATOM 5099 O O . TRP B 1 156 ? 2.98 23.219 24.938 1 98.44 156 TRP B O 1
ATOM 5109 N N . GLY B 1 157 ? 1.783 22.219 26.562 1 98.31 157 GLY B N 1
ATOM 5110 C CA . GLY B 1 157 ? 2.973 21.906 27.328 1 98.31 157 GLY B CA 1
ATOM 5111 C C . GLY B 1 157 ? 3.904 20.938 26.625 1 98.31 157 GLY B C 1
ATOM 5112 O O . GLY B 1 157 ? 5.121 21.141 26.609 1 98.31 157 GLY B O 1
ATOM 5113 N N . VAL B 1 158 ? 3.379 19.906 26.078 1 97.88 158 VAL B N 1
ATOM 5114 C CA . VAL B 1 158 ? 4.168 18.922 25.344 1 97.88 158 VAL B CA 1
ATOM 5115 C C . VAL B 1 158 ? 4.82 19.594 24.125 1 97.88 158 VAL B C 1
ATOM 5117 O O . VAL B 1 158 ? 6 19.359 23.844 1 97.88 158 VAL B O 1
ATOM 5120 N N . ASN B 1 159 ? 4.035 20.391 23.422 1 98.19 159 ASN B N 1
ATOM 5121 C CA . ASN B 1 159 ? 4.578 21.109 22.281 1 98.19 159 ASN B CA 1
ATOM 5122 C C . ASN B 1 159 ? 5.758 22 22.688 1 98.19 159 ASN B C 1
ATOM 5124 O O . ASN B 1 159 ? 6.754 22.078 21.953 1 98.19 159 ASN B O 1
ATOM 5128 N N . TYR B 1 160 ? 5.598 22.609 23.812 1 98 160 TYR B N 1
ATOM 5129 C CA . TYR B 1 160 ? 6.668 23.484 24.281 1 98 160 TYR B CA 1
ATOM 5130 C C . TYR B 1 160 ? 7.934 22.688 24.578 1 98 160 TYR B C 1
ATOM 5132 O O . TYR B 1 160 ? 9.031 23.078 24.172 1 98 160 TYR B O 1
ATOM 5140 N N . ILE B 1 161 ? 7.785 21.625 25.234 1 97.94 161 ILE B N 1
ATOM 5141 C CA . ILE B 1 161 ? 8.93 20.797 25.609 1 97.94 161 ILE B CA 1
ATOM 5142 C C . ILE B 1 161 ? 9.648 20.297 24.375 1 97.94 161 ILE B C 1
ATOM 5144 O O . ILE B 1 161 ? 10.883 20.375 24.281 1 97.94 161 ILE B O 1
ATOM 5148 N N . VAL B 1 162 ? 8.961 19.828 23.406 1 97.62 162 VAL B N 1
ATOM 5149 C CA . VAL B 1 162 ? 9.562 19.25 22.219 1 97.62 162 VAL B CA 1
ATOM 5150 C C . VAL B 1 162 ? 10.219 20.344 21.375 1 97.62 162 VAL B C 1
ATOM 5152 O O . VAL B 1 162 ? 11.383 20.219 20.984 1 97.62 162 VAL B O 1
ATOM 5155 N N . VAL B 1 163 ? 9.516 21.438 21.125 1 97.31 163 VAL B N 1
ATOM 5156 C CA . VAL B 1 163 ? 10.023 22.484 20.25 1 97.31 163 VAL B CA 1
ATOM 5157 C C . VAL B 1 163 ? 11.188 23.203 20.922 1 97.31 163 VAL B C 1
ATOM 5159 O O . VAL B 1 163 ? 12.18 23.531 20.266 1 97.31 163 VAL B O 1
ATOM 5162 N N . ASN B 1 164 ? 11.047 23.406 22.172 1 96.56 164 ASN B N 1
ATOM 5163 C CA . ASN B 1 164 ? 12.109 24.109 22.891 1 96.56 164 ASN B CA 1
ATOM 5164 C C . ASN B 1 164 ? 13.383 23.266 22.969 1 96.56 164 ASN B C 1
ATOM 5166 O O . ASN B 1 164 ? 14.477 23.797 23.109 1 96.56 164 ASN B O 1
ATOM 5170 N N . SER B 1 165 ? 13.266 22 22.859 1 96.56 165 SER B N 1
ATOM 5171 C CA . SER B 1 165 ? 14.406 21.094 22.953 1 96.56 165 SER B CA 1
ATOM 5172 C C . SER B 1 165 ? 15.211 21.094 21.656 1 96.56 165 SER B C 1
ATOM 5174 O O . SER B 1 165 ? 16.297 20.5 21.594 1 96.56 165 SER B O 1
ATOM 5176 N N . GLY B 1 166 ? 14.703 21.672 20.625 1 94.38 166 GLY B N 1
ATOM 5177 C CA . GLY B 1 166 ? 15.469 21.812 19.391 1 94.38 166 GLY B CA 1
ATOM 5178 C C . GLY B 1 166 ? 15.156 20.734 18.375 1 94.38 166 GLY B C 1
ATOM 5179 O O . GLY B 1 166 ? 14.234 19.938 18.562 1 94.38 166 GLY B O 1
ATOM 5180 N N . VAL B 1 167 ? 15.984 20.797 17.312 1 94.19 167 VAL B N 1
ATOM 5181 C CA . VAL B 1 167 ? 15.727 19.906 16.188 1 94.19 167 VAL B CA 1
ATOM 5182 C C . VAL B 1 167 ? 16.203 18.5 16.5 1 94.19 167 VAL B C 1
ATOM 5184 O O . VAL B 1 167 ? 15.438 17.531 16.391 1 94.19 167 VAL B O 1
ATOM 5187 N N . ARG B 1 168 ? 17.422 18.344 16.922 1 92.44 168 ARG B N 1
ATOM 5188 C CA . ARG B 1 168 ? 18.016 17.031 17.141 1 92.44 168 ARG B CA 1
ATOM 5189 C C . ARG B 1 168 ? 17.438 16.391 18.406 1 92.44 168 ARG B C 1
ATOM 5191 O O . ARG B 1 168 ? 16.969 15.258 18.375 1 92.44 168 ARG B O 1
ATOM 5198 N N . LYS B 1 169 ? 17.375 17.141 19.469 1 94.69 169 LYS B N 1
ATOM 5199 C CA . LYS B 1 169 ? 17 16.578 20.766 1 94.69 169 LYS B CA 1
ATOM 5200 C C . LYS B 1 169 ? 15.492 16.656 20.984 1 94.69 169 LYS B C 1
ATOM 5202 O O . LYS B 1 169 ? 14.953 16.016 21.875 1 94.69 169 LYS B O 1
ATOM 5207 N N . GLY B 1 170 ? 14.836 17.375 20.25 1 95.88 170 GLY B N 1
ATOM 5208 C CA . GLY B 1 170 ? 13.398 17.562 20.375 1 95.88 170 GLY B CA 1
ATOM 5209 C C . GLY B 1 170 ? 12.609 16.859 19.281 1 95.88 170 GLY B C 1
ATOM 5210 O O . GLY B 1 170 ? 12.148 15.734 19.453 1 95.88 170 GLY B O 1
ATOM 5211 N N . LEU B 1 171 ? 12.578 17.5 18.156 1 94.44 171 LEU B N 1
ATOM 5212 C CA . LEU B 1 171 ? 11.758 17.047 17.031 1 94.44 171 LEU B CA 1
ATOM 5213 C C . LEU B 1 171 ? 12.156 15.633 16.609 1 94.44 171 LEU B C 1
ATOM 5215 O O . LEU B 1 171 ? 11.297 14.758 16.484 1 94.44 171 LEU B O 1
ATOM 5219 N N . GLU B 1 172 ? 13.414 15.445 16.375 1 95 172 GLU B N 1
ATOM 5220 C CA . GLU B 1 172 ? 13.906 14.164 15.875 1 95 172 GLU B CA 1
ATOM 5221 C C . GLU B 1 172 ? 13.648 13.047 16.875 1 95 172 GLU B C 1
ATOM 5223 O O . GLU B 1 172 ? 13.109 12 16.531 1 95 172 GLU B O 1
ATOM 5228 N N . LYS B 1 173 ? 14.016 13.266 18.109 1 95.31 173 LYS B N 1
ATOM 5229 C CA . LYS B 1 173 ? 13.867 12.25 19.141 1 95.31 173 LYS B CA 1
ATOM 5230 C C . LYS B 1 173 ? 12.398 11.914 19.375 1 95.31 173 LYS B C 1
ATOM 5232 O O . LYS B 1 173 ? 12.039 10.75 19.578 1 95.31 173 LYS B O 1
ATOM 5237 N N . ALA B 1 174 ? 11.617 12.914 19.391 1 95.69 174 ALA B N 1
ATOM 5238 C CA . ALA B 1 174 ? 10.188 12.703 19.594 1 95.69 174 ALA B CA 1
ATOM 5239 C C . ALA B 1 174 ? 9.609 11.797 18.5 1 95.69 174 ALA B C 1
ATOM 5241 O O . ALA B 1 174 ? 8.891 10.844 18.797 1 95.69 174 ALA B O 1
ATOM 5242 N N . ASN B 1 175 ? 9.961 12.07 17.297 1 95.12 175 ASN B N 1
ATOM 5243 C CA . ASN B 1 175 ? 9.344 11.344 16.188 1 95.12 175 ASN B CA 1
ATOM 5244 C C . ASN B 1 175 ? 9.977 9.969 16.016 1 95.12 175 ASN B C 1
ATOM 5246 O O . ASN B 1 175 ? 9.359 9.07 15.43 1 95.12 175 ASN B O 1
ATOM 5250 N N . GLU B 1 176 ? 11.188 9.758 16.469 1 92 176 GLU B N 1
ATOM 5251 C CA . GLU B 1 176 ? 11.805 8.438 16.484 1 92 176 GLU B CA 1
ATOM 5252 C C . GLU B 1 176 ? 11.023 7.469 17.375 1 92 176 GLU B C 1
ATOM 5254 O O . GLU B 1 176 ? 11.062 6.254 17.156 1 92 176 GLU B O 1
ATOM 5259 N N . ILE B 1 177 ? 10.289 8.023 18.203 1 92.94 177 ILE B N 1
ATOM 5260 C CA . ILE B 1 177 ? 9.492 7.207 19.109 1 92.94 177 ILE B CA 1
ATOM 5261 C C . ILE B 1 177 ? 8.039 7.199 18.641 1 92.94 177 ILE B C 1
ATOM 5263 O O . ILE B 1 177 ? 7.43 6.137 18.516 1 92.94 177 ILE B O 1
ATOM 5267 N N . LEU B 1 178 ? 7.508 8.312 18.344 1 94.25 178 LEU B N 1
ATOM 5268 C CA . LEU B 1 178 ? 6.086 8.477 18.078 1 94.25 178 LEU B CA 1
ATOM 5269 C C . LEU B 1 178 ? 5.684 7.719 16.812 1 94.25 178 LEU B C 1
ATOM 5271 O O . LEU B 1 178 ? 4.629 7.074 16.781 1 94.25 178 LEU B O 1
ATOM 5275 N N . MET B 1 179 ? 6.508 7.75 15.805 1 93.06 179 MET B N 1
ATOM 5276 C CA . MET B 1 179 ? 6.105 7.188 14.516 1 93.06 179 MET B CA 1
ATOM 5277 C C . MET B 1 179 ? 6.059 5.668 14.578 1 93.06 179 MET B C 1
ATOM 5279 O O . MET B 1 179 ? 5.074 5.055 14.156 1 93.06 179 MET B O 1
ATOM 5283 N N . PRO B 1 180 ? 7.055 4.977 15.18 1 89.75 180 PRO B N 1
ATOM 5284 C CA . PRO B 1 180 ? 6.941 3.521 15.336 1 89.75 180 PRO B CA 1
ATOM 5285 C C . PRO B 1 180 ? 5.773 3.113 16.234 1 89.75 180 PRO B C 1
ATOM 5287 O O . PRO B 1 180 ? 5.074 2.141 15.93 1 89.75 180 PRO B O 1
ATOM 5290 N N . VAL B 1 181 ? 5.621 3.861 17.266 1 93.31 181 VAL B N 1
ATOM 5291 C CA . VAL B 1 181 ? 4.504 3.562 18.156 1 93.31 181 VAL B CA 1
ATOM 5292 C C . VAL B 1 181 ? 3.188 3.67 17.391 1 93.31 181 VAL B C 1
ATOM 5294 O O . VAL B 1 181 ? 2.334 2.785 17.484 1 93.31 181 VAL B O 1
ATOM 5297 N N . LEU B 1 182 ? 3.076 4.719 16.719 1 94.12 182 LEU B N 1
ATOM 5298 C CA . LEU B 1 182 ? 1.867 4.922 15.922 1 94.12 182 LEU B CA 1
ATOM 5299 C C . LEU B 1 182 ? 1.67 3.781 14.93 1 94.12 182 LEU B C 1
ATOM 5301 O O . LEU B 1 182 ? 0.551 3.293 14.75 1 94.12 182 LEU B O 1
ATOM 5305 N N . PHE B 1 183 ? 2.658 3.352 14.273 1 91.62 183 PHE B N 1
ATOM 5306 C CA . PHE B 1 183 ? 2.596 2.279 13.289 1 91.62 183 PHE B CA 1
ATOM 5307 C C . PHE B 1 183 ? 2.082 0.991 13.922 1 91.62 183 PHE B C 1
ATOM 5309 O O . PHE B 1 183 ? 1.187 0.34 13.383 1 91.62 183 PHE B O 1
ATOM 5316 N N . PHE B 1 184 ? 2.574 0.642 15.023 1 91.06 184 PHE B N 1
ATOM 5317 C CA . PHE B 1 184 ? 2.197 -0.606 15.672 1 91.06 184 PHE B CA 1
ATOM 5318 C C . PHE B 1 184 ? 0.772 -0.526 16.219 1 91.06 184 PHE B C 1
ATOM 5320 O O . PHE B 1 184 ? 0.051 -1.525 16.219 1 91.06 184 PHE B O 1
ATOM 5327 N N . LEU B 1 185 ? 0.403 0.634 16.641 1 92.56 185 LEU B N 1
ATOM 5328 C CA . LEU B 1 185 ? -0.964 0.8 17.125 1 92.56 185 LEU B CA 1
ATOM 5329 C C . LEU B 1 185 ? -1.966 0.599 15.984 1 92.56 185 LEU B C 1
ATOM 5331 O O . LEU B 1 185 ? -2.959 -0.112 16.156 1 92.56 185 LEU B O 1
ATOM 5335 N N . ILE B 1 186 ? -1.64 1.189 14.891 1 93.44 186 ILE B N 1
ATOM 5336 C CA . ILE B 1 186 ? -2.543 1.064 13.75 1 93.44 186 ILE B CA 1
ATOM 5337 C C . ILE B 1 186 ? -2.539 -0.376 13.242 1 93.44 186 ILE B C 1
ATOM 5339 O O . ILE B 1 186 ? -3.58 -0.907 12.852 1 93.44 186 ILE B O 1
ATOM 5343 N N . LEU B 1 187 ? -1.395 -0.981 13.203 1 90.69 187 LEU B N 1
ATOM 5344 C CA . LEU B 1 187 ? -1.292 -2.371 12.773 1 90.69 187 LEU B CA 1
ATOM 5345 C C . LEU B 1 187 ? -2.133 -3.279 13.664 1 90.69 187 LEU B C 1
ATOM 5347 O O . LEU B 1 187 ? -2.766 -4.219 13.18 1 90.69 187 LEU B O 1
ATOM 5351 N N . ALA B 1 188 ? -2.104 -3.016 14.922 1 91.12 188 ALA B N 1
ATOM 5352 C CA . ALA B 1 188 ? -2.916 -3.791 15.852 1 91.12 188 ALA B CA 1
ATOM 5353 C C . ALA B 1 188 ? -4.402 -3.662 15.523 1 91.12 188 ALA B C 1
ATOM 5355 O O . ALA B 1 188 ? -5.141 -4.648 15.562 1 91.12 188 ALA B O 1
ATOM 5356 N N . LEU B 1 189 ? -4.797 -2.48 15.203 1 91.94 189 LEU B N 1
ATOM 5357 C CA . LEU B 1 189 ? -6.195 -2.256 14.852 1 91.94 189 LEU B CA 1
ATOM 5358 C C . LEU B 1 189 ? -6.539 -2.938 13.531 1 91.94 189 LEU B C 1
ATOM 5360 O O . LEU B 1 189 ? -7.645 -3.455 13.367 1 91.94 189 LEU B O 1
ATOM 5364 N N . VAL B 1 190 ? -5.617 -2.938 12.641 1 91.06 190 VAL B N 1
ATOM 5365 C CA . VAL B 1 190 ? -5.828 -3.57 11.344 1 91.06 190 VAL B CA 1
ATOM 5366 C C . VAL B 1 190 ? -6 -5.078 11.523 1 91.06 190 VAL B C 1
ATOM 5368 O O . VAL B 1 190 ? -6.93 -5.672 10.977 1 91.06 190 VAL B O 1
ATOM 5371 N N . VAL B 1 191 ? -5.148 -5.695 12.266 1 86.25 191 VAL B N 1
ATOM 5372 C CA . VAL B 1 191 ? -5.191 -7.137 12.484 1 86.25 191 VAL B CA 1
ATOM 5373 C C . VAL B 1 191 ? -6.52 -7.516 13.141 1 86.25 191 VAL B C 1
ATOM 5375 O O . VAL B 1 191 ? -7.16 -8.492 12.734 1 86.25 191 VAL B O 1
ATOM 5378 N N . ARG B 1 192 ? -6.902 -6.75 14.047 1 89.06 192 ARG B N 1
ATOM 5379 C CA . ARG B 1 192 ? -8.164 -7.043 14.719 1 89.06 192 ARG B CA 1
ATOM 5380 C C . ARG B 1 192 ? -9.344 -6.863 13.773 1 89.06 192 ARG B C 1
ATOM 5382 O O . ARG B 1 192 ? -10.281 -7.668 13.781 1 89.06 192 ARG B O 1
ATOM 5389 N N . SER B 1 193 ? -9.289 -5.828 13.039 1 89.12 193 SER B N 1
ATOM 5390 C CA . SER B 1 193 ? -10.414 -5.516 12.156 1 89.12 193 SER B CA 1
ATOM 5391 C C . SER B 1 193 ? -10.609 -6.605 11.102 1 89.12 193 SER B C 1
ATOM 5393 O O . SER B 1 193 ? -11.742 -6.922 10.734 1 89.12 193 SER B O 1
ATOM 5395 N N . ILE B 1 194 ? -9.609 -7.203 10.648 1 83.38 194 ILE B N 1
ATOM 5396 C CA . ILE B 1 194 ? -9.68 -8.203 9.594 1 83.38 194 ILE B CA 1
ATOM 5397 C C . ILE B 1 194 ? -10.227 -9.516 10.156 1 83.38 194 ILE B C 1
ATOM 5399 O O . ILE B 1 194 ? -10.805 -10.312 9.422 1 83.38 194 ILE B O 1
ATOM 5403 N N . THR B 1 195 ? -10.078 -9.703 11.438 1 83.31 195 THR B N 1
ATOM 5404 C CA . THR B 1 195 ? -10.477 -10.969 12.055 1 83.31 195 THR B CA 1
ATOM 5405 C C . THR B 1 195 ? -11.906 -10.883 12.586 1 83.31 195 THR B C 1
ATOM 5407 O O . THR B 1 195 ? -12.453 -11.875 13.062 1 83.31 195 THR B O 1
ATOM 5410 N N . LEU B 1 196 ? -12.508 -9.742 12.469 1 85.81 196 LEU B N 1
ATOM 5411 C CA . LEU B 1 196 ? -13.875 -9.57 12.953 1 85.81 196 LEU B CA 1
ATOM 5412 C C . LEU B 1 196 ? -14.883 -10.109 11.945 1 85.81 196 LEU B C 1
ATOM 5414 O O . LEU B 1 196 ? -14.664 -10.031 10.734 1 85.81 196 LEU B O 1
ATOM 5418 N N . PRO B 1 197 ? -15.977 -10.688 12.555 1 86.94 197 PRO B N 1
ATOM 5419 C CA . PRO B 1 197 ? -17.062 -11.016 11.633 1 86.94 197 PRO B CA 1
ATOM 5420 C C . PRO B 1 197 ? -17.594 -9.789 10.891 1 86.94 197 PRO B C 1
ATOM 5422 O O . PRO B 1 197 ? -17.844 -8.75 11.5 1 86.94 197 PRO B O 1
ATOM 5425 N N . GLY B 1 198 ? -17.672 -9.828 9.641 1 87.5 198 GLY B N 1
ATOM 5426 C CA . GLY B 1 198 ? -18.109 -8.703 8.82 1 87.5 198 GLY B CA 1
ATOM 5427 C C . GLY B 1 198 ? -16.969 -7.805 8.391 1 87.5 198 GLY B C 1
ATOM 5428 O O . GLY B 1 198 ? -17.156 -6.898 7.57 1 87.5 198 GLY B O 1
ATOM 5429 N N . GLY B 1 199 ? -15.859 -8.031 9.039 1 90.12 199 GLY B N 1
ATOM 5430 C CA . GLY B 1 199 ? -14.703 -7.223 8.711 1 90.12 199 GLY B CA 1
ATOM 5431 C C . GLY B 1 199 ? -14.344 -7.27 7.234 1 90.12 199 GLY B C 1
ATOM 5432 O O . GLY B 1 199 ? -14.039 -6.238 6.633 1 90.12 199 GLY B O 1
ATOM 5433 N N . LEU B 1 200 ? -14.477 -8.391 6.645 1 88.06 200 LEU B N 1
ATOM 5434 C CA . LEU B 1 200 ? -14.117 -8.57 5.242 1 88.06 200 LEU B CA 1
ATOM 5435 C C . LEU B 1 200 ? -15.055 -7.773 4.336 1 88.06 200 LEU B C 1
ATOM 5437 O O . LEU B 1 200 ? -14.625 -7.25 3.305 1 88.06 200 LEU B O 1
ATOM 5441 N N . MET B 1 201 ? -16.281 -7.762 4.676 1 89.25 201 MET B N 1
ATOM 5442 C CA . MET B 1 201 ? -17.234 -6.988 3.891 1 89.25 201 MET B CA 1
ATOM 5443 C C . MET B 1 201 ? -16.859 -5.508 3.875 1 89.25 201 MET B C 1
ATOM 5445 O O . MET B 1 201 ? -16.984 -4.844 2.844 1 89.25 201 MET B O 1
ATOM 5449 N N . GLY B 1 202 ? -16.453 -5.023 5.035 1 91.94 202 GLY B N 1
ATOM 5450 C CA . GLY B 1 202 ? -15.984 -3.65 5.105 1 91.94 202 GLY B CA 1
ATOM 5451 C C . GLY B 1 202 ? -14.742 -3.398 4.266 1 91.94 202 GLY B C 1
ATOM 5452 O O . GLY B 1 202 ? -14.641 -2.371 3.592 1 91.94 202 GLY B O 1
ATOM 5453 N N . ILE B 1 203 ? -13.875 -4.34 4.262 1 92.12 203 ILE B N 1
ATOM 5454 C CA . ILE B 1 203 ? -12.633 -4.23 3.512 1 92.12 203 ILE B CA 1
ATOM 5455 C C . ILE B 1 203 ? -12.922 -4.281 2.014 1 92.12 203 ILE B C 1
ATOM 5457 O O . ILE B 1 203 ? -12.297 -3.564 1.229 1 92.12 203 ILE B O 1
ATOM 5461 N N . GLU B 1 204 ? -13.828 -5.066 1.645 1 91.38 204 GLU B N 1
ATOM 5462 C CA . GLU B 1 204 ? -14.227 -5.141 0.241 1 91.38 204 GLU B CA 1
ATOM 5463 C C . GLU B 1 204 ? -14.82 -3.816 -0.234 1 91.38 204 GLU B C 1
ATOM 5465 O O . GLU B 1 204 ? -14.555 -3.381 -1.356 1 91.38 204 GLU B O 1
ATOM 5470 N N . TYR B 1 205 ? -15.602 -3.244 0.677 1 89.5 205 TYR B N 1
ATOM 5471 C CA . TYR B 1 205 ? -16.141 -1.926 0.362 1 89.5 205 TYR B CA 1
ATOM 5472 C C . TYR B 1 205 ? -15.016 -0.917 0.145 1 89.5 205 TYR B C 1
ATOM 5474 O O . TYR B 1 205 ? -15.086 -0.089 -0.765 1 89.5 205 TYR B O 1
ATOM 5482 N N . TYR B 1 206 ? -14.008 -1.035 0.88 1 93.06 206 TYR B N 1
ATOM 5483 C CA . TYR B 1 206 ? -12.867 -0.13 0.868 1 93.06 206 TYR B CA 1
ATOM 5484 C C . TYR B 1 206 ? -12.062 -0.279 -0.421 1 93.06 206 TYR B C 1
ATOM 5486 O O . TYR B 1 206 ? -11.555 0.707 -0.961 1 93.06 206 TYR B O 1
ATOM 5494 N N . LEU B 1 207 ? -12.094 -1.486 -0.958 1 91.56 207 LEU B N 1
ATOM 5495 C CA . LEU B 1 207 ? -11.109 -1.76 -2.002 1 91.56 207 LEU B CA 1
ATOM 5496 C C . LEU B 1 207 ? -11.781 -1.829 -3.371 1 91.56 207 LEU B C 1
ATOM 5498 O O . LEU B 1 207 ? -11.109 -1.713 -4.398 1 91.56 207 LEU B O 1
ATOM 5502 N N . THR B 1 208 ? -13.023 -2.035 -3.445 1 90 208 THR B N 1
ATOM 5503 C CA . THR B 1 208 ? -13.711 -2.217 -4.719 1 90 208 THR B CA 1
ATOM 5504 C C . THR B 1 208 ? -14.219 -0.88 -5.254 1 90 208 THR B C 1
ATOM 5506 O O . THR B 1 208 ? -15.07 -0.24 -4.633 1 90 208 THR B O 1
ATOM 5509 N N . PRO B 1 209 ? -13.781 -0.476 -6.371 1 89.19 209 PRO B N 1
ATOM 5510 C CA . PRO B 1 209 ? -14.172 0.833 -6.898 1 89.19 209 PRO B CA 1
ATOM 5511 C C . PRO B 1 209 ? -15.547 0.813 -7.566 1 89.19 209 PRO B C 1
ATOM 5513 O O . PRO B 1 209 ? -15.844 -0.092 -8.344 1 89.19 209 PRO B O 1
ATOM 5516 N N . ASN B 1 210 ? -16.375 1.729 -7.125 1 87.31 210 ASN B N 1
ATOM 5517 C CA . ASN B 1 210 ? -17.516 2.109 -7.945 1 87.31 210 ASN B CA 1
ATOM 5518 C C . ASN B 1 210 ? -17.125 3.07 -9.062 1 87.31 210 ASN B C 1
ATOM 5520 O O . ASN B 1 210 ? -17.062 4.281 -8.844 1 87.31 210 ASN B O 1
ATOM 5524 N N . PHE B 1 211 ? -16.938 2.623 -10.219 1 83.69 211 PHE B N 1
ATOM 5525 C CA . PHE B 1 211 ? -16.344 3.381 -11.312 1 83.69 211 PHE B CA 1
ATOM 5526 C C . PHE B 1 211 ? -17.266 4.52 -11.742 1 83.69 211 PHE B C 1
ATOM 5528 O O . PHE B 1 211 ? -16.797 5.516 -12.305 1 83.69 211 PHE B O 1
ATOM 5535 N N . ALA B 1 212 ? -18.516 4.363 -11.492 1 85.06 212 ALA B N 1
ATOM 5536 C CA . ALA B 1 212 ? -19.469 5.41 -11.859 1 85.06 212 ALA B CA 1
ATOM 5537 C C . ALA B 1 212 ? -19.156 6.715 -11.133 1 85.06 212 ALA B C 1
ATOM 5539 O O . ALA B 1 212 ? -19.359 7.801 -11.68 1 85.06 212 ALA B O 1
ATOM 5540 N N . VAL B 1 213 ? -18.609 6.605 -9.984 1 89.62 213 VAL B N 1
ATOM 5541 C CA . VAL B 1 213 ? -18.328 7.766 -9.141 1 89.62 213 VAL B CA 1
ATOM 5542 C C . VAL B 1 213 ? -17.141 8.539 -9.711 1 89.62 213 VAL B C 1
ATOM 5544 O O . VAL B 1 213 ? -17.031 9.75 -9.492 1 89.62 213 VAL B O 1
ATOM 5547 N N . LEU B 1 214 ? -16.328 7.902 -10.453 1 88.69 214 LEU B N 1
ATOM 5548 C CA . LEU B 1 214 ? -15.125 8.516 -11 1 88.69 214 LEU B CA 1
ATOM 5549 C C . LEU B 1 214 ? -15.477 9.547 -12.07 1 88.69 214 LEU B C 1
ATOM 5551 O O . LEU B 1 214 ? -14.648 10.383 -12.43 1 88.69 214 LEU B O 1
ATOM 5555 N N . LEU B 1 215 ? -16.688 9.398 -12.539 1 87.88 215 LEU B N 1
ATOM 5556 C CA . LEU B 1 215 ? -17.109 10.328 -13.586 1 87.88 215 LEU B CA 1
ATOM 5557 C C . LEU B 1 215 ? -17.578 11.648 -12.984 1 87.88 215 LEU B C 1
ATOM 5559 O O . LEU B 1 215 ? -17.766 12.625 -13.703 1 87.88 215 LEU B O 1
ATOM 5563 N N . THR B 1 216 ? -17.672 11.719 -11.695 1 88.44 216 THR B N 1
ATOM 5564 C CA . THR B 1 216 ? -18.078 12.938 -11.016 1 88.44 216 THR B CA 1
ATOM 5565 C C . THR B 1 216 ? -16.859 13.734 -10.562 1 88.44 216 THR B C 1
ATOM 5567 O O . THR B 1 216 ? -15.867 13.156 -10.094 1 88.44 216 THR B O 1
ATOM 5570 N N . PRO B 1 217 ? -16.906 15.055 -10.625 1 87.06 217 PRO B N 1
ATOM 5571 C CA . PRO B 1 217 ? -15.766 15.883 -10.219 1 87.06 217 PRO B CA 1
ATOM 5572 C C . PRO B 1 217 ? -15.555 15.883 -8.711 1 87.06 217 PRO B C 1
ATOM 5574 O O . PRO B 1 217 ? -14.43 16.078 -8.242 1 87.06 217 PRO B O 1
ATOM 5577 N N . LYS B 1 218 ? -16.516 15.633 -7.973 1 88 218 LYS B N 1
ATOM 5578 C CA . LYS B 1 218 ? -16.453 15.711 -6.516 1 88 218 LYS B CA 1
ATOM 5579 C C . LYS B 1 218 ? -15.375 14.789 -5.961 1 88 218 LYS B C 1
ATOM 5581 O O . LYS B 1 218 ? -14.586 15.188 -5.098 1 88 218 LYS B O 1
ATOM 5586 N N . VAL B 1 219 ? -15.352 13.547 -6.449 1 92.38 219 VAL B N 1
ATOM 5587 C CA . VAL B 1 219 ? -14.406 12.562 -5.926 1 92.38 219 VAL B CA 1
ATOM 5588 C C . VAL B 1 219 ? -12.977 13.031 -6.184 1 92.38 219 VAL B C 1
ATOM 5590 O O . VAL B 1 219 ? -12.102 12.859 -5.332 1 92.38 219 VAL B O 1
ATOM 5593 N N . TRP B 1 220 ? -12.742 13.648 -7.266 1 89.62 220 TRP B N 1
ATOM 5594 C CA . TRP B 1 220 ? -11.414 14.148 -7.617 1 89.62 220 TRP B CA 1
ATOM 5595 C C . TRP B 1 220 ? -11.039 15.344 -6.75 1 89.62 220 TRP B C 1
ATOM 5597 O O . TRP B 1 220 ? -9.914 15.414 -6.242 1 89.62 220 TRP B O 1
ATOM 5607 N N . ILE B 1 221 ? -11.922 16.234 -6.555 1 87.06 221 ILE B N 1
ATOM 5608 C CA . ILE B 1 221 ? -11.672 17.422 -5.738 1 87.06 221 ILE B CA 1
ATOM 5609 C C . ILE B 1 221 ? -11.383 17 -4.301 1 87.06 221 ILE B C 1
ATOM 5611 O O . ILE B 1 221 ? -10.445 17.516 -3.68 1 87.06 221 ILE B O 1
ATOM 5615 N N . ASP B 1 222 ? -12.141 16.062 -3.799 1 88.62 222 ASP B N 1
ATOM 5616 C CA . ASP B 1 222 ? -11.953 15.586 -2.43 1 88.62 222 ASP B CA 1
ATOM 5617 C C . ASP B 1 222 ? -10.602 14.898 -2.262 1 88.62 222 ASP B C 1
ATOM 5619 O O . ASP B 1 222 ? -9.914 15.109 -1.26 1 88.62 222 ASP B O 1
ATOM 5623 N N . ALA B 1 223 ? -10.289 14.109 -3.244 1 92.19 223 ALA B N 1
ATOM 5624 C CA . ALA B 1 223 ? -9.023 13.383 -3.186 1 92.19 223 ALA B CA 1
ATOM 5625 C C . ALA B 1 223 ? -7.836 14.344 -3.23 1 92.19 223 ALA B C 1
ATOM 5627 O O . ALA B 1 223 ? -6.891 14.211 -2.447 1 92.19 223 ALA B O 1
ATOM 5628 N N . PHE B 1 224 ? -7.887 15.305 -4.086 1 88.38 224 PHE B N 1
ATOM 5629 C CA . PHE B 1 224 ? -6.797 16.266 -4.234 1 88.38 224 PHE B CA 1
ATOM 5630 C C . PHE B 1 224 ? -6.676 17.141 -2.996 1 88.38 224 PHE B C 1
ATOM 5632 O O . PHE B 1 224 ? -5.57 17.438 -2.539 1 88.38 224 PHE B O 1
ATOM 5639 N N . SER B 1 225 ? -7.773 17.484 -2.5 1 83.94 225 SER B N 1
ATOM 5640 C CA . SER B 1 225 ? -7.77 18.266 -1.272 1 83.94 225 SER B CA 1
ATOM 5641 C C . SER B 1 225 ? -7.16 17.484 -0.115 1 83.94 225 SER B C 1
ATOM 5643 O O . SER B 1 225 ? -6.379 18.031 0.669 1 83.94 225 SER B O 1
ATOM 5645 N N . GLN B 1 226 ? -7.508 16.25 -0.051 1 88.19 226 GLN B N 1
ATOM 5646 C CA . GLN B 1 226 ? -6.996 15.383 1.01 1 88.19 226 GLN B CA 1
ATOM 5647 C C . GLN B 1 226 ? -5.477 15.258 0.934 1 88.19 226 GLN B C 1
ATOM 5649 O O . GLN B 1 226 ? -4.801 15.234 1.964 1 88.19 226 GLN B O 1
ATOM 5654 N N . ILE B 1 227 ? -4.953 15.227 -0.231 1 91.38 227 ILE B N 1
ATOM 5655 C CA . ILE B 1 227 ? -3.516 15.062 -0.414 1 91.38 227 ILE B CA 1
ATOM 5656 C C . ILE B 1 227 ? -2.787 16.312 0.066 1 91.38 227 ILE B C 1
ATOM 5658 O O . ILE B 1 227 ? -1.755 16.219 0.735 1 91.38 227 ILE B O 1
ATOM 5662 N N . PHE B 1 228 ? -3.244 17.422 -0.198 1 81.94 228 PHE B N 1
ATOM 5663 C CA . PHE B 1 228 ? -2.607 18.672 0.203 1 81.94 228 PHE B CA 1
ATOM 5664 C C . PHE B 1 228 ? -2.627 18.828 1.719 1 81.94 228 PHE B C 1
ATOM 5666 O O . PHE B 1 228 ? -1.639 19.25 2.316 1 81.94 228 PHE B O 1
ATOM 5673 N N . PHE B 1 229 ? -3.691 18.406 2.238 1 80.56 229 PHE B N 1
ATOM 5674 C CA . PHE B 1 229 ? -3.84 18.516 3.686 1 80.56 229 PHE B CA 1
ATOM 5675 C C . PHE B 1 229 ? -2.951 17.5 4.398 1 80.56 229 PHE B C 1
ATOM 5677 O O . PHE B 1 229 ? -2.256 17.844 5.355 1 80.56 229 PHE B O 1
ATOM 5684 N N . THR B 1 230 ? -2.973 16.359 3.91 1 90.12 230 THR B N 1
ATOM 5685 C CA . THR B 1 230 ? -2.311 15.273 4.637 1 90.12 230 THR B CA 1
ATOM 5686 C C . THR B 1 230 ? -0.794 15.414 4.551 1 90.12 230 THR B C 1
ATOM 5688 O O . THR B 1 230 ? -0.075 15.016 5.469 1 90.12 230 THR B O 1
ATOM 5691 N N . LEU B 1 231 ? -0.309 16.062 3.543 1 92.12 231 LEU B N 1
ATOM 5692 C CA . LEU B 1 231 ? 1.134 16.188 3.375 1 92.12 231 LEU B CA 1
ATOM 5693 C C . LEU B 1 231 ? 1.634 17.484 3.998 1 92.12 231 LEU B C 1
ATOM 5695 O O . LEU B 1 231 ? 2.82 17.812 3.904 1 92.12 231 LEU B O 1
ATOM 5699 N N . SER B 1 232 ? 0.817 18.188 4.617 1 89.56 232 SER B N 1
ATOM 5700 C CA . SER B 1 232 ? 1.18 19.422 5.293 1 89.56 232 SER B CA 1
ATOM 5701 C C . SER B 1 232 ? 1.804 20.422 4.324 1 89.56 232 SER B C 1
ATOM 5703 O O . SER B 1 232 ? 2.848 21.016 4.613 1 89.56 232 SER B O 1
ATOM 5705 N N . LEU B 1 233 ? 1.201 20.562 3.197 1 92.75 233 LEU B N 1
ATOM 5706 C CA . LEU B 1 233 ? 1.723 21.484 2.193 1 92.75 233 LEU B CA 1
ATOM 5707 C C . LEU B 1 233 ? 1.08 22.859 2.328 1 92.75 233 LEU B C 1
ATOM 5709 O O . LEU B 1 233 ? -0.114 22.969 2.619 1 92.75 233 LEU B O 1
ATOM 5713 N N . GLY B 1 234 ? 1.856 23.828 2.238 1 92.06 234 GLY B N 1
ATOM 5714 C CA . GLY B 1 234 ? 1.348 25.188 2.316 1 92.06 234 GLY B CA 1
ATOM 5715 C C . GLY B 1 234 ? 1.376 25.766 3.723 1 92.06 234 GLY B C 1
ATOM 5716 O O . GLY B 1 234 ? 0.807 26.828 3.982 1 92.06 234 GLY B O 1
ATOM 5717 N N . PHE B 1 235 ? 2.039 25 4.621 1 93.44 235 PHE B N 1
ATOM 5718 C CA . PHE B 1 235 ? 2.078 25.391 6.023 1 93.44 235 PHE B CA 1
ATOM 5719 C C . PHE B 1 235 ? 3.463 25.906 6.402 1 93.44 235 PHE B C 1
ATOM 5721 O O . PHE B 1 235 ? 3.68 26.344 7.535 1 93.44 235 PHE B O 1
ATOM 5728 N N . GLY B 1 236 ? 4.34 25.844 5.559 1 96.25 236 GLY B N 1
ATOM 5729 C CA . GLY B 1 236 ? 5.707 26.25 5.836 1 96.25 236 GLY B CA 1
ATOM 5730 C C . GLY B 1 236 ? 6.492 25.219 6.621 1 96.25 236 GLY B C 1
ATOM 5731 O O . GLY B 1 236 ? 7.656 25.438 6.953 1 96.25 236 GLY B O 1
ATOM 5732 N N . ILE B 1 237 ? 5.852 24.094 6.887 1 97.12 237 ILE B N 1
ATOM 5733 C CA . ILE B 1 237 ? 6.484 23.078 7.715 1 97.12 237 ILE B CA 1
ATOM 5734 C C . ILE B 1 237 ? 7.625 22.422 6.945 1 97.12 237 ILE B C 1
ATOM 5736 O O . ILE B 1 237 ? 8.742 22.312 7.453 1 97.12 237 ILE B O 1
ATOM 5740 N N . MET B 1 238 ? 7.367 22.016 5.766 1 97.38 238 MET B N 1
ATOM 5741 C CA . MET B 1 238 ? 8.375 21.312 4.992 1 97.38 238 MET B CA 1
ATOM 5742 C C . MET B 1 238 ? 9.523 22.234 4.602 1 97.38 238 MET B C 1
ATOM 5744 O O . MET B 1 238 ? 10.672 21.797 4.5 1 97.38 238 MET B O 1
ATOM 5748 N N . VAL B 1 239 ? 9.219 23.531 4.477 1 97.94 239 VAL B N 1
ATOM 5749 C CA . VAL B 1 239 ? 10.266 24.516 4.215 1 97.94 239 VAL B CA 1
ATOM 5750 C C . VAL B 1 239 ? 11.195 24.625 5.422 1 97.94 239 VAL B C 1
ATOM 5752 O O . VAL B 1 239 ? 12.414 24.562 5.277 1 97.94 239 VAL B O 1
ATOM 5755 N N . ALA B 1 240 ? 10.609 24.688 6.539 1 97.69 240 ALA B N 1
ATOM 5756 C CA . ALA B 1 240 ? 11.414 24.766 7.754 1 97.69 240 ALA B CA 1
ATOM 5757 C C . ALA B 1 240 ? 12.203 23.484 7.969 1 97.69 240 ALA B C 1
ATOM 5759 O O . ALA B 1 240 ? 13.406 23.516 8.234 1 97.69 240 ALA B O 1
ATOM 5760 N N . TYR B 1 241 ? 11.531 22.359 7.863 1 97.62 241 TYR B N 1
ATOM 5761 C CA . TYR B 1 241 ? 12.164 21.078 8.133 1 97.62 241 TYR B CA 1
ATOM 5762 C C . TYR B 1 241 ? 13.32 20.828 7.168 1 97.62 241 TYR B C 1
ATOM 5764 O O . TYR B 1 241 ? 14.359 20.297 7.57 1 97.62 241 TYR B O 1
ATOM 5772 N N . SER B 1 242 ? 13.164 21.172 5.906 1 97.56 242 SER B N 1
ATOM 5773 C CA . SER B 1 242 ? 14.219 20.922 4.934 1 97.56 242 SER B CA 1
ATOM 5774 C C . SER B 1 242 ? 15.375 21.891 5.098 1 97.56 242 SER B C 1
ATOM 5776 O O . SER B 1 242 ? 16.5 21.625 4.668 1 97.56 242 SER B O 1
ATOM 5778 N N . SER B 1 243 ? 15.133 23.031 5.719 1 97.31 243 SER B N 1
ATOM 5779 C CA . SER B 1 243 ? 16.188 24.016 5.969 1 97.31 243 SER B CA 1
ATOM 5780 C C . SER B 1 243 ? 17.203 23.484 6.965 1 97.31 243 SER B C 1
ATOM 5782 O O . SER B 1 243 ? 18.312 24 7.059 1 97.31 243 SER B O 1
ATOM 5784 N N . TYR B 1 244 ? 16.812 22.406 7.707 1 97.25 244 TYR B N 1
ATOM 5785 C CA . TYR B 1 244 ? 17.703 21.828 8.711 1 97.25 244 TYR B CA 1
ATOM 5786 C C . TYR B 1 244 ? 18.5 20.672 8.125 1 97.25 244 TYR B C 1
ATOM 5788 O O . TYR B 1 244 ? 19.25 20 8.844 1 97.25 244 TYR B O 1
ATOM 5796 N N . LEU B 1 245 ? 18.375 20.391 6.871 1 96.31 245 LEU B N 1
ATOM 5797 C CA . LEU B 1 245 ? 19.078 19.297 6.215 1 96.31 245 LEU B CA 1
ATOM 5798 C C . LEU B 1 245 ? 20.516 19.703 5.887 1 96.31 245 LEU B C 1
ATOM 5800 O O . LEU B 1 245 ? 20.797 20.875 5.617 1 96.31 245 LEU B O 1
ATOM 5804 N N . PRO B 1 246 ? 21.406 18.734 5.832 1 94.19 246 PRO B N 1
ATOM 5805 C CA . PRO B 1 246 ? 22.75 19.016 5.336 1 94.19 246 PRO B CA 1
ATOM 5806 C C . PRO B 1 246 ? 22.766 19.359 3.846 1 94.19 246 PRO B C 1
ATOM 5808 O O . PRO B 1 246 ? 21.766 19.156 3.15 1 94.19 246 PRO B O 1
ATOM 5811 N N . LYS B 1 247 ? 23.906 19.828 3.385 1 92.31 247 LYS B N 1
ATOM 5812 C CA . LYS B 1 247 ? 24.047 20.344 2.027 1 92.31 247 LYS B CA 1
ATOM 5813 C C . LYS B 1 247 ? 23.828 19.25 0.995 1 92.31 247 LYS B C 1
ATOM 5815 O O . LYS B 1 247 ? 23.203 19.484 -0.047 1 92.31 247 LYS B O 1
ATOM 5820 N N . LYS B 1 248 ? 24.312 18.094 1.318 1 91.19 248 LYS B N 1
ATOM 5821 C CA . LYS B 1 248 ? 24.172 16.984 0.384 1 91.19 248 LYS B CA 1
ATOM 5822 C C . LYS B 1 248 ? 23 16.094 0.771 1 91.19 248 LYS B C 1
ATOM 5824 O O . LYS B 1 248 ? 23.156 15.133 1.539 1 91.19 248 LYS B O 1
ATOM 5829 N N . SER B 1 249 ? 21.859 16.484 0.353 1 93.19 249 SER B N 1
ATOM 5830 C CA . SER B 1 249 ? 20.641 15.719 0.619 1 93.19 249 SER B CA 1
ATOM 5831 C C . SER B 1 249 ? 19.828 15.516 -0.654 1 93.19 249 SER B C 1
ATOM 5833 O O . SER B 1 249 ? 19.578 16.469 -1.403 1 93.19 249 SER B O 1
ATOM 5835 N N . ASP B 1 250 ? 19.484 14.281 -0.93 1 93.88 250 ASP B N 1
ATOM 5836 C CA . ASP B 1 250 ? 18.625 13.984 -2.078 1 93.88 250 ASP B CA 1
ATOM 5837 C C . ASP B 1 250 ? 17.188 14.383 -1.809 1 93.88 250 ASP B C 1
ATOM 5839 O O . ASP B 1 250 ? 16.438 13.641 -1.161 1 93.88 250 ASP B O 1
ATOM 5843 N N . LEU B 1 251 ? 16.797 15.453 -2.342 1 95.75 251 LEU B N 1
ATOM 5844 C CA . LEU B 1 251 ? 15.5 16.031 -2.045 1 95.75 251 LEU B CA 1
ATOM 5845 C C . LEU B 1 251 ? 14.383 15.25 -2.742 1 95.75 251 LEU B C 1
ATOM 5847 O O . LEU B 1 251 ? 13.305 15.062 -2.176 1 95.75 251 LEU B O 1
ATOM 5851 N N . THR B 1 252 ? 14.648 14.82 -3.959 1 94.62 252 THR B N 1
ATOM 5852 C CA . THR B 1 252 ? 13.648 14.055 -4.707 1 94.62 252 THR B CA 1
ATOM 5853 C C . THR B 1 252 ? 13.32 12.75 -3.99 1 94.62 252 THR B C 1
ATOM 5855 O O . THR B 1 252 ? 12.148 12.445 -3.762 1 94.62 252 THR B O 1
ATOM 5858 N N . ALA B 1 253 ? 14.328 12.062 -3.619 1 93.12 253 ALA B N 1
ATOM 5859 C CA . ALA B 1 253 ? 14.133 10.797 -2.92 1 93.12 253 ALA B CA 1
ATOM 5860 C C . ALA B 1 253 ? 13.398 11.008 -1.595 1 93.12 253 ALA B C 1
ATOM 5862 O O . ALA B 1 253 ? 12.555 10.203 -1.209 1 93.12 253 ALA B O 1
ATOM 5863 N N . SER B 1 254 ? 13.75 12.047 -0.919 1 95.38 254 SER B N 1
ATOM 5864 C CA . SER B 1 254 ? 13.102 12.352 0.355 1 95.38 254 SER B CA 1
ATOM 5865 C C . SER B 1 254 ? 11.625 12.656 0.166 1 95.38 254 SER B C 1
ATOM 5867 O O . SER B 1 254 ? 10.789 12.203 0.949 1 95.38 254 SER B O 1
ATOM 5869 N N . ALA B 1 255 ? 11.359 13.445 -0.851 1 96.56 255 ALA B N 1
ATOM 5870 C CA . ALA B 1 255 ? 9.969 13.812 -1.116 1 96.56 255 ALA B CA 1
ATOM 5871 C C . ALA B 1 255 ? 9.125 12.578 -1.418 1 96.56 255 ALA B C 1
ATOM 5873 O O . ALA B 1 255 ? 8.008 12.445 -0.91 1 96.56 255 ALA B O 1
ATOM 5874 N N . PHE B 1 256 ? 9.648 11.727 -2.205 1 94.44 256 PHE B N 1
ATOM 5875 C CA . PHE B 1 256 ? 8.922 10.508 -2.537 1 94.44 256 PHE B CA 1
ATOM 5876 C C . PHE B 1 256 ? 8.742 9.633 -1.302 1 94.44 256 PHE B C 1
ATOM 5878 O O . PHE B 1 256 ? 7.656 9.102 -1.066 1 94.44 256 PHE B O 1
ATOM 5885 N N . THR B 1 257 ? 9.734 9.477 -0.548 1 92.75 257 THR B N 1
ATOM 5886 C CA . THR B 1 257 ? 9.703 8.617 0.63 1 92.75 257 THR B CA 1
ATOM 5887 C C . THR B 1 257 ? 8.68 9.133 1.642 1 92.75 257 THR B C 1
ATOM 5889 O O . THR B 1 257 ? 7.836 8.367 2.119 1 92.75 257 THR B O 1
ATOM 5892 N N . ILE B 1 258 ? 8.742 10.414 1.921 1 95.75 258 ILE B N 1
ATOM 5893 C CA . ILE B 1 258 ? 7.84 11.023 2.891 1 95.75 258 ILE B CA 1
ATOM 5894 C C . ILE B 1 258 ? 6.395 10.859 2.428 1 95.75 258 ILE B C 1
ATOM 5896 O O . ILE B 1 258 ? 5.527 10.445 3.201 1 95.75 258 ILE B O 1
ATOM 5900 N N . SER B 1 259 ? 6.172 11.164 1.196 1 96.19 259 SER B N 1
ATOM 5901 C CA . SER B 1 259 ? 4.816 11.172 0.652 1 96.19 259 SER B CA 1
ATOM 5902 C C . SER B 1 259 ? 4.242 9.758 0.587 1 96.19 259 SER B C 1
ATOM 5904 O O . SER B 1 259 ? 3.068 9.547 0.902 1 96.19 259 SER B O 1
ATOM 5906 N N . LEU B 1 260 ? 5.02 8.844 0.251 1 92.06 260 LEU B N 1
ATOM 5907 C CA . LEU B 1 260 ? 4.531 7.477 0.115 1 92.06 260 LEU B CA 1
ATOM 5908 C C . LEU B 1 260 ? 4.34 6.828 1.481 1 92.06 260 LEU B C 1
ATOM 5910 O O . LEU B 1 260 ? 3.434 6.016 1.666 1 92.06 260 LEU B O 1
ATOM 5914 N N . MET B 1 261 ? 5.199 7.121 2.361 1 90.62 261 MET B N 1
ATOM 5915 C CA . MET B 1 261 ? 4.992 6.625 3.719 1 90.62 261 MET B CA 1
ATOM 5916 C C . MET B 1 261 ? 3.699 7.18 4.309 1 90.62 261 MET B C 1
ATOM 5918 O O . MET B 1 261 ? 2.957 6.457 4.977 1 90.62 261 MET B O 1
ATOM 5922 N N . ASN B 1 262 ? 3.494 8.461 4.066 1 94.31 262 ASN B N 1
ATOM 5923 C CA . ASN B 1 262 ? 2.238 9.078 4.488 1 94.31 262 ASN B CA 1
ATOM 5924 C C . ASN B 1 262 ? 1.035 8.367 3.875 1 94.31 262 ASN B C 1
ATOM 5926 O O . ASN B 1 262 ? 0.071 8.055 4.574 1 94.31 262 ASN B O 1
ATOM 5930 N N . CYS B 1 263 ? 1.128 8.188 2.662 1 91.88 263 CYS B N 1
ATOM 5931 C CA . CYS B 1 263 ? 0.036 7.527 1.958 1 91.88 263 CYS B CA 1
ATOM 5932 C C . CYS B 1 263 ? -0.134 6.094 2.441 1 91.88 263 CYS B C 1
ATOM 5934 O O . CYS B 1 263 ? -1.259 5.605 2.574 1 91.88 263 CYS B O 1
ATOM 5936 N N . GLY B 1 264 ? 0.951 5.426 2.631 1 90.12 264 GLY B N 1
ATOM 5937 C CA . GLY B 1 264 ? 0.898 4.078 3.168 1 90.12 264 GLY B CA 1
ATOM 5938 C C . GLY B 1 264 ? 0.188 3.996 4.508 1 90.12 264 GLY B C 1
ATOM 5939 O O . GLY B 1 264 ? -0.576 3.061 4.754 1 90.12 264 GLY B O 1
ATOM 5940 N N . PHE B 1 265 ? 0.437 4.918 5.266 1 92.44 265 PHE B N 1
ATOM 5941 C CA . PHE B 1 265 ? -0.219 4.965 6.566 1 92.44 265 PHE B CA 1
ATOM 5942 C C . PHE B 1 265 ? -1.722 5.16 6.41 1 92.44 265 PHE B C 1
ATOM 5944 O O . PHE B 1 265 ? -2.516 4.5 7.082 1 92.44 265 PHE B O 1
ATOM 5951 N N . SER B 1 266 ? -2.074 6.121 5.605 1 94 266 SER B N 1
ATOM 5952 C CA . SER B 1 266 ? -3.492 6.355 5.352 1 94 266 SER B CA 1
ATOM 5953 C C . SER B 1 266 ? -4.172 5.098 4.82 1 94 266 SER B C 1
ATOM 5955 O O . SER B 1 266 ? -5.285 4.766 5.234 1 94 266 SER B O 1
ATOM 5957 N N . PHE B 1 267 ? -3.518 4.473 3.973 1 91.44 267 PHE B N 1
ATOM 5958 C CA . PHE B 1 267 ? -4.066 3.266 3.369 1 91.44 267 PHE B CA 1
ATOM 5959 C C . PHE B 1 267 ? -4.266 2.178 4.418 1 91.44 267 PHE B C 1
ATOM 5961 O O . PHE B 1 267 ? -5.289 1.491 4.422 1 91.44 267 PHE B O 1
ATOM 5968 N N . LEU B 1 268 ? -3.373 2.006 5.289 1 90.19 268 LEU B N 1
ATOM 5969 C CA . LEU B 1 268 ? -3.477 1.036 6.371 1 90.19 268 LEU B CA 1
ATOM 5970 C C . LEU B 1 268 ? -4.605 1.406 7.328 1 90.19 268 LEU B C 1
ATOM 5972 O O . LEU B 1 268 ? -5.352 0.536 7.777 1 90.19 268 LEU B O 1
ATOM 5976 N N . ALA B 1 269 ? -4.641 2.686 7.648 1 93.62 269 ALA B N 1
ATOM 5977 C CA . ALA B 1 269 ? -5.707 3.158 8.523 1 93.62 269 ALA B CA 1
ATOM 5978 C C . ALA B 1 269 ? -7.082 2.855 7.934 1 93.62 269 ALA B C 1
ATOM 5980 O O . ALA B 1 269 ? -8.031 2.574 8.664 1 93.62 269 ALA B O 1
ATOM 5981 N N . GLY B 1 270 ? -7.156 2.885 6.648 1 93.56 270 GLY B N 1
ATOM 5982 C CA . GLY B 1 270 ? -8.398 2.537 5.977 1 93.56 270 GLY B CA 1
ATOM 5983 C C . GLY B 1 270 ? -8.852 1.118 6.262 1 93.56 270 GLY B C 1
ATOM 5984 O O . GLY B 1 270 ? -10.047 0.873 6.469 1 93.56 270 GLY B O 1
ATOM 5985 N N . PHE B 1 271 ? -7.934 0.188 6.324 1 92.75 271 PHE B N 1
ATOM 5986 C CA . PHE B 1 271 ? -8.273 -1.193 6.641 1 92.75 271 PHE B CA 1
ATOM 5987 C C . PHE B 1 271 ? -8.859 -1.299 8.047 1 92.75 271 PHE B C 1
ATOM 5989 O O . PHE B 1 271 ? -9.836 -2.02 8.266 1 92.75 271 PHE B O 1
ATOM 5996 N N . ALA B 1 272 ? -8.234 -0.624 8.93 1 92.38 272 ALA B N 1
ATOM 5997 C CA . ALA B 1 272 ? -8.703 -0.649 10.312 1 92.38 272 ALA B CA 1
ATOM 5998 C C . ALA B 1 272 ? -10.109 -0.075 10.43 1 92.38 272 ALA B C 1
ATOM 6000 O O . ALA B 1 272 ? -10.977 -0.657 11.086 1 92.38 272 ALA B O 1
ATOM 6001 N N . VAL B 1 273 ? -10.312 1.025 9.766 1 92.25 273 VAL B N 1
ATOM 6002 C CA . VAL B 1 273 ? -11.578 1.736 9.883 1 92.25 273 VAL B CA 1
ATOM 6003 C C . VAL B 1 273 ? -12.68 0.962 9.148 1 92.25 273 VAL B C 1
ATOM 6005 O O . VAL B 1 273 ? -13.734 0.685 9.719 1 92.25 273 VAL B O 1
ATOM 6008 N N . PHE B 1 274 ? -12.461 0.521 7.969 1 92.94 274 PHE B N 1
ATOM 6009 C CA . PHE B 1 274 ? -13.5 -0.123 7.176 1 92.94 274 PHE B CA 1
ATOM 6010 C C . PHE B 1 274 ? -13.797 -1.523 7.699 1 92.94 274 PHE B C 1
ATOM 6012 O O . PHE B 1 274 ? -14.938 -1.983 7.656 1 92.94 274 PHE B O 1
ATOM 6019 N N . GLY B 1 275 ? -12.758 -2.223 8.141 1 92.38 275 GLY B N 1
ATOM 6020 C CA . GLY B 1 275 ? -13.023 -3.494 8.797 1 92.38 275 GLY B CA 1
ATOM 6021 C C . GLY B 1 275 ? -13.922 -3.361 10.008 1 92.38 275 GLY B C 1
ATOM 6022 O O . GLY B 1 275 ? -14.82 -4.176 10.211 1 92.38 275 GLY B O 1
ATOM 6023 N N . THR B 1 276 ? -13.688 -2.352 10.75 1 90.5 276 THR B N 1
ATOM 6024 C CA . THR B 1 276 ? -14.477 -2.094 11.945 1 90.5 276 THR B CA 1
ATOM 6025 C C . THR B 1 276 ? -15.898 -1.666 11.57 1 90.5 276 THR B C 1
ATOM 6027 O O . THR B 1 276 ? -16.859 -2.094 12.203 1 90.5 276 THR B O 1
ATOM 6030 N N . LEU B 1 277 ? -16.016 -0.834 10.594 1 89.5 277 LEU B N 1
ATOM 6031 C CA . LEU B 1 277 ? -17.344 -0.403 10.133 1 89.5 277 LEU B CA 1
ATOM 6032 C C . LEU B 1 277 ? -18.125 -1.576 9.555 1 89.5 277 LEU B C 1
ATOM 6034 O O . LEU B 1 277 ? -19.344 -1.622 9.672 1 89.5 277 LEU B O 1
ATOM 6038 N N . GLY B 1 278 ? -17.422 -2.465 8.93 1 91.12 278 GLY B N 1
ATOM 6039 C CA . GLY B 1 278 ? -18.078 -3.676 8.461 1 91.12 278 GLY B CA 1
ATOM 6040 C C . GLY B 1 278 ? -18.688 -4.496 9.586 1 91.12 278 GLY B C 1
ATOM 6041 O O . GLY B 1 278 ? -19.797 -5 9.461 1 91.12 278 GLY B O 1
ATOM 6042 N N . TYR B 1 279 ? -17.906 -4.617 10.609 1 90.62 279 TYR B N 1
ATOM 6043 C CA . TYR B 1 279 ? -18.406 -5.312 11.789 1 90.62 279 TYR B CA 1
ATOM 6044 C C . TYR B 1 279 ? -19.641 -4.602 12.352 1 90.62 279 TYR B C 1
ATOM 6046 O O . TYR B 1 279 ? -20.625 -5.242 12.711 1 90.62 279 TYR B O 1
ATOM 6054 N N . MET B 1 280 ? -19.547 -3.361 12.422 1 88.38 280 MET B N 1
ATOM 6055 C CA . MET B 1 280 ? -20.656 -2.568 12.938 1 88.38 280 MET B CA 1
ATOM 6056 C C . MET B 1 280 ? -21.891 -2.725 12.055 1 88.38 280 MET B C 1
ATOM 6058 O O . MET B 1 280 ? -23 -2.869 12.562 1 88.38 280 MET B O 1
ATOM 6062 N N . ALA B 1 281 ? -21.688 -2.666 10.82 1 90.19 281 ALA B N 1
ATOM 6063 C CA . ALA B 1 281 ? -22.781 -2.838 9.875 1 90.19 281 ALA B CA 1
ATOM 6064 C C . ALA B 1 281 ? -23.453 -4.199 10.047 1 90.19 281 ALA B C 1
ATOM 6066 O O . ALA B 1 281 ? -24.672 -4.297 10.055 1 90.19 281 ALA B O 1
ATOM 6067 N N . MET B 1 282 ? -22.703 -5.164 10.211 1 90 282 MET B N 1
ATOM 6068 C CA . MET B 1 282 ? -23.203 -6.52 10.398 1 90 282 MET B CA 1
ATOM 6069 C C . MET B 1 282 ? -23.984 -6.633 11.711 1 90 282 MET B C 1
ATOM 6071 O O . MET B 1 282 ? -25.078 -7.199 11.742 1 90 282 MET B O 1
ATOM 6075 N N . THR B 1 283 ? -23.422 -6.141 12.734 1 88.12 283 THR B N 1
ATOM 6076 C CA . THR B 1 283 ? -24.016 -6.254 14.062 1 88.12 283 THR B CA 1
ATOM 6077 C C . THR B 1 283 ? -25.297 -5.438 14.156 1 88.12 283 THR B C 1
ATOM 6079 O O . THR B 1 283 ? -26.234 -5.832 14.844 1 88.12 283 THR B O 1
ATOM 6082 N N . GLN B 1 284 ? -25.344 -4.332 13.477 1 88 284 GLN B N 1
ATOM 6083 C CA . GLN B 1 284 ? -26.516 -3.465 13.516 1 88 284 GLN B CA 1
ATOM 6084 C C . GLN B 1 284 ? -27.531 -3.844 12.438 1 88 284 GLN B C 1
ATOM 6086 O O . GLN B 1 284 ? -28.672 -3.389 12.461 1 88 284 GLN B O 1
ATOM 6091 N N . GLY B 1 285 ? -27.078 -4.609 11.484 1 90.19 285 GLY B N 1
ATOM 6092 C CA . GLY B 1 285 ? -27.969 -5.066 10.422 1 90.19 285 GLY B CA 1
ATOM 6093 C C . GLY B 1 285 ? -28.281 -3.984 9.406 1 90.19 285 GLY B C 1
ATOM 6094 O O . GLY B 1 285 ? -29.406 -3.887 8.93 1 90.19 285 GLY B O 1
ATOM 6095 N N . VAL B 1 286 ? -27.391 -3.1 9.227 1 88.38 286 VAL B N 1
ATOM 6096 C CA . VAL B 1 286 ? -27.547 -2.025 8.25 1 88.38 286 VAL B CA 1
ATOM 6097 C C . VAL B 1 286 ? -26.406 -2.062 7.25 1 88.38 286 VAL B C 1
ATOM 6099 O O . VAL B 1 286 ? -25.344 -2.629 7.527 1 88.38 286 VAL B O 1
ATOM 6102 N N . PRO B 1 287 ? -26.688 -1.556 6.051 1 87.12 287 PRO B N 1
ATOM 6103 C CA . PRO B 1 287 ? -25.578 -1.488 5.086 1 87.12 287 PRO B CA 1
ATOM 6104 C C . PRO B 1 287 ? -24.438 -0.591 5.559 1 87.12 287 PRO B C 1
ATOM 6106 O O . PRO B 1 287 ? -24.672 0.364 6.309 1 87.12 287 PRO B O 1
ATOM 6109 N N . ILE B 1 288 ? -23.312 -0.882 5.145 1 86.12 288 ILE B N 1
ATOM 6110 C CA . ILE B 1 288 ? -22.109 -0.163 5.551 1 86.12 288 ILE B CA 1
ATOM 6111 C C . ILE B 1 288 ? -22.234 1.312 5.176 1 86.12 288 ILE B C 1
ATOM 6113 O O . ILE B 1 288 ? -21.734 2.186 5.887 1 86.12 288 ILE B O 1
ATOM 6117 N N . SER B 1 289 ? -22.953 1.648 4.133 1 83.06 289 SER B N 1
ATOM 6118 C CA . SER B 1 289 ? -23.094 3.01 3.625 1 83.06 289 SER B CA 1
ATOM 6119 C C . SER B 1 289 ? -23.938 3.871 4.562 1 83.06 289 SER B C 1
ATOM 6121 O O . SER B 1 289 ? -23.953 5.098 4.434 1 83.06 289 SER B O 1
ATOM 6123 N N . GLU B 1 290 ? -24.5 3.324 5.617 1 83.44 290 GLU B N 1
ATOM 6124 C CA . GLU B 1 290 ? -25.406 4.066 6.477 1 83.44 290 GLU B CA 1
ATOM 6125 C C . GLU B 1 290 ? -24.891 4.129 7.91 1 83.44 290 GLU B C 1
ATOM 6127 O O . GLU B 1 290 ? -25.562 4.676 8.789 1 83.44 290 GLU B O 1
ATOM 6132 N N . VAL B 1 291 ? -23.734 3.715 8.055 1 80.69 291 VAL B N 1
ATOM 6133 C CA . VAL B 1 291 ? -23.234 3.58 9.422 1 80.69 291 VAL B CA 1
ATOM 6134 C C . VAL B 1 291 ? -22.625 4.898 9.875 1 80.69 291 VAL B C 1
ATOM 6136 O O . VAL B 1 291 ? -22.594 5.199 11.07 1 80.69 291 VAL B O 1
ATOM 6139 N N . VAL B 1 292 ? -22.125 5.684 8.961 1 80.25 292 VAL B N 1
ATOM 6140 C CA . VAL B 1 292 ? -21.422 6.91 9.328 1 80.25 292 VAL B CA 1
ATOM 6141 C C . VAL B 1 292 ? -22.156 8.117 8.734 1 80.25 292 VAL B C 1
ATOM 6143 O O . VAL B 1 292 ? -22.562 8.094 7.57 1 80.25 292 VAL B O 1
ATOM 6146 N N . THR B 1 293 ? -22.266 9.094 9.602 1 71.81 293 THR B N 1
ATOM 6147 C CA . THR B 1 293 ? -23.062 10.227 9.148 1 71.81 293 THR B CA 1
ATOM 6148 C C . THR B 1 293 ? -22.188 11.469 8.992 1 71.81 293 THR B C 1
ATOM 6150 O O . THR B 1 293 ? -22.516 12.383 8.234 1 71.81 293 THR B O 1
ATOM 6153 N N . GLN B 1 294 ? -21.188 11.625 9.766 1 74.81 294 GLN B N 1
ATOM 6154 C CA . GLN B 1 294 ? -20.312 12.789 9.672 1 74.81 294 GLN B CA 1
ATOM 6155 C C . GLN B 1 294 ? -18.859 12.414 9.969 1 74.81 294 GLN B C 1
ATOM 6157 O O . GLN B 1 294 ? -18.594 11.367 10.555 1 74.81 294 GLN B O 1
ATOM 6162 N N . SER B 1 295 ? -18 13.312 9.547 1 76.44 295 SER B N 1
ATOM 6163 C CA . SER B 1 295 ? -16.562 13.055 9.625 1 76.44 295 SER B CA 1
ATOM 6164 C C . SER B 1 295 ? -16.109 12.914 11.07 1 76.44 295 SER B C 1
ATOM 6166 O O . SER B 1 295 ? -15.664 11.844 11.484 1 76.44 295 SER B O 1
ATOM 6168 N N . ILE B 1 296 ? -16.375 13.945 11.898 1 81.75 296 ILE B N 1
ATOM 6169 C CA . ILE B 1 296 ? -15.922 13.906 13.289 1 81.75 296 ILE B CA 1
ATOM 6170 C C . ILE B 1 296 ? -16.656 12.797 14.039 1 81.75 296 ILE B C 1
ATOM 6172 O O . ILE B 1 296 ? -16.109 12.195 14.961 1 81.75 296 ILE B O 1
ATOM 6176 N N . GLY B 1 297 ? -17.781 12.508 13.547 1 83.31 297 GLY B N 1
ATOM 6177 C CA . GLY B 1 297 ? -18.594 11.438 14.109 1 83.31 297 GLY B CA 1
ATOM 6178 C C . GLY B 1 297 ? -17.984 10.062 13.891 1 83.31 297 GLY B C 1
ATOM 6179 O O . GLY B 1 297 ? -18.234 9.141 14.664 1 83.31 297 GLY B O 1
ATOM 6180 N N . LEU B 1 298 ? -17.203 10.016 12.914 1 85 298 LEU B N 1
ATOM 6181 C CA . LEU B 1 298 ? -16.562 8.727 12.656 1 85 298 LEU B CA 1
ATOM 6182 C C . LEU B 1 298 ? -15.578 8.383 13.766 1 85 298 LEU B C 1
ATOM 6184 O O . LEU B 1 298 ? -15.586 7.266 14.289 1 85 298 LEU B O 1
ATOM 6188 N N . ALA B 1 299 ? -14.789 9.328 14.18 1 88.69 299 ALA B N 1
ATOM 6189 C CA . ALA B 1 299 ? -13.719 9.07 15.141 1 88.69 299 ALA B CA 1
ATOM 6190 C C . ALA B 1 299 ? -14.258 9.016 16.562 1 88.69 299 ALA B C 1
ATOM 6192 O O . ALA B 1 299 ? -13.773 8.242 17.391 1 88.69 299 ALA B O 1
ATOM 6193 N N . PHE B 1 300 ? -15.32 9.805 16.844 1 93.62 300 PHE B N 1
ATOM 6194 C CA . PHE B 1 300 ? -15.641 9.984 18.25 1 93.62 300 PHE B CA 1
ATOM 6195 C C . PHE B 1 300 ? -17 9.375 18.578 1 93.62 300 PHE B C 1
ATOM 6197 O O . PHE B 1 300 ? -17.422 9.383 19.734 1 93.62 300 PHE B O 1
ATOM 6204 N N . VAL B 1 301 ? -17.688 8.891 17.578 1 92 301 VAL B N 1
ATOM 6205 C CA . VAL B 1 301 ? -19 8.289 17.844 1 92 301 VAL B CA 1
ATOM 6206 C C . VAL B 1 301 ? -19.047 6.887 17.234 1 92 301 VAL B C 1
ATOM 6208 O O . VAL B 1 301 ? -19.047 5.887 17.969 1 92 301 VAL B O 1
ATOM 6211 N N . ALA B 1 302 ? -18.828 6.84 15.961 1 86.44 302 ALA B N 1
ATOM 6212 C CA . ALA B 1 302 ? -19.031 5.586 15.242 1 86.44 302 ALA B CA 1
ATOM 6213 C C . ALA B 1 302 ? -17.953 4.57 15.602 1 86.44 302 ALA B C 1
ATOM 6215 O O . ALA B 1 302 ? -18.25 3.402 15.867 1 86.44 302 ALA B O 1
ATOM 6216 N N . PHE B 1 303 ? -16.766 4.977 15.594 1 87.94 303 PHE B N 1
ATOM 6217 C CA . PHE B 1 303 ? -15.664 4.051 15.812 1 87.94 303 PHE B CA 1
ATOM 6218 C C . PHE B 1 303 ? -15.688 3.502 17.234 1 87.94 303 PHE B C 1
ATOM 6220 O O . PHE B 1 303 ? -15.594 2.289 17.438 1 87.94 303 PHE B O 1
ATOM 6227 N N . PRO B 1 304 ? -15.797 4.387 18.188 1 91.19 304 PRO B N 1
ATOM 6228 C CA . PRO B 1 304 ? -15.891 3.836 19.531 1 91.19 304 PRO B CA 1
ATOM 6229 C C . PRO B 1 304 ? -17.109 2.934 19.719 1 91.19 304 PRO B C 1
ATOM 6231 O O . PRO B 1 304 ? -17.047 1.953 20.469 1 91.19 304 PRO B O 1
ATOM 6234 N N . GLN B 1 305 ? -18.172 3.27 19.109 1 90.31 305 GLN B N 1
ATOM 6235 C CA . GLN B 1 305 ? -19.344 2.402 19.156 1 90.31 305 GLN B CA 1
ATOM 6236 C C . GLN B 1 305 ? -19.031 1.023 18.578 1 90.31 305 GLN B C 1
ATOM 6238 O O . GLN B 1 305 ? -19.406 0.003 19.156 1 90.31 305 GLN B O 1
ATOM 6243 N N . ALA B 1 306 ? -18.359 1.051 17.547 1 88.06 306 ALA B N 1
ATOM 6244 C CA . ALA B 1 306 ? -17.969 -0.208 16.906 1 88.06 306 ALA B CA 1
ATOM 6245 C C . ALA B 1 306 ? -17.047 -1.021 17.797 1 88.06 306 ALA B C 1
ATOM 6247 O O . ALA B 1 306 ? -17.188 -2.24 17.906 1 88.06 306 ALA B O 1
ATOM 6248 N N . LEU B 1 307 ? -16.188 -0.384 18.391 1 90.25 307 LEU B N 1
ATOM 6249 C CA . LEU B 1 307 ? -15.211 -1.059 19.234 1 90.25 307 LEU B CA 1
ATOM 6250 C C . LEU B 1 307 ? -15.875 -1.623 20.484 1 90.25 307 LEU B C 1
ATOM 6252 O O . LEU B 1 307 ? -15.453 -2.66 21 1 90.25 307 LEU B O 1
ATOM 6256 N N . SER B 1 308 ? -16.906 -0.913 20.938 1 91.62 308 SER B N 1
ATOM 6257 C CA . SER B 1 308 ? -17.609 -1.35 22.141 1 91.62 308 SER B CA 1
ATOM 6258 C C . SER B 1 308 ? -18.297 -2.689 21.922 1 91.62 308 SER B C 1
ATOM 6260 O O . SER B 1 308 ? -18.594 -3.412 22.875 1 91.62 308 SER B O 1
ATOM 6262 N N . LEU B 1 309 ? -18.531 -2.977 20.688 1 87.44 309 LEU B N 1
ATOM 6263 C CA . LEU B 1 309 ? -19.234 -4.207 20.344 1 87.44 309 LEU B CA 1
ATOM 6264 C C . LEU B 1 309 ? -18.266 -5.383 20.25 1 87.44 309 LEU B C 1
ATOM 6266 O O . LEU B 1 309 ? -18.688 -6.535 20.125 1 87.44 309 LEU B O 1
ATOM 6270 N N . MET B 1 310 ? -17.031 -5.117 20.391 1 85.56 310 MET B N 1
ATOM 6271 C CA . MET B 1 310 ? -16.016 -6.145 20.219 1 85.56 310 MET B CA 1
ATOM 6272 C C . MET B 1 310 ? -15.57 -6.699 21.578 1 85.56 310 MET B C 1
ATOM 6274 O O . MET B 1 310 ? -15.594 -5.984 22.578 1 85.56 310 MET B O 1
ATOM 6278 N N . PRO B 1 311 ? -15.195 -8.062 21.516 1 84.56 311 PRO B N 1
ATOM 6279 C CA . PRO B 1 311 ? -14.508 -8.547 22.719 1 84.56 311 PRO B CA 1
ATOM 6280 C C . PRO B 1 311 ? -13.203 -7.805 23 1 84.56 311 PRO B C 1
ATOM 6282 O O . PRO B 1 311 ? -12.375 -7.645 22.094 1 84.56 311 PRO B O 1
ATOM 6285 N N . GLY B 1 312 ? -13.055 -7.324 24.219 1 88.62 312 GLY B N 1
ATOM 6286 C CA . GLY B 1 312 ? -11.875 -6.535 24.547 1 88.62 312 GLY B CA 1
ATOM 6287 C C . GLY B 1 312 ? -11.922 -5.133 23.969 1 88.62 312 GLY B C 1
ATOM 6288 O O . GLY B 1 312 ? -10.883 -4.531 23.703 1 88.62 312 GLY B O 1
ATOM 6289 N N . GLY B 1 313 ? -13.078 -4.699 23.844 1 92.31 313 GLY B N 1
ATOM 6290 C CA . GLY B 1 313 ? -13.305 -3.438 23.156 1 92.31 313 GLY B CA 1
ATOM 6291 C C . GLY B 1 313 ? -12.625 -2.262 23.828 1 92.31 313 GLY B C 1
ATOM 6292 O O . GLY B 1 313 ? -12.125 -1.354 23.156 1 92.31 313 GLY B O 1
ATOM 6293 N N . ILE B 1 314 ? -12.57 -2.295 25.141 1 93.38 314 ILE B N 1
ATOM 6294 C CA . ILE B 1 314 ? -12.031 -1.159 25.875 1 93.38 314 ILE B CA 1
ATOM 6295 C C . ILE B 1 314 ? -10.539 -1.006 25.578 1 93.38 314 ILE B C 1
ATOM 6297 O O . ILE B 1 314 ? -10.031 0.114 25.469 1 93.38 314 ILE B O 1
ATOM 6301 N N . ILE B 1 315 ? -9.82 -2.086 25.391 1 93.94 315 ILE B N 1
ATOM 6302 C CA . ILE B 1 315 ? -8.398 -2.055 25.062 1 93.94 315 ILE B CA 1
ATOM 6303 C C . ILE B 1 315 ? -8.211 -1.523 23.641 1 93.94 315 ILE B C 1
ATOM 6305 O O . ILE B 1 315 ? -7.316 -0.713 23.391 1 93.94 315 ILE B O 1
ATOM 6309 N N . LEU B 1 316 ? -9.07 -1.955 22.812 1 94.06 316 LEU B N 1
ATOM 6310 C CA . LEU B 1 316 ? -8.992 -1.511 21.438 1 94.06 316 LEU B CA 1
ATOM 6311 C C . LEU B 1 316 ? -9.312 -0.024 21.312 1 94.06 316 LEU B C 1
ATOM 6313 O O . LEU B 1 316 ? -8.688 0.69 20.531 1 94.06 316 LEU B O 1
ATOM 6317 N N . ALA B 1 317 ? -10.266 0.341 22.109 1 95.12 317 ALA B N 1
ATOM 6318 C CA . ALA B 1 317 ? -10.594 1.765 22.125 1 95.12 317 ALA B CA 1
ATOM 6319 C C . ALA B 1 317 ? -9.422 2.586 22.656 1 95.12 317 ALA B C 1
ATOM 6321 O O . ALA B 1 317 ? -9.141 3.68 22.156 1 95.12 317 ALA B O 1
ATOM 6322 N N . ALA B 1 318 ? -8.812 2.074 23.641 1 95.62 318 ALA B N 1
ATOM 6323 C CA . ALA B 1 318 ? -7.629 2.744 24.172 1 95.62 318 ALA B CA 1
ATOM 6324 C C . ALA B 1 318 ? -6.543 2.861 23.109 1 95.62 318 ALA B C 1
ATOM 6326 O O . ALA B 1 318 ? -5.93 3.92 22.953 1 95.62 318 ALA B O 1
ATOM 6327 N N . ILE B 1 319 ? -6.324 1.793 22.375 1 95.56 319 ILE B N 1
ATOM 6328 C CA . ILE B 1 319 ? -5.324 1.778 21.312 1 95.56 319 ILE B CA 1
ATOM 6329 C C . ILE B 1 319 ? -5.668 2.834 20.266 1 95.56 319 ILE B C 1
ATOM 6331 O O . ILE B 1 319 ? -4.793 3.576 19.812 1 95.56 319 ILE B O 1
ATOM 6335 N N . PHE B 1 320 ? -6.879 2.922 20.016 1 94.88 320 PHE B N 1
ATOM 6336 C CA . PHE B 1 320 ? -7.336 3.861 19 1 94.88 320 PHE B CA 1
ATOM 6337 C C . PHE B 1 320 ? -7.098 5.297 19.438 1 94.88 320 PHE B C 1
ATOM 6339 O O . PHE B 1 320 ? -6.527 6.098 18.703 1 94.88 320 PHE B O 1
ATOM 6346 N N . PHE B 1 321 ? -7.527 5.629 20.578 1 96.5 321 PHE B N 1
ATOM 6347 C CA . PHE B 1 321 ? -7.434 7.012 21.031 1 96.5 321 PHE B CA 1
ATOM 6348 C C . PHE B 1 321 ? -5.988 7.379 21.344 1 96.5 321 PHE B C 1
ATOM 6350 O O . PHE B 1 321 ? -5.582 8.531 21.172 1 96.5 321 PHE B O 1
ATOM 6357 N N . ILE B 1 322 ? -5.184 6.438 21.75 1 96.81 322 ILE B N 1
ATOM 6358 C CA . ILE B 1 322 ? -3.758 6.691 21.906 1 96.81 322 ILE B CA 1
ATOM 6359 C C . ILE B 1 322 ? -3.135 6.977 20.531 1 96.81 322 ILE B C 1
ATOM 6361 O O . ILE B 1 322 ? -2.275 7.852 20.406 1 96.81 322 ILE B O 1
ATOM 6365 N N . ALA B 1 323 ? -3.561 6.199 19.562 1 95.81 323 ALA B N 1
ATOM 6366 C CA . ALA B 1 323 ? -3.078 6.438 18.219 1 95.81 323 ALA B CA 1
ATOM 6367 C C . ALA B 1 323 ? -3.436 7.844 17.75 1 95.81 323 ALA B C 1
ATOM 6369 O O . ALA B 1 323 ? -2.609 8.539 17.141 1 95.81 323 ALA B O 1
ATOM 6370 N N . LEU B 1 324 ? -4.652 8.25 18.016 1 95.44 324 LEU B N 1
ATOM 6371 C CA . LEU B 1 324 ? -5.082 9.594 17.656 1 95.44 324 LEU B CA 1
ATOM 6372 C C . LEU B 1 324 ? -4.246 10.648 18.375 1 95.44 324 LEU B C 1
ATOM 6374 O O . LEU B 1 324 ? -3.863 11.656 17.781 1 95.44 324 LEU B O 1
ATOM 6378 N N . PHE B 1 325 ? -4.023 10.406 19.562 1 96.38 325 PHE B N 1
ATOM 6379 C CA . PHE B 1 325 ? -3.244 11.336 20.375 1 96.38 325 PHE B CA 1
ATOM 6380 C C . PHE B 1 325 ? -1.814 11.445 19.859 1 96.38 325 PHE B C 1
ATOM 6382 O O . PHE B 1 325 ? -1.292 12.547 19.688 1 96.38 325 PHE B O 1
ATOM 6389 N N . VAL B 1 326 ? -1.217 10.32 19.547 1 96.19 326 VAL B N 1
ATOM 6390 C CA . VAL B 1 326 ? 0.167 10.273 19.094 1 96.19 326 VAL B CA 1
ATOM 6391 C C . VAL B 1 326 ? 0.279 10.945 17.719 1 96.19 326 VAL B C 1
ATOM 6393 O O . VAL B 1 326 ? 1.188 11.742 17.484 1 96.19 326 VAL B O 1
ATOM 6396 N N . ALA B 1 327 ? -0.612 10.625 16.859 1 95.56 327 ALA B N 1
ATOM 6397 C CA . ALA B 1 327 ? -0.633 11.234 15.539 1 95.56 327 ALA B CA 1
ATOM 6398 C C . ALA B 1 327 ? -0.84 12.742 15.641 1 95.56 327 ALA B C 1
ATOM 6400 O O . ALA B 1 327 ? -0.208 13.516 14.914 1 95.56 327 ALA B O 1
ATOM 6401 N N . GLY B 1 328 ? -1.684 13.133 16.5 1 96.62 328 GLY B N 1
ATOM 6402 C CA . GLY B 1 328 ? -1.956 14.547 16.703 1 96.62 328 GLY B CA 1
ATOM 6403 C C . GLY B 1 328 ? -0.759 15.312 17.234 1 96.62 328 GLY B C 1
ATOM 6404 O O . GLY B 1 328 ? -0.439 16.391 16.734 1 96.62 328 GLY B O 1
ATOM 6405 N N . ILE B 1 329 ? -0.08 14.758 18.141 1 97.31 329 ILE B N 1
ATOM 6406 C CA . ILE B 1 329 ? 1.044 15.438 18.781 1 97.31 329 ILE B CA 1
ATOM 6407 C C . ILE B 1 329 ? 2.184 15.594 17.781 1 97.31 329 ILE B C 1
ATOM 6409 O O . ILE B 1 329 ? 2.812 16.656 17.703 1 97.31 329 ILE B O 1
ATOM 6413 N N . SER B 1 330 ? 2.445 14.555 17.062 1 96.31 330 SER B N 1
ATOM 6414 C CA . SER B 1 330 ? 3.529 14.633 16.078 1 96.31 330 SER B CA 1
ATOM 6415 C C . SER B 1 330 ? 3.287 15.742 15.07 1 96.31 330 SER B C 1
ATOM 6417 O O . SER B 1 330 ? 4.215 16.469 14.695 1 96.31 330 SER B O 1
ATOM 6419 N N . SER B 1 331 ? 2.082 15.945 14.664 1 95.88 331 SER B N 1
ATOM 6420 C CA . SER B 1 331 ? 1.739 16.984 13.703 1 95.88 331 SER B CA 1
ATOM 6421 C C . SER B 1 331 ? 1.731 18.359 14.359 1 95.88 331 SER B C 1
ATOM 6423 O O . SER B 1 331 ? 2.18 19.344 13.766 1 95.88 331 SER B O 1
ATOM 6425 N N . SER B 1 332 ? 1.206 18.422 15.57 1 97.38 332 SER B N 1
ATOM 6426 C CA . SER B 1 332 ? 1.127 19.719 16.234 1 97.38 332 SER B CA 1
ATOM 6427 C C . SER B 1 332 ? 2.516 20.281 16.516 1 97.38 332 SER B C 1
ATOM 6429 O O . SER B 1 332 ? 2.732 21.5 16.406 1 97.38 332 SER B O 1
ATOM 6431 N N . VAL B 1 333 ? 3.42 19.453 16.797 1 97.44 333 VAL B N 1
ATOM 6432 C CA . VAL B 1 333 ? 4.793 19.875 17.062 1 97.44 333 VAL B CA 1
ATOM 6433 C C . VAL B 1 333 ? 5.387 20.484 15.797 1 97.44 333 VAL B C 1
ATOM 6435 O O . VAL B 1 333 ? 6.098 21.5 15.859 1 97.44 333 VAL B O 1
ATOM 6438 N N . SER B 1 334 ? 5.117 19.875 14.672 1 97.19 334 SER B N 1
ATOM 6439 C CA . SER B 1 334 ? 5.648 20.391 13.406 1 97.19 334 SER B CA 1
ATOM 6440 C C . SER B 1 334 ? 5.027 21.734 13.055 1 97.19 334 SER B C 1
ATOM 6442 O O . SER B 1 334 ? 5.703 22.609 12.508 1 97.19 334 SER B O 1
ATOM 6444 N N . LEU B 1 335 ? 3.787 21.875 13.344 1 97 335 LEU B N 1
ATOM 6445 C CA . LEU B 1 335 ? 3.109 23.156 13.102 1 97 335 LEU B CA 1
ATOM 6446 C C . LEU B 1 335 ? 3.721 24.266 13.945 1 97 335 LEU B C 1
ATOM 6448 O O . LEU B 1 335 ? 3.979 25.359 13.438 1 97 335 LEU B O 1
ATOM 6452 N N . VAL B 1 336 ? 3.963 23.969 15.141 1 98.06 336 VAL B N 1
ATOM 6453 C CA . VAL B 1 336 ? 4.559 24.953 16.047 1 98.06 336 VAL B CA 1
ATOM 6454 C C . VAL B 1 336 ? 5.977 25.281 15.586 1 98.06 336 VAL B C 1
ATOM 6456 O O . VAL B 1 336 ? 6.391 26.438 15.625 1 98.06 336 VAL B O 1
ATOM 6459 N N . GLU B 1 337 ? 6.664 24.281 15.188 1 97.69 337 GLU B N 1
ATOM 6460 C CA . GLU B 1 337 ? 8.031 24.5 14.727 1 97.69 337 GLU B CA 1
ATOM 6461 C C . GLU B 1 337 ? 8.062 25.422 13.508 1 97.69 337 GLU B C 1
ATOM 6463 O O . GLU B 1 337 ? 8.969 26.25 13.367 1 97.69 337 GLU B O 1
ATOM 6468 N N . SER B 1 338 ? 7.148 25.219 12.625 1 97.62 338 SER B N 1
ATOM 6469 C CA . SER B 1 338 ? 7.062 26.078 11.453 1 97.62 338 SER B CA 1
ATOM 6470 C C . SER B 1 338 ? 6.953 27.547 11.852 1 97.62 338 SER B C 1
ATOM 6472 O O . SER B 1 338 ? 7.664 28.391 11.312 1 97.62 338 SER B O 1
ATOM 6474 N N . THR B 1 339 ? 6.168 27.844 12.828 1 98.25 339 THR B N 1
ATOM 6475 C CA . THR B 1 339 ? 5.949 29.203 13.297 1 98.25 339 THR B CA 1
ATOM 6476 C C . THR B 1 339 ? 7.152 29.703 14.102 1 98.25 339 THR B C 1
ATOM 6478 O O . THR B 1 339 ? 7.609 30.828 13.914 1 98.25 339 THR B O 1
ATOM 6481 N N . ALA B 1 340 ? 7.629 28.875 14.922 1 97.81 340 ALA B N 1
ATOM 6482 C CA . ALA B 1 340 ? 8.766 29.25 15.758 1 97.81 340 ALA B CA 1
ATOM 6483 C C . ALA B 1 340 ? 9.992 29.547 14.914 1 97.81 340 ALA B C 1
ATOM 6485 O O . ALA B 1 340 ? 10.711 30.516 15.18 1 97.81 340 ALA B O 1
ATOM 6486 N N . SER B 1 341 ? 10.242 28.719 13.93 1 97.12 341 SER B N 1
ATOM 6487 C CA . SER B 1 341 ? 11.383 28.922 13.047 1 97.12 341 SER B CA 1
ATOM 6488 C C . SER B 1 341 ? 11.312 30.266 12.336 1 97.12 341 SER B C 1
ATOM 6490 O O . SER B 1 341 ? 12.328 30.938 12.156 1 97.12 341 SER B O 1
ATOM 6492 N N . ALA B 1 342 ? 10.156 30.641 11.945 1 97.62 342 ALA B N 1
ATOM 6493 C CA . ALA B 1 342 ? 9.961 31.938 11.273 1 97.62 342 ALA B CA 1
ATOM 6494 C C . ALA B 1 342 ? 10.25 33.094 12.219 1 97.62 342 ALA B C 1
ATOM 6496 O O . ALA B 1 342 ? 10.891 34.062 11.828 1 97.62 342 ALA B O 1
ATOM 6497 N N . VAL B 1 343 ? 9.805 32.969 13.422 1 96.94 343 VAL B N 1
ATOM 6498 C CA . VAL B 1 343 ? 10.008 34.031 14.414 1 96.94 343 VAL B CA 1
ATOM 6499 C C . VAL B 1 343 ? 11.492 34.094 14.781 1 96.94 343 VAL B C 1
ATOM 6501 O O . VAL B 1 343 ? 12.039 35.188 14.938 1 96.94 343 VAL B O 1
ATOM 6504 N N . ILE B 1 344 ? 12.133 33 14.898 1 95.88 344 ILE B N 1
ATOM 6505 C CA . ILE B 1 344 ? 13.562 32.938 15.195 1 95.88 344 ILE B CA 1
ATOM 6506 C C . ILE B 1 344 ? 14.336 33.656 14.086 1 95.88 344 ILE B C 1
ATOM 6508 O O . ILE B 1 344 ? 15.203 34.5 14.359 1 95.88 344 ILE B O 1
ATOM 6512 N N . ASP B 1 345 ? 13.992 33.344 12.867 1 94.81 345 ASP B N 1
ATOM 6513 C CA . ASP B 1 345 ? 14.695 33.938 11.727 1 94.81 345 ASP B CA 1
ATOM 6514 C C . ASP B 1 345 ? 14.469 35.438 11.664 1 94.81 345 ASP B C 1
ATOM 6516 O O . ASP B 1 345 ? 15.414 36.188 11.453 1 94.81 345 ASP B O 1
ATOM 6520 N N . LYS B 1 346 ? 13.258 35.844 11.828 1 95.31 346 LYS B N 1
ATOM 6521 C CA . LYS B 1 346 ? 12.883 37.25 11.633 1 95.31 346 LYS B CA 1
ATOM 6522 C C . LYS B 1 346 ? 13.469 38.125 12.727 1 95.31 346 LYS B C 1
ATOM 6524 O O . LYS B 1 346 ? 13.953 39.219 12.445 1 95.31 346 LYS B O 1
ATOM 6529 N N . PHE B 1 347 ? 13.477 37.625 13.93 1 94.44 347 PHE B N 1
ATOM 6530 C CA . PHE B 1 347 ? 13.805 38.5 15.055 1 94.44 347 PHE B CA 1
ATOM 6531 C C . PHE B 1 347 ? 15.109 38.062 15.711 1 94.44 347 PHE B C 1
ATOM 6533 O O . PHE B 1 347 ? 15.547 38.656 16.688 1 94.44 347 PHE B O 1
ATOM 6540 N N . ASN B 1 348 ? 15.727 37.031 15.188 1 93.25 348 ASN B N 1
ATOM 6541 C CA . ASN B 1 348 ? 16.984 36.531 15.719 1 93.25 348 ASN B CA 1
ATOM 6542 C C . ASN B 1 348 ? 16.875 36.219 17.219 1 93.25 348 ASN B C 1
ATOM 6544 O O . ASN B 1 348 ? 17.719 36.688 18 1 93.25 348 ASN B O 1
ATOM 6548 N N . LEU B 1 349 ? 15.852 35.625 17.594 1 94.06 349 LEU B N 1
ATOM 6549 C CA . LEU B 1 349 ? 15.602 35.281 18.984 1 94.06 349 LEU B CA 1
ATOM 6550 C C . LEU B 1 349 ? 16.141 33.875 19.297 1 94.06 349 LEU B C 1
ATOM 6552 O O . LEU B 1 349 ? 16.172 33 18.438 1 94.06 349 LEU B O 1
ATOM 6556 N N . PRO B 1 350 ? 16.562 33.875 20.578 1 94.81 350 PRO B N 1
ATOM 6557 C CA . PRO B 1 350 ? 16.859 32.5 21 1 94.81 350 PRO B CA 1
ATOM 6558 C C . PRO B 1 350 ? 15.625 31.594 20.953 1 94.81 350 PRO B C 1
ATOM 6560 O O . PRO B 1 350 ? 14.508 32.062 21.188 1 94.81 350 PRO B O 1
ATOM 6563 N N . ARG B 1 351 ? 15.844 30.391 20.688 1 95.62 351 ARG B N 1
ATOM 6564 C CA . ARG B 1 351 ? 14.789 29.406 20.484 1 95.62 351 ARG B CA 1
ATOM 6565 C C . ARG B 1 351 ? 13.805 29.406 21.641 1 95.62 351 ARG B C 1
ATOM 6567 O O . ARG B 1 351 ? 12.586 29.359 21.438 1 95.62 351 ARG B O 1
ATOM 6574 N N . HIS B 1 352 ? 14.312 29.422 22.891 1 96.31 352 HIS B N 1
ATOM 6575 C CA . HIS B 1 352 ? 13.438 29.328 24.062 1 96.31 352 HIS B CA 1
ATOM 6576 C C . HIS B 1 352 ? 12.477 30.516 24.125 1 96.31 352 HIS B C 1
ATOM 6578 O O . HIS B 1 352 ? 11.328 30.359 24.531 1 96.31 352 HIS B O 1
ATOM 6584 N N . LYS B 1 353 ? 12.898 31.656 23.719 1 97.06 353 LYS B N 1
ATOM 6585 C CA . LYS B 1 353 ? 12.039 32.844 23.719 1 97.06 353 LYS B CA 1
ATOM 6586 C C . LYS B 1 353 ? 11.016 32.781 22.594 1 97.06 353 LYS B C 1
ATOM 6588 O O . LYS B 1 353 ? 9.852 33.125 22.781 1 97.06 353 LYS B O 1
ATOM 6593 N N . ALA B 1 354 ? 11.492 32.438 21.469 1 96.81 354 ALA B N 1
ATOM 6594 C CA . ALA B 1 354 ? 10.594 32.312 20.328 1 96.81 354 ALA B CA 1
ATOM 6595 C C . ALA B 1 354 ? 9.523 31.25 20.594 1 96.81 354 ALA B C 1
ATOM 6597 O O . ALA B 1 354 ? 8.336 31.484 20.344 1 96.81 354 ALA B O 1
ATOM 6598 N N . ALA B 1 355 ? 9.938 30.094 21.078 1 97.06 355 ALA B N 1
ATOM 6599 C CA . ALA B 1 355 ? 9 29.016 21.375 1 97.06 355 ALA B CA 1
ATOM 6600 C C . ALA B 1 355 ? 7.98 29.453 22.422 1 97.06 355 ALA B C 1
ATOM 6602 O O . ALA B 1 355 ? 6.789 29.156 22.297 1 97.06 355 ALA B O 1
ATOM 6603 N N . SER B 1 356 ? 8.461 30.078 23.438 1 97.81 356 SER B N 1
ATOM 6604 C CA . SER B 1 356 ? 7.566 30.547 24.484 1 97.81 356 SER B CA 1
ATOM 6605 C C . SER B 1 356 ? 6.535 31.531 23.938 1 97.81 356 SER B C 1
ATOM 6607 O O . SER B 1 356 ? 5.352 31.453 24.281 1 97.81 356 SER B O 1
ATOM 6609 N N . ALA B 1 357 ? 6.984 32.406 23.141 1 97.62 357 ALA B N 1
ATOM 6610 C CA . ALA B 1 357 ? 6.082 33.406 22.578 1 97.62 357 ALA B CA 1
ATOM 6611 C C . ALA B 1 357 ? 5.031 32.75 21.688 1 97.62 357 ALA B C 1
ATOM 6613 O O . ALA B 1 357 ? 3.846 33.094 21.766 1 97.62 357 ALA B O 1
ATOM 6614 N N . VAL B 1 358 ? 5.484 31.922 20.844 1 97.81 358 VAL B N 1
ATOM 6615 C CA . VAL B 1 358 ? 4.59 31.25 19.891 1 97.81 358 VAL B CA 1
ATOM 6616 C C . VAL B 1 358 ? 3.59 30.391 20.656 1 97.81 358 VAL B C 1
ATOM 6618 O O . VAL B 1 358 ? 2.393 30.406 20.344 1 97.81 358 VAL B O 1
ATOM 6621 N N . ILE B 1 359 ? 4.066 29.641 21.609 1 98.12 359 ILE B N 1
ATOM 6622 C CA . ILE B 1 359 ? 3.205 28.734 22.359 1 98.12 359 ILE B CA 1
ATOM 6623 C C . ILE B 1 359 ? 2.215 29.547 23.188 1 98.12 359 ILE B C 1
ATOM 6625 O O . ILE B 1 359 ? 1.029 29.219 23.25 1 98.12 359 ILE B O 1
ATOM 6629 N N . ALA B 1 360 ? 2.688 30.547 23.859 1 97.94 360 ALA B N 1
ATOM 6630 C CA . ALA B 1 360 ? 1.807 31.375 24.672 1 97.94 360 ALA B CA 1
ATOM 6631 C C . ALA B 1 360 ? 0.7 32 23.828 1 97.94 360 ALA B C 1
ATOM 6633 O O . ALA B 1 360 ? -0.476 31.938 24.203 1 97.94 360 ALA B O 1
ATOM 6634 N N . THR B 1 361 ? 1.071 32.594 22.75 1 97.81 361 THR B N 1
ATOM 6635 C CA . THR B 1 361 ? 0.077 33.25 21.891 1 97.81 361 THR B CA 1
ATOM 6636 C C . THR B 1 361 ? -0.887 32.219 21.312 1 97.81 361 THR B C 1
ATOM 6638 O O . THR B 1 361 ? -2.086 32.469 21.203 1 97.81 361 THR B O 1
ATOM 6641 N N . SER B 1 362 ? -0.394 31.078 20.938 1 97.94 362 SER B N 1
ATOM 6642 C CA . SER B 1 362 ? -1.237 30.031 20.375 1 97.94 362 SER B CA 1
ATOM 6643 C C . SER B 1 362 ? -2.174 29.453 21.438 1 97.94 362 SER B C 1
ATOM 6645 O O . SER B 1 362 ? -3.322 29.125 21.141 1 97.94 362 SER B O 1
ATOM 6647 N N . PHE B 1 363 ? -1.617 29.266 22.625 1 98.06 363 PHE B N 1
ATOM 6648 C CA . PHE B 1 363 ? -2.445 28.766 23.719 1 98.06 363 PHE B CA 1
ATOM 6649 C C . PHE B 1 363 ? -3.635 29.688 23.953 1 98.06 363 PHE B C 1
ATOM 6651 O O . PHE B 1 363 ? -4.777 29.234 24.016 1 98.06 363 PHE B O 1
ATOM 6658 N N . PHE B 1 364 ? -3.387 30.938 24.031 1 97.94 364 PHE B N 1
ATOM 6659 C CA . PHE B 1 364 ? -4.461 31.891 24.297 1 97.94 364 PHE B CA 1
ATOM 6660 C C . PHE B 1 364 ? -5.434 31.938 23.125 1 97.94 364 PHE B C 1
ATOM 6662 O O . PHE B 1 364 ? -6.645 32.062 23.312 1 97.94 364 PHE B O 1
ATOM 6669 N N . ALA B 1 365 ? -4.93 31.875 21.938 1 97.19 365 ALA B N 1
ATOM 6670 C CA . ALA B 1 365 ? -5.789 31.891 20.766 1 97.19 365 ALA B CA 1
ATOM 6671 C C . ALA B 1 365 ? -6.645 30.625 20.703 1 97.19 365 ALA B C 1
ATOM 6673 O O . ALA B 1 365 ? -7.758 30.641 20.172 1 97.19 365 ALA B O 1
ATOM 6674 N N . SER B 1 366 ? -6.199 29.562 21.281 1 98.12 366 SER B N 1
ATOM 6675 C CA . SER B 1 366 ? -6.902 28.281 21.188 1 98.12 366 SER B CA 1
ATOM 6676 C C . SER B 1 366 ? -8.008 28.188 22.234 1 98.12 366 SER B C 1
ATOM 6678 O O . SER B 1 366 ? -8.82 27.25 22.203 1 98.12 366 SER B O 1
ATOM 6680 N N . LEU B 1 367 ? -8.102 29.156 23.141 1 97.81 367 LEU B N 1
ATOM 6681 C CA . LEU B 1 367 ? -9.039 29.109 24.266 1 97.81 367 LEU B CA 1
ATOM 6682 C C . LEU B 1 367 ? -10.477 29.125 23.766 1 97.81 367 LEU B C 1
ATOM 6684 O O . LEU B 1 367 ? -11.359 28.531 24.391 1 97.81 367 LEU B O 1
ATOM 6688 N N . ILE B 1 368 ? -10.742 29.734 22.641 1 96.75 368 ILE B N 1
ATOM 6689 C CA . ILE B 1 368 ? -12.102 29.812 22.109 1 96.75 368 ILE B CA 1
ATOM 6690 C C . ILE B 1 368 ? -12.609 28.406 21.797 1 96.75 368 ILE B C 1
ATOM 6692 O O . ILE B 1 368 ? -13.812 28.141 21.906 1 96.75 368 ILE B O 1
ATOM 6696 N N . TYR B 1 369 ? -11.719 27.516 21.5 1 97.75 369 TYR B N 1
ATOM 6697 C CA . TYR B 1 369 ? -12.109 26.156 21.094 1 97.75 369 TYR B CA 1
ATOM 6698 C C . TYR B 1 369 ? -12.32 25.266 22.328 1 97.75 369 TYR B C 1
ATOM 6700 O O . TYR B 1 369 ? -12.75 24.125 22.203 1 97.75 369 TYR B O 1
ATOM 6708 N N . ALA B 1 370 ? -11.984 25.812 23.5 1 97.62 370 ALA B N 1
ATOM 6709 C CA . ALA B 1 370 ? -12.203 25.078 24.75 1 97.62 370 ALA B CA 1
ATOM 6710 C C . ALA B 1 370 ? -13.492 25.516 25.422 1 97.62 370 ALA B C 1
ATOM 6712 O O . ALA B 1 370 ? -13.789 25.109 26.547 1 97.62 370 ALA B O 1
ATOM 6713 N N . THR B 1 371 ? -14.281 26.328 24.75 1 97.5 371 THR B N 1
ATOM 6714 C CA . THR B 1 371 ? -15.594 26.719 25.234 1 97.5 371 THR B CA 1
ATOM 6715 C C . THR B 1 371 ? -16.656 25.734 24.781 1 97.5 371 THR B C 1
ATOM 6717 O O . THR B 1 371 ? -16.375 24.812 24.016 1 97.5 371 THR B O 1
ATOM 6720 N N . ASN B 1 372 ? -17.938 25.938 25.281 1 97.75 372 ASN B N 1
ATOM 6721 C CA . ASN B 1 372 ? -19.031 25.047 24.875 1 97.75 372 ASN B CA 1
ATOM 6722 C C . ASN B 1 372 ? -19.422 25.25 23.422 1 97.75 372 ASN B C 1
ATOM 6724 O O . ASN B 1 372 ? -20.141 24.438 22.844 1 97.75 372 ASN B O 1
ATOM 6728 N N . ALA B 1 373 ? -18.875 26.297 22.797 1 97.12 373 ALA B N 1
ATOM 6729 C CA . ALA B 1 373 ? -19.109 26.562 21.375 1 97.12 373 ALA B CA 1
ATOM 6730 C C . ALA B 1 373 ? -17.891 26.172 20.547 1 97.12 373 ALA B C 1
ATOM 6732 O O . ALA B 1 373 ? -17.844 26.469 19.344 1 97.12 373 ALA B O 1
ATOM 6733 N N . GLY B 1 374 ? -16.953 25.562 21.172 1 96.5 374 GLY B N 1
ATOM 6734 C CA . GLY B 1 374 ? -15.664 25.281 20.562 1 96.5 374 GLY B CA 1
ATOM 6735 C C . GLY B 1 374 ? -15.773 24.531 19.25 1 96.5 374 GLY B C 1
ATOM 6736 O O . GLY B 1 374 ? -15.094 24.875 18.281 1 96.5 374 GLY B O 1
ATOM 6737 N N . LEU B 1 375 ? -16.609 23.516 19.188 1 95.69 375 LEU B N 1
ATOM 6738 C CA . LEU B 1 375 ? -16.75 22.719 17.984 1 95.69 375 LEU B CA 1
ATOM 6739 C C . LEU B 1 375 ? -17.266 23.562 16.812 1 95.69 375 LEU B C 1
ATOM 6741 O O . LEU B 1 375 ? -16.812 23.406 15.68 1 95.69 375 LEU B O 1
ATOM 6745 N N . TYR B 1 376 ? -18.203 24.438 17.031 1 96 376 TYR B N 1
ATOM 6746 C CA . TYR B 1 376 ? -18.781 25.266 15.984 1 96 376 TYR B CA 1
ATOM 6747 C C . TYR B 1 376 ? -17.734 26.188 15.391 1 96 376 TYR B C 1
ATOM 6749 O O . TYR B 1 376 ? -17.625 26.312 14.164 1 96 376 TYR B O 1
ATOM 6757 N N . TRP B 1 377 ? -16.984 26.781 16.266 1 96.88 377 TRP B N 1
ATOM 6758 C CA . TRP B 1 377 ? -15.945 27.703 15.805 1 96.88 377 TRP B CA 1
ATOM 6759 C C . TRP B 1 377 ? -14.836 26.938 15.086 1 96.88 377 TRP B C 1
ATOM 6761 O O . TRP B 1 377 ? -14.352 27.391 14.039 1 96.88 377 TRP B O 1
ATOM 6771 N N . LEU B 1 378 ? -14.453 25.859 15.688 1 96.44 378 LEU B N 1
ATOM 6772 C CA . LEU B 1 378 ? -13.445 25.016 15.047 1 96.44 378 LEU B CA 1
ATOM 6773 C C . LEU B 1 378 ? -13.898 24.609 13.648 1 96.44 378 LEU B C 1
ATOM 6775 O O . LEU B 1 378 ? -13.133 24.719 12.688 1 96.44 378 LEU B O 1
ATOM 6779 N N . ASP B 1 379 ? -15.07 24.141 13.516 1 94.12 379 ASP B N 1
ATOM 6780 C CA . ASP B 1 379 ? -15.617 23.641 12.258 1 94.12 379 ASP B CA 1
ATOM 6781 C C . ASP B 1 379 ? -15.641 24.75 11.195 1 94.12 379 ASP B C 1
ATOM 6783 O O . ASP B 1 379 ? -15.219 24.531 10.055 1 94.12 379 ASP B O 1
ATOM 6787 N N . SER B 1 380 ? -16.078 25.922 11.547 1 95.44 380 SER B N 1
ATOM 6788 C CA . SER B 1 380 ? -16.203 27 10.586 1 95.44 380 SER B CA 1
ATOM 6789 C C . SER B 1 380 ? -14.844 27.562 10.188 1 95.44 380 SER B C 1
ATOM 6791 O O . SER B 1 380 ? -14.602 27.859 9.016 1 95.44 380 SER B O 1
ATOM 6793 N N . VAL B 1 381 ? -13.945 27.688 11.125 1 96 381 VAL B N 1
ATOM 6794 C CA . VAL B 1 381 ? -12.609 28.188 10.82 1 96 381 VAL B CA 1
ATOM 6795 C C . VAL B 1 381 ? -11.875 27.172 9.945 1 96 381 VAL B C 1
ATOM 6797 O O . VAL B 1 381 ? -11.227 27.547 8.969 1 96 381 VAL B O 1
ATOM 6800 N N . ASP B 1 382 ? -11.977 25.938 10.344 1 92.69 382 ASP B N 1
ATOM 6801 C CA . ASP B 1 382 ? -11.344 24.859 9.578 1 92.69 382 ASP B CA 1
ATOM 6802 C C . ASP B 1 382 ? -11.859 24.828 8.148 1 92.69 382 ASP B C 1
ATOM 6804 O O . ASP B 1 382 ? -11.094 24.578 7.211 1 92.69 382 ASP B O 1
ATOM 6808 N N . HIS B 1 383 ? -13.062 25.094 7.992 1 91.38 383 HIS B N 1
ATOM 6809 C CA . HIS B 1 383 ? -13.688 25.109 6.676 1 91.38 383 HIS B CA 1
ATOM 6810 C C . HIS B 1 383 ? -13.008 26.141 5.766 1 91.38 383 HIS B C 1
ATOM 6812 O O . HIS B 1 383 ? -12.633 25.812 4.633 1 91.38 383 HIS B O 1
ATOM 6818 N N . TYR B 1 384 ? -12.734 27.312 6.242 1 93.38 384 TYR B N 1
ATOM 6819 C CA . TYR B 1 384 ? -12.164 28.375 5.426 1 93.38 384 TYR B CA 1
ATOM 6820 C C . TYR B 1 384 ? -10.672 28.141 5.199 1 93.38 384 TYR B C 1
ATOM 6822 O O . TYR B 1 384 ? -10.141 28.469 4.137 1 93.38 384 TYR B O 1
ATOM 6830 N N . ILE B 1 385 ? -10.055 27.625 6.16 1 92.25 385 ILE B N 1
ATOM 6831 C CA . ILE B 1 385 ? -8.625 27.344 6.039 1 92.25 385 ILE B CA 1
ATOM 6832 C C . ILE B 1 385 ? -8.406 26.297 4.949 1 92.25 385 ILE B C 1
ATOM 6834 O O . ILE B 1 385 ? -7.488 26.422 4.137 1 92.25 385 ILE B O 1
ATOM 6838 N N . ASN B 1 386 ? -9.273 25.359 4.844 1 86.38 386 ASN B N 1
ATOM 6839 C CA . ASN B 1 386 ? -9.062 24.188 3.99 1 86.38 386 ASN B CA 1
ATOM 6840 C C . ASN B 1 386 ? -9.352 24.516 2.527 1 86.38 386 ASN B C 1
ATOM 6842 O O . ASN B 1 386 ? -8.602 24.109 1.637 1 86.38 386 ASN B O 1
ATOM 6846 N N . TRP B 1 387 ? -10.43 25.188 2.254 1 85.62 387 TRP B N 1
ATOM 6847 C CA . TRP B 1 387 ? -10.758 25.328 0.839 1 85.62 387 TRP B CA 1
ATOM 6848 C C . TRP B 1 387 ? -10.195 26.625 0.273 1 85.62 387 TRP B C 1
ATOM 6850 O O . TRP B 1 387 ? -10.07 26.781 -0.944 1 85.62 387 TRP B O 1
ATOM 6860 N N . PHE B 1 388 ? -9.711 27.547 1.226 1 89.06 388 PHE B N 1
ATOM 6861 C CA . PHE B 1 388 ? -9.305 28.859 0.72 1 89.06 388 PHE B CA 1
ATOM 6862 C C . PHE B 1 388 ? -7.832 29.125 1.033 1 89.06 388 PHE B C 1
ATOM 6864 O O . PHE B 1 388 ? -7 29.188 0.125 1 89.06 388 PHE B O 1
ATOM 6871 N N . THR B 1 389 ? -7.473 29.156 2.248 1 92.38 389 THR B N 1
ATOM 6872 C CA . THR B 1 389 ? -6.18 29.688 2.658 1 92.38 389 THR B CA 1
ATOM 6873 C C . THR B 1 389 ? -5.051 28.75 2.223 1 92.38 389 THR B C 1
ATOM 6875 O O . THR B 1 389 ? -4.051 29.203 1.659 1 92.38 389 THR B O 1
ATOM 6878 N N . ILE B 1 390 ? -5.172 27.453 2.512 1 91.19 390 ILE B N 1
ATOM 6879 C CA . ILE B 1 390 ? -4.105 26.5 2.217 1 91.19 390 ILE B CA 1
ATOM 6880 C C . ILE B 1 390 ? -3.85 26.469 0.712 1 91.19 390 ILE B C 1
ATOM 6882 O O . ILE B 1 390 ? -2.717 26.656 0.264 1 91.19 390 ILE B O 1
ATOM 6886 N N . PRO B 1 391 ? -4.891 26.266 -0.089 1 91.44 391 PRO B N 1
ATOM 6887 C CA . PRO B 1 391 ? -4.645 26.25 -1.533 1 91.44 391 PRO B CA 1
ATOM 6888 C C . PRO B 1 391 ? -4.098 27.578 -2.043 1 91.44 391 PRO B C 1
ATOM 6890 O O . PRO B 1 391 ? -3.299 27.609 -2.982 1 91.44 391 PRO B O 1
ATOM 6893 N N . LEU B 1 392 ? -4.484 28.656 -1.446 1 94.12 392 LEU B N 1
ATOM 6894 C CA . LEU B 1 392 ? -3.994 29.969 -1.859 1 94.12 392 LEU B CA 1
ATOM 6895 C C . LEU B 1 392 ? -2.49 30.094 -1.626 1 94.12 392 LEU B C 1
ATOM 6897 O O . LEU B 1 392 ? -1.757 30.547 -2.5 1 94.12 392 LEU B O 1
ATOM 6901 N N . VAL B 1 393 ? -2.096 29.688 -0.485 1 95.62 393 VAL B N 1
ATOM 6902 C CA . VAL B 1 393 ? -0.673 29.734 -0.165 1 95.62 393 VAL B CA 1
ATOM 6903 C C . VAL B 1 393 ? 0.105 28.875 -1.168 1 95.62 393 VAL B C 1
ATOM 6905 O O . VAL B 1 393 ? 1.142 29.312 -1.681 1 95.62 393 VAL B O 1
ATOM 6908 N N . ALA B 1 394 ? -0.404 27.734 -1.447 1 94.38 394 ALA B N 1
ATOM 6909 C CA . ALA B 1 394 ? 0.275 26.812 -2.354 1 94.38 394 ALA B CA 1
ATOM 6910 C C . ALA B 1 394 ? 0.377 27.406 -3.758 1 94.38 394 ALA B C 1
ATOM 6912 O O . ALA B 1 394 ? 1.435 27.344 -4.391 1 94.38 394 ALA B O 1
ATOM 6913 N N . VAL B 1 395 ? -0.682 27.984 -4.215 1 96.06 395 VAL B N 1
ATOM 6914 C CA . VAL B 1 395 ? -0.705 28.578 -5.551 1 96.06 395 VAL B CA 1
ATOM 6915 C C . VAL B 1 395 ? 0.304 29.719 -5.629 1 96.06 395 VAL B C 1
ATOM 6917 O O . VAL B 1 395 ? 1.083 29.797 -6.582 1 96.06 395 VAL B O 1
ATOM 6920 N N . LEU B 1 396 ? 0.318 30.531 -4.68 1 97.38 396 LEU B N 1
ATOM 6921 C CA . LEU B 1 396 ? 1.217 31.688 -4.676 1 97.38 396 LEU B CA 1
ATOM 6922 C C . LEU B 1 396 ? 2.672 31.234 -4.586 1 97.38 396 LEU B C 1
ATOM 6924 O O . LEU B 1 396 ? 3.539 31.797 -5.266 1 97.38 396 LEU B O 1
ATOM 6928 N N . GLU B 1 397 ? 2.887 30.281 -3.768 1 96.75 397 GLU B N 1
ATOM 6929 C CA . GLU B 1 397 ? 4.23 29.734 -3.645 1 96.75 397 GLU B CA 1
ATOM 6930 C C . GLU B 1 397 ? 4.723 29.172 -4.977 1 96.75 397 GLU B C 1
ATOM 6932 O O . GLU B 1 397 ? 5.879 29.391 -5.355 1 96.75 397 GLU B O 1
ATOM 6937 N N . ILE B 1 398 ? 3.873 28.516 -5.633 1 96.69 398 ILE B N 1
ATOM 6938 C CA . ILE B 1 398 ? 4.223 27.906 -6.906 1 96.69 398 ILE B CA 1
ATOM 6939 C C . ILE B 1 398 ? 4.473 28.984 -7.953 1 96.69 398 ILE B C 1
ATOM 6941 O O . ILE B 1 398 ? 5.473 28.938 -8.672 1 96.69 398 ILE B O 1
ATOM 6945 N N . ILE B 1 399 ? 3.621 29.938 -8 1 97 399 ILE B N 1
ATOM 6946 C CA . ILE B 1 399 ? 3.736 30.984 -8.992 1 97 399 ILE B CA 1
ATOM 6947 C C . ILE B 1 399 ? 5.031 31.766 -8.773 1 97 399 ILE B C 1
ATOM 6949 O O . ILE B 1 399 ? 5.789 32 -9.719 1 97 399 ILE B O 1
ATOM 6953 N N . VAL B 1 400 ? 5.316 32.094 -7.617 1 97.25 400 VAL B N 1
ATOM 6954 C CA . VAL B 1 400 ? 6.508 32.875 -7.316 1 97.25 400 VAL B CA 1
ATOM 6955 C C . VAL B 1 400 ? 7.758 32.031 -7.562 1 97.25 400 VAL B C 1
ATOM 6957 O O . VAL B 1 400 ? 8.703 32.469 -8.211 1 97.25 400 VAL B O 1
ATOM 6960 N N . SER B 1 401 ? 7.766 30.797 -7.145 1 96.56 401 SER B N 1
ATOM 6961 C CA . SER B 1 401 ? 8.961 29.953 -7.18 1 96.56 401 SER B CA 1
ATOM 6962 C C . SER B 1 401 ? 9.266 29.484 -8.594 1 96.56 401 SER B C 1
ATOM 6964 O O . SER B 1 401 ? 10.43 29.375 -8.984 1 96.56 401 SER B O 1
ATOM 6966 N N . ILE B 1 402 ? 8.211 29.25 -9.336 1 95.81 402 ILE B N 1
ATOM 6967 C CA . ILE B 1 402 ? 8.438 28.609 -10.625 1 95.81 402 ILE B CA 1
ATOM 6968 C C . ILE B 1 402 ? 8.273 29.625 -11.75 1 95.81 402 ILE B C 1
ATOM 6970 O O . ILE B 1 402 ? 9.07 29.641 -12.695 1 95.81 402 ILE B O 1
ATOM 6974 N N . TRP B 1 403 ? 7.352 30.531 -11.672 1 95.12 403 TRP B N 1
ATOM 6975 C CA . TRP B 1 403 ? 7.035 31.375 -12.812 1 95.12 403 TRP B CA 1
ATOM 6976 C C . TRP B 1 403 ? 7.727 32.719 -12.695 1 95.12 403 TRP B C 1
ATOM 6978 O O . TRP B 1 403 ? 8.094 33.344 -13.703 1 95.12 403 TRP B O 1
ATOM 6988 N N . ILE B 1 404 ? 7.902 33.219 -11.508 1 95.25 404 ILE B N 1
ATOM 6989 C CA . ILE B 1 404 ? 8.508 34.531 -11.344 1 95.25 404 ILE B CA 1
ATOM 6990 C C . ILE B 1 404 ? 10.008 34.375 -11.109 1 95.25 404 ILE B C 1
ATOM 6992 O O . ILE B 1 404 ? 10.812 35 -11.805 1 95.25 404 ILE B O 1
ATOM 6996 N N . PHE B 1 405 ? 10.523 33.625 -10.117 1 91.88 405 PHE B N 1
ATOM 6997 C CA . PHE B 1 405 ? 11.93 33.438 -9.789 1 91.88 405 PHE B CA 1
ATOM 6998 C C . PHE B 1 405 ? 12.641 32.625 -10.883 1 91.88 405 PHE B C 1
ATOM 7000 O O . PHE B 1 405 ? 13.867 32.656 -10.984 1 91.88 405 PHE B O 1
ATOM 7007 N N . LYS B 1 406 ? 11.938 31.875 -11.828 1 86.44 406 LYS B N 1
ATOM 7008 C CA . LYS B 1 406 ? 12.43 30.969 -12.867 1 86.44 406 LYS B CA 1
ATOM 7009 C C . LYS B 1 406 ? 12.562 29.547 -12.344 1 86.44 406 LYS B C 1
ATOM 7011 O O . LYS B 1 406 ? 13.648 29.141 -11.914 1 86.44 406 LYS B O 1
ATOM 7016 N N . GLY B 1 407 ? 11.781 28.922 -12.555 1 88.81 407 GLY B N 1
ATOM 7017 C CA . GLY B 1 407 ? 11.672 27.547 -12.117 1 88.81 407 GLY B CA 1
ATOM 7018 C C . GLY B 1 407 ? 12.828 26.672 -12.578 1 88.81 407 GLY B C 1
ATOM 7019 O O . GLY B 1 407 ? 13.148 25.672 -11.945 1 88.81 407 GLY B O 1
ATOM 7020 N N . SER B 1 408 ? 13.57 27.125 -13.539 1 92.31 408 SER B N 1
ATOM 7021 C CA . SER B 1 408 ? 14.695 26.359 -14.078 1 92.31 408 SER B CA 1
ATOM 7022 C C . SER B 1 408 ? 15.852 26.328 -13.086 1 92.31 408 SER B C 1
ATOM 7024 O O . SER B 1 408 ? 16.594 25.344 -13.023 1 92.31 408 SER B O 1
ATOM 7026 N N . LYS B 1 409 ? 16.016 27.375 -12.328 1 94.12 409 LYS B N 1
ATOM 7027 C CA . LYS B 1 409 ? 17.062 27.406 -11.312 1 94.12 409 LYS B CA 1
ATOM 7028 C C . LYS B 1 409 ? 16.797 26.391 -10.211 1 94.12 409 LYS B C 1
ATOM 7030 O O . LYS B 1 409 ? 17.703 25.656 -9.797 1 94.12 409 LYS B O 1
ATOM 7035 N N . LEU B 1 410 ? 15.609 26.359 -9.852 1 95.06 410 LEU B N 1
ATOM 7036 C CA . LEU B 1 410 ? 15.234 25.406 -8.82 1 95.06 410 LEU B CA 1
ATOM 7037 C C . LEU B 1 410 ? 15.289 23.984 -9.352 1 95.06 410 LEU B C 1
ATOM 7039 O O . LEU B 1 410 ? 15.68 23.062 -8.633 1 95.06 410 LEU B O 1
ATOM 7043 N N . GLU B 1 411 ? 14.836 23.828 -10.555 1 95.31 411 GLU B N 1
ATOM 7044 C CA . GLU B 1 411 ? 14.906 22.516 -11.195 1 95.31 411 GLU B CA 1
ATOM 7045 C C . GLU B 1 411 ? 16.344 21.984 -11.211 1 95.31 411 GLU B C 1
ATOM 7047 O O . GLU B 1 411 ? 16.578 20.828 -10.867 1 95.31 411 GLU B O 1
ATOM 7052 N N . LYS B 1 412 ? 17.281 22.797 -11.602 1 94.69 412 LYS B N 1
ATOM 7053 C CA . LYS B 1 412 ? 18.688 22.406 -11.633 1 94.69 412 LYS B CA 1
ATOM 7054 C C . LYS B 1 412 ? 19.219 22.109 -10.234 1 94.69 412 LYS B C 1
ATOM 7056 O O . LYS B 1 412 ? 20 21.188 -10.039 1 94.69 412 LYS B O 1
ATOM 7061 N N . TYR B 1 413 ? 18.797 22.938 -9.344 1 95.25 413 TYR B N 1
ATOM 7062 C CA . TYR B 1 413 ? 19.203 22.734 -7.961 1 95.25 413 TYR B CA 1
ATOM 7063 C C . TYR B 1 413 ? 18.75 21.359 -7.449 1 95.25 413 TYR B C 1
ATOM 7065 O O . TYR B 1 413 ? 19.531 20.625 -6.848 1 95.25 413 TYR B O 1
ATOM 7073 N N . ILE B 1 414 ? 17.516 21.016 -7.672 1 95.12 414 ILE B N 1
ATOM 7074 C CA . ILE B 1 414 ? 16.922 19.75 -7.254 1 95.12 414 ILE B CA 1
ATOM 7075 C C . ILE B 1 414 ? 17.641 18.578 -7.934 1 95.12 414 ILE B C 1
ATOM 7077 O O . ILE B 1 414 ? 18.047 17.625 -7.273 1 95.12 414 ILE B O 1
ATOM 7081 N N . ASP B 1 415 ? 17.812 18.719 -9.211 1 93.75 415 ASP B N 1
ATOM 7082 C CA . ASP B 1 415 ? 18.375 17.625 -10 1 93.75 415 ASP B CA 1
ATOM 7083 C C . ASP B 1 415 ? 19.844 17.406 -9.656 1 93.75 415 ASP B C 1
ATOM 7085 O O . ASP B 1 415 ? 20.328 16.266 -9.695 1 93.75 415 ASP B O 1
ATOM 7089 N N . ASN B 1 416 ? 20.578 18.438 -9.297 1 93.25 416 ASN B N 1
ATOM 7090 C CA . ASN B 1 416 ? 22 18.312 -8.938 1 93.25 416 ASN B CA 1
ATOM 7091 C C . ASN B 1 416 ? 22.172 17.547 -7.621 1 93.25 416 ASN B C 1
ATOM 7093 O O . ASN B 1 416 ? 23.203 16.906 -7.406 1 93.25 416 ASN B O 1
ATOM 7097 N N . LEU B 1 417 ? 21.172 17.609 -6.84 1 92.62 417 LEU B N 1
ATOM 7098 C CA . LEU B 1 417 ? 21.281 17 -5.516 1 92.62 417 LEU B CA 1
ATOM 7099 C C . LEU B 1 417 ? 20.656 15.609 -5.504 1 92.62 417 LEU B C 1
ATOM 7101 O O . LEU B 1 417 ? 20.812 14.859 -4.539 1 92.62 417 LEU B O 1
ATOM 7105 N N . SER B 1 418 ? 20.016 15.266 -6.59 1 90 418 SER B N 1
ATOM 7106 C CA . SER B 1 418 ? 19.219 14.039 -6.574 1 90 418 SER B CA 1
ATOM 7107 C C . SER B 1 418 ? 19.781 13 -7.535 1 90 418 SER B C 1
ATOM 7109 O O . SER B 1 418 ? 20.344 13.352 -8.57 1 90 418 SER B O 1
ATOM 7111 N N . GLU B 1 419 ? 19.641 11.766 -7.18 1 82.81 419 GLU B N 1
ATOM 7112 C CA . GLU B 1 419 ? 20.109 10.664 -8.023 1 82.81 419 GLU B CA 1
ATOM 7113 C C . GLU B 1 419 ? 19.312 10.594 -9.32 1 82.81 419 GLU B C 1
ATOM 7115 O O . GLU B 1 419 ? 19.844 10.25 -10.375 1 82.81 419 GLU B O 1
ATOM 7120 N N . TYR B 1 420 ? 18.094 10.875 -9.164 1 83.5 420 TYR B N 1
ATOM 7121 C CA . TYR B 1 420 ? 17.234 10.859 -10.344 1 83.5 420 TYR B CA 1
ATOM 7122 C C . TYR B 1 420 ? 16.703 12.25 -10.641 1 83.5 420 TYR B C 1
ATOM 7124 O O . TYR B 1 420 ? 16.203 12.938 -9.742 1 83.5 420 TYR B O 1
ATOM 7132 N N . ASN B 1 421 ? 16.75 12.547 -11.922 1 88.56 421 ASN B N 1
ATOM 7133 C CA . ASN B 1 421 ? 16.312 13.867 -12.352 1 88.56 421 ASN B CA 1
ATOM 7134 C C . ASN B 1 421 ? 14.812 13.883 -12.648 1 88.56 421 ASN B C 1
ATOM 7136 O O . ASN B 1 421 ? 14.289 12.977 -13.297 1 88.56 421 ASN B O 1
ATOM 7140 N N . LEU B 1 422 ? 14.164 14.836 -12.086 1 89.69 422 LEU B N 1
ATOM 7141 C CA . LEU B 1 422 ? 12.758 15.031 -12.398 1 89.69 422 LEU B CA 1
ATOM 7142 C C . LEU B 1 422 ? 12.594 15.898 -13.648 1 89.69 422 LEU B C 1
ATOM 7144 O O . LEU B 1 422 ? 11.695 15.664 -14.453 1 89.69 422 LEU B O 1
ATOM 7148 N N . GLY B 1 423 ? 13.469 16.859 -13.773 1 89.81 423 GLY B N 1
ATOM 7149 C CA . GLY B 1 423 ? 13.547 17.688 -14.961 1 89.81 423 GLY B CA 1
ATOM 7150 C C . GLY B 1 423 ? 12.227 18.344 -15.32 1 89.81 423 GLY B C 1
ATOM 7151 O O . GLY B 1 423 ? 11.578 18.938 -14.461 1 89.81 423 GLY B O 1
ATOM 7152 N N . SER B 1 424 ? 11.828 18.203 -16.594 1 88.44 424 SER B N 1
ATOM 7153 C CA . SER B 1 424 ? 10.656 18.891 -17.141 1 88.44 424 SER B CA 1
ATOM 7154 C C . SER B 1 424 ? 9.367 18.297 -16.562 1 88.44 424 SER B C 1
ATOM 7156 O O . SER B 1 424 ? 8.336 18.969 -16.516 1 88.44 424 SER B O 1
ATOM 7158 N N . PHE B 1 425 ? 9.5 17.125 -16.125 1 89.19 425 PHE B N 1
ATOM 7159 C CA . PHE B 1 425 ? 8.352 16.484 -15.5 1 89.19 425 PHE B CA 1
ATOM 7160 C C . PHE B 1 425 ? 7.91 17.266 -14.266 1 89.19 425 PHE B C 1
ATOM 7162 O O . PHE B 1 425 ? 6.723 17.547 -14.102 1 89.19 425 PHE B O 1
ATOM 7169 N N . TRP B 1 426 ? 8.867 17.609 -13.477 1 93.69 426 TRP B N 1
ATOM 7170 C CA . TRP B 1 426 ? 8.586 18.375 -12.266 1 93.69 426 TRP B CA 1
ATOM 7171 C C . TRP B 1 426 ? 8.055 19.766 -12.602 1 93.69 426 TRP B C 1
ATOM 7173 O O . TRP B 1 426 ? 7.094 20.234 -11.992 1 93.69 426 TRP B O 1
ATOM 7183 N N . LYS B 1 427 ? 8.656 20.422 -13.609 1 93.06 427 LYS B N 1
ATOM 7184 C CA . LYS B 1 427 ? 8.258 21.781 -13.969 1 93.06 427 LYS B CA 1
ATOM 7185 C C . LYS B 1 427 ? 6.824 21.828 -14.477 1 93.06 427 LYS B C 1
ATOM 7187 O O . LYS B 1 427 ? 6.086 22.766 -14.188 1 93.06 427 LYS B O 1
ATOM 7192 N N . PHE B 1 428 ? 6.488 20.812 -15.109 1 93.75 428 PHE B N 1
ATOM 7193 C CA . PHE B 1 428 ? 5.145 20.781 -15.68 1 93.75 428 PHE B CA 1
ATOM 7194 C C . PHE B 1 428 ? 4.109 20.484 -14.594 1 93.75 428 PHE B C 1
ATOM 7196 O O . PHE B 1 428 ? 3.123 21.219 -14.461 1 93.75 428 PHE B O 1
ATOM 7203 N N . PHE B 1 429 ? 4.309 19.531 -13.836 1 94.25 429 PHE B N 1
ATOM 7204 C CA . PHE B 1 429 ? 3.289 19.109 -12.883 1 94.25 429 PHE B CA 1
ATOM 7205 C C . PHE B 1 429 ? 3.262 20.031 -11.672 1 94.25 429 PHE B C 1
ATOM 7207 O O . PHE B 1 429 ? 2.189 20.344 -11.148 1 94.25 429 PHE B O 1
ATOM 7214 N N . ALA B 1 430 ? 4.34 20.484 -11.234 1 94.94 430 ALA B N 1
ATOM 7215 C CA . ALA B 1 430 ? 4.371 21.422 -10.125 1 94.94 430 ALA B CA 1
ATOM 7216 C C . ALA B 1 430 ? 3.984 22.828 -10.586 1 94.94 430 ALA B C 1
ATOM 7218 O O . ALA B 1 430 ? 3.283 23.547 -9.875 1 94.94 430 ALA B O 1
ATOM 7219 N N . GLY B 1 431 ? 4.434 23.172 -11.766 1 95.88 431 GLY B N 1
ATOM 7220 C CA . GLY B 1 431 ? 4.336 24.547 -12.195 1 95.88 431 GLY B CA 1
ATOM 7221 C C . GLY B 1 431 ? 3.053 24.844 -12.945 1 95.88 431 GLY B C 1
ATOM 7222 O O . GLY B 1 431 ? 2.598 26 -12.977 1 95.88 431 GLY B O 1
ATOM 7223 N N . ILE B 1 432 ? 2.488 23.875 -13.531 1 95.62 432 ILE B N 1
ATOM 7224 C CA . ILE B 1 432 ? 1.324 24.141 -14.367 1 95.62 432 ILE B CA 1
ATOM 7225 C C . ILE B 1 432 ? 0.12 23.359 -13.852 1 95.62 432 ILE B C 1
ATOM 7227 O O . ILE B 1 432 ? -0.9 23.953 -13.484 1 95.62 432 ILE B O 1
ATOM 7231 N N . PHE B 1 433 ? 0.302 22.094 -13.703 1 95 433 PHE B N 1
ATOM 7232 C CA . PHE B 1 433 ? -0.823 21.234 -13.352 1 95 433 PHE B CA 1
ATOM 7233 C C . PHE B 1 433 ? -1.311 21.547 -11.938 1 95 433 PHE B C 1
ATOM 7235 O O . PHE B 1 433 ? -2.514 21.688 -11.711 1 95 433 PHE B O 1
ATOM 7242 N N . SER B 1 434 ? -0.417 21.641 -11.039 1 94 434 SER B N 1
ATOM 7243 C CA . SER B 1 434 ? -0.772 21.797 -9.633 1 94 434 SER B CA 1
ATOM 7244 C C . SER B 1 434 ? -1.487 23.125 -9.391 1 94 434 SER B C 1
ATOM 7246 O O . SER B 1 434 ? -2.562 23.156 -8.781 1 94 434 SER B O 1
ATOM 7248 N N . PRO B 1 435 ? -0.953 24.234 -9.875 1 95 435 PRO B N 1
ATOM 7249 C CA . PRO B 1 435 ? -1.648 25.5 -9.609 1 95 435 PRO B CA 1
ATOM 7250 C C . PRO B 1 435 ? -3 25.594 -10.32 1 95 435 PRO B C 1
ATOM 7252 O O . PRO B 1 435 ? -3.938 26.203 -9.789 1 95 435 PRO B O 1
ATOM 7255 N N . LEU B 1 436 ? -3.117 25 -11.445 1 95.06 436 LEU B N 1
ATOM 7256 C CA . LEU B 1 436 ? -4.402 25.016 -12.141 1 95.06 436 LEU B CA 1
ATOM 7257 C C . LEU B 1 436 ? -5.457 24.266 -11.336 1 95.06 436 LEU B C 1
ATOM 7259 O O . LEU B 1 436 ? -6.594 24.719 -11.211 1 95.06 436 LEU B O 1
ATOM 7263 N N . PHE B 1 437 ? -5.066 23.219 -10.844 1 90.75 437 PHE B N 1
ATOM 7264 C CA . PHE B 1 437 ? -5.996 22.438 -10.039 1 90.75 437 PHE B CA 1
ATOM 7265 C C . PHE B 1 437 ? -6.367 23.188 -8.766 1 90.75 437 PHE B C 1
ATOM 7267 O O . PHE B 1 437 ? -7.527 23.172 -8.344 1 90.75 437 PHE B O 1
ATOM 7274 N N . LEU B 1 438 ? -5.398 23.703 -8.117 1 91.38 438 LEU B N 1
ATOM 7275 C CA . LEU B 1 438 ? -5.637 24.406 -6.859 1 91.38 438 LEU B CA 1
ATOM 7276 C C . LEU B 1 438 ? -6.523 25.625 -7.082 1 91.38 438 LEU B C 1
ATOM 7278 O O . LEU B 1 438 ? -7.387 25.938 -6.254 1 91.38 438 LEU B O 1
ATOM 7282 N N . ILE B 1 439 ? -6.258 26.312 -8.172 1 95 439 ILE B N 1
ATOM 7283 C CA . ILE B 1 439 ? -7.098 27.469 -8.5 1 95 439 ILE B CA 1
ATOM 7284 C C . ILE B 1 439 ? -8.539 27 -8.727 1 95 439 ILE B C 1
ATOM 7286 O O . ILE B 1 439 ? -9.484 27.656 -8.266 1 95 439 ILE B O 1
ATOM 7290 N N . TYR B 1 440 ? -8.641 25.922 -9.414 1 92.25 440 TYR B N 1
ATOM 7291 C CA . TYR B 1 440 ? -9.969 25.359 -9.609 1 92.25 440 TYR B CA 1
ATOM 7292 C C . TYR B 1 440 ? -10.625 25.016 -8.281 1 92.25 440 TYR B C 1
ATOM 7294 O O . TYR B 1 440 ? -11.828 25.25 -8.094 1 92.25 440 TYR B O 1
ATOM 7302 N N . MET B 1 441 ? -9.906 24.484 -7.414 1 87.94 441 MET B N 1
ATOM 7303 C CA . MET B 1 441 ? -10.422 24.125 -6.094 1 87.94 441 MET B CA 1
ATOM 7304 C C . MET B 1 441 ? -10.906 25.375 -5.352 1 87.94 441 MET B C 1
ATOM 7306 O O . MET B 1 441 ? -11.961 25.344 -4.707 1 87.94 441 MET B O 1
ATOM 7310 N N . ILE B 1 442 ? -10.148 26.438 -5.418 1 91.38 442 ILE B N 1
ATOM 7311 C CA . ILE B 1 442 ? -10.508 27.688 -4.75 1 91.38 442 ILE B CA 1
ATOM 7312 C C . ILE B 1 442 ? -11.789 28.25 -5.355 1 91.38 442 ILE B C 1
ATOM 7314 O O . ILE B 1 442 ? -12.703 28.641 -4.629 1 91.38 442 ILE B O 1
ATOM 7318 N N . LEU B 1 443 ? -11.852 28.219 -6.664 1 94.12 443 LEU B N 1
ATOM 7319 C CA . LEU B 1 443 ? -13.016 28.766 -7.348 1 94.12 443 LEU B CA 1
ATOM 7320 C C . LEU B 1 443 ? -14.258 27.938 -7.051 1 94.12 443 LEU B C 1
ATOM 7322 O O . LEU B 1 443 ? -15.344 28.484 -6.836 1 94.12 443 LEU B O 1
ATOM 7326 N N . ASN B 1 444 ? -14.102 26.672 -7.07 1 90.25 444 ASN B N 1
ATOM 7327 C CA . ASN B 1 444 ? -15.227 25.797 -6.738 1 90.25 444 ASN B CA 1
ATOM 7328 C C . ASN B 1 444 ? -15.672 25.984 -5.289 1 90.25 444 ASN B C 1
ATOM 7330 O O . ASN B 1 444 ? -16.859 25.906 -4.988 1 90.25 444 ASN B O 1
ATOM 7334 N N . GLY B 1 445 ? -14.742 26.078 -4.414 1 87.81 445 GLY B N 1
ATOM 7335 C CA . GLY B 1 445 ? -15.07 26.344 -3.025 1 87.81 445 GLY B CA 1
ATOM 7336 C C . GLY B 1 445 ? -15.797 27.672 -2.826 1 87.81 445 GLY B C 1
ATOM 7337 O O . GLY B 1 445 ? -16.766 27.734 -2.07 1 87.81 445 GLY B O 1
ATOM 7338 N N . ALA B 1 446 ? -15.352 28.641 -3.533 1 91.06 446 ALA B N 1
ATOM 7339 C CA . ALA B 1 446 ? -15.984 29.953 -3.459 1 91.06 446 ALA B CA 1
ATOM 7340 C C . ALA B 1 446 ? -17.422 29.906 -3.994 1 91.06 446 ALA B C 1
ATOM 7342 O O . ALA B 1 446 ? -18.328 30.484 -3.4 1 91.06 446 ALA B O 1
ATOM 7343 N N . TRP B 1 447 ? -17.5 29.234 -5.074 1 92.06 447 TRP B N 1
ATOM 7344 C CA . TRP B 1 447 ? -18.828 29.109 -5.672 1 92.06 447 TRP B CA 1
ATOM 7345 C C . TRP B 1 447 ? -19.781 28.391 -4.727 1 92.06 447 TRP B C 1
ATOM 7347 O O . TRP B 1 447 ? -20.922 28.828 -4.535 1 92.06 447 TRP B O 1
ATOM 7357 N N . THR B 1 448 ? -19.344 27.359 -4.121 1 88.56 448 THR B N 1
ATOM 7358 C CA . THR B 1 448 ? -20.156 26.578 -3.201 1 88.56 448 THR B CA 1
ATOM 7359 C C . THR B 1 448 ? -20.5 27.391 -1.959 1 88.56 448 THR B C 1
ATOM 7361 O O . THR B 1 448 ? -21.641 27.344 -1.468 1 88.56 448 THR B O 1
ATOM 7364 N N . GLU B 1 449 ? -19.578 28.109 -1.482 1 88.38 449 GLU B N 1
ATOM 7365 C CA . GLU B 1 449 ? -19.797 28.953 -0.315 1 88.38 449 GLU B CA 1
ATOM 7366 C C . GLU B 1 449 ? -20.828 30.031 -0.597 1 88.38 449 GLU B C 1
ATOM 7368 O O . GLU B 1 449 ? -21.703 30.297 0.237 1 88.38 449 GLU B O 1
ATOM 7373 N N . LEU B 1 450 ? -20.812 30.594 -1.727 1 89.5 450 LEU B N 1
ATOM 7374 C CA . LEU B 1 450 ? -21.688 31.703 -2.084 1 89.5 450 LEU B CA 1
ATOM 7375 C C . LEU B 1 450 ? -23.094 31.203 -2.389 1 89.5 450 LEU B C 1
ATOM 7377 O O . LEU B 1 450 ? -24.062 31.922 -2.131 1 89.5 450 LEU B O 1
ATOM 7381 N N . THR B 1 451 ? -23.25 30 -2.875 1 91.19 451 THR B N 1
ATOM 7382 C CA . THR B 1 451 ? -24.547 29.516 -3.328 1 91.19 451 THR B CA 1
ATOM 7383 C C . THR B 1 451 ? -25.25 28.719 -2.223 1 91.19 451 THR B C 1
ATOM 7385 O O . THR B 1 451 ? -26.469 28.828 -2.061 1 91.19 451 THR B O 1
ATOM 7388 N N . LEU B 1 452 ? -24.484 27.969 -1.42 1 88.19 452 LEU B N 1
ATOM 7389 C CA . LEU B 1 452 ? -25.125 27.031 -0.503 1 88.19 452 LEU B CA 1
ATOM 7390 C C . LEU B 1 452 ? -24.812 27.391 0.946 1 88.19 452 LEU B C 1
ATOM 7392 O O . LEU B 1 452 ? -25.516 26.953 1.86 1 88.19 452 LEU B O 1
ATOM 7396 N N . GLY B 1 453 ? -23.875 28.141 1.183 1 87.94 453 GLY B N 1
ATOM 7397 C CA . GLY B 1 453 ? -23.422 28.359 2.547 1 87.94 453 GLY B CA 1
ATOM 7398 C C . GLY B 1 453 ? -22.719 27.156 3.146 1 87.94 453 GLY B C 1
ATOM 7399 O O . GLY B 1 453 ? -22.266 26.281 2.42 1 87.94 453 GLY B O 1
ATOM 7400 N N . TYR B 1 454 ? -22.547 27.203 4.531 1 90.38 454 TYR B N 1
ATOM 7401 C CA . TYR B 1 454 ? -21.844 26.094 5.184 1 90.38 454 TYR B CA 1
ATOM 7402 C C . TYR B 1 454 ? -22.625 25.594 6.395 1 90.38 454 TYR B C 1
ATOM 7404 O O . TYR B 1 454 ? -22.812 26.328 7.367 1 90.38 454 TYR B O 1
ATOM 7412 N N . GLU B 1 455 ? -23.047 24.328 6.336 1 87.88 455 GLU B N 1
ATOM 7413 C CA . GLU B 1 455 ? -23.672 23.562 7.41 1 87.88 455 GLU B CA 1
ATOM 7414 C C . GLU B 1 455 ? -24.875 24.297 7.98 1 87.88 455 GLU B C 1
ATOM 7416 O O . GLU B 1 455 ? -25.266 24.078 9.133 1 87.88 455 GLU B O 1
ATOM 7421 N N . GLY B 1 456 ? -25.406 25.281 7.305 1 89.62 456 GLY B N 1
ATOM 7422 C CA . GLY B 1 456 ? -26.578 26 7.773 1 89.62 456 GLY B CA 1
ATOM 7423 C C . GLY B 1 456 ? -26.266 27 8.875 1 89.62 456 GLY B C 1
ATOM 7424 O O . GLY B 1 456 ? -27.172 27.5 9.547 1 89.62 456 GLY B O 1
ATOM 7425 N N . TYR B 1 457 ? -25.047 27.312 9.078 1 93.44 457 TYR B N 1
ATOM 7426 C CA . TYR B 1 457 ? -24.656 28.297 10.102 1 93.44 457 TYR B CA 1
ATOM 7427 C C . TYR B 1 457 ? -25.141 29.688 9.727 1 93.44 457 TYR B C 1
ATOM 7429 O O . TYR B 1 457 ? -25.234 30.031 8.547 1 93.44 457 TYR B O 1
ATOM 7437 N N . ALA B 1 458 ? -25.312 30.516 10.773 1 93.62 458 ALA B N 1
ATOM 7438 C CA . ALA B 1 458 ? -25.703 31.906 10.539 1 93.62 458 ALA B CA 1
ATOM 7439 C C . ALA B 1 458 ? -24.578 32.656 9.828 1 93.62 458 ALA B C 1
ATOM 7441 O O . ALA B 1 458 ? -23.406 32.5 10.156 1 93.62 458 ALA B O 1
ATOM 7442 N N . PRO B 1 459 ? -24.953 33.562 8.914 1 92.62 459 PRO B N 1
ATOM 7443 C CA . PRO B 1 459 ? -23.969 34.281 8.094 1 92.62 459 PRO B CA 1
ATOM 7444 C C . PRO B 1 459 ? -23 35.094 8.93 1 92.62 459 PRO B C 1
ATOM 7446 O O . PRO B 1 459 ? -21.828 35.219 8.586 1 92.62 459 PRO B O 1
ATOM 7449 N N . ILE B 1 460 ? -23.469 35.625 9.93 1 94 460 ILE B N 1
ATOM 7450 C CA . ILE B 1 460 ? -22.609 36.5 10.75 1 94 460 ILE B CA 1
ATOM 7451 C C . ILE B 1 460 ? -21.469 35.656 11.328 1 94 460 ILE B C 1
ATOM 7453 O O . ILE B 1 460 ? -20.328 36.125 11.422 1 94 460 ILE B O 1
ATOM 7457 N N . PHE B 1 461 ? -21.719 34.5 11.75 1 94.19 461 PHE B N 1
ATOM 7458 C CA . PHE B 1 461 ? -20.688 33.656 12.344 1 94.19 461 PHE B CA 1
ATOM 7459 C C . PHE B 1 461 ? -19.734 33.125 11.273 1 94.19 461 PHE B C 1
ATOM 7461 O O . PHE B 1 461 ? -18.547 32.938 11.539 1 94.19 461 PHE B O 1
ATOM 7468 N N . LEU B 1 462 ? -20.266 32.906 10.102 1 94 462 LEU B N 1
ATOM 7469 C CA . LEU B 1 462 ? -19.391 32.562 8.984 1 94 462 LEU B CA 1
ATOM 7470 C C . LEU B 1 462 ? -18.469 33.719 8.625 1 94 462 LEU B C 1
ATOM 7472 O O . LEU B 1 462 ? -17.281 33.5 8.336 1 94 462 LEU B O 1
ATOM 7476 N N . LEU B 1 463 ? -18.984 34.875 8.688 1 93.31 463 LEU B N 1
ATOM 7477 C CA . LEU B 1 463 ? -18.172 36.062 8.414 1 93.31 463 LEU B CA 1
ATOM 7478 C C . LEU B 1 463 ? -17.094 36.25 9.477 1 93.31 463 LEU B C 1
ATOM 7480 O O . LEU B 1 463 ? -15.945 36.562 9.148 1 93.31 463 LEU B O 1
ATOM 7484 N N . LEU B 1 464 ? -17.453 36.062 10.688 1 94.25 464 LEU B N 1
ATOM 7485 C CA . LEU B 1 464 ? -16.484 36.156 11.773 1 94.25 464 LEU B CA 1
ATOM 7486 C C . LEU B 1 464 ? -15.422 35.062 11.664 1 94.25 464 LEU B C 1
ATOM 7488 O O . LEU B 1 464 ? -14.242 35.312 11.945 1 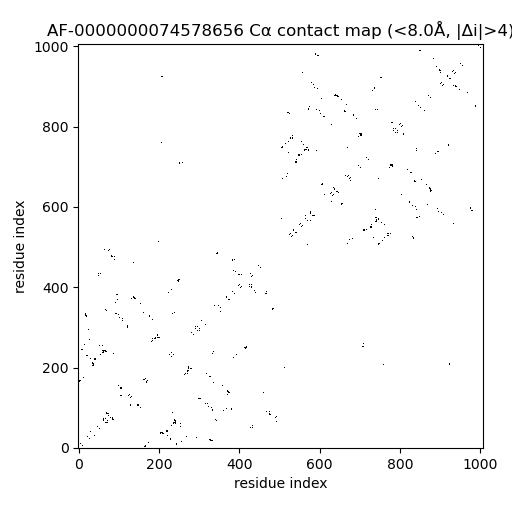94.25 464 LEU B O 1
ATOM 7492 N N . SER B 1 465 ? -15.875 33.906 11.305 1 95.75 465 SER B N 1
ATOM 7493 C CA . SER B 1 465 ? -14.93 32.812 11.117 1 95.75 465 SER B CA 1
ATOM 7494 C C . SER B 1 465 ? -13.977 33.094 9.953 1 95.75 465 SER B C 1
ATOM 7496 O O . SER B 1 465 ? -12.789 32.781 10.031 1 95.75 465 SER B O 1
ATOM 7498 N N . LEU B 1 466 ? -14.5 33.656 8.906 1 94.19 466 LEU B N 1
ATOM 7499 C CA . LEU B 1 466 ? -13.68 34.062 7.77 1 94.19 466 LEU B CA 1
ATOM 7500 C C . LEU B 1 466 ? -12.703 35.156 8.18 1 94.19 466 LEU B C 1
ATOM 7502 O O . LEU B 1 466 ? -11.609 35.25 7.621 1 94.19 466 LEU B O 1
ATOM 7506 N N . GLY B 1 467 ? -13.094 35.906 9.133 1 94.88 467 GLY B N 1
ATOM 7507 C CA . GLY B 1 467 ? -12.258 36.969 9.633 1 94.88 467 GLY B CA 1
ATOM 7508 C C . GLY B 1 467 ? -10.922 36.5 10.164 1 94.88 467 GLY B C 1
ATOM 7509 O O . GLY B 1 467 ? -9.93 37.219 10.109 1 94.88 467 GLY B O 1
ATOM 7510 N N . ILE B 1 468 ? -10.867 35.312 10.594 1 94.81 468 ILE B N 1
ATOM 7511 C CA . ILE B 1 468 ? -9.648 34.781 11.203 1 94.81 468 ILE B CA 1
ATOM 7512 C C . ILE B 1 468 ? -8.594 34.562 10.125 1 94.81 468 ILE B C 1
ATOM 7514 O O . ILE B 1 468 ? -7.484 35.094 10.219 1 94.81 468 ILE B O 1
ATOM 7518 N N . PRO B 1 469 ? -8.914 33.844 9.055 1 95.06 469 PRO B N 1
ATOM 7519 C CA . PRO B 1 469 ? -7.906 33.75 7.992 1 95.06 469 PRO B CA 1
ATOM 7520 C C . PRO B 1 469 ? -7.602 35.094 7.34 1 95.06 469 PRO B C 1
ATOM 7522 O O . PRO B 1 469 ? -6.469 35.344 6.906 1 95.06 469 PRO B O 1
ATOM 7525 N N . VAL B 1 470 ? -8.531 35.969 7.258 1 94.81 470 VAL B N 1
ATOM 7526 C CA . VAL B 1 470 ? -8.297 37.281 6.707 1 94.81 470 VAL B CA 1
ATOM 7527 C C . VAL B 1 470 ? -7.348 38.062 7.617 1 94.81 470 VAL B C 1
ATOM 7529 O O . VAL B 1 470 ? -6.473 38.781 7.137 1 94.81 470 VAL B O 1
ATOM 7532 N N . PHE B 1 471 ? -7.582 37.906 8.859 1 95 471 PHE B N 1
ATOM 7533 C CA . PHE B 1 471 ? -6.648 38.5 9.805 1 95 471 PHE B CA 1
ATOM 7534 C C . PHE B 1 471 ? -5.246 37.969 9.602 1 95 471 PHE B C 1
ATOM 7536 O O . PHE B 1 471 ? -4.262 38.719 9.664 1 95 471 PHE B O 1
ATOM 7543 N N . GLY B 1 472 ? -5.125 36.719 9.391 1 95.75 472 GLY B N 1
ATOM 7544 C CA . GLY B 1 472 ? -3.842 36.125 9.062 1 95.75 472 GLY B CA 1
ATOM 7545 C C . GLY B 1 472 ? -3.203 36.719 7.828 1 95.75 472 GLY B C 1
ATOM 7546 O O . GLY B 1 472 ? -1.991 36.969 7.801 1 95.75 472 GLY B O 1
ATOM 7547 N N . LEU B 1 473 ? -4.012 36.969 6.844 1 96.06 473 LEU B N 1
ATOM 7548 C CA . LEU B 1 473 ? -3.529 37.594 5.625 1 96.06 473 LEU B CA 1
ATOM 7549 C C . LEU B 1 473 ? -3.02 39 5.914 1 96.06 473 LEU B C 1
ATOM 7551 O O . LEU B 1 473 ? -1.968 39.406 5.406 1 96.06 473 LEU B O 1
ATOM 7555 N N . VAL B 1 474 ? -3.697 39.75 6.727 1 96.94 474 VAL B N 1
ATOM 7556 C CA . VAL B 1 474 ? -3.307 41.094 7.078 1 96.94 474 VAL B CA 1
ATOM 7557 C C . VAL B 1 474 ? -1.979 41.062 7.832 1 96.94 474 VAL B C 1
ATOM 7559 O O . VAL B 1 474 ? -1.077 41.875 7.539 1 96.94 474 VAL B O 1
ATOM 7562 N N . VAL B 1 475 ? -1.904 40.188 8.727 1 96.25 475 VAL B N 1
ATOM 7563 C CA . VAL B 1 475 ? -0.667 40.062 9.492 1 96.25 475 VAL B CA 1
ATOM 7564 C C . VAL B 1 475 ? 0.487 39.719 8.547 1 96.25 475 VAL B C 1
ATOM 7566 O O . VAL B 1 475 ? 1.597 40.25 8.711 1 96.25 475 VAL B O 1
ATOM 7569 N N . SER B 1 476 ? 0.217 38.875 7.613 1 97.5 476 SER B N 1
ATOM 7570 C CA . SER B 1 476 ? 1.245 38.438 6.672 1 97.5 476 SER B CA 1
ATOM 7571 C C . SER B 1 476 ? 1.729 39.625 5.816 1 97.5 476 SER B C 1
ATOM 7573 O O . SER B 1 476 ? 2.889 39.656 5.395 1 97.5 476 SER B O 1
ATOM 7575 N N . LEU B 1 477 ? 0.884 40.625 5.586 1 96.75 477 LEU B N 1
ATOM 7576 C CA . LEU B 1 477 ? 1.24 41.781 4.793 1 96.75 477 LEU B CA 1
ATOM 7577 C C . LEU B 1 477 ? 1.984 42.812 5.641 1 96.75 477 LEU B C 1
ATOM 7579 O O . LEU B 1 477 ? 2.781 43.594 5.117 1 96.75 477 LEU B O 1
ATOM 7583 N N . ILE B 1 478 ? 1.835 42.75 6.906 1 97.06 478 ILE B N 1
ATOM 7584 C CA . ILE B 1 478 ? 2.428 43.719 7.805 1 97.06 478 ILE B CA 1
ATOM 7585 C C . ILE B 1 478 ? 3.816 43.25 8.234 1 97.06 478 ILE B C 1
ATOM 7587 O O . ILE B 1 478 ? 4.723 44.094 8.422 1 97.06 478 ILE B O 1
ATOM 7591 N N . MET B 1 479 ? 4.012 42.062 8.336 1 95.81 479 MET B N 1
ATOM 7592 C CA . MET B 1 479 ? 5.238 41.5 8.898 1 95.81 479 MET B CA 1
ATOM 7593 C C . MET B 1 479 ? 6.453 41.906 8.07 1 95.81 479 MET B C 1
ATOM 7595 O O . MET B 1 479 ? 7.508 42.219 8.625 1 95.81 479 MET B O 1
ATOM 7599 N N . PRO B 1 480 ? 6.289 41.906 6.738 1 94.81 48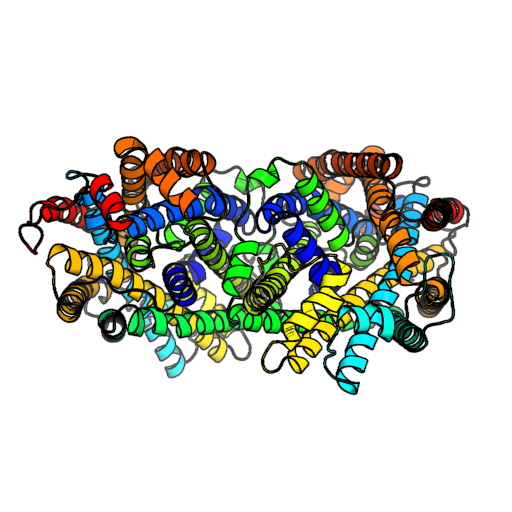0 PRO B N 1
ATOM 7600 C CA . PRO B 1 480 ? 7.453 42.312 5.949 1 94.81 480 PRO B CA 1
ATOM 7601 C C . PRO B 1 480 ? 7.871 43.781 6.219 1 94.81 480 PRO B C 1
ATOM 7603 O O . PRO B 1 480 ? 9 44.156 5.918 1 94.81 480 PRO B O 1
ATOM 7606 N N . MET B 1 481 ? 7.004 44.5 6.75 1 94.19 481 MET B N 1
ATOM 7607 C CA . MET B 1 481 ? 7.309 45.906 7.035 1 94.19 481 MET B CA 1
ATOM 7608 C C . MET B 1 481 ? 8.211 46.031 8.258 1 94.19 481 MET B C 1
ATOM 7610 O O . MET B 1 481 ? 8.859 47.062 8.461 1 94.19 481 MET B O 1
ATOM 7614 N N . ILE B 1 482 ? 8.227 45.062 9.016 1 93.5 482 ILE B N 1
ATOM 7615 C CA . ILE B 1 482 ? 9.125 45.031 10.164 1 93.5 482 ILE B CA 1
ATOM 7616 C C . ILE B 1 482 ? 10.516 44.562 9.711 1 93.5 482 ILE B C 1
ATOM 7618 O O . ILE B 1 482 ? 10.664 43.531 9.055 1 93.5 482 ILE B O 1
ATOM 7622 N N . PRO B 1 483 ? 11.531 45.312 10.07 1 91.06 483 PRO B N 1
ATOM 7623 C CA . PRO B 1 483 ? 12.875 44.969 9.609 1 91.06 483 PRO B CA 1
ATOM 7624 C C . PRO B 1 483 ? 13.414 43.688 10.242 1 91.06 483 PRO B C 1
ATOM 7626 O O . PRO B 1 483 ? 13.07 43.375 11.383 1 91.06 483 PRO B O 1
ATOM 7629 N N . TRP B 1 484 ? 14.125 42.938 9.492 1 92.81 484 TRP B N 1
ATOM 7630 C CA . TRP B 1 484 ? 14.828 41.781 10.016 1 92.81 484 TRP B CA 1
ATOM 7631 C C . TRP B 1 484 ? 15.859 42.188 11.062 1 92.81 484 TRP B C 1
ATOM 7633 O O . TRP B 1 484 ? 16.562 43.188 10.891 1 92.81 484 TRP B O 1
ATOM 7643 N N . ILE B 1 485 ? 15.82 41.438 12.328 1 82.75 485 ILE B N 1
ATOM 7644 C CA . ILE B 1 485 ? 16.734 41.781 13.406 1 82.75 485 ILE B CA 1
ATOM 7645 C C . ILE B 1 485 ? 18.078 41.094 13.211 1 82.75 485 ILE B C 1
ATOM 7647 O O . ILE B 1 485 ? 18.109 39.875 13.008 1 82.75 485 ILE B O 1
ATOM 7651 N N . ASP B 1 486 ? 19.094 41.594 13.406 1 62.56 486 ASP B N 1
ATOM 7652 C CA . ASP B 1 486 ? 20.531 41.312 13.281 1 62.56 486 ASP B CA 1
ATOM 7653 C C . ASP B 1 486 ? 21.031 41.656 11.883 1 62.56 486 ASP B C 1
ATOM 7655 O O . ASP B 1 486 ? 22.219 41.938 11.695 1 62.56 486 ASP B O 1
ATOM 7659 N N . LYS B 1 487 ? 20.609 40.938 10.969 1 49.56 487 LYS B N 1
ATOM 7660 C CA . LYS B 1 487 ? 21.672 40.844 9.969 1 49.56 487 LYS B CA 1
ATOM 7661 C C . LYS B 1 487 ? 21.922 42.188 9.289 1 49.56 487 LYS B C 1
ATOM 7663 O O . LYS B 1 487 ? 22.297 42.219 8.117 1 49.56 487 LYS B O 1
ATOM 7668 N N . GLY B 1 488 ? 21.453 43.25 9.945 1 49.09 488 GLY B N 1
ATOM 7669 C CA . GLY B 1 488 ? 21.906 44.438 9.211 1 49.09 488 GLY B CA 1
ATOM 7670 C C . GLY B 1 488 ? 22.25 44.125 7.766 1 49.09 488 GLY B C 1
ATOM 7671 O O . GLY B 1 488 ? 22.609 45.031 7.008 1 49.09 488 GLY B O 1
ATOM 7672 N N . ARG B 1 489 ? 22.625 42.75 7.734 1 54.5 489 ARG B N 1
ATOM 7673 C CA . ARG B 1 489 ? 23.109 42.375 6.418 1 54.5 489 ARG B CA 1
ATOM 7674 C C . ARG B 1 489 ? 21.953 42.094 5.461 1 54.5 489 ARG B C 1
ATOM 7676 O O . ARG B 1 489 ? 20.922 41.562 5.859 1 54.5 489 ARG B O 1
ATOM 7683 N N . GLU B 1 490 ? 21.688 42.969 4.828 1 74.06 490 GLU B N 1
ATOM 7684 C CA . GLU B 1 490 ? 20.828 42.781 3.662 1 74.06 490 GLU B CA 1
ATOM 7685 C C . GLU B 1 490 ? 20.656 41.312 3.354 1 74.06 490 GLU B C 1
ATOM 7687 O O . GLU B 1 490 ? 21.641 40.531 3.33 1 74.06 490 GLU B O 1
ATOM 7692 N N . ILE B 1 491 ? 19.344 40.906 3.479 1 86.81 491 ILE B N 1
ATOM 7693 C CA . ILE B 1 491 ? 19.047 39.5 3.135 1 86.81 491 ILE B CA 1
ATOM 7694 C C . ILE B 1 491 ? 19.516 39.219 1.713 1 86.81 491 ILE B C 1
ATOM 7696 O O . ILE B 1 491 ? 19.125 39.906 0.766 1 86.81 491 ILE B O 1
ATOM 7700 N N . GLU B 1 492 ? 20.344 38.25 1.635 1 89.19 492 GLU B N 1
ATOM 7701 C CA . GLU B 1 492 ? 20.906 37.875 0.339 1 89.19 492 GLU B CA 1
ATOM 7702 C C . GLU B 1 492 ? 19.844 37.25 -0.565 1 89.19 492 GLU B C 1
ATOM 7704 O O . GLU B 1 492 ? 19 36.469 -0.102 1 89.19 492 GLU B O 1
ATOM 7709 N N . GLU B 1 493 ? 19.922 37.594 -1.746 1 92.06 493 GLU B N 1
ATOM 7710 C CA . GLU B 1 493 ? 19.078 36.938 -2.744 1 92.06 493 GLU B CA 1
ATOM 7711 C C . GLU B 1 493 ? 19.516 35.531 -3.016 1 92.06 493 GLU B C 1
ATOM 7713 O O . GLU B 1 493 ? 20.672 35.156 -2.75 1 92.06 493 GLU B O 1
ATOM 7718 N N . TRP B 1 494 ? 18.656 34.781 -3.52 1 93.94 494 TRP B N 1
ATOM 7719 C CA . TRP B 1 494 ? 18.844 33.344 -3.686 1 93.94 494 TRP B CA 1
ATOM 7720 C C . TRP B 1 494 ? 20.125 33.031 -4.445 1 93.94 494 TRP B C 1
ATOM 7722 O O . TRP B 1 494 ? 20.922 32.219 -4.02 1 93.94 494 TRP B O 1
ATOM 7732 N N . ASP B 1 495 ? 20.391 33.781 -5.586 1 92 495 ASP B N 1
ATOM 7733 C CA . ASP B 1 495 ? 21.547 33.531 -6.426 1 92 495 ASP B CA 1
ATOM 7734 C C . ASP B 1 495 ? 22.844 33.75 -5.648 1 92 495 ASP B C 1
ATOM 7736 O O . ASP B 1 495 ? 23.797 32.969 -5.754 1 92 495 ASP B O 1
ATOM 7740 N N . GLU B 1 496 ? 22.844 34.781 -4.93 1 88.44 496 GLU B N 1
ATOM 7741 C CA . GLU B 1 496 ? 24.016 35.094 -4.129 1 88.44 496 GLU B CA 1
ATOM 7742 C C . GLU B 1 496 ? 24.203 34.125 -2.975 1 88.44 496 GLU B C 1
ATOM 7744 O O . GLU B 1 496 ? 25.312 33.719 -2.668 1 88.44 496 GLU B O 1
ATOM 7749 N N . PHE B 1 497 ? 23.156 33.781 -2.467 1 88.5 497 PHE B N 1
ATOM 7750 C CA . PHE B 1 497 ? 23.188 32.906 -1.3 1 88.5 497 PHE B CA 1
ATOM 7751 C C . PHE B 1 497 ? 23.672 31.5 -1.685 1 88.5 497 PHE B C 1
ATOM 7753 O O . PHE B 1 497 ? 24.547 30.953 -1.025 1 88.5 497 PHE B O 1
ATOM 7760 N N . VAL B 1 498 ? 23.078 30.938 -2.688 1 88.81 498 VAL B N 1
ATOM 7761 C CA . VAL B 1 498 ? 23.406 29.578 -3.121 1 88.81 498 VAL B CA 1
ATOM 7762 C C . VAL B 1 498 ? 24.859 29.531 -3.59 1 88.81 498 VAL B C 1
ATOM 7764 O O . VAL B 1 498 ? 25.562 28.547 -3.332 1 88.81 498 VAL B O 1
ATOM 7767 N N . LYS B 1 499 ? 25.422 30.609 -4.254 1 80.44 499 LYS B N 1
ATOM 7768 C CA . LYS B 1 499 ? 26.812 30.672 -4.703 1 80.44 499 LYS B CA 1
ATOM 7769 C C . LYS B 1 499 ? 27.766 30.656 -3.518 1 80.44 499 LYS B C 1
ATOM 7771 O O . LYS B 1 499 ? 28.797 29.969 -3.553 1 80.44 499 LYS B O 1
ATOM 7776 N N . LYS B 1 500 ? 27.344 31.281 -2.562 1 75.88 500 LYS B N 1
ATOM 7777 C CA . LYS B 1 500 ? 28.188 31.375 -1.373 1 75.88 500 LYS B CA 1
ATOM 7778 C C . LYS B 1 500 ? 28.203 30.047 -0.607 1 75.88 500 LYS B C 1
ATOM 7780 O O . LYS B 1 500 ? 29.234 29.656 -0.056 1 75.88 500 LYS B O 1
ATOM 7785 N N . ASP B 1 501 ? 27.094 29.469 -0.622 1 75.62 501 ASP B N 1
ATOM 7786 C CA . ASP B 1 501 ? 26.953 28.219 0.133 1 75.62 501 ASP B CA 1
ATOM 7787 C C . ASP B 1 501 ? 27.719 27.078 -0.535 1 75.62 501 ASP B C 1
ATOM 7789 O O . ASP B 1 501 ? 28.156 26.156 0.136 1 75.62 501 ASP B O 1
ATOM 7793 N N . GLU B 1 502 ? 27.891 27.062 -1.807 1 74.88 502 GLU B N 1
ATOM 7794 C CA . GLU B 1 502 ? 28.641 26.062 -2.551 1 74.88 502 GLU B CA 1
ATOM 7795 C C . GLU B 1 502 ? 30.141 26.234 -2.355 1 74.88 502 GLU B C 1
ATOM 7797 O O . GLU B 1 502 ? 30.906 25.281 -2.455 1 74.88 502 GLU B O 1
ATOM 7802 N N . GLU B 1 503 ? 30.688 27.531 -2.139 1 65 503 GLU B N 1
ATOM 7803 C CA . GLU B 1 503 ? 32.094 27.812 -1.927 1 65 503 GLU B CA 1
ATOM 7804 C C . GLU B 1 503 ? 32.531 27.438 -0.513 1 65 503 GLU B C 1
ATOM 7806 O O . GLU B 1 503 ? 33.656 27 -0.302 1 65 503 GLU B O 1
#

Sequence (1006 aa):
MAREQWASKMGFILAAVGSAVGLGNIWRFPYMAYENGGGAFLIPYFVALLFVGIMVMVLELALGHSTKGSAPLALRRLGKNFEWIGWLAIATAFIITTYYTAIIAWALVYLVKLFMVGFPTDFGGFFFSDILALSSGHGDLGGFNLPILVGLALIWGVNYIVVNSGVRKGLEKANEILMPVLFFLILALVVRSITLPGGLMGIEYYLTPNFAVLLTPKVWIDAFSQIFFTLSLGFGIMVAYSSYLPKKSDLTASAFTISLMNCGFSFLAGFAVFGTLGYMAMTQGVPISEVVTQSIGLAFVAFPQALSLMPGGIILAAIFFIALFVAGISSSVSLVESTASAVIDKFNLPRHKAASAVIATSFFASLIYATNAGLYWLDSVDHYINWFTIPLVAVLEIIVSIWIFKGSKLEKYIDNLSEYNLGSFWKFFAGIFSPLFLIYMILNGAWTELTLGYEGYAPIFLLLSLGIPVFGLVVSLIMPMIPWIDKGREIEEWDEFVKKDEEMAREQWASKMGFILAAVGSAVGLGNIWRFPYMAYENGGGAFLIPYFVALLFVGIMVMVLELALGHSTKGSAPLALRRLGKNFEWIGWLAIATAFIITTYYTAIIAWALVYLVKLFMVGFPTDFGGFFFSDILALSSGHGDLGGFNLPILVGLALIWGVNYIVVNSGVRKGLEKANEILMPVLFFLILALVVRSITLPGGLMGIEYYLTPNFAVLLTPKVWIDAFSQIFFTLSLGFGIMVAYSSYLPKKSDLTASAFTISLMNCGFSFLAGFAVFGTLGYMAMTQGVPISEVVTQSIGLAFVAFPQALSLMPGGIILAAIFFIALFVAGISSSVSLVESTASAVIDKFNLPRHKAASAVIATSFFASLIYATNAGLYWLDSVDHYINWFTIPLVAVLEIIVSIWIFKGSKLEKYIDNLSEYNLGSFWKFFAGIFSPLFLIYMILNGAWTELTLGYEGYAPIFLLLSLGIPVFGLVVSLIMPMIPWIDKGREIEEWDEFVKKDEE